Protein AF-A0A6B0GJW2-F1 (afdb_monomer)

Solvent-accessible surface area (backbone atoms only — not comparable to full-atom values): 43861 Å² total; per-residue (Å²): 134,81,89,68,52,78,68,54,44,47,47,41,61,50,37,47,77,37,80,82,61,51,34,59,54,51,6,68,74,67,71,57,49,36,70,54,36,37,54,50,48,67,74,41,37,61,81,23,72,43,72,60,65,44,73,84,53,42,57,37,62,27,63,73,43,30,85,42,37,24,38,29,71,70,57,28,66,76,50,77,51,58,78,67,38,50,30,29,41,34,36,40,51,100,88,54,80,48,76,48,62,40,53,30,38,54,48,86,74,61,53,41,57,59,58,27,50,47,56,57,38,42,46,68,78,38,74,81,64,73,35,75,81,50,47,77,72,45,45,62,62,75,38,92,82,75,46,44,68,72,39,67,68,43,30,49,57,50,50,50,55,48,33,54,50,40,42,53,50,59,71,62,32,41,33,36,38,7,36,57,63,56,52,78,64,54,91,55,93,72,75,91,83,66,60,44,69,34,82,65,42,78,43,39,61,69,61,57,30,38,44,71,61,58,77,65,71,49,42,49,33,63,39,75,56,82,72,63,73,32,72,51,72,46,37,28,31,36,26,72,54,96,71,55,75,65,56,40,47,54,52,41,54,56,55,40,73,62,30,64,46,40,58,88,48,87,42,74,44,59,92,50,62,38,40,40,68,44,56,74,73,86,77,40,60,31,34,44,36,73,88,31,46,69,43,69,40,41,31,46,74,45,75,54,66,44,97,88,41,73,44,52,44,67,58,57,50,49,53,52,76,75,45,92,49,70,45,81,52,96,48,100,86,54,78,66,45,74,56,61,75,44,82,37,74,75,66,28,27,39,32,39,62,54,74,87,44,52,38,35,42,25,42,36,86,37,22,36,40,36,38,32,54,77,47,95,91,45,60,64,58,53,49,51,55,50,50,54,55,34,63,75,69,68,56,77,91,76,86,79,77,76,70,77,80,62,80,91,63,92,46,56,28,39,34,40,36,51,46,31,41,35,32,60,66,68,77,85,43,87,52,38,55,60,37,32,45,68,74,32,76,75,45,53,66,14,35,40,31,38,46,45,64,30,58,44,47,65,60,52,36,78,45,95,88,46,74,54,71,67,50,45,48,43,26,49,48,33,52,52,40,48,47,48,40,30,75,59,56,50,23,39,71,44,71,46,79,76,80,61,99,74,79,61,91,85,84,54,74,73,56,55,51,50,50,53,50,47,57,36,65,75,36,96,52,31,25,39,34,28,58,49,70,65,56,41,52,53,31,51,76,70,75,34,52,61,45,52,43,74,84,48,45,72,81,84,90,69,91,60,73,63,56,56,52,48,70,63,49,52,80,42,38,54,87,78,31,33,43,64,69,49,45,33,50,51,48,49,49,52,54,52,49,60,58,64,75,46,81,95,75,79,87,70,71,80,70,77,51,43,68,54,53,52,50,48,32,44,75,73,37,50,31,38,60,26,49,53,81,91,44,59,35,39,31,24,28,39,83,39,70,32,20,43,32,58,64,25,30,40,59,55,49,74,43,53,40,81,38,92,89,46,35,21,57,28,51,69,60,44,60,63,43,29,73,70,73,58,63,89,59,93,54,40,60,31,38,37,39,37,32,42,48,64,63,58,52,59,38,60,68,90,87,64,105,58,76,30,73,38,37,50,21,50,55,49,49,63,58,31,77,46,38,46,62,44,77,39,82,75,87,62,60,83,79,68,73,65,95,62,59,62,41,60,52,45,12,45,76,74,70,28,39,29,36,30,24,72,92,43,60,69,54,62,60,52,28,65,76,63,77,30,53,74,35,77,53,81,133

Foldseek 3Di:
DDDDDPLLVQLLVVCLVVVPQQLPRSCVVSVHDSVVSVVSCVVCVCSRPDFPQCQVFQEFEQALCQAAKEFEPVVCVSQVHDQQFWKKWWFDAPPDIDIDTAGYHHLVPDDLLSSLQQVLLLCVVPVPQDAPPLCVQCVVCVDPPPQDCLFLVSVVSNSVSSSVLSVVSSVRGRMYHRNNVQVLRDLDPDDPPAWGQTLFGTHHSVSVRCNNNRVGTGTRHMHGDPWDEAEAQAWEKEFQDDDDPVRFVVVVVVVLVRFKDQQLDWDQGRVTGITDGDGPDDHTRMYGCNNHHYGYFYKDKDWQFDPPQADALVLLVVLPVVDFQWDDDPDPPDDTDTWDWDDDVSQSKIWTDDGRKIWMWHGDGGGIMIMITPDPPCPVSNVVSCCSSCVSSVGDDDPDPPPPPPPPALFLEEEEALCVLLLPDDAPDRGACCLQLSQDSSAFAGEYEYEVLSVVLLVVLVDPPHDDVVSSVSSVSNVVSVVVCVVSNRYHYHYDDDPDPPDDPDDDVVVSLVVSLVVQVVDPRYAYEDCDPVSQVVCVVVVHHYDHSVVRGDDDDDDDPLCVLCVPLLQCAPPNAWFLVSQQVVSVVVVVVVVVVDPDDDDDDPPDRSVVVVVVCLVVQQKFWADDDQGITIWGEDEAEEEEDLQLLLVQLVQFDQYPPFTARHPVQFVLCCVLSVPVDGTTYQYEYEYEVCRLVVQCDDDDRDRHSSNVSLVVQCRHSRHHYDYDYQDPCVPPPDPADPSLSVCLVVVHAYEEEPVPVVNVVVSVVSVHHYRYDDD

Radius of gyration: 38.73 Å; Cα contacts (8 Å, |Δi|>4): 1272; chains: 1; bounding box: 96×57×132 Å

Structure (mmCIF, N/CA/C/O backbone):
data_AF-A0A6B0GJW2-F1
#
_entry.id   AF-A0A6B0GJW2-F1
#
loop_
_atom_site.group_PDB
_atom_site.id
_atom_site.type_symbol
_atom_site.label_atom_id
_atom_site.label_alt_id
_atom_site.label_comp_id
_atom_site.label_asym_id
_atom_site.label_entity_id
_atom_site.label_seq_id
_atom_site.pdbx_PDB_ins_code
_atom_site.Cartn_x
_atom_site.Cartn_y
_atom_site.Cartn_z
_atom_site.occupancy
_atom_site.B_iso_or_equiv
_atom_site.auth_seq_id
_atom_site.auth_comp_id
_atom_site.auth_asym_id
_atom_site.auth_atom_id
_atom_site.pdbx_PDB_model_num
ATOM 1 N N . MET A 1 1 ? -35.866 -1.358 45.868 1.00 41.72 1 MET A N 1
ATOM 2 C CA . MET A 1 1 ? -35.167 -0.729 47.007 1.00 41.72 1 MET A CA 1
ATOM 3 C C . MET A 1 1 ? -35.604 -1.419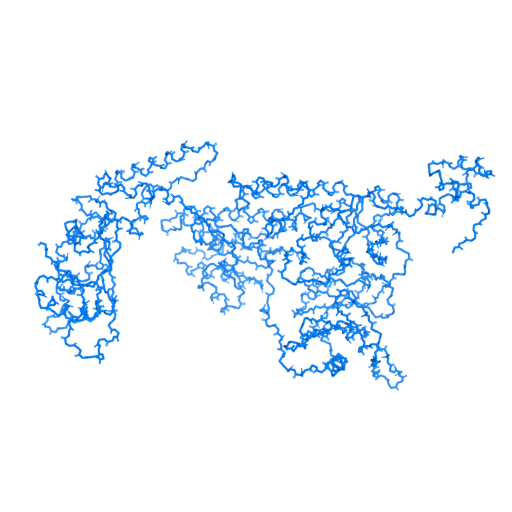 48.285 1.00 41.72 1 MET A C 1
ATOM 5 O O . MET A 1 1 ? -36.790 -1.391 48.602 1.00 41.72 1 MET A O 1
ATOM 9 N N . ASP A 1 2 ? -34.677 -2.089 48.964 1.00 44.69 2 ASP A N 1
ATOM 10 C CA . ASP A 1 2 ? -34.931 -2.700 50.271 1.00 44.69 2 ASP A CA 1
ATOM 11 C C . ASP A 1 2 ? -35.180 -1.615 51.332 1.00 44.69 2 ASP A C 1
ATOM 13 O O . ASP A 1 2 ? -34.504 -0.589 51.354 1.00 44.69 2 ASP A O 1
ATOM 17 N N . ASN A 1 3 ? -36.152 -1.829 52.223 1.00 67.31 3 ASN A N 1
ATOM 18 C CA . ASN A 1 3 ? -36.418 -0.916 53.338 1.00 67.31 3 ASN A CA 1
ATOM 19 C C . ASN A 1 3 ? -35.289 -1.017 54.377 1.00 67.31 3 ASN A C 1
ATOM 21 O O . ASN A 1 3 ? -35.245 -1.969 55.163 1.00 67.31 3 ASN A O 1
ATOM 25 N N . LEU A 1 4 ? -34.398 -0.025 54.395 1.00 82.62 4 LEU A N 1
ATOM 26 C CA . LEU A 1 4 ? -33.367 0.135 55.419 1.00 82.62 4 LEU A CA 1
ATOM 27 C C . LEU A 1 4 ? -34.011 0.465 56.773 1.00 82.62 4 LEU A C 1
ATOM 29 O O . LEU A 1 4 ? -34.938 1.266 56.866 1.00 82.62 4 LEU A O 1
ATOM 33 N N . THR A 1 5 ? -33.516 -0.146 57.849 1.00 87.50 5 THR A N 1
ATOM 34 C CA . THR A 1 5 ? -33.866 0.280 59.218 1.00 87.50 5 THR A CA 1
ATOM 35 C C . THR A 1 5 ? -33.214 1.629 59.536 1.00 87.50 5 THR A C 1
ATOM 37 O O . THR A 1 5 ? -32.143 1.918 59.011 1.00 87.50 5 THR A O 1
ATOM 40 N N . ASP A 1 6 ? -33.775 2.413 60.463 1.00 88.81 6 ASP A N 1
ATOM 41 C CA . ASP A 1 6 ? -33.239 3.734 60.853 1.00 88.81 6 ASP A CA 1
ATOM 42 C C . ASP A 1 6 ? -31.733 3.718 61.188 1.00 88.81 6 ASP A C 1
ATOM 44 O O . ASP A 1 6 ? -30.993 4.638 60.839 1.00 88.81 6 ASP A O 1
ATOM 48 N N . ILE A 1 7 ? -31.252 2.647 61.832 1.00 89.19 7 ILE A N 1
ATOM 49 C CA . ILE A 1 7 ? -29.828 2.475 62.163 1.00 89.19 7 ILE A CA 1
ATOM 50 C C . ILE A 1 7 ? -29.003 2.159 60.911 1.00 89.19 7 ILE A C 1
ATOM 52 O O . ILE A 1 7 ? -27.884 2.643 60.787 1.00 89.19 7 ILE A O 1
ATOM 56 N N . GLN A 1 8 ? -29.531 1.358 59.981 1.00 91.12 8 GLN A N 1
ATOM 57 C CA . GLN A 1 8 ? -28.847 1.073 58.717 1.00 91.12 8 GLN A CA 1
ATOM 58 C C . GLN A 1 8 ? -28.761 2.324 57.842 1.00 91.12 8 GLN A C 1
ATOM 60 O O . GLN A 1 8 ? -27.686 2.602 57.326 1.00 91.12 8 GLN A O 1
ATOM 65 N N . GLN A 1 9 ? -29.842 3.105 57.754 1.00 90.94 9 GLN A N 1
ATOM 66 C CA . GLN A 1 9 ? -29.846 4.392 57.060 1.00 90.94 9 GLN A CA 1
ATOM 67 C C . GLN A 1 9 ? -28.826 5.354 57.679 1.00 90.94 9 GLN A C 1
ATOM 69 O O . GLN A 1 9 ? -28.011 5.919 56.969 1.00 90.94 9 GLN A O 1
ATOM 74 N N . SER A 1 10 ? -28.780 5.452 59.012 1.00 90.25 10 SER A N 1
ATOM 75 C CA . SER A 1 10 ? -27.805 6.307 59.706 1.00 90.25 10 SER A CA 1
ATOM 76 C C . SER A 1 10 ? -26.349 5.874 59.476 1.00 90.25 10 SER A C 1
ATOM 78 O O . SER A 1 10 ? -25.460 6.720 59.428 1.00 90.25 10 SER A O 1
ATOM 80 N N . ILE A 1 11 ? -26.087 4.565 59.340 1.00 90.19 11 ILE A N 1
ATOM 81 C CA . ILE A 1 11 ? -24.763 4.043 58.958 1.00 90.19 11 ILE A CA 1
ATOM 82 C C . ILE A 1 11 ? -24.419 4.469 57.528 1.00 90.19 11 ILE A C 1
ATOM 84 O O . ILE A 1 11 ? -23.301 4.922 57.301 1.00 90.19 11 ILE A O 1
ATOM 88 N N . VAL A 1 12 ? -25.364 4.333 56.592 1.00 85.69 12 VAL A N 1
ATOM 89 C CA . VAL A 1 12 ? -25.186 4.704 55.180 1.00 85.69 12 VAL A CA 1
ATOM 90 C C . VAL A 1 12 ? -24.950 6.210 55.036 1.00 85.69 12 VAL A C 1
ATOM 92 O O . VAL A 1 12 ? -23.938 6.593 54.464 1.00 85.69 12 VAL A O 1
ATOM 95 N N . ASP A 1 13 ? -25.793 7.052 55.638 1.00 88.94 13 ASP A N 1
ATOM 96 C CA . ASP A 1 13 ? -25.703 8.520 55.560 1.00 88.94 13 ASP A CA 1
ATOM 97 C C . ASP A 1 13 ? -24.404 9.073 56.180 1.00 88.94 13 ASP A C 1
ATOM 99 O O . ASP A 1 13 ? -23.821 10.051 55.706 1.00 88.94 13 ASP A O 1
ATOM 103 N N . TYR A 1 14 ? -23.936 8.466 57.277 1.00 87.19 14 TYR A N 1
ATOM 104 C CA . TYR A 1 14 ? -22.675 8.876 57.897 1.00 87.19 14 TYR A CA 1
ATOM 105 C C . TYR A 1 14 ? -21.476 8.426 57.062 1.00 87.19 14 TYR A C 1
ATOM 107 O O . TYR A 1 14 ? -20.544 9.200 56.848 1.00 87.19 14 TYR A O 1
ATOM 115 N N . ALA A 1 15 ? -21.501 7.184 56.576 1.00 84.56 15 ALA A N 1
ATOM 116 C CA . ALA A 1 15 ? -20.422 6.642 55.768 1.00 84.56 15 ALA A CA 1
ATOM 117 C C . ALA A 1 15 ? -20.308 7.340 54.405 1.00 84.56 15 ALA A C 1
ATOM 119 O O . ALA A 1 15 ? -19.189 7.479 53.930 1.00 84.56 15 ALA A O 1
ATOM 120 N N . SER A 1 16 ? -21.415 7.810 53.815 1.00 78.81 16 SER A N 1
ATOM 121 C CA . SER A 1 16 ? -21.418 8.515 52.522 1.00 78.81 16 SER A CA 1
ATOM 122 C C . SER A 1 16 ? -20.887 9.946 52.591 1.00 78.81 16 SER A C 1
ATOM 124 O O . SER A 1 16 ? -20.528 10.542 51.582 1.00 78.81 16 SER A O 1
ATOM 126 N N . THR A 1 17 ? -20.823 10.518 53.793 1.00 79.75 17 THR A N 1
ATOM 127 C CA . THR A 1 17 ? -20.212 11.833 54.041 1.00 79.75 17 THR A CA 1
ATOM 128 C C . THR A 1 17 ? -18.782 11.728 54.579 1.00 79.75 17 THR A C 1
ATOM 130 O O . THR A 1 17 ? -18.067 12.729 54.609 1.00 79.75 17 THR A O 1
ATOM 133 N N . HIS A 1 18 ? -18.358 10.531 55.004 1.00 81.19 18 HIS A N 1
ATOM 134 C CA . HIS A 1 18 ? -17.067 10.255 55.641 1.00 81.19 18 HIS A CA 1
ATOM 135 C C . HIS A 1 18 ? -16.507 8.906 55.158 1.00 81.19 18 HIS A C 1
ATOM 137 O O . HIS A 1 18 ? -16.360 7.958 55.934 1.00 81.19 18 HIS A O 1
ATOM 143 N N . ASN A 1 19 ? -16.184 8.829 53.866 1.00 71.56 19 ASN A N 1
ATOM 144 C CA . ASN A 1 19 ? -15.882 7.580 53.153 1.00 71.56 19 ASN A CA 1
ATOM 145 C C . ASN A 1 19 ? -14.717 6.773 53.763 1.00 71.56 19 ASN A C 1
ATOM 147 O O . ASN A 1 19 ? -14.701 5.546 53.668 1.00 71.56 19 ASN A O 1
ATOM 151 N N . GLU A 1 20 ? -13.767 7.425 54.439 1.00 76.19 20 GLU A N 1
ATOM 152 C CA . GLU A 1 20 ? -12.612 6.773 55.076 1.00 76.19 20 GLU A CA 1
ATOM 153 C C . GLU A 1 20 ? -12.870 6.282 56.515 1.00 76.19 20 GLU A C 1
ATOM 155 O O . GLU A 1 20 ? -12.046 5.552 57.073 1.00 76.19 20 GLU A O 1
ATOM 160 N N . ALA A 1 21 ? -14.007 6.626 57.134 1.00 77.62 21 ALA A N 1
ATOM 161 C CA . ALA A 1 21 ? -14.255 6.343 58.548 1.00 77.62 21 ALA A CA 1
ATOM 162 C C . ALA A 1 21 ? -14.267 4.822 58.831 1.00 77.62 21 ALA A C 1
ATOM 164 O O . ALA A 1 21 ? -15.089 4.083 58.271 1.00 77.62 21 ALA A O 1
ATOM 165 N N . PRO A 1 22 ? -13.390 4.295 59.709 1.00 82.94 22 PRO A N 1
ATOM 166 C CA . PRO A 1 22 ? -13.357 2.870 60.013 1.00 82.94 22 PRO A CA 1
ATOM 167 C C . PRO A 1 22 ? -14.649 2.426 60.723 1.00 82.94 22 PRO A C 1
ATOM 169 O O . PRO A 1 22 ? -15.283 3.228 61.414 1.00 82.94 22 PRO A O 1
ATOM 172 N N . PRO A 1 23 ? -15.037 1.136 60.650 1.00 87.00 23 PRO A N 1
ATOM 173 C CA . PRO A 1 23 ? -16.268 0.639 61.275 1.00 87.00 23 PRO A CA 1
ATOM 174 C C . PRO A 1 23 ? -16.417 0.967 62.766 1.00 87.00 23 PRO A C 1
ATOM 176 O O . PRO A 1 23 ? -17.535 1.097 63.257 1.00 87.00 23 PRO A O 1
ATOM 179 N N . SER A 1 24 ? -15.306 1.112 63.494 1.00 87.19 24 SER A N 1
ATOM 180 C CA . SER A 1 24 ? -15.299 1.556 64.891 1.00 87.19 24 SER A CA 1
ATOM 181 C C . SER A 1 24 ? -15.777 2.994 65.066 1.00 87.19 24 SER A C 1
ATOM 183 O O . SER A 1 24 ? -16.542 3.266 65.979 1.00 87.19 24 SER A O 1
ATOM 185 N N . GLU A 1 25 ? -15.369 3.896 64.178 1.00 92.31 25 GLU A N 1
ATOM 186 C CA . GLU A 1 25 ? -15.752 5.305 64.233 1.00 92.31 25 GLU A CA 1
ATOM 187 C C . GLU A 1 25 ? -17.224 5.492 63.855 1.00 92.31 25 GLU A C 1
ATOM 189 O O . GLU A 1 25 ? -17.976 6.148 64.571 1.00 92.31 25 GLU A O 1
ATOM 194 N N . ILE A 1 26 ? -17.669 4.825 62.786 1.00 90.94 26 ILE A N 1
ATOM 195 C CA . ILE A 1 26 ? -19.077 4.835 62.366 1.00 90.94 26 ILE A CA 1
ATOM 196 C C . ILE A 1 26 ? -19.969 4.287 63.488 1.00 90.94 26 ILE A C 1
ATOM 198 O O . ILE A 1 26 ? -21.026 4.840 63.789 1.00 90.94 26 ILE A O 1
ATOM 202 N N . ALA A 1 27 ? -19.537 3.205 64.140 1.00 89.75 27 ALA A N 1
ATOM 203 C CA . ALA A 1 27 ? -20.262 2.618 65.258 1.00 89.75 27 ALA A CA 1
ATOM 204 C C . ALA A 1 27 ? -20.360 3.551 66.471 1.00 89.75 27 ALA A C 1
ATOM 206 O O . ALA A 1 27 ? -21.426 3.606 67.087 1.00 89.75 27 ALA A O 1
ATOM 207 N N . ASP A 1 28 ? -19.295 4.293 66.780 1.00 91.06 28 ASP A N 1
ATOM 208 C CA . ASP A 1 28 ? -19.273 5.259 67.879 1.00 91.06 28 ASP A CA 1
ATOM 209 C C . ASP A 1 28 ? -20.211 6.448 67.617 1.00 91.06 28 ASP A C 1
ATOM 211 O O . ASP A 1 28 ? -20.883 6.911 68.541 1.00 91.06 28 ASP A O 1
ATOM 215 N N . VAL A 1 29 ? -20.313 6.912 66.367 1.00 91.56 29 VAL A N 1
ATOM 216 C CA . VAL A 1 29 ? -21.187 8.039 65.999 1.00 91.56 29 VAL A CA 1
ATOM 217 C C . VAL A 1 29 ? -22.650 7.624 65.879 1.00 91.56 29 VAL A C 1
ATOM 219 O O . VAL A 1 29 ? -23.534 8.305 66.400 1.00 91.56 29 VAL A O 1
ATOM 222 N N . VAL A 1 30 ? -22.922 6.494 65.228 1.00 90.31 30 VAL A N 1
ATOM 223 C CA . VAL A 1 30 ? -24.293 6.019 64.988 1.00 90.31 30 VAL A CA 1
ATOM 224 C C . VAL A 1 30 ? -24.866 5.274 66.204 1.00 90.31 30 VAL A C 1
ATOM 226 O O . VAL A 1 30 ? -26.074 5.067 66.312 1.00 90.31 30 VAL A O 1
ATOM 229 N N . GLY A 1 31 ? -24.022 4.890 67.166 1.00 88.31 31 GLY A N 1
ATOM 230 C CA . GLY A 1 31 ? -24.442 4.203 68.386 1.00 88.31 31 GLY A CA 1
ATOM 231 C C . GLY A 1 31 ? -24.773 2.727 68.158 1.00 88.31 31 GLY A C 1
ATOM 232 O O . GLY A 1 31 ? -25.765 2.217 68.683 1.00 88.31 31 GLY A O 1
ATOM 233 N N . CYS A 1 32 ? -23.953 2.027 67.373 1.00 89.94 32 CYS A N 1
ATOM 234 C CA . CYS A 1 32 ? -24.094 0.591 67.123 1.00 89.94 32 CYS A CA 1
ATOM 235 C C . CYS A 1 32 ? -22.789 -0.168 67.424 1.00 89.94 32 CYS A C 1
ATOM 237 O O . CYS A 1 32 ? -21.890 0.363 68.068 1.00 89.94 32 CYS A O 1
ATOM 239 N N . SER A 1 33 ? -22.689 -1.447 67.046 1.00 93.00 33 SER A N 1
ATOM 240 C CA . SER A 1 33 ? -21.437 -2.197 67.234 1.00 93.00 33 SER A CA 1
ATOM 241 C C . SER A 1 33 ? -20.516 -2.040 66.015 1.00 93.00 33 SER A C 1
ATOM 243 O O . SER A 1 33 ? -21.027 -2.067 64.895 1.00 93.00 33 SER A O 1
ATOM 245 N N . PRO A 1 34 ? -19.179 -1.979 66.186 1.00 87.50 34 PRO A N 1
ATOM 246 C CA . PRO A 1 34 ? -18.228 -1.891 65.068 1.00 87.50 34 PRO A CA 1
ATOM 247 C C . PRO A 1 34 ? -18.391 -3.003 64.028 1.00 87.50 34 PRO A C 1
ATOM 249 O O . PRO A 1 34 ? -18.294 -2.767 62.829 1.00 87.50 34 PRO A O 1
ATOM 252 N N . SER A 1 35 ? -18.706 -4.220 64.480 1.00 83.31 35 SER A N 1
ATOM 253 C CA . SER A 1 35 ? -18.985 -5.355 63.593 1.00 83.31 35 SER A CA 1
ATOM 254 C C . SER A 1 35 ? -20.255 -5.142 62.763 1.00 83.31 35 SER A C 1
ATOM 256 O O . SER A 1 35 ? -20.271 -5.463 61.575 1.00 83.31 35 SER A O 1
ATOM 258 N N . TYR A 1 36 ? -21.306 -4.580 63.365 1.00 90.38 36 TYR A N 1
ATOM 259 C CA . TYR A 1 36 ? -22.556 -4.289 62.667 1.00 90.38 36 TYR A CA 1
ATOM 260 C C . TYR A 1 36 ? -22.395 -3.118 61.691 1.00 90.38 36 TYR A C 1
ATOM 262 O O . TYR A 1 36 ? -22.795 -3.250 60.539 1.00 90.38 36 TYR A O 1
ATOM 270 N N . ALA A 1 37 ? -21.731 -2.032 62.104 1.00 86.44 37 ALA A N 1
ATOM 271 C CA . ALA A 1 37 ? -21.378 -0.917 61.223 1.00 86.44 37 ALA A CA 1
ATOM 272 C C . ALA A 1 37 ? -20.565 -1.387 60.011 1.00 86.44 37 ALA A C 1
ATOM 274 O O . ALA A 1 37 ? -20.898 -1.033 58.886 1.00 86.44 37 ALA A O 1
ATOM 275 N N . GLY A 1 38 ? -19.564 -2.249 60.224 1.00 78.12 38 GLY A N 1
ATOM 276 C CA . GLY A 1 38 ? -18.768 -2.829 59.141 1.00 78.12 38 GLY A CA 1
ATOM 277 C C . GLY A 1 38 ? -19.604 -3.686 58.192 1.00 78.12 38 GLY A C 1
ATOM 278 O O . GLY A 1 38 ? -19.510 -3.529 56.983 1.00 78.12 38 GLY A O 1
ATOM 279 N N . THR A 1 39 ? -20.492 -4.527 58.732 1.00 84.38 39 THR A N 1
ATOM 280 C CA . THR A 1 39 ? -21.375 -5.384 57.920 1.00 84.38 39 THR A CA 1
ATOM 281 C C . THR A 1 39 ? -22.322 -4.561 57.046 1.00 84.38 39 THR A C 1
ATOM 283 O O . THR A 1 39 ? -22.516 -4.882 55.880 1.00 84.38 39 THR A O 1
ATOM 286 N N . ILE A 1 40 ? -22.923 -3.503 57.598 1.00 88.00 40 ILE A N 1
ATOM 287 C CA . ILE A 1 40 ? -23.850 -2.637 56.860 1.00 88.00 40 ILE A CA 1
ATOM 288 C C . ILE A 1 40 ? -23.095 -1.758 55.858 1.00 88.00 40 ILE A C 1
ATOM 290 O O . ILE A 1 40 ? -23.531 -1.674 54.716 1.00 88.00 40 ILE A O 1
ATOM 294 N N . ARG A 1 41 ? -21.942 -1.186 56.229 1.00 80.88 41 ARG A N 1
ATOM 295 C CA . ARG A 1 41 ? -21.096 -0.415 55.306 1.00 80.88 41 ARG A CA 1
ATOM 296 C C . ARG A 1 41 ? -20.657 -1.251 54.107 1.00 80.88 41 ARG A C 1
ATOM 298 O O . ARG A 1 41 ? -20.799 -0.791 52.988 1.00 80.88 41 ARG A O 1
ATOM 305 N N . SER A 1 42 ? -20.185 -2.479 54.317 1.00 73.06 42 SER A N 1
ATOM 306 C CA . SER A 1 42 ? -19.825 -3.370 53.205 1.00 73.06 42 SER A CA 1
ATOM 307 C C . SER A 1 42 ? -21.039 -3.777 52.368 1.00 73.06 42 SER A C 1
ATOM 309 O O . SER A 1 42 ? -20.935 -3.889 51.156 1.00 73.06 42 SER A O 1
ATOM 311 N N . ARG A 1 43 ? -22.205 -3.980 52.995 1.00 77.50 43 ARG A N 1
ATOM 312 C CA . ARG A 1 43 ? -23.436 -4.379 52.293 1.00 77.50 43 ARG A CA 1
ATOM 313 C C . ARG A 1 43 ? -24.033 -3.272 51.422 1.00 77.50 43 ARG A C 1
ATOM 315 O O . ARG A 1 43 ? -24.675 -3.584 50.429 1.00 77.50 43 ARG A O 1
ATOM 322 N N . TYR A 1 44 ? -23.854 -2.014 51.811 1.00 78.62 44 TYR A N 1
ATOM 323 C CA . TYR A 1 44 ? -24.378 -0.842 51.103 1.00 78.62 44 TYR A CA 1
ATOM 324 C C . TYR A 1 44 ? -23.259 0.048 50.565 1.00 78.62 44 TYR A C 1
ATOM 326 O O . TYR A 1 44 ? -23.476 1.235 50.347 1.00 78.62 44 TYR A O 1
ATOM 334 N N . LEU A 1 45 ? -22.071 -0.525 50.349 1.00 68.75 45 LEU A N 1
ATOM 335 C CA . LEU A 1 45 ? -20.903 0.184 49.838 1.00 68.75 45 LEU A CA 1
ATOM 336 C C . LEU A 1 45 ? -21.206 0.971 48.544 1.00 68.75 45 LEU A C 1
ATOM 338 O O . LEU A 1 45 ? -20.814 2.133 48.505 1.00 68.75 45 LEU A O 1
ATOM 342 N N . PRO A 1 46 ? -21.989 0.441 47.575 1.00 59.38 46 PRO A N 1
ATOM 343 C CA . PRO A 1 46 ? -22.362 1.192 46.369 1.00 59.38 46 PRO A CA 1
ATOM 344 C C . PRO A 1 46 ? -23.198 2.447 46.666 1.00 59.38 46 PRO A C 1
ATOM 346 O O . PRO A 1 46 ? -22.930 3.524 46.157 1.00 59.38 46 PRO A O 1
ATOM 349 N N . ALA A 1 47 ? -24.166 2.357 47.584 1.00 66.62 47 ALA A N 1
ATOM 350 C CA . ALA A 1 47 ? -24.976 3.511 47.991 1.00 66.62 47 ALA A CA 1
ATOM 351 C C . ALA A 1 47 ? -24.198 4.529 48.851 1.00 66.62 47 ALA A C 1
ATOM 353 O O . ALA A 1 47 ? -24.654 5.654 49.040 1.00 66.62 47 ALA A O 1
ATOM 354 N N . ILE A 1 48 ? -23.065 4.111 49.427 1.00 66.88 48 ILE A N 1
ATOM 355 C CA . ILE A 1 48 ? -22.213 4.914 50.310 1.00 66.88 48 ILE A CA 1
ATOM 356 C C . ILE A 1 48 ? -21.150 5.665 49.514 1.00 66.88 48 ILE A C 1
ATOM 358 O O . ILE A 1 48 ? -20.950 6.851 49.750 1.00 66.88 48 ILE A O 1
ATOM 362 N N . LEU A 1 49 ? -20.450 4.977 48.615 1.00 58.31 49 LEU A N 1
ATOM 363 C CA . LEU A 1 49 ? -19.384 5.570 47.811 1.00 58.31 49 LEU A CA 1
ATOM 364 C C . LEU A 1 49 ? -19.932 6.375 46.624 1.00 58.31 49 LEU A C 1
ATOM 366 O O . LEU A 1 49 ? -19.202 7.207 46.094 1.00 58.31 49 LEU A O 1
ATOM 370 N N . GLY A 1 50 ? -21.214 6.191 46.286 1.00 52.81 50 GLY A N 1
ATOM 371 C CA . GLY A 1 50 ? -21.769 6.640 45.014 1.00 52.81 50 GLY A CA 1
ATOM 372 C C . GLY A 1 50 ? -21.364 5.689 43.890 1.00 52.81 50 GLY A C 1
ATOM 373 O O . GLY A 1 50 ? -20.521 4.810 44.092 1.00 52.81 50 GLY A O 1
ATOM 374 N N . ASP A 1 51 ? -21.977 5.861 42.720 1.00 51.56 51 ASP A N 1
ATOM 375 C CA . ASP A 1 51 ? -21.441 5.282 41.487 1.00 51.56 51 ASP A CA 1
ATOM 376 C C . ASP A 1 51 ? -19.999 5.789 41.322 1.00 51.56 51 ASP A C 1
ATOM 378 O O . ASP A 1 51 ? -19.691 6.935 41.678 1.00 51.56 51 ASP A O 1
ATOM 382 N N . ILE A 1 52 ? -19.089 4.920 40.881 1.00 51.47 52 ILE A N 1
ATOM 383 C CA . ILE A 1 52 ? -17.697 5.318 40.669 1.00 51.47 52 ILE A CA 1
ATOM 384 C C . ILE A 1 52 ? -17.694 6.225 39.445 1.00 51.47 52 ILE A C 1
ATOM 386 O O . ILE A 1 52 ? -17.709 5.738 38.323 1.00 51.47 52 ILE A O 1
ATOM 390 N N . ASP A 1 53 ? -17.674 7.536 39.672 1.00 52.09 53 ASP A N 1
ATOM 391 C CA . ASP A 1 53 ? -17.512 8.511 38.600 1.00 52.09 53 ASP A CA 1
ATOM 392 C C . ASP A 1 53 ? -16.092 8.370 38.040 1.00 52.09 53 ASP A C 1
ATOM 394 O O . ASP A 1 53 ? -15.127 8.903 38.592 1.00 52.09 53 ASP A O 1
ATOM 398 N N . LEU A 1 54 ? -15.964 7.605 36.955 1.00 61.91 54 LEU A N 1
ATOM 399 C CA . LEU A 1 54 ? -14.710 7.405 36.227 1.00 61.91 54 LEU A CA 1
ATOM 400 C C . LEU A 1 54 ? -14.321 8.645 35.405 1.00 61.91 54 LEU A C 1
ATOM 402 O O . LEU A 1 54 ? -13.393 8.585 34.610 1.00 61.91 54 LEU A O 1
ATOM 406 N N . TYR A 1 55 ? -14.986 9.787 35.607 1.00 58.03 55 TYR A N 1
ATOM 407 C CA . TYR A 1 55 ? -14.672 11.051 34.941 1.00 58.03 55 TYR A CA 1
ATOM 408 C C . TYR A 1 55 ? -13.215 11.506 35.123 1.00 58.03 55 TYR A C 1
ATOM 410 O O . TYR A 1 55 ? -12.670 12.168 34.246 1.00 58.03 55 TYR A O 1
ATOM 418 N N . GLU A 1 56 ? -12.576 11.174 36.250 1.00 62.19 56 GLU A N 1
ATOM 419 C CA . GLU A 1 56 ? -11.155 11.486 36.480 1.00 62.19 56 GLU A CA 1
ATOM 420 C C . GLU A 1 56 ? -10.197 10.379 36.001 1.00 62.19 56 GLU A C 1
ATOM 422 O O . GLU A 1 56 ? -8.981 10.560 36.083 1.00 62.19 56 GLU A O 1
ATOM 427 N N . SER A 1 57 ? -10.715 9.242 35.526 1.00 73.38 57 SER A N 1
ATOM 428 C CA . SER A 1 57 ? -9.902 8.133 35.027 1.00 73.38 57 SER A CA 1
ATOM 429 C C . SER A 1 57 ? -9.383 8.413 33.620 1.00 73.38 57 SER A C 1
ATOM 431 O O . SER A 1 57 ? -10.077 8.986 32.784 1.00 73.38 57 SER A O 1
ATOM 433 N N . ASN A 1 58 ? -8.156 7.981 33.345 1.00 78.19 58 ASN A N 1
ATOM 434 C CA . ASN A 1 58 ? -7.568 8.062 32.019 1.00 78.19 58 ASN A CA 1
ATOM 435 C C . ASN A 1 58 ? -8.049 6.880 31.171 1.00 78.19 58 ASN A C 1
ATOM 437 O O . ASN A 1 58 ? -7.648 5.737 31.404 1.00 78.19 58 ASN A O 1
ATOM 441 N N . ILE A 1 59 ? -8.923 7.156 30.209 1.00 81.12 59 ILE A N 1
ATOM 442 C CA . ILE A 1 59 ? -9.563 6.141 29.375 1.00 81.12 59 ILE A CA 1
ATOM 443 C C . ILE A 1 59 ? -9.074 6.306 27.945 1.00 81.12 59 ILE A C 1
ATOM 445 O O . ILE A 1 59 ? -9.170 7.396 27.386 1.00 81.12 59 ILE A O 1
ATOM 449 N N . ILE A 1 60 ? -8.580 5.224 27.348 1.00 83.06 60 ILE A N 1
ATOM 450 C CA . ILE A 1 60 ? -8.097 5.231 25.963 1.00 83.06 60 ILE A CA 1
ATOM 451 C C . ILE A 1 60 ? -8.834 4.183 25.110 1.00 83.06 60 ILE A C 1
ATOM 453 O O . ILE A 1 60 ? -9.285 3.158 25.630 1.00 83.06 60 ILE A O 1
ATOM 457 N N . PRO A 1 61 ? -8.998 4.414 23.801 1.00 84.06 61 PRO A N 1
ATOM 458 C CA . PRO A 1 61 ? -9.523 3.420 22.874 1.00 84.06 61 PRO A CA 1
ATOM 459 C C . PRO A 1 61 ? -8.495 2.315 22.606 1.00 84.06 61 PRO A C 1
ATOM 461 O O . PRO A 1 61 ? -7.293 2.568 22.570 1.00 84.06 61 PRO A O 1
ATOM 464 N N . SER A 1 62 ? -8.977 1.105 22.342 1.00 87.50 62 SER A N 1
ATOM 465 C CA . SER A 1 62 ? -8.205 0.057 21.674 1.00 87.50 62 SER A CA 1
ATOM 466 C C . SER A 1 62 ? -8.760 -0.146 20.276 1.00 87.50 62 SER A C 1
ATOM 468 O O . SER A 1 62 ? -9.914 -0.547 20.097 1.00 87.50 62 SER A O 1
ATOM 470 N N . TYR A 1 63 ? -7.933 0.141 19.282 1.00 83.00 63 TYR A N 1
ATOM 471 C CA . TYR A 1 63 ? -8.286 -0.101 17.890 1.00 83.00 63 TYR A CA 1
ATOM 472 C C . TYR A 1 63 ? -8.046 -1.557 17.514 1.00 83.00 63 TYR A C 1
ATOM 474 O O . TYR A 1 63 ? -8.857 -2.095 16.774 1.00 83.00 63 TYR A O 1
ATOM 482 N N . SER A 1 64 ? -7.041 -2.209 18.113 1.00 82.62 64 SER A N 1
ATOM 483 C CA . SER A 1 64 ? -6.718 -3.612 17.821 1.00 82.62 64 SER A CA 1
ATOM 484 C C . SER A 1 64 ? -7.646 -4.630 18.500 1.00 82.62 64 SER A C 1
ATOM 486 O O . SER A 1 64 ? -7.719 -5.796 18.114 1.00 82.62 64 SER A O 1
ATOM 488 N N . ASN A 1 65 ? -8.395 -4.202 19.523 1.00 83.94 65 ASN A N 1
ATOM 489 C CA . ASN A 1 65 ? -9.380 -5.022 20.224 1.00 83.94 65 ASN A CA 1
ATOM 490 C C . ASN A 1 65 ? -10.738 -4.308 20.288 1.00 83.94 65 ASN A C 1
ATOM 492 O O . ASN A 1 65 ? -11.219 -3.967 21.375 1.00 83.94 65 ASN A O 1
ATOM 496 N N . PRO A 1 66 ? -11.422 -4.110 19.147 1.00 77.50 66 PRO A N 1
ATOM 497 C CA . PRO A 1 66 ? -12.586 -3.230 19.060 1.00 77.50 66 PRO A CA 1
ATOM 498 C C . PRO A 1 66 ? -13.800 -3.619 19.919 1.00 77.50 66 PRO A C 1
ATOM 500 O O . PRO A 1 66 ? -14.681 -2.783 20.111 1.00 77.50 66 PRO A O 1
ATOM 503 N N . TYR A 1 67 ? -13.860 -4.850 20.439 1.00 78.44 67 TYR A N 1
ATOM 504 C CA . TYR A 1 67 ? -14.975 -5.385 21.240 1.00 78.44 67 TYR A CA 1
ATOM 505 C C . TYR A 1 67 ? -14.535 -5.897 22.617 1.00 78.44 67 TYR A C 1
ATOM 507 O O . TYR A 1 67 ? -15.068 -6.893 23.109 1.00 78.44 67 TYR A O 1
ATOM 515 N N . SER A 1 68 ? -13.547 -5.248 23.227 1.00 85.25 68 SER A N 1
ATOM 516 C CA . SER A 1 68 ? -12.990 -5.658 24.519 1.00 85.25 68 SER A CA 1
ATOM 517 C C . SER A 1 68 ? -12.964 -4.499 25.514 1.00 85.25 68 SER A C 1
ATOM 519 O O . SER A 1 68 ? -12.959 -3.334 25.124 1.00 85.25 68 SER A O 1
ATOM 521 N N . ILE A 1 69 ? -12.935 -4.825 26.808 1.00 89.50 69 ILE A N 1
ATOM 522 C CA . ILE A 1 69 ? -12.685 -3.863 27.886 1.00 89.50 69 ILE A CA 1
ATOM 523 C C . ILE A 1 69 ? -11.509 -4.383 28.712 1.00 89.50 69 ILE A C 1
ATOM 525 O O . ILE A 1 69 ? -11.571 -5.492 29.247 1.00 89.50 69 ILE A O 1
ATOM 529 N N . PHE A 1 70 ? -10.465 -3.570 28.840 1.00 91.50 70 PHE A N 1
ATOM 530 C CA . PHE A 1 70 ? -9.302 -3.840 29.675 1.00 91.50 70 PHE A CA 1
ATOM 531 C C . PHE A 1 70 ? -9.235 -2.823 30.803 1.00 91.50 70 PHE A C 1
ATOM 533 O O . PHE A 1 70 ? -9.453 -1.637 30.570 1.00 91.50 70 PHE A O 1
ATOM 540 N N . ALA A 1 71 ? -8.935 -3.262 32.021 1.00 89.44 71 ALA A N 1
ATOM 541 C CA . ALA A 1 71 ? -8.930 -2.386 33.189 1.00 89.44 71 ALA A CA 1
ATOM 542 C C . ALA A 1 71 ? -7.670 -2.569 34.033 1.00 89.44 71 ALA A C 1
ATOM 544 O O . ALA A 1 71 ? -7.188 -3.691 34.208 1.00 89.44 71 ALA A O 1
ATOM 545 N N . ASP A 1 72 ? -7.178 -1.471 34.611 1.00 88.56 72 ASP A N 1
ATOM 546 C CA . ASP A 1 72 ? -6.113 -1.520 35.606 1.00 88.56 72 ASP A CA 1
ATOM 547 C C . ASP A 1 72 ? -6.616 -2.098 36.940 1.00 88.56 72 ASP A C 1
ATOM 549 O O . ASP A 1 72 ? -7.760 -1.908 37.377 1.00 88.56 72 ASP A O 1
ATOM 553 N N . LYS A 1 73 ? -5.705 -2.763 37.655 1.00 80.81 73 LYS A N 1
ATOM 554 C CA . LYS A 1 73 ? -5.956 -3.379 38.964 1.00 80.81 73 LYS A CA 1
ATOM 555 C C . LYS A 1 73 ? -6.486 -2.378 39.992 1.00 80.81 73 LYS A C 1
ATOM 557 O O . LYS A 1 73 ? -7.255 -2.779 40.871 1.00 80.81 73 LYS A O 1
ATOM 562 N N . CYS A 1 74 ? -6.121 -1.096 39.907 1.00 74.31 74 CYS A N 1
ATOM 563 C CA . CYS A 1 74 ? -6.642 -0.072 40.810 1.00 74.31 74 CYS A CA 1
ATOM 564 C C . CYS A 1 74 ? -8.144 0.167 40.593 1.00 74.31 74 CYS A C 1
ATOM 566 O O . CYS A 1 74 ? -8.895 0.139 41.574 1.00 74.31 74 CYS A O 1
ATOM 568 N N . ILE A 1 75 ? -8.604 0.313 39.343 1.00 77.88 75 ILE A N 1
ATOM 569 C CA . ILE A 1 75 ? -10.039 0.445 39.028 1.00 77.88 75 ILE A CA 1
ATOM 570 C C . ILE A 1 75 ? -10.808 -0.795 39.470 1.00 77.88 75 ILE A C 1
ATOM 572 O O . ILE A 1 75 ? -11.840 -0.670 40.132 1.00 77.88 75 ILE A O 1
ATOM 576 N N . LEU A 1 76 ? -10.292 -1.987 39.170 1.00 77.69 76 LEU A N 1
ATOM 577 C CA . LEU A 1 76 ? -10.921 -3.260 39.538 1.00 77.69 76 LEU A CA 1
ATOM 578 C C . LEU A 1 76 ? -11.105 -3.389 41.054 1.00 77.69 76 LEU A C 1
ATOM 580 O O . LEU A 1 76 ? -12.168 -3.776 41.544 1.00 77.69 76 LEU A O 1
ATOM 584 N N . SER A 1 77 ? -10.096 -2.963 41.819 1.00 70.75 77 SER A N 1
ATOM 585 C CA . SER A 1 77 ? -10.150 -2.984 43.281 1.00 70.75 77 SER A CA 1
ATOM 586 C C . SER A 1 77 ? -11.196 -2.025 43.861 1.00 70.75 77 SER A C 1
ATOM 588 O O . SER A 1 77 ? -11.837 -2.351 44.862 1.00 70.75 77 SER A O 1
ATOM 590 N N . ASN A 1 78 ? -11.405 -0.873 43.217 1.00 69.44 78 ASN A N 1
ATOM 591 C CA . ASN A 1 78 ? -12.399 0.116 43.628 1.00 69.44 78 ASN A CA 1
ATOM 592 C C . ASN A 1 78 ? -13.821 -0.311 43.233 1.00 69.44 78 ASN A C 1
ATOM 594 O O . ASN A 1 78 ? -14.753 -0.106 44.008 1.00 69.44 78 ASN A O 1
ATOM 598 N N . SER A 1 79 ? -13.975 -0.960 42.075 1.00 68.56 79 SER A N 1
ATOM 599 C CA . SER A 1 79 ? -15.254 -1.437 41.519 1.00 68.56 79 SER A CA 1
ATOM 600 C C . SER A 1 79 ? -15.690 -2.818 42.020 1.00 68.56 79 SER A C 1
ATOM 602 O O . SER A 1 79 ? -16.808 -3.246 41.744 1.00 68.56 79 SER A O 1
ATOM 604 N N . SER A 1 80 ? -14.869 -3.495 42.833 1.00 75.19 80 SER A N 1
ATOM 605 C CA . SER A 1 80 ? -15.117 -4.875 43.293 1.00 75.19 80 SER A CA 1
ATOM 606 C C . SER A 1 80 ? -15.277 -5.884 42.143 1.00 75.19 80 SER A C 1
ATOM 608 O O . SER A 1 80 ? -16.044 -6.838 42.271 1.00 75.19 80 SER A O 1
ATOM 610 N N . LEU A 1 81 ? -14.558 -5.661 41.041 1.00 79.88 81 LEU A N 1
ATOM 611 C CA . LEU A 1 81 ? -14.518 -6.518 39.855 1.00 79.88 81 LEU A CA 1
ATOM 612 C C . LEU A 1 81 ? -13.203 -7.299 39.796 1.00 79.88 81 LEU A C 1
ATOM 614 O O . LEU A 1 81 ? -12.172 -6.836 40.285 1.00 79.88 81 LEU A O 1
ATOM 618 N N . GLU A 1 82 ? -13.228 -8.475 39.176 1.00 81.81 82 GLU A N 1
ATOM 619 C CA . GLU A 1 82 ? -12.043 -9.283 38.888 1.00 81.81 82 GLU A CA 1
ATOM 620 C C . GLU A 1 82 ? -11.887 -9.520 37.376 1.00 81.81 82 GLU A C 1
ATOM 622 O O . GLU A 1 82 ? -12.842 -9.466 36.601 1.00 81.81 82 GLU A O 1
ATOM 627 N N . ILE A 1 83 ? -10.656 -9.798 36.937 1.00 85.56 83 ILE A N 1
ATOM 628 C CA . ILE A 1 83 ? -10.389 -10.188 35.546 1.00 85.56 83 ILE A CA 1
ATOM 629 C C . ILE A 1 83 ? -11.175 -11.455 35.199 1.00 85.56 83 ILE A C 1
ATOM 631 O O . ILE A 1 83 ? -11.171 -12.433 35.949 1.00 85.56 83 ILE A O 1
ATOM 635 N N . GLY A 1 84 ? -11.826 -11.440 34.036 1.00 79.25 84 GLY A N 1
ATOM 636 C CA . GLY A 1 84 ? -12.723 -12.491 33.568 1.00 79.25 84 GLY A CA 1
ATOM 637 C C . GLY A 1 84 ? -14.180 -12.324 34.006 1.00 79.25 84 GLY A C 1
ATOM 638 O O . GLY A 1 84 ? -15.032 -13.052 33.486 1.00 79.25 84 GLY A O 1
ATOM 639 N N . ASP A 1 85 ? -14.488 -11.379 34.904 1.00 84.19 85 ASP A N 1
ATOM 640 C CA . ASP A 1 85 ? -15.873 -11.010 35.189 1.00 84.19 85 ASP A CA 1
ATOM 641 C C . ASP A 1 85 ? -16.515 -10.379 33.952 1.00 84.19 85 ASP A C 1
ATOM 643 O O . ASP A 1 85 ? -15.886 -9.639 33.194 1.00 84.19 85 ASP A O 1
ATOM 647 N N . LEU A 1 86 ? -17.804 -10.653 33.757 1.00 86.56 86 LEU A N 1
ATOM 648 C CA . LEU A 1 86 ? -18.612 -9.921 32.792 1.00 86.56 86 LEU A CA 1
ATOM 649 C C . LEU A 1 86 ? -18.994 -8.585 33.435 1.00 86.56 86 LEU A C 1
ATOM 651 O O . LEU A 1 86 ? -19.774 -8.562 34.392 1.00 86.56 86 LEU A O 1
ATOM 655 N N . ALA A 1 87 ? -18.429 -7.487 32.942 1.00 86.12 87 ALA A N 1
ATOM 656 C CA . ALA A 1 87 ? -18.719 -6.151 33.439 1.00 86.12 87 ALA A CA 1
ATOM 657 C C . ALA A 1 87 ? -19.716 -5.432 32.542 1.00 86.12 87 ALA A C 1
ATOM 659 O O . ALA A 1 87 ? -19.742 -5.606 31.326 1.00 86.12 87 ALA A O 1
ATOM 660 N N . GLU A 1 88 ? -20.535 -4.612 33.177 1.00 86.44 88 GLU A N 1
ATOM 661 C CA . GLU A 1 88 ? -21.436 -3.667 32.564 1.00 86.44 88 GLU A CA 1
ATOM 662 C C . GLU A 1 88 ? -20.821 -2.269 32.652 1.00 86.44 88 GLU A C 1
ATOM 664 O O . GLU A 1 88 ? -20.550 -1.773 33.748 1.00 86.44 88 GLU A O 1
ATOM 669 N N . ILE A 1 89 ? -20.613 -1.648 31.494 1.00 83.81 89 ILE A N 1
ATOM 670 C CA . ILE A 1 89 ? -20.151 -0.270 31.372 1.00 83.81 89 ILE A CA 1
ATOM 671 C C . ILE A 1 89 ? -21.335 0.640 31.053 1.00 83.81 89 ILE A C 1
ATOM 673 O O . ILE A 1 89 ? -22.122 0.341 30.150 1.00 83.81 89 ILE A O 1
ATOM 677 N N . VAL A 1 90 ? -21.470 1.731 31.808 1.00 80.44 90 VAL A N 1
ATOM 678 C CA . VAL A 1 90 ? -22.504 2.754 31.609 1.00 80.44 90 VAL A CA 1
ATOM 679 C C . VAL A 1 90 ? -21.842 4.025 31.104 1.00 80.44 90 VAL A C 1
ATOM 681 O O . VAL A 1 90 ? -20.925 4.551 31.736 1.00 80.44 90 VAL A O 1
ATOM 684 N N . MET A 1 91 ? -22.314 4.520 29.967 1.00 77.25 91 MET A N 1
ATOM 685 C CA . MET A 1 91 ? -21.770 5.702 29.307 1.00 77.25 91 MET A CA 1
ATOM 686 C C . MET A 1 91 ? -22.882 6.709 29.036 1.00 77.25 91 MET A C 1
ATOM 688 O O . MET A 1 91 ? -23.985 6.333 28.644 1.00 77.25 91 MET A O 1
ATOM 692 N N . GLU A 1 92 ? -22.579 7.985 29.244 1.00 69.94 92 GLU A N 1
ATOM 693 C CA . GLU A 1 92 ? -23.459 9.110 28.927 1.00 69.94 92 GLU A CA 1
ATOM 694 C C . GLU A 1 92 ? -23.083 9.658 27.547 1.00 69.94 92 GLU A C 1
ATOM 696 O O . GLU A 1 92 ? -21.925 10.024 27.332 1.00 69.94 92 GLU A O 1
ATOM 701 N N . ASN A 1 93 ? -24.041 9.718 26.619 1.00 65.81 93 ASN A N 1
ATOM 702 C CA . ASN A 1 93 ? -23.918 10.544 25.414 1.00 65.81 93 ASN A CA 1
ATOM 703 C C . ASN A 1 93 ? -24.777 11.820 25.569 1.00 65.81 93 ASN A C 1
ATOM 705 O O . ASN A 1 93 ? -25.421 12.022 26.599 1.00 65.81 93 ASN A O 1
ATOM 709 N N . GLU A 1 94 ? -24.802 12.706 24.566 1.00 57.16 94 GLU A N 1
ATOM 710 C CA . GLU A 1 94 ? -25.522 13.990 24.663 1.00 57.16 94 GLU A CA 1
ATOM 711 C C . GLU A 1 94 ? -27.037 13.865 24.948 1.00 57.16 94 GLU A C 1
ATOM 713 O O . GLU A 1 94 ? -27.657 14.846 25.372 1.00 57.16 94 GLU A O 1
ATOM 718 N N . THR A 1 95 ? -27.653 12.698 24.711 1.00 53.59 95 THR A N 1
ATOM 719 C CA . THR A 1 95 ? -29.116 12.521 24.765 1.00 53.59 95 THR A CA 1
ATOM 720 C C . THR A 1 95 ? -29.620 11.332 25.593 1.00 53.59 95 THR A C 1
ATOM 722 O O . THR A 1 95 ? -30.747 11.410 26.080 1.00 53.59 95 THR A O 1
ATOM 725 N N . ASP A 1 96 ? -28.809 10.296 25.819 1.00 61.50 96 ASP A N 1
ATOM 726 C CA . ASP A 1 96 ? -29.173 9.001 26.401 1.00 61.50 96 ASP A CA 1
ATOM 727 C C . ASP A 1 96 ? -28.029 8.376 27.239 1.00 61.50 96 ASP A C 1
ATOM 729 O O . ASP A 1 96 ? -26.837 8.613 27.024 1.00 61.50 96 ASP A O 1
ATOM 733 N N . GLU A 1 97 ? -28.406 7.508 28.185 1.00 70.38 97 GLU A N 1
ATOM 734 C CA . GLU A 1 97 ? -27.482 6.591 28.864 1.00 70.38 97 GLU A CA 1
ATOM 735 C C . GLU A 1 97 ? -27.436 5.261 28.108 1.00 70.38 97 GLU A C 1
ATOM 737 O O . GLU A 1 97 ? -28.457 4.596 27.905 1.00 70.38 97 GLU A O 1
ATOM 742 N N . LEU A 1 98 ? -26.234 4.850 27.718 1.00 71.75 98 LEU A N 1
ATOM 743 C CA . LEU A 1 98 ? -25.987 3.608 27.003 1.00 71.75 98 LEU A CA 1
ATOM 744 C C . LEU A 1 98 ? -25.269 2.626 27.915 1.00 71.75 98 LEU A C 1
ATOM 746 O O . LEU A 1 98 ? -24.406 2.988 28.715 1.00 71.75 98 LEU A O 1
ATOM 750 N N . THR A 1 99 ? -25.651 1.359 27.818 1.00 76.81 99 THR A N 1
ATOM 751 C CA . THR A 1 99 ? -25.124 0.316 28.689 1.00 76.81 99 THR A CA 1
ATOM 752 C C . THR A 1 99 ? -24.703 -0.881 27.860 1.00 76.81 99 THR A C 1
ATOM 754 O O . THR A 1 99 ? -25.509 -1.418 27.098 1.00 76.81 99 THR A O 1
ATOM 757 N N . TYR A 1 100 ? -23.468 -1.342 28.050 1.00 80.75 100 TYR A N 1
ATOM 758 C CA . TYR A 1 100 ? -22.914 -2.488 27.323 1.00 80.75 100 TYR A CA 1
ATOM 759 C C . TYR A 1 100 ? -22.247 -3.483 28.264 1.00 80.75 100 TYR A C 1
ATOM 761 O O . TYR A 1 100 ? -21.827 -3.104 29.353 1.00 80.75 100 TYR A O 1
ATOM 769 N N . ALA A 1 101 ? -22.205 -4.758 27.876 1.00 84.75 101 ALA A N 1
ATOM 770 C CA . ALA A 1 101 ? -21.669 -5.822 28.717 1.00 84.75 101 ALA A CA 1
ATOM 771 C C . ALA A 1 101 ? -20.566 -6.606 28.000 1.00 84.75 101 ALA A C 1
ATOM 773 O O . ALA A 1 101 ? -20.812 -7.197 26.949 1.00 84.75 101 ALA A O 1
ATOM 774 N N . PHE A 1 102 ? -19.370 -6.632 28.589 1.00 86.00 102 PHE A N 1
ATOM 775 C CA . PHE A 1 102 ? -18.187 -7.281 28.020 1.00 86.00 102 PHE A CA 1
ATOM 776 C C . PHE A 1 102 ? -17.325 -7.941 29.103 1.00 86.00 102 PHE A C 1
ATOM 778 O O . PHE A 1 102 ? -17.327 -7.493 30.253 1.00 86.00 102 PHE A O 1
ATOM 785 N N . PRO A 1 103 ? -16.612 -9.034 28.776 1.00 85.81 103 PRO A N 1
ATOM 786 C CA . PRO A 1 103 ? -15.671 -9.641 29.706 1.00 85.81 103 PRO A CA 1
ATOM 787 C C . PRO A 1 103 ? -14.495 -8.694 29.965 1.00 85.81 103 PRO A C 1
ATOM 789 O O . PRO A 1 103 ? -13.913 -8.155 29.022 1.00 85.81 103 PRO A O 1
ATOM 792 N N . LEU A 1 104 ? -14.135 -8.529 31.237 1.00 88.31 104 LEU A N 1
ATOM 793 C CA . LEU A 1 104 ? -12.971 -7.755 31.651 1.00 88.31 104 LEU A CA 1
ATOM 794 C C . LEU A 1 104 ? -11.680 -8.523 31.405 1.00 88.31 104 LEU A C 1
ATOM 796 O O . LEU A 1 104 ? -11.542 -9.677 31.820 1.00 88.31 104 LEU A O 1
ATOM 800 N N . GLN A 1 105 ? -10.723 -7.843 30.791 1.00 90.38 105 GLN A N 1
ATOM 801 C CA . GLN A 1 105 ? -9.369 -8.328 30.549 1.00 90.38 105 GLN A CA 1
ATOM 802 C C . GLN A 1 105 ? -8.351 -7.456 31.291 1.00 90.38 105 GLN A C 1
ATOM 804 O O . GLN A 1 105 ? -8.655 -6.331 31.701 1.00 90.38 105 GLN A O 1
ATOM 809 N N . ASP A 1 106 ? -7.165 -8.006 31.552 1.00 89.19 106 ASP A N 1
ATOM 810 C CA . ASP A 1 106 ? -6.109 -7.260 32.243 1.00 89.19 106 ASP A CA 1
ATOM 811 C C . ASP A 1 106 ? -5.452 -6.321 31.233 1.00 89.19 106 ASP A C 1
ATOM 813 O O . ASP A 1 106 ? -5.086 -6.750 30.143 1.00 89.19 106 ASP A O 1
ATOM 817 N N . ILE A 1 107 ? -5.289 -5.044 31.581 1.00 91.00 107 ILE A N 1
ATOM 818 C CA . ILE A 1 107 ? -4.594 -4.082 30.717 1.00 91.00 107 ILE A CA 1
ATOM 819 C C . ILE A 1 107 ? -3.156 -4.524 30.401 1.00 91.00 107 ILE A C 1
ATOM 821 O O . ILE A 1 107 ? -2.633 -4.203 29.340 1.00 91.00 107 ILE A O 1
ATOM 825 N N . GLU A 1 108 ? -2.538 -5.328 31.274 1.00 88.06 108 GLU A N 1
ATOM 826 C CA . GLU A 1 108 ? -1.224 -5.938 31.036 1.00 88.06 108 GLU A CA 1
ATOM 827 C C . GLU A 1 108 ? -1.225 -6.990 29.902 1.00 88.06 108 GLU A C 1
ATOM 829 O O . GLU A 1 108 ? -0.148 -7.399 29.466 1.00 88.06 108 GLU A O 1
ATOM 834 N N . GLU A 1 109 ? -2.392 -7.451 29.430 1.00 88.94 109 GLU A N 1
ATOM 835 C CA . GLU A 1 109 ? -2.520 -8.368 28.283 1.00 88.94 109 GLU A CA 1
ATOM 836 C C . GLU A 1 109 ? -2.453 -7.643 26.931 1.00 88.94 109 GLU A C 1
ATOM 838 O O . GLU A 1 109 ? -2.271 -8.302 25.905 1.00 88.94 109 GLU A O 1
ATOM 843 N N . LEU A 1 110 ? -2.567 -6.310 26.918 1.00 90.44 110 LEU A N 1
ATOM 844 C CA . LEU A 1 110 ? -2.445 -5.519 25.699 1.00 90.44 110 LEU A CA 1
ATOM 845 C C . LEU A 1 110 ? -0.995 -5.461 25.223 1.00 90.44 110 LEU A C 1
ATOM 847 O O . LEU A 1 110 ? -0.074 -5.117 25.967 1.00 90.44 110 LEU A O 1
ATOM 851 N N . ASP A 1 111 ? -0.812 -5.758 23.941 1.00 89.62 111 ASP A N 1
ATOM 852 C CA . ASP A 1 111 ? 0.459 -5.603 23.256 1.00 89.62 111 ASP A CA 1
ATOM 853 C C . ASP A 1 111 ? 0.541 -4.213 22.620 1.00 89.62 111 ASP A C 1
ATOM 855 O O . ASP A 1 111 ? -0.163 -3.909 21.655 1.00 89.62 111 ASP A O 1
ATOM 859 N N . SER A 1 112 ? 1.428 -3.370 23.151 1.00 90.44 112 SER A N 1
ATOM 860 C CA . SER A 1 112 ? 1.637 -1.999 22.671 1.00 90.44 112 SER A CA 1
ATOM 861 C C . SER A 1 112 ? 1.994 -1.938 21.190 1.00 90.44 112 SER A C 1
ATOM 863 O O . SER A 1 112 ? 1.672 -0.965 20.514 1.00 90.44 112 SER A O 1
ATOM 865 N N . LEU A 1 113 ? 2.667 -2.973 20.685 1.00 89.31 113 LEU A N 1
ATOM 866 C CA . LEU A 1 113 ? 3.053 -3.063 19.289 1.00 89.31 113 LEU A CA 1
ATOM 867 C C . LEU A 1 113 ? 1.822 -3.236 18.396 1.00 89.31 113 LEU A C 1
ATOM 869 O O . LEU A 1 113 ? 1.649 -2.457 17.463 1.00 89.31 113 LEU A O 1
ATOM 873 N N . THR A 1 114 ? 0.932 -4.170 18.729 1.00 87.94 114 THR A N 1
ATOM 874 C CA . THR A 1 114 ? -0.348 -4.343 18.027 1.00 87.94 114 THR A CA 1
ATOM 875 C C . THR A 1 114 ? -1.223 -3.083 18.130 1.00 87.94 114 THR A C 1
ATOM 877 O O . THR A 1 114 ? -1.738 -2.610 17.123 1.00 87.94 114 THR A O 1
ATOM 880 N N . GLU A 1 115 ? -1.310 -2.450 19.306 1.00 89.00 115 GLU A N 1
ATOM 881 C CA . GLU A 1 115 ? -2.056 -1.187 19.478 1.00 89.00 115 GLU A CA 1
ATOM 882 C C . GLU A 1 115 ? -1.449 0.004 18.709 1.00 89.00 115 GLU A C 1
ATOM 884 O O . GLU A 1 115 ? -2.127 1.006 18.475 1.00 89.00 115 GLU A O 1
ATOM 889 N N . SER A 1 116 ? -0.179 -0.080 18.299 1.00 90.69 116 SER A N 1
ATOM 890 C CA . SER A 1 116 ? 0.478 0.963 17.505 1.00 90.69 116 SER A CA 1
ATOM 891 C C . SER A 1 116 ? 0.161 0.892 16.010 1.00 90.69 116 SER A C 1
ATOM 893 O O . SER A 1 116 ? 0.250 1.915 15.330 1.00 90.69 116 SER A O 1
ATOM 895 N N . HIS A 1 117 ? -0.240 -0.273 15.484 1.00 90.06 117 HIS A N 1
ATOM 896 C CA . HIS A 1 117 ? -0.510 -0.475 14.051 1.00 90.06 117 HIS A CA 1
ATOM 897 C C . HIS A 1 117 ? -1.498 0.537 13.463 1.00 90.06 117 HIS A C 1
ATOM 899 O O . HIS A 1 117 ? -1.169 1.148 12.441 1.00 90.06 117 HIS A O 1
ATOM 905 N N . PRO A 1 118 ? -2.657 0.792 14.096 1.00 87.12 118 PRO A N 1
ATOM 906 C CA . PRO A 1 118 ? -3.675 1.667 13.521 1.00 87.12 118 PRO A CA 1
ATOM 907 C C . PRO A 1 118 ? -3.189 3.114 13.478 1.00 87.12 118 PRO A C 1
ATOM 909 O O . PRO A 1 118 ? -3.454 3.841 12.526 1.00 87.12 118 PRO A O 1
ATOM 912 N N . LEU A 1 119 ? -2.404 3.506 14.484 1.00 88.25 119 LEU A N 1
ATOM 913 C CA . LEU A 1 119 ? -1.793 4.823 14.595 1.00 88.25 119 LEU A CA 1
ATOM 914 C C . LEU A 1 119 ? -0.689 5.038 13.556 1.00 88.25 119 LEU A C 1
ATOM 916 O O . LEU A 1 119 ? -0.655 6.094 12.929 1.00 88.25 119 LEU A O 1
ATOM 920 N N . LEU A 1 120 ? 0.164 4.037 13.315 1.00 88.88 120 LEU A N 1
ATOM 921 C CA . LEU A 1 120 ? 1.173 4.087 12.251 1.00 88.88 120 LEU A CA 1
ATOM 922 C C . LEU A 1 120 ? 0.530 4.316 10.878 1.00 88.88 120 LEU A C 1
ATOM 924 O O . LEU A 1 120 ? 1.009 5.142 10.106 1.00 88.88 120 LEU A O 1
ATOM 928 N N . ILE A 1 121 ? -0.568 3.612 10.600 1.00 84.69 121 ILE A N 1
ATOM 929 C CA . ILE A 1 121 ? -1.287 3.689 9.322 1.00 84.69 121 ILE A CA 1
ATOM 930 C C . ILE A 1 121 ? -2.029 5.017 9.185 1.00 84.69 121 ILE A C 1
ATOM 932 O O . ILE A 1 121 ? -1.962 5.655 8.136 1.00 84.69 121 ILE A O 1
ATOM 936 N N . ALA A 1 122 ? -2.703 5.458 10.248 1.00 83.50 122 ALA A N 1
ATOM 937 C CA . ALA A 1 122 ? -3.424 6.722 10.250 1.00 83.50 122 ALA A CA 1
ATOM 938 C C . ALA A 1 122 ? -2.485 7.912 9.998 1.00 83.50 122 ALA A C 1
ATOM 940 O O . ALA A 1 122 ? -2.778 8.746 9.145 1.00 83.50 122 ALA A O 1
ATOM 941 N N . LEU A 1 123 ? -1.335 7.954 10.677 1.00 83.19 123 LEU A N 1
ATOM 942 C CA . LEU A 1 123 ? -0.343 9.024 10.525 1.00 83.19 123 LEU A CA 1
ATOM 943 C C . LEU A 1 123 ? 0.347 9.028 9.160 1.00 83.19 123 LEU A C 1
ATOM 945 O O . LEU A 1 123 ? 0.750 10.092 8.690 1.00 83.19 123 LEU A O 1
ATOM 949 N N . GLU A 1 124 ? 0.521 7.860 8.538 1.00 80.12 124 GLU A N 1
ATOM 950 C CA . GLU A 1 124 ? 1.086 7.781 7.191 1.00 80.12 124 GLU A CA 1
ATOM 951 C C . GLU A 1 124 ? 0.103 8.311 6.143 1.00 80.12 124 GLU A C 1
ATOM 953 O O . GLU A 1 124 ? 0.482 9.136 5.310 1.00 80.12 124 GLU A O 1
ATOM 958 N N . ARG A 1 125 ? -1.169 7.906 6.234 1.00 74.94 125 ARG A N 1
ATOM 959 C CA . ARG A 1 125 ? -2.211 8.299 5.277 1.00 74.94 125 ARG A CA 1
ATOM 960 C C . ARG A 1 125 ? -2.664 9.741 5.434 1.00 74.94 125 ARG A C 1
ATOM 962 O O . ARG A 1 125 ? -3.035 10.378 4.449 1.00 74.94 125 ARG A O 1
ATOM 969 N N . ASP A 1 126 ? -2.662 10.246 6.661 1.00 75.25 126 ASP A N 1
ATOM 970 C CA . ASP A 1 126 ? -2.988 11.630 6.962 1.00 75.25 126 ASP A CA 1
ATOM 971 C C . ASP A 1 126 ? -2.023 12.189 8.009 1.00 75.25 126 ASP A C 1
ATOM 973 O O . ASP A 1 126 ? -2.239 12.145 9.222 1.00 75.25 126 ASP A O 1
ATOM 977 N N . SER A 1 127 ? -0.945 12.793 7.514 1.00 70.31 127 SER A N 1
ATOM 978 C CA . SER A 1 127 ? 0.049 13.451 8.359 1.00 70.31 127 SER A CA 1
ATOM 979 C C . SER A 1 127 ? -0.490 14.695 9.078 1.00 70.31 127 SER A C 1
ATOM 981 O O . SER A 1 127 ? 0.248 15.312 9.846 1.00 70.31 127 SER A O 1
ATOM 983 N N . SER A 1 128 ? -1.725 15.126 8.782 1.00 68.69 128 SER A N 1
ATOM 984 C CA . SER A 1 128 ? -2.381 16.256 9.439 1.00 68.69 128 SER A CA 1
ATOM 985 C C . SER A 1 128 ? -3.172 15.861 10.683 1.00 68.69 128 SER A C 1
ATOM 987 O O . SER A 1 128 ? -3.743 16.744 11.309 1.00 68.69 128 SER A O 1
ATOM 989 N N . ILE A 1 129 ? -3.187 14.585 11.077 1.00 76.31 129 ILE A N 1
ATOM 990 C CA . ILE A 1 129 ? -3.762 14.154 12.356 1.00 76.31 129 ILE A CA 1
ATOM 991 C C . ILE A 1 129 ? -2.956 14.768 13.505 1.00 76.31 129 ILE A C 1
ATOM 993 O O . ILE A 1 129 ? -1.768 14.477 13.660 1.00 76.31 129 ILE A O 1
ATOM 997 N N . TRP A 1 130 ? -3.603 15.592 14.336 1.00 75.25 130 TRP A N 1
ATOM 998 C CA . TRP A 1 130 ? -2.934 16.281 15.438 1.00 75.25 130 TRP A CA 1
ATOM 999 C C . TRP A 1 130 ? -3.188 15.591 16.783 1.00 75.25 130 TRP A C 1
ATOM 1001 O O . TRP A 1 130 ? -4.001 16.038 17.578 1.00 75.25 130 TRP A O 1
ATOM 1011 N N . ILE A 1 131 ? -2.395 14.570 17.118 1.00 80.69 131 ILE A N 1
ATOM 1012 C CA . ILE A 1 131 ? -2.472 13.943 18.450 1.00 80.69 131 ILE A CA 1
ATOM 1013 C C . ILE A 1 131 ? -1.555 14.659 19.450 1.00 80.69 131 ILE A C 1
ATOM 1015 O O . ILE A 1 131 ? -0.326 14.715 19.292 1.00 80.69 131 ILE A O 1
ATOM 1019 N N . ASP A 1 132 ? -2.155 15.194 20.514 1.00 74.19 132 ASP A N 1
ATOM 1020 C CA . ASP A 1 132 ? -1.442 15.881 21.589 1.00 74.19 132 ASP A CA 1
ATOM 1021 C C . ASP A 1 132 ? -0.383 14.976 22.244 1.00 74.19 132 ASP A C 1
ATOM 1023 O O . ASP A 1 132 ? -0.600 13.810 22.561 1.00 74.19 132 ASP A O 1
ATOM 1027 N N . GLY A 1 133 ? 0.825 15.517 22.422 1.00 76.19 133 GLY A N 1
ATOM 1028 C CA . GLY A 1 133 ? 1.986 14.774 22.926 1.00 76.19 133 GLY A CA 1
ATOM 1029 C C . GLY A 1 133 ? 2.728 13.941 21.872 1.00 76.19 133 GLY A C 1
ATOM 1030 O O . GLY A 1 133 ? 3.950 13.819 21.977 1.00 76.19 133 GLY A O 1
ATOM 1031 N N . LEU A 1 134 ? 2.048 13.450 20.831 1.00 82.69 134 LEU A N 1
ATOM 1032 C CA . LEU A 1 134 ? 2.680 12.726 19.722 1.00 82.69 134 LEU A CA 1
ATOM 1033 C C . LEU A 1 134 ? 3.222 13.675 18.645 1.00 82.69 134 LEU A C 1
ATOM 1035 O O . LEU A 1 134 ? 4.349 13.496 18.188 1.00 82.69 134 LEU A O 1
ATOM 1039 N N . ASN A 1 135 ? 2.502 14.753 18.322 1.00 75.94 135 ASN A N 1
ATOM 1040 C CA . ASN A 1 135 ? 2.947 15.738 17.323 1.00 75.94 135 ASN A CA 1
ATOM 1041 C C . ASN A 1 135 ? 4.342 16.306 17.615 1.00 75.94 135 ASN A C 1
ATOM 1043 O O . ASN A 1 135 ? 5.153 16.473 16.713 1.00 75.94 135 ASN A O 1
ATOM 1047 N N . GLN A 1 136 ? 4.658 16.565 18.889 1.00 78.62 136 GLN A N 1
ATOM 1048 C CA . GLN A 1 136 ? 5.979 17.073 19.284 1.00 78.62 136 GLN A CA 1
ATOM 1049 C C . GLN A 1 136 ? 7.097 16.042 19.074 1.00 78.62 136 GLN A C 1
ATOM 1051 O O . GLN A 1 136 ? 8.234 16.416 18.799 1.00 78.62 136 GLN A O 1
ATOM 1056 N N . ARG A 1 137 ? 6.789 14.747 19.213 1.00 82.75 137 ARG A N 1
ATOM 1057 C CA . ARG A 1 137 ? 7.735 13.646 18.971 1.00 82.75 137 ARG A CA 1
ATOM 1058 C C . ARG A 1 137 ? 7.978 13.446 17.477 1.00 82.75 137 ARG A C 1
ATOM 1060 O O . ARG A 1 137 ? 9.105 13.169 17.061 1.00 82.75 137 ARG A O 1
ATOM 1067 N N . LEU A 1 138 ? 6.926 13.632 16.679 1.00 84.00 138 LEU A N 1
ATOM 1068 C CA . LEU A 1 138 ? 6.942 13.405 15.238 1.00 84.00 138 LEU A CA 1
ATOM 1069 C C . LEU A 1 138 ? 7.272 14.647 14.400 1.00 84.00 138 LEU A C 1
ATOM 1071 O O . LEU A 1 138 ? 7.485 14.504 13.201 1.00 84.00 138 LEU A O 1
ATOM 1075 N N . GLU A 1 139 ? 7.403 15.834 15.005 1.00 78.31 139 GLU A N 1
ATOM 1076 C CA . GLU A 1 139 ? 7.722 17.098 14.314 1.00 78.31 139 GLU A CA 1
ATOM 1077 C C . GLU A 1 139 ? 8.947 16.965 13.389 1.00 78.31 139 GLU A C 1
ATOM 1079 O O . GLU A 1 139 ? 8.965 17.514 12.289 1.00 78.31 139 GLU A O 1
ATOM 1084 N N . LYS A 1 140 ? 9.943 16.160 13.791 1.00 76.31 140 LYS A N 1
ATOM 1085 C CA . LYS A 1 140 ? 11.144 15.868 12.989 1.00 76.31 140 LYS A CA 1
ATOM 1086 C C . LYS A 1 140 ? 10.848 15.156 11.662 1.00 76.31 140 LYS A C 1
ATOM 1088 O O . LYS A 1 140 ? 11.585 15.372 10.714 1.00 76.31 140 LYS A O 1
ATOM 1093 N N . PHE A 1 141 ? 9.797 14.339 11.592 1.00 73.00 141 PHE A N 1
ATOM 1094 C CA . PHE A 1 141 ? 9.359 13.642 10.374 1.00 73.00 141 PHE A CA 1
ATOM 1095 C C . PHE A 1 141 ? 8.401 14.486 9.524 1.00 73.00 141 PHE A C 1
ATOM 1097 O O . PHE A 1 141 ? 8.130 14.139 8.379 1.00 73.00 141 PHE A O 1
ATOM 1104 N N . GLN A 1 142 ? 7.886 15.584 10.084 1.00 64.62 142 GLN A N 1
ATOM 1105 C CA . GLN A 1 142 ? 7.008 16.536 9.402 1.00 64.62 142 GLN A CA 1
ATOM 1106 C C . GLN A 1 142 ? 7.779 17.741 8.825 1.00 64.62 142 GLN A C 1
ATOM 1108 O O . GLN A 1 142 ? 7.188 18.553 8.113 1.00 64.62 142 GLN A O 1
ATOM 1113 N N . SER A 1 143 ? 9.077 17.892 9.130 1.00 58.69 143 SER A N 1
ATOM 1114 C CA . SER A 1 143 ? 9.907 19.002 8.648 1.00 58.69 143 SER A CA 1
ATOM 1115 C C . SER A 1 143 ? 10.698 18.647 7.381 1.00 58.69 143 SER A C 1
ATOM 1117 O O . SER A 1 143 ? 11.101 17.506 7.171 1.00 58.69 143 SER A O 1
ATOM 1119 N N . ASP A 1 144 ? 11.005 19.654 6.554 1.00 56.91 144 ASP A N 1
ATOM 1120 C CA . ASP A 1 144 ? 11.857 19.522 5.354 1.00 56.91 144 ASP A CA 1
ATOM 1121 C C . ASP A 1 144 ? 13.338 19.176 5.681 1.00 56.91 144 ASP A C 1
ATOM 1123 O O . ASP A 1 144 ? 14.202 19.207 4.801 1.00 56.91 144 ASP A O 1
ATOM 1127 N N . ASP A 1 145 ? 13.673 18.864 6.942 1.00 51.44 145 ASP A N 1
ATOM 1128 C CA . ASP A 1 145 ? 15.046 18.689 7.444 1.00 51.44 145 ASP A CA 1
ATOM 1129 C C . ASP A 1 145 ? 15.664 17.307 7.137 1.00 51.44 145 ASP A C 1
ATOM 1131 O O . ASP A 1 145 ? 16.728 16.965 7.662 1.00 51.44 145 ASP A O 1
ATOM 1135 N N . GLY A 1 146 ? 15.045 16.531 6.242 1.00 56.66 146 GLY A N 1
ATOM 1136 C CA . GLY A 1 146 ? 15.635 15.327 5.650 1.00 56.66 146 GLY A CA 1
ATOM 1137 C C . GLY A 1 146 ? 15.372 14.012 6.384 1.00 56.66 146 GLY A C 1
ATOM 1138 O O . GLY A 1 146 ? 16.019 13.029 6.039 1.00 56.66 146 GLY A O 1
ATOM 1139 N N . TYR A 1 147 ? 14.451 13.984 7.352 1.00 63.88 147 TYR A N 1
ATOM 1140 C CA . TYR A 1 147 ? 13.884 12.736 7.867 1.00 63.88 147 TYR A CA 1
ATOM 1141 C C . TYR A 1 147 ? 12.758 12.271 6.948 1.00 63.88 147 TYR A C 1
ATOM 1143 O O . TYR A 1 147 ? 11.884 13.055 6.583 1.00 63.88 147 TYR A O 1
ATOM 1151 N N . ASN A 1 148 ? 12.776 10.998 6.577 1.00 69.88 148 ASN A N 1
ATOM 1152 C CA . ASN A 1 148 ? 11.845 10.444 5.612 1.00 69.88 148 ASN A CA 1
ATOM 1153 C C . ASN A 1 148 ? 11.427 9.037 6.037 1.00 69.88 148 ASN A C 1
ATOM 1155 O O . ASN A 1 148 ? 12.203 8.096 5.920 1.00 69.88 148 ASN A O 1
ATOM 1159 N N . ILE A 1 149 ? 10.173 8.865 6.466 1.00 72.69 149 ILE A N 1
ATOM 1160 C CA . ILE A 1 149 ? 9.645 7.563 6.914 1.00 72.69 149 ILE A CA 1
ATOM 1161 C C . ILE A 1 149 ? 9.705 6.469 5.834 1.00 72.69 149 ILE A C 1
ATOM 1163 O O . ILE A 1 149 ? 9.532 5.296 6.138 1.00 72.69 149 ILE A O 1
ATOM 1167 N N . TYR A 1 150 ? 9.962 6.830 4.573 1.00 73.50 150 TYR A N 1
ATOM 1168 C CA . TYR A 1 150 ? 10.172 5.888 3.473 1.00 73.50 150 TYR A CA 1
ATOM 1169 C C . TYR A 1 150 ? 11.611 5.345 3.390 1.00 73.50 150 TYR A C 1
ATOM 1171 O O . TYR A 1 150 ? 11.884 4.464 2.566 1.00 73.50 150 TYR A O 1
ATOM 1179 N N . ASP A 1 151 ? 12.519 5.828 4.239 1.00 72.12 151 ASP A N 1
ATOM 1180 C CA . ASP A 1 151 ? 13.856 5.281 4.447 1.00 72.12 151 ASP A CA 1
ATOM 1181 C C . ASP A 1 151 ? 13.857 4.316 5.636 1.00 72.12 151 ASP A C 1
ATOM 1183 O O . ASP A 1 151 ? 13.272 4.577 6.685 1.00 72.12 151 ASP A O 1
ATOM 1187 N N . SER A 1 152 ? 14.526 3.167 5.492 1.00 70.31 152 SER A N 1
ATOM 1188 C CA . SER A 1 152 ? 14.393 2.070 6.458 1.00 70.31 152 SER A CA 1
ATOM 1189 C C . SER A 1 152 ? 14.829 2.461 7.874 1.00 70.31 152 SER A C 1
ATOM 1191 O O . SER A 1 152 ? 14.243 1.972 8.837 1.00 70.31 152 SER A O 1
ATOM 1193 N N . GLY A 1 153 ? 15.852 3.309 8.024 1.00 75.94 153 GLY A N 1
ATOM 1194 C CA . GLY A 1 153 ? 16.326 3.801 9.322 1.00 75.94 153 GLY A CA 1
ATOM 1195 C C . GLY A 1 153 ? 15.314 4.720 10.003 1.00 75.94 153 GLY A C 1
ATOM 1196 O O . GLY A 1 153 ? 14.912 4.451 11.131 1.00 75.94 153 GLY A O 1
ATOM 1197 N N . ASP A 1 154 ? 14.854 5.737 9.283 1.00 82.25 154 ASP A N 1
ATOM 1198 C CA . ASP A 1 154 ? 13.889 6.718 9.782 1.00 82.25 154 ASP A CA 1
ATOM 1199 C C . ASP A 1 154 ? 12.520 6.086 10.051 1.00 82.25 154 ASP A C 1
ATOM 1201 O O . ASP A 1 154 ? 11.850 6.477 11.001 1.00 82.25 154 ASP A O 1
ATOM 1205 N N . PHE A 1 155 ? 12.129 5.061 9.284 1.00 84.31 155 PHE A N 1
ATOM 1206 C CA . PHE A 1 155 ? 10.938 4.264 9.574 1.00 84.31 155 PHE A CA 1
ATOM 1207 C C . PHE A 1 155 ? 11.015 3.580 10.943 1.00 84.31 155 PHE A C 1
ATOM 1209 O O . PHE A 1 155 ? 10.031 3.566 11.673 1.00 84.31 155 PHE A O 1
ATOM 1216 N N . SER A 1 156 ? 12.177 3.033 11.320 1.00 85.81 156 SER A N 1
ATOM 1217 C CA . SER A 1 156 ? 12.347 2.448 12.657 1.00 85.81 156 SER A CA 1
ATOM 1218 C C . SER A 1 156 ? 12.226 3.501 13.748 1.00 85.81 156 SER A C 1
ATOM 1220 O O . SER A 1 156 ? 11.505 3.274 14.710 1.00 85.81 156 SER A O 1
ATOM 1222 N N . ASP A 1 157 ? 12.864 4.660 13.575 1.00 87.50 157 ASP A N 1
ATOM 1223 C CA . ASP A 1 157 ? 12.746 5.754 14.541 1.00 87.50 157 ASP A CA 1
ATOM 1224 C C . ASP A 1 157 ? 11.291 6.254 14.639 1.00 87.50 157 ASP A C 1
ATOM 1226 O O . ASP A 1 157 ? 10.832 6.615 15.718 1.00 87.50 157 ASP A O 1
ATOM 1230 N N . PHE A 1 158 ? 10.555 6.279 13.524 1.00 88.25 158 PHE A N 1
ATOM 1231 C CA . PHE A 1 158 ? 9.139 6.645 13.487 1.00 88.25 158 PHE A CA 1
ATOM 1232 C C . PHE A 1 158 ? 8.279 5.642 14.259 1.00 88.25 158 PHE A C 1
ATOM 1234 O O . PHE A 1 158 ? 7.493 6.041 15.119 1.00 88.25 158 PHE A O 1
ATOM 1241 N N . VAL A 1 159 ? 8.477 4.345 14.004 1.00 89.81 159 VAL A N 1
ATOM 1242 C CA . VAL A 1 159 ? 7.817 3.262 14.740 1.00 89.81 159 VAL A CA 1
ATOM 1243 C C . VAL A 1 159 ? 8.122 3.350 16.231 1.00 89.81 159 VAL A C 1
ATOM 1245 O O . VAL A 1 159 ? 7.196 3.275 17.030 1.00 89.81 159 VAL A O 1
ATOM 1248 N N . ASP A 1 160 ? 9.383 3.555 16.611 1.00 90.94 160 ASP A N 1
ATOM 1249 C CA . ASP A 1 160 ? 9.796 3.629 18.013 1.00 90.94 160 ASP A CA 1
ATOM 1250 C C . ASP A 1 160 ? 9.133 4.811 18.743 1.00 90.94 160 ASP A C 1
ATOM 1252 O O . ASP A 1 160 ? 8.691 4.657 19.879 1.00 90.94 160 ASP A O 1
ATOM 1256 N N . GLU A 1 161 ? 9.010 5.980 18.103 1.00 91.19 161 GLU A N 1
ATOM 1257 C CA . GLU A 1 161 ? 8.336 7.148 18.698 1.00 91.19 161 GLU A CA 1
ATOM 1258 C C . GLU A 1 161 ? 6.832 6.914 18.892 1.00 91.19 161 GLU A C 1
ATOM 1260 O O . GLU A 1 161 ? 6.271 7.300 19.923 1.00 91.19 161 GLU A O 1
ATOM 1265 N N . VAL A 1 162 ? 6.179 6.273 17.918 1.00 91.69 162 VAL A N 1
ATOM 1266 C CA . VAL A 1 162 ? 4.760 5.906 18.011 1.00 91.69 162 VAL A CA 1
ATOM 1267 C C . VAL A 1 162 ? 4.555 4.831 19.078 1.00 91.69 162 VAL A C 1
ATOM 1269 O O . VAL A 1 162 ? 3.658 4.958 19.911 1.00 91.69 162 VAL A O 1
ATOM 1272 N N . LEU A 1 163 ? 5.416 3.814 19.116 1.00 92.56 163 LEU A N 1
ATOM 1273 C CA . LEU A 1 163 ? 5.378 2.751 20.114 1.00 92.56 163 LEU A CA 1
ATOM 1274 C C . LEU A 1 163 ? 5.593 3.301 21.525 1.00 92.56 163 LEU A C 1
ATOM 1276 O O . LEU A 1 163 ? 4.829 2.969 22.424 1.00 92.56 163 LEU A O 1
ATOM 1280 N N . GLU A 1 164 ? 6.576 4.180 21.733 1.00 92.25 164 GLU A N 1
ATOM 1281 C CA . GLU A 1 164 ? 6.828 4.786 23.045 1.00 92.25 164 GLU A CA 1
ATOM 1282 C C . GLU A 1 164 ? 5.634 5.638 23.508 1.00 92.25 164 GLU A C 1
ATOM 1284 O O . GLU A 1 164 ? 5.287 5.651 24.694 1.00 92.25 164 GLU A O 1
ATOM 1289 N N . PHE A 1 165 ? 4.980 6.343 22.580 1.00 91.12 165 PHE A N 1
ATOM 1290 C CA . PHE A 1 165 ? 3.746 7.064 22.873 1.00 91.12 165 PHE A CA 1
ATOM 1291 C C . PHE A 1 165 ? 2.627 6.107 23.302 1.00 91.12 165 PHE A C 1
ATOM 1293 O O . PHE A 1 165 ? 2.034 6.322 24.359 1.00 91.12 165 PHE A O 1
ATOM 1300 N N . VAL A 1 166 ? 2.378 5.035 22.544 1.00 91.12 166 VAL A N 1
ATOM 1301 C CA . VAL A 1 166 ? 1.349 4.031 22.863 1.00 91.12 166 VAL A CA 1
ATOM 1302 C C . VAL A 1 166 ? 1.647 3.328 24.189 1.00 91.12 166 VAL A C 1
ATOM 1304 O O . VAL A 1 166 ? 0.766 3.248 25.040 1.00 91.12 166 VAL A O 1
ATOM 1307 N N . GLU A 1 167 ? 2.891 2.909 24.431 1.00 92.62 167 GLU A N 1
ATOM 1308 C CA . GLU A 1 167 ? 3.328 2.316 25.702 1.00 92.62 167 GLU A CA 1
ATOM 1309 C C . GLU A 1 167 ? 3.094 3.261 26.885 1.00 92.62 167 GLU A C 1
ATOM 1311 O O . GLU A 1 167 ? 2.617 2.844 27.943 1.00 92.62 167 GLU A O 1
ATOM 1316 N N . SER A 1 168 ? 3.426 4.545 26.725 1.00 89.88 168 SER A N 1
ATOM 1317 C CA . SER A 1 168 ? 3.179 5.556 27.752 1.00 89.88 168 SER A CA 1
ATOM 1318 C C . SER A 1 168 ? 1.683 5.753 27.993 1.00 89.88 168 SER A C 1
ATOM 1320 O O . SER A 1 168 ? 1.268 5.875 29.146 1.00 89.88 168 SER A O 1
ATOM 1322 N N . SER A 1 169 ? 0.874 5.778 26.936 1.00 87.12 169 SER A N 1
ATOM 1323 C CA . SER A 1 169 ? -0.580 5.921 27.029 1.00 87.12 169 SER A CA 1
ATOM 1324 C C . SER A 1 169 ? -1.211 4.724 27.737 1.00 87.12 169 SER A C 1
ATOM 1326 O O . SER A 1 169 ? -1.908 4.926 28.726 1.00 87.12 169 SER A O 1
ATOM 1328 N N . LEU A 1 170 ? -0.876 3.494 27.332 1.00 89.69 170 LEU A N 1
ATOM 1329 C CA . LEU A 1 170 ? -1.336 2.254 27.971 1.00 89.69 170 LEU A CA 1
ATOM 1330 C C . LEU A 1 170 ? -0.925 2.178 29.441 1.00 89.69 170 LEU A C 1
ATOM 1332 O O . LEU A 1 170 ? -1.735 1.857 30.302 1.00 89.69 170 LEU A O 1
ATOM 1336 N N . LYS A 1 171 ? 0.323 2.533 29.761 1.00 88.19 171 LYS A N 1
ATOM 1337 C CA . LYS A 1 171 ? 0.824 2.511 31.141 1.00 88.19 171 LYS A CA 1
ATOM 1338 C C . LYS A 1 171 ? 0.106 3.499 32.062 1.00 88.19 171 LYS A C 1
ATOM 1340 O O . LYS A 1 171 ? 0.053 3.273 33.270 1.00 88.19 171 LYS A O 1
ATOM 1345 N N . ASN A 1 172 ? -0.347 4.622 31.515 1.00 85.25 172 ASN A N 1
ATOM 1346 C CA . ASN A 1 172 ? -1.060 5.643 32.273 1.00 85.25 172 ASN A CA 1
ATOM 1347 C C . ASN A 1 172 ? -2.580 5.476 32.181 1.00 85.25 172 ASN A C 1
ATOM 1349 O O . ASN A 1 172 ? -3.286 6.271 32.796 1.00 85.25 172 ASN A O 1
ATOM 1353 N N . ALA A 1 173 ? -3.085 4.532 31.387 1.00 87.00 173 ALA A N 1
ATOM 1354 C CA . ALA A 1 173 ? -4.508 4.296 31.236 1.00 87.00 173 ALA A CA 1
ATOM 1355 C C . ALA A 1 173 ? -5.035 3.492 32.422 1.00 87.00 173 ALA A C 1
ATOM 1357 O O . ALA A 1 173 ? -4.457 2.487 32.831 1.00 87.00 173 ALA A O 1
ATOM 1358 N N . ASP A 1 174 ? -6.160 3.940 32.959 1.00 85.31 174 ASP A N 1
ATOM 1359 C CA . ASP A 1 174 ? -6.891 3.199 33.972 1.00 85.31 174 ASP A CA 1
ATOM 1360 C C . ASP A 1 174 ? -7.864 2.197 33.320 1.00 85.31 174 ASP A C 1
ATOM 1362 O O . ASP A 1 174 ? -8.150 1.137 33.882 1.00 85.31 174 ASP A O 1
ATOM 1366 N N . LEU A 1 175 ? -8.367 2.525 32.124 1.00 86.25 175 LEU A N 1
ATOM 1367 C CA . LEU A 1 175 ? -9.302 1.708 31.353 1.00 86.25 175 LEU A CA 1
ATOM 1368 C C . LEU A 1 175 ? -8.998 1.829 29.851 1.00 86.25 175 LEU A C 1
ATOM 1370 O O . LEU A 1 175 ? -8.776 2.925 29.339 1.00 86.25 175 LEU A O 1
ATOM 1374 N N . VAL A 1 176 ? -9.031 0.709 29.135 1.00 89.44 176 VAL A N 1
ATOM 1375 C CA . VAL A 1 176 ? -8.941 0.656 27.673 1.00 89.44 176 VAL A CA 1
ATOM 1376 C C . VAL A 1 176 ? -10.204 0.009 27.131 1.00 89.44 176 VAL A C 1
ATOM 1378 O O . VAL A 1 176 ? -10.562 -1.094 27.542 1.00 89.44 176 VAL A O 1
ATOM 1381 N N . ILE A 1 177 ? -10.897 0.675 26.213 1.00 86.44 177 ILE A N 1
ATOM 1382 C CA . ILE A 1 177 ? -12.155 0.170 25.646 1.00 86.44 177 ILE A CA 1
ATOM 1383 C C . ILE A 1 177 ? -12.026 0.064 24.136 1.00 86.44 177 ILE A C 1
ATOM 1385 O O . ILE A 1 177 ? -11.535 0.971 23.474 1.00 86.44 177 ILE A O 1
ATOM 1389 N N . GLY A 1 178 ? -12.509 -1.037 23.579 1.00 86.12 178 GLY A N 1
ATOM 1390 C CA . GLY A 1 178 ? -12.506 -1.270 22.147 1.00 86.12 178 GLY A CA 1
ATOM 1391 C C . GLY A 1 178 ? -13.197 -0.158 21.353 1.00 86.12 178 GLY A C 1
ATOM 1392 O O . GLY A 1 178 ? -14.294 0.291 21.691 1.00 86.12 178 GLY A O 1
ATOM 1393 N N . TRP A 1 179 ? -12.573 0.262 20.255 1.00 79.44 179 TRP A N 1
ATOM 1394 C CA . TRP A 1 179 ? -13.036 1.354 19.405 1.00 79.44 179 TRP A CA 1
ATOM 1395 C C . TRP A 1 179 ? -14.473 1.165 18.903 1.00 79.44 179 TRP A C 1
ATOM 1397 O O . TRP A 1 179 ? -15.221 2.133 18.839 1.00 79.44 179 TRP A O 1
ATOM 1407 N N . GLN A 1 180 ? -14.921 -0.057 18.594 1.00 74.44 180 GLN A N 1
ATOM 1408 C CA . GLN A 1 180 ? -16.301 -0.263 18.127 1.00 74.44 180 GLN A CA 1
ATOM 1409 C C . GLN A 1 180 ? -17.327 -0.100 19.256 1.00 74.44 180 GLN A C 1
ATOM 1411 O O . GLN A 1 180 ? -18.461 0.301 18.998 1.00 74.44 180 GLN A O 1
ATOM 1416 N N . ILE A 1 181 ? -16.940 -0.333 20.513 1.00 77.12 181 ILE A N 1
ATOM 1417 C CA . ILE A 1 181 ? -17.769 0.017 21.676 1.00 77.12 181 ILE A CA 1
ATOM 1418 C C . ILE A 1 181 ? -17.897 1.545 21.766 1.00 77.12 181 ILE A C 1
ATOM 1420 O O . ILE A 1 181 ? -19.004 2.047 21.949 1.00 77.12 181 ILE A O 1
ATOM 1424 N N . PHE A 1 182 ? -16.796 2.279 21.554 1.00 71.31 182 PHE A N 1
ATOM 1425 C CA . PHE A 1 182 ? -16.784 3.747 21.526 1.00 71.31 182 PHE A CA 1
ATOM 1426 C C . PHE A 1 182 ? -17.554 4.349 20.345 1.00 71.31 182 PHE A C 1
ATOM 1428 O O . PHE A 1 182 ? -18.354 5.263 20.527 1.00 71.31 182 PHE A O 1
ATOM 1435 N N . ARG A 1 183 ? -17.356 3.837 19.128 1.00 66.50 183 ARG A N 1
ATOM 1436 C CA . ARG A 1 183 ? -17.965 4.356 17.896 1.00 66.50 183 ARG A CA 1
ATOM 1437 C C . ARG A 1 183 ? -19.484 4.252 17.910 1.00 66.50 183 ARG A C 1
ATOM 1439 O O . ARG A 1 183 ? -20.154 5.152 17.411 1.00 66.50 183 ARG A O 1
ATOM 1446 N N . ASN A 1 184 ? -20.036 3.191 18.496 1.00 58.66 184 ASN A N 1
ATOM 1447 C CA . ASN A 1 184 ? -21.485 3.030 18.644 1.00 58.66 184 ASN A CA 1
ATOM 1448 C C . ASN A 1 184 ? -22.134 4.121 19.523 1.00 58.66 184 ASN A C 1
ATOM 1450 O O . ASN A 1 184 ? -23.360 4.203 19.578 1.00 58.66 184 ASN A O 1
ATOM 1454 N N . LEU A 1 185 ? -21.331 4.963 20.183 1.00 49.38 185 LEU A N 1
ATOM 1455 C CA . LEU A 1 185 ? -21.764 6.122 20.961 1.00 49.38 185 LEU A CA 1
ATOM 1456 C C . LEU A 1 185 ? -21.765 7.441 20.174 1.00 49.38 185 LEU A C 1
ATOM 1458 O O . LEU A 1 185 ? -22.303 8.428 20.670 1.00 49.38 185 LEU A O 1
ATOM 1462 N N . ALA A 1 186 ? -21.109 7.494 19.013 1.00 47.09 186 ALA A N 1
ATOM 1463 C CA . ALA A 1 186 ? -20.991 8.709 18.218 1.00 47.09 186 ALA A CA 1
ATOM 1464 C C . ALA A 1 186 ? -22.145 8.777 17.205 1.00 47.09 186 ALA A C 1
ATOM 1466 O O . ALA A 1 186 ? -22.207 7.956 16.285 1.00 47.09 186 ALA A O 1
ATOM 1467 N N . ASP A 1 187 ? -23.045 9.752 17.380 1.00 40.44 187 ASP A N 1
ATOM 1468 C CA . ASP A 1 187 ? -24.110 10.092 16.427 1.00 40.44 187 ASP A CA 1
ATOM 1469 C C . ASP A 1 187 ? -23.489 10.370 15.055 1.00 40.44 187 ASP A C 1
ATOM 1471 O O . ASP A 1 187 ? -22.856 11.402 14.846 1.00 40.44 187 ASP A O 1
ATOM 1475 N N . ASN A 1 188 ? -23.619 9.430 14.119 1.00 43.72 188 ASN A N 1
ATOM 1476 C CA . ASN A 1 188 ? -22.901 9.503 12.852 1.00 43.72 188 ASN A CA 1
ATOM 1477 C C . ASN A 1 188 ? -23.827 9.393 11.638 1.00 43.72 188 ASN A C 1
ATOM 1479 O O . ASN A 1 188 ? -23.816 8.407 10.902 1.00 43.72 188 ASN A O 1
ATOM 1483 N N . GLU A 1 189 ? -24.569 10.472 11.383 1.00 38.88 189 GLU A N 1
ATOM 1484 C CA . GLU A 1 189 ? -24.978 10.863 10.030 1.00 38.88 189 GLU A CA 1
ATOM 1485 C C . GLU A 1 189 ? -23.773 11.481 9.294 1.00 38.88 189 GLU A C 1
ATOM 1487 O O . GLU A 1 189 ? -23.694 12.701 9.207 1.00 38.88 189 GLU A O 1
ATOM 1492 N N . TYR A 1 190 ? -22.804 10.705 8.778 1.00 47.62 190 TYR A N 1
ATOM 1493 C CA . TYR A 1 190 ? -21.683 11.331 8.049 1.00 47.62 190 TYR A CA 1
ATOM 1494 C C . TYR A 1 190 ? -21.136 10.607 6.818 1.00 47.62 190 TYR A C 1
ATOM 1496 O O . TYR A 1 190 ? -21.102 9.378 6.689 1.00 47.62 190 TYR A O 1
ATOM 1504 N N . ASP A 1 191 ? -20.671 11.501 5.945 1.00 40.53 191 ASP A N 1
ATOM 1505 C CA . ASP A 1 191 ? -20.215 11.392 4.570 1.00 40.53 191 ASP A CA 1
ATOM 1506 C C . ASP A 1 191 ? -19.172 10.285 4.346 1.00 40.53 191 ASP A C 1
ATOM 1508 O O . ASP A 1 191 ? -18.263 10.058 5.149 1.00 40.53 191 ASP A O 1
ATOM 1512 N N . HIS A 1 192 ? -19.294 9.570 3.230 1.00 46.25 192 HIS A N 1
ATOM 1513 C CA . HIS A 1 192 ? -18.428 8.432 2.905 1.00 46.25 192 HIS A CA 1
ATOM 1514 C C . HIS A 1 192 ? -17.045 8.843 2.365 1.00 46.25 192 HIS A C 1
ATOM 1516 O O . HIS A 1 192 ? -16.221 7.968 2.112 1.00 46.25 192 HIS A O 1
ATOM 1522 N N . PHE A 1 193 ? -16.778 10.143 2.183 1.00 47.50 193 PHE A N 1
ATOM 1523 C CA . PHE A 1 193 ? -15.651 10.614 1.369 1.00 47.50 193 PHE A CA 1
ATOM 1524 C C . PHE A 1 193 ? -14.343 10.917 2.124 1.00 47.50 193 PHE A C 1
ATOM 1526 O O . PHE A 1 193 ? -13.303 10.923 1.475 1.00 47.50 193 PHE A O 1
ATOM 1533 N N . ASN A 1 194 ? -14.348 11.091 3.454 1.00 62.03 194 ASN A N 1
ATOM 1534 C CA . ASN A 1 194 ? -13.135 11.371 4.248 1.00 62.03 194 ASN A CA 1
ATOM 1535 C C . ASN A 1 194 ? -12.962 10.348 5.381 1.00 62.03 194 ASN A C 1
ATOM 1537 O O . ASN A 1 194 ? -13.363 10.585 6.520 1.00 62.03 194 ASN A O 1
ATOM 1541 N N . ARG A 1 195 ? -12.405 9.176 5.067 1.00 67.00 195 ARG A N 1
ATOM 1542 C CA . ARG A 1 195 ? -12.118 8.122 6.051 1.00 67.00 195 ARG A CA 1
ATOM 1543 C C . ARG A 1 195 ? -10.729 7.558 5.810 1.00 67.00 195 ARG A C 1
ATOM 1545 O O . ARG A 1 195 ? -10.347 7.332 4.664 1.00 67.00 195 ARG A O 1
ATOM 1552 N N . ILE A 1 196 ? -10.013 7.295 6.891 1.00 70.69 196 ILE A N 1
ATOM 1553 C CA . ILE A 1 196 ? -8.756 6.557 6.865 1.00 70.69 196 ILE A CA 1
ATOM 1554 C C . ILE A 1 196 ? -9.119 5.084 7.027 1.00 70.69 196 ILE A C 1
ATOM 1556 O O . ILE A 1 196 ? -9.966 4.740 7.855 1.00 70.69 196 ILE A O 1
ATOM 1560 N N . ASN A 1 197 ? -8.516 4.222 6.211 1.00 68.81 197 ASN A N 1
ATOM 1561 C CA . ASN A 1 197 ? -8.590 2.789 6.451 1.00 68.81 197 ASN A CA 1
ATOM 1562 C C . ASN A 1 197 ? -7.424 2.376 7.339 1.00 68.81 197 ASN A C 1
ATOM 1564 O O . ASN A 1 197 ? -6.271 2.644 7.006 1.00 68.81 197 ASN A O 1
ATOM 1568 N N . ILE A 1 198 ? -7.759 1.755 8.457 1.00 74.75 198 ILE A N 1
ATOM 1569 C CA . ILE A 1 198 ? -6.841 1.077 9.366 1.00 74.75 198 ILE A CA 1
ATOM 1570 C C . ILE A 1 198 ? -7.126 -0.434 9.279 1.00 74.75 198 ILE A C 1
ATOM 1572 O O . ILE A 1 198 ? -8.180 -0.814 8.759 1.00 74.75 198 ILE A O 1
ATOM 1576 N N . PRO A 1 199 ? -6.235 -1.316 9.762 1.00 67.75 199 PRO A N 1
ATOM 1577 C CA . PRO A 1 199 ? -6.410 -2.765 9.638 1.00 67.75 199 PRO A CA 1
ATOM 1578 C C . PRO A 1 199 ? -7.746 -3.260 10.209 1.00 67.75 199 PRO A C 1
ATOM 1580 O O . PRO A 1 199 ? -8.325 -4.221 9.711 1.00 67.75 199 PRO A O 1
ATOM 1583 N N . GLU A 1 200 ? -8.267 -2.549 11.20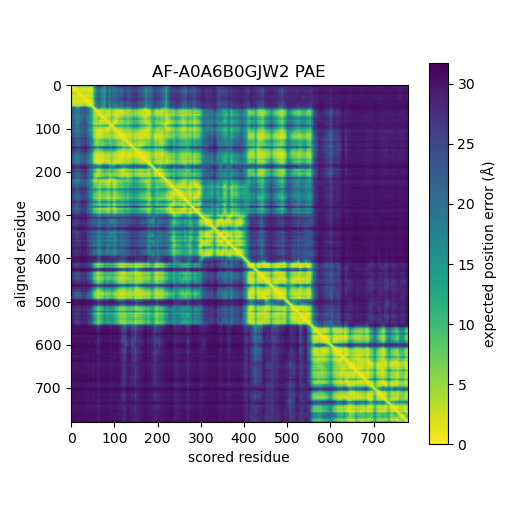7 1.00 69.44 200 GLU A N 1
ATOM 1584 C CA . GLU A 1 200 ? -9.476 -2.874 11.953 1.00 69.44 200 GLU A CA 1
ATOM 1585 C C . GLU A 1 200 ? -10.744 -2.175 11.417 1.00 69.44 200 GLU A C 1
ATOM 1587 O O . GLU A 1 200 ? -11.856 -2.372 11.923 1.00 69.44 200 GLU A O 1
ATOM 1592 N N . GLY A 1 201 ? -10.613 -1.358 10.365 1.00 66.69 201 GLY A N 1
ATOM 1593 C CA . GLY A 1 201 ? -11.734 -0.792 9.618 1.00 66.69 201 GLY A CA 1
ATOM 1594 C C . GLY A 1 201 ? -11.579 0.675 9.218 1.00 66.69 201 GLY A C 1
ATOM 1595 O O . GLY A 1 201 ? -10.505 1.261 9.219 1.00 66.69 201 GLY A O 1
ATOM 1596 N N . LEU A 1 202 ? -12.701 1.301 8.860 1.00 70.06 202 LEU A N 1
ATOM 1597 C CA . LEU A 1 202 ? -12.726 2.689 8.393 1.00 70.06 202 LEU A CA 1
ATOM 1598 C C . LEU A 1 202 ? -13.054 3.651 9.536 1.00 70.06 202 LEU A C 1
ATOM 1600 O O . LEU A 1 202 ? -14.118 3.535 10.155 1.00 70.06 202 LEU A O 1
ATOM 1604 N N . VAL A 1 203 ? -12.188 4.641 9.754 1.00 73.25 203 VAL A N 1
ATOM 1605 C CA . VAL A 1 203 ? -12.335 5.642 10.820 1.00 73.25 203 VAL A CA 1
ATOM 1606 C C . VAL A 1 203 ? -12.150 7.056 10.255 1.00 73.25 203 VAL A C 1
ATOM 1608 O O . VAL A 1 203 ? -11.201 7.292 9.505 1.00 73.25 203 VAL A O 1
ATOM 1611 N N . PRO A 1 204 ? -13.046 8.015 10.559 1.00 74.56 204 PRO A N 1
ATOM 1612 C CA . PRO A 1 204 ? -12.817 9.415 10.208 1.00 74.56 204 PRO A CA 1
ATOM 1613 C C . PRO A 1 204 ? -11.635 10.007 11.001 1.00 74.56 204 PRO A C 1
ATOM 1615 O O . PRO A 1 204 ? -11.539 9.730 12.203 1.00 74.56 204 PRO A O 1
ATOM 1618 N N . PRO A 1 205 ? -10.763 10.824 10.377 1.00 78.31 205 PRO A N 1
ATOM 1619 C CA . PRO A 1 205 ? -9.593 11.407 11.039 1.00 78.31 205 PRO A CA 1
ATOM 1620 C C . PRO A 1 205 ? -9.920 12.130 12.351 1.00 78.31 205 PRO A C 1
ATOM 1622 O O . PRO A 1 205 ? -9.208 11.964 13.337 1.00 78.31 205 PRO A O 1
ATOM 1625 N N . GLU A 1 206 ? -11.028 12.874 12.401 1.00 75.75 206 GLU A N 1
ATOM 1626 C CA . GLU A 1 206 ? -11.400 13.687 13.564 1.00 75.75 206 GLU A CA 1
ATOM 1627 C C . GLU A 1 206 ? -11.739 12.821 14.782 1.00 75.75 206 GLU A C 1
ATOM 1629 O O . GLU A 1 206 ? -11.399 13.150 15.917 1.00 75.75 206 GLU A O 1
ATOM 1634 N N . TYR A 1 207 ? -12.393 11.683 14.548 1.00 74.12 207 TYR A N 1
ATOM 1635 C CA . TYR A 1 207 ? -12.703 10.725 15.602 1.00 74.12 207 TYR A CA 1
ATOM 1636 C C . TYR A 1 207 ? -11.468 9.966 16.065 1.00 74.12 207 TYR A C 1
ATOM 1638 O O . TYR A 1 207 ? -11.342 9.696 17.260 1.00 74.12 207 TYR A O 1
ATOM 1646 N N . PHE A 1 208 ? -10.574 9.646 15.127 1.00 79.06 208 PHE A N 1
ATOM 1647 C CA . PHE A 1 208 ? -9.291 9.038 15.434 1.00 79.06 208 PHE A CA 1
ATOM 1648 C C . PHE A 1 208 ? -8.471 9.967 16.340 1.00 79.06 208 PHE A C 1
ATOM 1650 O O . PHE A 1 208 ? -8.052 9.555 17.420 1.00 79.06 208 PHE A O 1
ATOM 1657 N N . GLU A 1 209 ? -8.356 11.248 15.983 1.00 76.50 209 GLU A N 1
ATOM 1658 C CA . GLU A 1 209 ? -7.696 12.283 16.789 1.00 76.50 209 GLU A CA 1
ATOM 1659 C C . GLU A 1 209 ? -8.332 12.428 18.179 1.00 76.50 209 GLU A C 1
ATOM 1661 O O . GLU A 1 209 ? -7.649 12.256 19.192 1.00 76.50 209 GLU A O 1
ATOM 1666 N N . ALA A 1 210 ? -9.650 12.654 18.241 1.00 72.25 210 ALA A N 1
ATOM 1667 C CA . ALA A 1 210 ? -10.378 12.842 19.498 1.00 72.25 210 ALA A CA 1
ATOM 1668 C C . ALA A 1 210 ? -10.213 11.656 20.464 1.00 72.25 210 ALA A C 1
ATOM 1670 O O . ALA A 1 210 ? -10.194 11.828 21.684 1.00 72.25 210 ALA A O 1
ATOM 1671 N N . SER A 1 211 ? -10.068 10.445 19.921 1.00 72.31 211 SER A N 1
ATOM 1672 C CA . SER A 1 211 ? -9.945 9.222 20.712 1.00 72.31 211 SER A CA 1
ATOM 1673 C C . SER A 1 211 ? -8.613 9.128 21.466 1.00 72.31 211 SER A C 1
ATOM 1675 O O . SER A 1 211 ? -8.581 8.620 22.583 1.00 72.31 211 SER A O 1
ATOM 1677 N N . TYR A 1 212 ? -7.535 9.692 20.914 1.00 72.56 212 TYR A N 1
ATOM 1678 C CA . TYR A 1 212 ? -6.239 9.793 21.590 1.00 72.56 212 TYR A CA 1
ATOM 1679 C C . TYR A 1 212 ? -6.071 11.113 22.360 1.00 72.56 212 TYR A C 1
ATOM 1681 O O . TYR A 1 212 ? -5.200 11.198 23.224 1.00 72.56 212 TYR A O 1
ATOM 1689 N N . ALA A 1 213 ? -6.905 12.123 22.086 1.00 67.12 213 ALA A N 1
ATOM 1690 C CA . ALA A 1 213 ? -6.943 13.382 22.832 1.00 67.12 213 ALA A CA 1
ATOM 1691 C C . ALA A 1 213 ? -7.651 13.267 24.200 1.00 67.12 213 ALA A C 1
ATOM 1693 O O . ALA A 1 213 ? -7.461 14.124 25.061 1.00 67.12 213 ALA A O 1
ATOM 1694 N N . GLY A 1 214 ? -8.433 12.201 24.423 1.00 60.06 214 GLY A N 1
ATOM 1695 C CA . GLY A 1 214 ? -9.165 11.973 25.676 1.00 60.06 214 GLY A CA 1
ATOM 1696 C C . GLY A 1 214 ? -10.498 12.728 25.779 1.00 60.06 214 GLY A C 1
ATOM 1697 O O . GLY A 1 214 ? -11.055 12.833 26.868 1.00 60.06 214 GLY A O 1
ATOM 1698 N N . ASP A 1 215 ? -11.031 13.228 24.661 1.00 57.09 215 ASP A N 1
ATOM 1699 C CA . ASP A 1 215 ? -12.225 14.091 24.608 1.00 57.09 215 ASP A CA 1
ATOM 1700 C C . ASP A 1 215 ? -13.561 13.315 24.450 1.00 57.09 215 ASP A C 1
ATOM 1702 O O . ASP A 1 215 ? -14.537 13.839 23.912 1.00 57.09 215 ASP A O 1
ATOM 1706 N N . TYR A 1 216 ? -13.640 12.053 24.894 1.00 60.53 216 TYR A N 1
ATOM 1707 C CA . TYR A 1 216 ? -14.809 11.184 24.664 1.00 60.53 216 TYR A CA 1
ATOM 1708 C C . TYR A 1 216 ? -15.861 11.160 25.784 1.00 60.53 216 TYR A C 1
ATOM 1710 O O . TYR A 1 216 ? -15.654 11.648 26.894 1.00 60.53 216 TYR A O 1
ATOM 1718 N N . ASN A 1 217 ? -17.015 10.563 25.444 1.00 57.59 217 ASN A N 1
ATOM 1719 C CA . ASN A 1 217 ? -18.189 10.364 26.297 1.00 57.59 217 ASN A CA 1
ATOM 1720 C C . ASN A 1 217 ? -17.840 9.948 27.726 1.00 57.59 217 ASN A C 1
ATOM 1722 O O . ASN A 1 217 ? -17.012 9.067 27.968 1.00 57.59 217 ASN A O 1
ATOM 1726 N N . ARG A 1 218 ? -18.546 10.558 28.677 1.00 64.94 218 ARG A N 1
ATOM 1727 C CA . ARG A 1 218 ? -18.335 10.324 30.099 1.00 64.94 218 ARG A CA 1
ATOM 1728 C C . ARG A 1 218 ? -18.740 8.900 30.458 1.00 64.94 218 ARG A C 1
ATOM 1730 O O . ARG A 1 218 ? -19.901 8.515 30.319 1.00 64.94 218 ARG A O 1
ATOM 1737 N N . ILE A 1 219 ? -17.783 8.137 30.972 1.00 72.06 219 ILE A N 1
ATOM 1738 C CA . ILE A 1 219 ? -18.054 6.820 31.543 1.00 72.06 219 ILE A CA 1
ATOM 1739 C C . ILE A 1 219 ? -18.512 7.033 32.975 1.00 72.06 219 ILE A C 1
ATOM 1741 O O . ILE A 1 219 ? -17.755 7.498 33.825 1.00 72.06 219 ILE A O 1
ATOM 1745 N N . LEU A 1 220 ? -19.788 6.750 33.207 1.00 70.88 220 LEU A N 1
ATOM 1746 C CA . LEU A 1 220 ? -20.449 7.013 34.476 1.00 70.88 220 LEU A CA 1
ATOM 1747 C C . LEU A 1 220 ? -20.191 5.911 35.496 1.00 70.88 220 LEU A C 1
ATOM 1749 O O . LEU A 1 220 ? -20.148 6.201 36.686 1.00 70.88 220 LEU A O 1
ATOM 1753 N N . ASP A 1 221 ? -20.086 4.658 35.043 1.00 74.50 221 ASP A N 1
ATOM 1754 C CA . ASP A 1 221 ? -19.984 3.508 35.939 1.00 74.50 221 ASP A CA 1
ATOM 1755 C C . ASP A 1 221 ? -19.396 2.271 35.241 1.00 74.50 221 ASP A C 1
ATOM 1757 O O . ASP A 1 221 ? -19.585 2.054 34.038 1.00 74.50 221 ASP A O 1
ATOM 1761 N N . LEU A 1 222 ? -18.734 1.429 36.037 1.00 81.50 222 LEU A N 1
ATOM 1762 C CA . LEU A 1 222 ? -18.246 0.102 35.667 1.00 81.50 222 LEU A CA 1
ATOM 1763 C C . LEU A 1 222 ? -18.589 -0.872 36.801 1.00 81.50 222 LEU A C 1
ATOM 1765 O O . LEU A 1 222 ? -18.008 -0.814 37.887 1.00 81.50 222 LEU A O 1
ATOM 1769 N N . LYS A 1 223 ? -19.526 -1.788 36.545 1.00 82.56 223 LYS A N 1
ATOM 1770 C CA . LYS A 1 223 ? -20.080 -2.696 37.5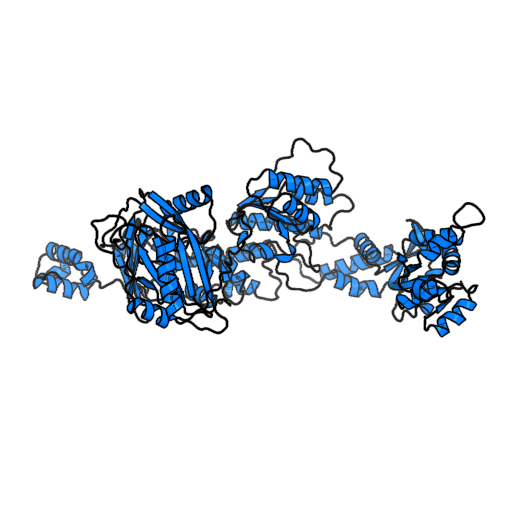63 1.00 82.56 223 LYS A CA 1
ATOM 1771 C C . LYS A 1 223 ? -20.219 -4.121 37.055 1.00 82.56 223 LYS A C 1
ATOM 1773 O O . LYS A 1 223 ? -20.120 -4.385 35.866 1.00 82.56 223 LYS A O 1
ATOM 1778 N N . THR A 1 224 ? -20.482 -5.072 37.947 1.00 82.56 224 THR A N 1
ATOM 1779 C CA . THR A 1 224 ? -20.714 -6.465 37.542 1.00 82.56 224 THR A CA 1
ATOM 1780 C C . THR A 1 224 ? -22.016 -6.577 36.756 1.00 82.56 224 THR A C 1
ATOM 1782 O O . THR A 1 224 ? -23.060 -6.095 37.203 1.00 82.56 224 THR A O 1
ATOM 1785 N N . TYR A 1 225 ? -21.984 -7.271 35.621 1.00 85.06 225 TYR A N 1
ATOM 1786 C CA . TYR A 1 225 ? -23.197 -7.619 34.898 1.00 85.06 225 TYR A CA 1
ATOM 1787 C C . TYR A 1 225 ? -24.041 -8.593 35.729 1.00 85.06 225 TYR A C 1
ATOM 1789 O O . TYR A 1 225 ? -23.594 -9.675 36.106 1.00 85.06 225 TYR A O 1
ATOM 1797 N N . THR A 1 226 ? -25.282 -8.202 36.022 1.00 80.31 226 THR A N 1
ATOM 1798 C CA . THR A 1 226 ? -26.233 -9.003 36.820 1.00 80.31 226 THR A CA 1
ATOM 1799 C C . THR A 1 226 ? -27.445 -9.476 36.018 1.00 80.31 226 THR A C 1
ATOM 1801 O O . THR A 1 226 ? -28.361 -10.073 36.587 1.00 80.31 226 THR A O 1
ATOM 1804 N N . GLY A 1 227 ? -27.465 -9.198 34.711 1.00 79.31 227 GLY A N 1
ATOM 1805 C CA . GLY A 1 227 ? -28.515 -9.657 33.810 1.00 79.31 227 GLY A CA 1
ATOM 1806 C C . GLY A 1 227 ? -28.438 -11.157 33.528 1.00 79.31 227 GLY A C 1
ATOM 1807 O O . GLY A 1 227 ? -27.473 -11.837 33.882 1.00 79.31 227 GLY A O 1
ATOM 1808 N N . ASP A 1 228 ? -29.474 -11.677 32.874 1.00 81.31 228 ASP A N 1
ATOM 1809 C CA . ASP A 1 228 ? -29.492 -13.070 32.441 1.00 81.31 228 ASP A CA 1
ATOM 1810 C C . ASP A 1 228 ? -28.471 -13.292 31.312 1.00 81.31 228 ASP A C 1
ATOM 1812 O O . ASP A 1 228 ? -28.320 -12.454 30.424 1.00 81.31 228 ASP A O 1
ATOM 1816 N N . ILE A 1 229 ? -27.803 -14.446 31.324 1.00 85.62 229 ILE A N 1
ATOM 1817 C CA . ILE A 1 229 ? -26.923 -14.903 30.242 1.00 85.62 229 ILE A CA 1
ATOM 1818 C C . ILE A 1 229 ? -27.589 -16.114 29.590 1.00 85.62 229 ILE A C 1
ATOM 1820 O O . ILE A 1 229 ? -27.956 -17.068 30.277 1.00 85.62 229 ILE A O 1
ATOM 1824 N N . SER A 1 230 ? -27.770 -16.066 28.274 1.00 85.25 230 SER A N 1
ATOM 1825 C CA . SER A 1 230 ? -28.359 -17.158 27.494 1.00 85.25 230 SER A CA 1
ATOM 1826 C C . SER A 1 230 ? -27.277 -18.045 26.869 1.00 85.25 230 SER A C 1
ATOM 1828 O O . SER A 1 230 ? -26.335 -17.536 26.277 1.00 85.25 230 SER A O 1
ATOM 1830 N N . GLU A 1 231 ? -27.442 -19.367 26.929 1.00 87.00 231 GLU A N 1
ATOM 1831 C CA . GLU A 1 231 ? -26.583 -20.360 26.254 1.00 87.00 231 GLU A CA 1
ATOM 1832 C C . GLU A 1 231 ? -27.388 -21.037 25.126 1.00 87.00 231 GLU A C 1
ATOM 1834 O O . GLU A 1 231 ? -28.018 -22.074 25.352 1.00 87.00 231 GLU A O 1
ATOM 1839 N N . PRO A 1 232 ? -27.485 -20.430 23.931 1.00 83.62 232 PRO A N 1
ATOM 1840 C CA . PRO A 1 232 ? -28.284 -20.984 22.841 1.00 83.62 232 PRO A CA 1
ATOM 1841 C C . PRO A 1 232 ? -27.657 -22.265 22.267 1.00 83.62 232 PRO A C 1
ATOM 1843 O O . PRO A 1 232 ? -26.438 -22.372 22.151 1.00 83.62 232 PRO A O 1
ATOM 1846 N N . ASP A 1 233 ? -28.491 -23.210 21.819 1.00 81.25 233 ASP A N 1
ATOM 1847 C CA . ASP A 1 233 ? -28.019 -24.413 21.109 1.00 81.25 233 ASP A CA 1
ATOM 1848 C C . ASP A 1 233 ? -27.366 -24.057 19.762 1.00 81.25 233 ASP A C 1
ATOM 1850 O O . ASP A 1 233 ? -26.377 -24.670 19.355 1.00 81.25 233 ASP A O 1
ATOM 1854 N N . GLU A 1 234 ? -27.912 -23.050 19.072 1.00 83.81 234 GLU A N 1
ATOM 1855 C CA . GLU A 1 234 ? -27.445 -22.571 17.770 1.00 83.81 234 GLU A CA 1
ATOM 1856 C C . GLU A 1 234 ? -27.418 -21.035 17.728 1.00 83.81 234 GLU A C 1
ATOM 1858 O O . GLU A 1 234 ? -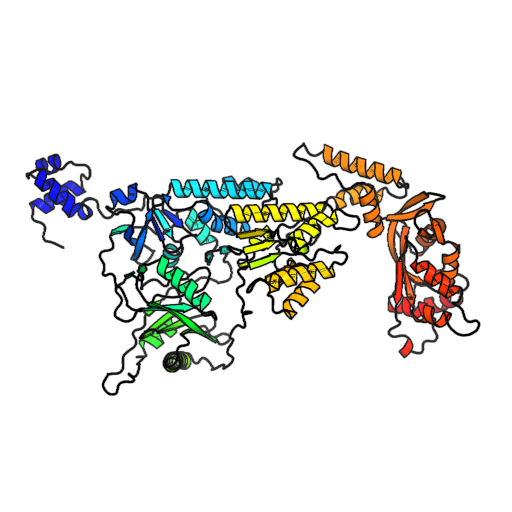28.365 -20.376 18.168 1.00 83.81 234 GLU A O 1
ATOM 1863 N N . ALA A 1 235 ? -26.361 -20.474 17.142 1.00 83.00 235 ALA A N 1
ATOM 1864 C CA . ALA A 1 235 ? -26.218 -19.052 16.856 1.00 83.00 235 ALA A CA 1
ATOM 1865 C C . ALA A 1 235 ? -25.878 -18.844 15.381 1.00 83.00 235 ALA A C 1
ATOM 1867 O O . ALA A 1 235 ? -25.098 -19.590 14.781 1.00 83.00 235 ALA A O 1
ATOM 1868 N N . TYR A 1 236 ? -26.472 -17.809 14.804 1.00 78.62 236 TYR A N 1
ATOM 1869 C CA . TYR A 1 236 ? -26.388 -17.512 13.388 1.00 78.62 236 TYR A CA 1
ATOM 1870 C C . TYR A 1 236 ? -25.686 -16.180 13.178 1.00 78.62 236 TYR A C 1
ATOM 1872 O O . TYR A 1 236 ? -26.013 -15.179 13.812 1.00 78.62 236 TYR A O 1
ATOM 1880 N N . PHE A 1 237 ? -24.733 -16.187 12.261 1.00 79.81 237 PHE A N 1
ATOM 1881 C CA . PHE A 1 237 ? -24.005 -15.017 11.810 1.00 79.81 237 PHE A CA 1
ATOM 1882 C C . PHE A 1 237 ? -24.149 -14.893 10.305 1.00 79.81 237 PHE A C 1
ATOM 1884 O O . PHE A 1 237 ? -24.452 -15.872 9.621 1.00 79.81 237 PHE A O 1
ATOM 1891 N N . THR A 1 238 ? -23.943 -13.697 9.779 1.00 70.00 238 THR A N 1
ATOM 1892 C CA . THR A 1 238 ? -24.245 -13.394 8.387 1.00 70.00 238 THR A CA 1
ATOM 1893 C C . THR A 1 238 ? -23.143 -12.593 7.721 1.00 70.00 238 THR A C 1
ATOM 1895 O O . THR A 1 238 ? -22.801 -11.540 8.238 1.00 70.00 238 THR A O 1
ATOM 1898 N N . THR A 1 239 ? -22.645 -13.042 6.568 1.00 69.31 239 THR A N 1
ATOM 1899 C CA . THR A 1 239 ? -21.646 -12.324 5.750 1.00 69.31 239 THR A CA 1
ATOM 1900 C C . THR A 1 239 ? -22.248 -11.774 4.464 1.00 69.31 239 THR A C 1
ATOM 1902 O O . THR A 1 239 ? -23.113 -12.417 3.875 1.00 69.31 239 THR A O 1
ATOM 1905 N N . HIS A 1 240 ? -21.774 -10.629 3.980 1.00 58.41 240 HIS A N 1
ATOM 1906 C CA . HIS A 1 240 ? -22.192 -10.065 2.686 1.00 58.41 240 HIS A CA 1
ATOM 1907 C C . HIS A 1 240 ? -21.433 -10.620 1.478 1.00 58.41 240 HIS A C 1
ATOM 1909 O O . HIS A 1 240 ? -21.810 -10.352 0.335 1.00 58.41 240 HIS A O 1
ATOM 1915 N N . ARG A 1 241 ? -20.381 -11.413 1.704 1.00 55.78 241 ARG A N 1
ATOM 1916 C CA . ARG A 1 241 ? -19.542 -11.977 0.642 1.00 55.78 241 ARG A CA 1
ATOM 1917 C C . ARG A 1 241 ? -19.896 -13.438 0.342 1.00 55.78 241 ARG A C 1
ATOM 1919 O O . ARG A 1 241 ? -20.455 -14.150 1.182 1.00 55.78 241 ARG A O 1
ATOM 1926 N N . PRO A 1 242 ? -19.635 -13.932 -0.884 1.00 57.91 242 PRO A N 1
ATOM 1927 C CA . PRO A 1 242 ? -19.577 -15.367 -1.127 1.00 57.91 242 PRO A CA 1
ATOM 1928 C C . PRO A 1 242 ? -18.476 -15.975 -0.252 1.00 57.91 242 PRO A C 1
ATOM 1930 O O . PRO A 1 242 ? -17.317 -15.636 -0.425 1.00 57.91 242 PRO A O 1
ATOM 1933 N N . ILE A 1 243 ? -18.838 -16.879 0.656 1.00 64.00 243 ILE A N 1
ATOM 1934 C CA . ILE A 1 243 ? -17.867 -17.619 1.470 1.00 64.00 243 ILE A CA 1
ATOM 1935 C C . ILE A 1 243 ? -17.923 -19.106 1.146 1.00 64.00 243 ILE A C 1
ATOM 1937 O O . ILE A 1 243 ? -18.996 -19.665 0.884 1.00 64.00 243 ILE A O 1
ATOM 1941 N N . ASN A 1 244 ? -16.763 -19.757 1.155 1.00 60.81 244 ASN A N 1
ATOM 1942 C CA . ASN A 1 244 ? -16.674 -21.204 1.028 1.00 60.81 244 ASN A CA 1
ATOM 1943 C C . ASN A 1 244 ? -16.780 -21.882 2.420 1.00 60.81 244 ASN A C 1
ATOM 1945 O O . ASN A 1 244 ? -16.887 -21.232 3.461 1.00 60.81 244 ASN A O 1
ATOM 1949 N N . ASN A 1 245 ? -16.778 -23.220 2.461 1.00 69.19 245 ASN A N 1
ATOM 1950 C CA . ASN A 1 245 ? -16.915 -23.968 3.722 1.00 69.19 245 ASN A CA 1
ATOM 1951 C C . ASN A 1 245 ? -15.705 -23.837 4.666 1.00 69.19 245 ASN A C 1
ATOM 1953 O O . ASN A 1 245 ? -15.863 -24.022 5.872 1.00 69.19 245 ASN A O 1
ATOM 1957 N N . MET A 1 246 ? -14.503 -23.603 4.134 1.00 64.88 246 MET A N 1
ATOM 1958 C CA . MET A 1 246 ? -13.301 -23.381 4.942 1.00 64.88 246 MET A CA 1
ATOM 1959 C C . MET A 1 246 ? -13.362 -22.007 5.603 1.00 64.88 246 MET A C 1
ATOM 1961 O O . MET A 1 246 ? -13.211 -21.940 6.821 1.00 64.88 246 MET A O 1
ATOM 1965 N N . ASP A 1 247 ? -13.708 -20.964 4.846 1.00 67.75 247 ASP A N 1
ATOM 1966 C CA . ASP A 1 247 ? -13.865 -19.598 5.364 1.00 67.75 247 ASP A CA 1
ATOM 1967 C C . ASP A 1 247 ? -14.962 -19.563 6.435 1.00 67.75 247 ASP A C 1
ATOM 1969 O O . ASP A 1 247 ? -14.749 -19.086 7.546 1.00 67.75 247 ASP A O 1
ATOM 1973 N N . SER A 1 248 ? -16.112 -20.198 6.169 1.00 74.50 248 SER A N 1
ATOM 1974 C CA . SER A 1 248 ? -17.192 -20.335 7.154 1.00 74.50 248 SER A CA 1
ATOM 1975 C C . SER A 1 248 ? -16.726 -20.983 8.461 1.00 74.50 248 SER A C 1
ATOM 1977 O O . SER A 1 248 ? -17.236 -20.635 9.527 1.00 74.50 248 SER A O 1
ATOM 1979 N N . LYS A 1 249 ? -15.807 -21.952 8.396 1.00 78.06 249 LYS A N 1
ATOM 1980 C CA . LYS A 1 249 ? -15.283 -22.626 9.584 1.00 78.06 249 LYS A CA 1
ATOM 1981 C C . LYS A 1 249 ? -14.293 -21.736 10.333 1.00 78.06 249 LYS A C 1
ATOM 1983 O O . LYS A 1 249 ? -14.384 -21.663 11.553 1.00 78.06 249 LYS A O 1
ATOM 1988 N N . ALA A 1 250 ? -13.404 -21.053 9.615 1.00 73.06 250 ALA A N 1
ATOM 1989 C CA . ALA A 1 250 ? -12.468 -20.099 10.203 1.00 73.06 250 ALA A CA 1
ATOM 1990 C C . ALA A 1 250 ? -13.217 -18.991 10.959 1.00 73.06 250 ALA A C 1
ATOM 1992 O O . ALA A 1 250 ? -12.939 -18.742 12.131 1.00 73.06 250 ALA A O 1
ATOM 1993 N N . ILE A 1 251 ? -14.257 -18.429 10.339 1.00 76.44 251 ILE A N 1
ATOM 1994 C CA . ILE A 1 251 ? -15.132 -17.428 10.956 1.00 76.44 251 ILE A CA 1
ATOM 1995 C C . ILE A 1 251 ? -15.817 -17.987 12.213 1.00 76.44 251 ILE A C 1
ATOM 1997 O O . ILE A 1 251 ? -15.847 -17.338 13.259 1.00 76.44 251 ILE A O 1
ATOM 2001 N N . ALA A 1 252 ? -16.360 -19.204 12.142 1.00 83.31 252 ALA A N 1
ATOM 2002 C CA . ALA A 1 252 ? -17.007 -19.827 13.294 1.00 83.31 252 ALA A CA 1
ATOM 2003 C C . ALA A 1 252 ? -16.034 -20.058 14.466 1.00 83.31 252 ALA A C 1
ATOM 2005 O O . ALA A 1 252 ? -16.426 -19.902 15.624 1.00 83.31 252 ALA A O 1
ATOM 2006 N N . ASP A 1 253 ? -14.776 -20.402 14.180 1.00 81.19 253 ASP A N 1
ATOM 2007 C CA . ASP A 1 253 ? -13.729 -20.553 15.192 1.00 81.19 253 ASP A CA 1
ATOM 2008 C C . ASP A 1 253 ? -13.365 -19.187 15.822 1.00 81.19 253 ASP A C 1
ATOM 2010 O O . ASP A 1 253 ? -13.240 -19.097 17.045 1.00 81.19 253 ASP A O 1
ATOM 2014 N N . MET A 1 254 ? -13.309 -18.101 15.034 1.00 77.69 254 MET A N 1
ATOM 2015 C CA . MET A 1 254 ? -13.109 -16.731 15.544 1.00 77.69 254 MET A CA 1
ATOM 2016 C C . MET A 1 254 ? -14.225 -16.295 16.501 1.00 77.69 254 MET A C 1
ATOM 2018 O O . MET A 1 254 ? -13.953 -15.780 17.586 1.00 77.69 254 MET A O 1
ATOM 2022 N N . VAL A 1 255 ? -15.486 -16.539 16.133 1.00 82.12 255 VAL A N 1
ATOM 2023 C CA . VAL A 1 255 ? -16.645 -16.225 16.982 1.00 82.12 255 VAL A CA 1
ATOM 2024 C C . VAL A 1 255 ? -16.589 -17.006 18.298 1.00 82.12 255 VAL A C 1
ATOM 2026 O O . VAL A 1 255 ? -16.812 -16.438 19.368 1.00 82.12 255 VAL A O 1
ATOM 2029 N N . LYS A 1 256 ? -16.251 -18.301 18.244 1.00 82.38 256 LYS A N 1
ATOM 2030 C CA . LYS A 1 256 ? -16.110 -19.154 19.436 1.00 82.38 256 LYS A CA 1
ATOM 2031 C C . LYS A 1 256 ? -15.080 -18.630 20.424 1.00 82.38 256 LYS A C 1
ATOM 2033 O O . LYS A 1 256 ? -15.313 -18.703 21.629 1.00 82.38 256 LYS A O 1
ATOM 2038 N N . ASN A 1 257 ? -13.972 -18.090 19.925 1.00 77.31 257 ASN A N 1
ATOM 2039 C CA . ASN A 1 257 ? -12.910 -17.559 20.773 1.00 77.31 257 ASN A CA 1
ATOM 2040 C C . ASN A 1 257 ? -13.368 -16.347 21.600 1.00 77.31 257 ASN A C 1
ATOM 2042 O O . ASN A 1 257 ? -12.907 -16.187 22.726 1.00 77.31 257 ASN A O 1
ATOM 2046 N N . ARG A 1 258 ? -14.309 -15.537 21.093 1.00 77.38 258 ARG A N 1
ATOM 2047 C CA . ARG A 1 258 ? -14.854 -14.374 21.821 1.00 77.38 258 ARG A CA 1
ATOM 2048 C C . ARG A 1 258 ? -15.848 -14.748 22.918 1.00 77.38 258 ARG A C 1
ATOM 2050 O O . ARG A 1 258 ? -15.974 -14.018 23.896 1.00 77.38 258 ARG A O 1
ATOM 2057 N N . ARG A 1 259 ? -16.505 -15.905 22.787 1.00 83.56 259 ARG A N 1
ATOM 2058 C CA . ARG A 1 259 ? -17.444 -16.504 23.748 1.00 83.56 259 ARG A CA 1
ATOM 2059 C C . ARG A 1 259 ? -18.702 -15.680 24.054 1.00 83.56 259 ARG A C 1
ATOM 2061 O O . ARG A 1 259 ? -19.788 -16.197 23.826 1.00 83.56 259 ARG A O 1
ATOM 2068 N N . TYR A 1 260 ? -18.590 -14.461 24.576 1.00 85.50 260 TYR A N 1
ATOM 2069 C CA . TYR A 1 260 ? -19.725 -13.643 25.007 1.00 85.50 260 TYR A CA 1
ATOM 2070 C C . TYR A 1 260 ? -20.060 -12.546 24.001 1.00 85.50 260 TYR A C 1
ATOM 2072 O O . TYR A 1 260 ? -19.167 -11.873 23.492 1.00 85.50 260 TYR A O 1
ATOM 2080 N N . PHE A 1 261 ? -21.351 -12.344 23.750 1.00 83.75 261 PHE A N 1
ATOM 2081 C CA . PHE A 1 261 ? -21.844 -11.309 22.844 1.00 83.75 261 PHE A CA 1
ATOM 2082 C C . PHE A 1 261 ? -23.071 -10.614 23.438 1.00 83.75 261 PHE A C 1
ATOM 2084 O O . PHE A 1 261 ? -23.999 -11.287 23.886 1.00 83.75 261 PHE A O 1
ATOM 2091 N N . ASP A 1 262 ? -23.095 -9.280 23.408 1.00 78.81 262 ASP A N 1
ATOM 2092 C CA . ASP A 1 262 ? -24.308 -8.495 23.670 1.00 78.81 262 ASP A CA 1
ATOM 2093 C C . ASP A 1 262 ? -25.158 -8.456 22.388 1.00 78.81 262 ASP A C 1
ATOM 2095 O O . ASP A 1 262 ? -24.678 -8.028 21.335 1.00 78.81 262 ASP A O 1
ATOM 2099 N N . THR A 1 263 ? -26.400 -8.939 22.458 1.00 72.81 263 THR A N 1
ATOM 2100 C CA . THR A 1 263 ? -27.306 -9.061 21.304 1.00 72.81 263 THR A CA 1
ATOM 2101 C C . THR A 1 263 ? -27.932 -7.732 20.884 1.00 72.81 263 THR A C 1
ATOM 2103 O O . THR A 1 263 ? -28.552 -7.665 19.825 1.00 72.81 263 THR A O 1
ATOM 2106 N N . ASN A 1 264 ? -27.811 -6.683 21.705 1.00 66.06 264 ASN A N 1
ATOM 2107 C CA . ASN A 1 264 ? -28.274 -5.337 21.357 1.00 66.06 264 ASN A CA 1
ATOM 2108 C C . ASN A 1 264 ? -27.246 -4.566 20.522 1.00 66.06 264 ASN A C 1
ATOM 2110 O O . ASN A 1 264 ? -27.563 -3.505 19.987 1.00 66.06 264 ASN A O 1
ATOM 2114 N N . ILE A 1 265 ? -26.024 -5.088 20.414 1.00 63.59 265 ILE A N 1
ATOM 2115 C CA . ILE A 1 265 ? -24.945 -4.491 19.638 1.00 63.59 265 ILE A CA 1
ATOM 2116 C C . ILE A 1 265 ? -24.824 -5.248 18.324 1.00 63.59 265 ILE A C 1
ATOM 2118 O O . ILE A 1 265 ? -24.831 -6.479 18.282 1.00 63.59 265 ILE A O 1
ATOM 2122 N N . LEU A 1 266 ? -24.685 -4.503 17.234 1.00 60.06 266 LEU A N 1
ATOM 2123 C CA . LEU A 1 266 ? -24.329 -5.084 15.954 1.00 60.06 266 LEU A CA 1
ATOM 2124 C C . LEU A 1 266 ? -22.806 -5.247 15.906 1.00 60.06 266 LEU A C 1
ATOM 2126 O O . LEU A 1 266 ? -22.069 -4.264 15.906 1.00 60.06 266 LEU A O 1
ATOM 2130 N N . HIS A 1 267 ? -22.337 -6.492 15.891 1.00 67.50 267 HIS A N 1
ATOM 2131 C CA . HIS A 1 267 ? -20.911 -6.800 15.793 1.00 67.50 267 HIS A CA 1
ATOM 2132 C C . HIS A 1 267 ? -20.501 -6.827 14.320 1.00 67.50 267 HIS A C 1
ATOM 2134 O O . HIS A 1 267 ? -21.202 -7.412 13.498 1.00 67.50 267 HIS A O 1
ATOM 2140 N N . HIS A 1 268 ? -19.378 -6.190 14.005 1.00 59.97 268 HIS A N 1
ATOM 2141 C CA . HIS A 1 268 ? -18.692 -6.216 12.712 1.00 59.97 268 HIS A CA 1
ATOM 2142 C C . HIS A 1 268 ? -17.275 -6.760 12.903 1.00 59.97 268 HIS A C 1
ATOM 2144 O O . HIS A 1 268 ? -16.593 -6.372 13.849 1.00 59.97 268 HIS A O 1
ATOM 2150 N N . PHE A 1 269 ? -16.805 -7.631 12.021 1.00 58.62 269 PHE A N 1
ATOM 2151 C CA . PHE A 1 269 ? -15.450 -8.176 12.093 1.00 58.62 269 PHE A CA 1
ATOM 2152 C C . PHE A 1 269 ? -14.593 -7.589 10.967 1.00 58.62 269 PHE A C 1
ATOM 2154 O O . PHE A 1 269 ? -15.093 -7.284 9.892 1.00 58.62 269 PHE A O 1
ATOM 2161 N N . GLU A 1 270 ? -13.311 -7.391 11.255 1.00 49.62 270 GLU A N 1
ATOM 2162 C CA . GLU A 1 270 ? -12.383 -6.560 10.474 1.00 49.62 270 GLU A CA 1
ATOM 2163 C C . GLU A 1 270 ? -12.001 -7.191 9.130 1.00 49.62 270 GLU A C 1
ATOM 2165 O O . GLU A 1 270 ? -11.902 -6.507 8.117 1.00 49.62 270 GLU A O 1
ATOM 2170 N N . THR A 1 271 ? -11.844 -8.516 9.100 1.00 44.72 271 THR A N 1
ATOM 2171 C CA . THR A 1 271 ? -11.405 -9.256 7.907 1.00 44.72 271 THR A CA 1
ATOM 2172 C C . THR A 1 271 ? -12.560 -9.654 6.986 1.00 44.72 271 THR A C 1
ATOM 2174 O O . THR A 1 271 ? -12.378 -9.830 5.783 1.00 44.72 271 THR A O 1
ATOM 2177 N N . GLU A 1 272 ? -13.768 -9.760 7.538 1.00 54.22 272 GLU A N 1
ATOM 2178 C CA . GLU A 1 272 ? -14.991 -10.160 6.851 1.00 54.22 272 GLU A CA 1
ATOM 2179 C C . GLU A 1 272 ? -16.188 -9.489 7.537 1.00 54.22 272 GLU A C 1
ATOM 2181 O O . GLU A 1 272 ? -16.376 -9.639 8.747 1.00 54.22 272 GLU A O 1
ATOM 2186 N N . ASP A 1 273 ? -17.034 -8.795 6.769 1.00 55.19 273 ASP A N 1
ATOM 2187 C CA . ASP A 1 273 ? -18.254 -8.167 7.288 1.00 55.19 273 ASP A CA 1
ATOM 2188 C C . ASP A 1 273 ? -19.248 -9.238 7.747 1.00 55.19 273 ASP A C 1
ATOM 2190 O O . ASP A 1 273 ? -20.103 -9.689 6.983 1.00 55.19 273 ASP A O 1
ATOM 2194 N N . ILE A 1 274 ? -19.120 -9.667 9.000 1.00 62.75 274 ILE A N 1
ATOM 2195 C CA . ILE A 1 274 ? -19.967 -10.679 9.621 1.00 62.75 274 ILE A CA 1
ATOM 2196 C C . ILE A 1 274 ? -20.825 -10.016 10.690 1.00 62.75 274 ILE A C 1
ATOM 2198 O O . ILE A 1 274 ? -20.300 -9.443 11.637 1.00 62.75 274 ILE A O 1
ATOM 2202 N N . HIS A 1 275 ? -22.141 -10.152 10.564 1.00 67.12 275 HIS A N 1
ATOM 2203 C CA . HIS A 1 275 ? -23.127 -9.617 11.498 1.00 67.12 275 HIS A CA 1
ATOM 2204 C C . HIS A 1 275 ? -23.754 -10.723 12.342 1.00 67.12 275 HIS A C 1
ATOM 2206 O O . HIS A 1 275 ? -23.999 -11.824 11.852 1.00 67.12 275 HIS A O 1
ATOM 2212 N N . GLY A 1 276 ? -24.049 -10.432 13.604 1.00 72.19 276 GLY A N 1
ATOM 2213 C CA . GLY A 1 276 ? -24.662 -11.367 14.550 1.00 72.19 276 GLY A CA 1
ATOM 2214 C C . GLY A 1 276 ? -24.185 -11.102 15.982 1.00 72.19 276 GLY A C 1
ATOM 2215 O O . GLY A 1 276 ? -23.504 -10.100 16.196 1.00 72.19 276 GLY A O 1
ATOM 2216 N N . PRO A 1 277 ? -24.502 -11.981 16.952 1.00 74.88 277 PRO A N 1
ATOM 2217 C CA . PRO A 1 277 ? -25.243 -13.236 16.796 1.00 74.88 277 PRO A CA 1
ATOM 2218 C C . PRO A 1 277 ? -26.764 -13.050 16.727 1.00 74.88 277 PRO A C 1
ATOM 2220 O O . PRO A 1 277 ? -27.358 -12.317 17.512 1.00 74.88 277 PRO A O 1
ATOM 2223 N N . ILE A 1 278 ? -27.409 -13.816 15.849 1.00 73.94 278 ILE A N 1
ATOM 2224 C CA . ILE A 1 278 ? -28.858 -14.041 15.849 1.00 73.94 278 ILE A CA 1
ATOM 2225 C C . ILE A 1 278 ? -29.116 -15.388 16.529 1.00 73.94 278 ILE A C 1
ATOM 2227 O O . ILE A 1 278 ? -28.568 -16.413 16.120 1.00 73.94 278 ILE A O 1
ATOM 2231 N N . VAL A 1 279 ? -29.953 -15.404 17.565 1.00 71.31 279 VAL A N 1
ATOM 2232 C CA . VAL A 1 279 ? -30.255 -16.605 18.362 1.00 71.31 279 VAL A CA 1
ATOM 2233 C C . VAL A 1 279 ? -31.756 -16.887 18.357 1.00 71.31 279 VAL A C 1
ATOM 2235 O O . VAL A 1 279 ? -32.570 -15.969 18.281 1.00 71.31 279 VAL A O 1
ATOM 2238 N N . ARG A 1 280 ? -32.149 -18.166 18.421 1.00 62.75 280 ARG A N 1
ATOM 2239 C CA . ARG A 1 280 ? -33.570 -18.552 18.464 1.00 62.75 280 ARG A CA 1
ATOM 2240 C C . ARG A 1 280 ? -34.148 -18.332 19.870 1.00 62.75 280 ARG A C 1
ATOM 2242 O O . ARG A 1 280 ? -33.651 -18.921 20.823 1.00 62.75 280 ARG A O 1
ATOM 2249 N N . GLY A 1 281 ? -35.245 -17.576 19.984 1.00 59.78 281 GLY A N 1
ATOM 2250 C CA . GLY A 1 281 ? -35.972 -17.338 21.245 1.00 59.78 281 GLY A CA 1
ATOM 2251 C C . GLY A 1 281 ? -35.996 -15.862 21.661 1.00 59.78 281 GLY A C 1
ATOM 2252 O O . GLY A 1 281 ? -35.625 -15.003 20.873 1.00 59.78 281 GLY A O 1
ATOM 2253 N N . ILE A 1 282 ? -36.461 -15.562 22.883 1.00 53.69 282 ILE A N 1
ATOM 2254 C CA . ILE A 1 282 ? -36.330 -14.222 23.487 1.00 53.69 282 ILE A CA 1
ATOM 2255 C C . ILE A 1 282 ? -34.900 -14.140 24.038 1.00 53.69 282 ILE A C 1
ATOM 2257 O O . ILE A 1 282 ? -34.623 -14.845 25.011 1.00 53.69 282 ILE A O 1
ATOM 2261 N N . PRO A 1 283 ? -33.985 -13.366 23.429 1.00 57.97 283 PRO A N 1
ATOM 2262 C CA . PRO A 1 283 ? -32.605 -13.348 23.881 1.00 57.97 283 PRO A CA 1
ATOM 2263 C C . PRO A 1 283 ? -32.514 -12.669 25.247 1.00 57.97 283 PRO A C 1
ATOM 2265 O O . PRO A 1 283 ? -33.083 -11.596 25.467 1.00 57.97 283 PRO A O 1
ATOM 2268 N N . SER A 1 284 ? -31.764 -13.278 26.165 1.00 65.75 284 SER A N 1
ATOM 2269 C CA . SER A 1 284 ? -31.109 -12.483 27.200 1.00 65.75 284 SER A CA 1
ATOM 2270 C C . SER A 1 284 ? -30.166 -11.489 26.521 1.00 65.75 284 SER A C 1
ATOM 2272 O O . SER A 1 284 ? -29.623 -11.794 25.462 1.00 65.75 284 SER A O 1
ATOM 2274 N N . ARG A 1 285 ? -29.947 -10.316 27.126 1.00 78.38 285 ARG A N 1
ATOM 2275 C CA . ARG A 1 285 ? -29.086 -9.273 26.544 1.00 78.38 285 ARG A CA 1
ATOM 2276 C C . ARG A 1 285 ? -27.679 -9.783 26.210 1.00 78.38 285 ARG A C 1
ATOM 2278 O O . ARG A 1 285 ? -27.112 -9.345 25.220 1.00 78.38 285 ARG A O 1
ATOM 2285 N N . VAL A 1 286 ? -27.137 -10.712 27.000 1.00 84.19 286 VAL A N 1
ATOM 2286 C CA . VAL A 1 286 ? -25.848 -11.361 26.724 1.00 84.19 286 VAL A CA 1
ATOM 2287 C C . VAL A 1 286 ? -26.047 -12.845 26.424 1.00 84.19 286 VAL A C 1
ATOM 2289 O O . VAL A 1 286 ? -26.806 -13.535 27.111 1.00 84.19 286 VAL A O 1
ATOM 2292 N N . VAL A 1 287 ? -25.328 -13.349 25.421 1.00 86.69 287 VAL A N 1
ATOM 2293 C CA . VAL A 1 287 ? -25.266 -14.775 25.074 1.00 86.69 287 VAL A CA 1
ATOM 2294 C C . VAL A 1 287 ? -23.852 -15.335 25.257 1.00 86.69 287 VAL A C 1
ATOM 2296 O O . VAL A 1 287 ? -22.879 -14.654 24.942 1.00 86.69 287 VAL A O 1
ATOM 2299 N N . ASP A 1 288 ? -23.739 -16.569 25.755 1.00 88.12 288 ASP A N 1
ATOM 2300 C CA . ASP A 1 288 ? -22.501 -17.362 25.811 1.00 88.12 288 ASP A CA 1
ATOM 2301 C C . ASP A 1 288 ? -22.525 -18.415 24.694 1.00 88.12 288 ASP A C 1
ATOM 2303 O O . ASP A 1 288 ? -23.408 -19.271 24.647 1.00 88.12 288 ASP A O 1
ATOM 2307 N N . LEU A 1 289 ? -21.555 -18.335 23.783 1.00 87.25 289 LEU A N 1
ATOM 2308 C CA . LEU A 1 289 ? -21.447 -19.157 22.579 1.00 87.25 289 LEU A CA 1
ATOM 2309 C C . LEU A 1 289 ? -20.415 -20.288 22.687 1.00 87.25 289 LEU A C 1
ATOM 2311 O O . LEU A 1 289 ? -20.099 -20.925 21.679 1.00 87.25 289 LEU A O 1
ATOM 2315 N N . LYS A 1 290 ? -19.860 -20.551 23.878 1.00 82.00 290 LYS A N 1
ATOM 2316 C CA . LYS A 1 290 ? -18.762 -21.516 24.068 1.00 82.00 290 LYS A CA 1
ATOM 2317 C C . LYS A 1 290 ? -19.055 -22.907 23.494 1.00 82.00 290 LYS A C 1
ATOM 2319 O O . LYS A 1 290 ? -18.217 -23.470 22.791 1.00 82.00 290 LYS A O 1
ATOM 2324 N N . ASP A 1 291 ? -20.234 -23.443 23.797 1.00 81.62 291 ASP A N 1
ATOM 2325 C CA . ASP A 1 291 ? -20.673 -24.783 23.384 1.00 81.62 291 ASP A CA 1
ATOM 2326 C C . ASP A 1 291 ? -21.800 -24.734 22.328 1.00 81.62 291 ASP A C 1
ATOM 2328 O O . ASP A 1 291 ? -22.410 -25.753 22.004 1.00 81.62 291 ASP A O 1
ATOM 2332 N N . THR A 1 292 ? -22.043 -23.555 21.748 1.00 83.56 292 THR A N 1
ATOM 2333 C CA . THR A 1 292 ? -23.098 -23.302 20.760 1.00 83.56 292 THR A CA 1
ATOM 2334 C C . THR A 1 292 ? -22.699 -23.753 19.349 1.00 83.56 292 THR A C 1
ATOM 2336 O O . THR A 1 292 ? -21.555 -23.597 18.900 1.00 83.56 292 THR A O 1
ATOM 2339 N N . GLY A 1 293 ? -23.661 -24.299 18.599 1.00 84.12 293 GLY A N 1
ATOM 2340 C CA . GLY A 1 293 ? -23.538 -24.536 17.162 1.00 84.12 293 GLY A CA 1
ATOM 2341 C C . GLY A 1 293 ? -23.533 -23.218 16.385 1.00 84.12 293 GLY A C 1
ATOM 2342 O O . GLY A 1 293 ? -24.541 -22.524 16.339 1.00 84.12 293 GLY A O 1
ATOM 2343 N N . ILE A 1 294 ? -22.403 -22.858 15.775 1.00 86.75 294 ILE A N 1
ATOM 2344 C CA . ILE A 1 294 ? -22.272 -21.606 15.016 1.00 86.75 294 ILE A CA 1
ATOM 2345 C C . ILE A 1 294 ? -22.516 -21.866 13.534 1.00 86.75 294 ILE A C 1
ATOM 2347 O O . ILE A 1 294 ? -21.889 -22.745 12.937 1.00 86.75 294 ILE A O 1
ATOM 2351 N N . HIS A 1 295 ? -23.391 -21.061 12.942 1.00 83.88 295 HIS A N 1
ATOM 2352 C CA . HIS A 1 295 ? -23.742 -21.113 11.530 1.00 83.88 295 HIS A CA 1
ATOM 2353 C C . HIS A 1 295 ? -23.438 -19.771 10.864 1.00 83.88 295 HIS A C 1
ATOM 2355 O O . HIS A 1 295 ? -23.953 -18.744 11.301 1.00 83.88 295 HIS A O 1
ATOM 2361 N N . ILE A 1 296 ? -22.635 -19.782 9.796 1.00 80.31 296 ILE A N 1
ATOM 2362 C CA . ILE A 1 296 ? -22.346 -18.583 9.000 1.00 80.31 296 ILE A CA 1
ATOM 2363 C C . ILE A 1 296 ? -23.173 -18.640 7.717 1.00 80.31 296 ILE A C 1
ATOM 2365 O O . ILE A 1 296 ? -22.990 -19.516 6.873 1.00 80.31 296 ILE A O 1
ATOM 2369 N N . ASN A 1 297 ? -24.112 -17.712 7.590 1.00 74.50 297 ASN A N 1
ATOM 2370 C CA . ASN A 1 297 ? -25.032 -17.603 6.471 1.00 74.50 297 ASN A CA 1
ATOM 2371 C C . ASN A 1 297 ? -24.574 -16.497 5.516 1.00 74.50 297 ASN A C 1
ATOM 2373 O O . ASN A 1 297 ? -24.137 -15.431 5.934 1.00 74.50 297 ASN A O 1
ATOM 2377 N N . LYS A 1 298 ? -24.736 -16.706 4.213 1.00 70.19 298 LYS A N 1
ATOM 2378 C CA . LYS A 1 298 ? -24.487 -15.660 3.215 1.00 70.19 298 LYS A CA 1
ATOM 2379 C C . LYS A 1 298 ? -25.700 -14.738 3.091 1.00 70.19 298 LYS A C 1
ATOM 2381 O O . LYS A 1 298 ? -26.793 -15.241 2.849 1.00 70.19 298 LYS A O 1
ATOM 2386 N N . HIS A 1 299 ? -25.518 -13.425 3.179 1.00 69.25 299 HIS A N 1
ATOM 2387 C CA . HIS A 1 299 ? -26.496 -12.406 2.807 1.00 69.25 299 HIS A CA 1
ATOM 2388 C C . HIS A 1 299 ? -26.512 -12.168 1.296 1.00 69.25 299 HIS A C 1
ATOM 2390 O O . HIS A 1 299 ? -25.492 -12.159 0.609 1.00 69.25 299 HIS A O 1
ATOM 2396 N N . LEU A 1 300 ? -27.718 -11.983 0.780 1.00 63.44 300 LEU A N 1
ATOM 2397 C CA . LEU A 1 300 ? -27.996 -11.302 -0.467 1.00 63.44 300 LEU A CA 1
ATOM 2398 C C . LEU A 1 300 ? -28.233 -9.837 -0.113 1.00 63.44 300 LEU A C 1
ATOM 2400 O O . LEU A 1 300 ? -29.082 -9.528 0.726 1.00 63.44 300 LEU A O 1
ATOM 2404 N N . ILE A 1 301 ? -27.475 -8.951 -0.751 1.00 63.12 301 ILE A N 1
ATOM 2405 C CA . ILE A 1 301 ? -27.751 -7.519 -0.731 1.00 63.12 301 ILE A CA 1
ATOM 2406 C C . ILE A 1 301 ? -28.554 -7.191 -1.982 1.00 63.12 301 ILE A C 1
ATOM 2408 O O . ILE A 1 301 ? -28.203 -7.595 -3.092 1.00 63.12 301 ILE A O 1
ATOM 2412 N N . ARG A 1 302 ? -29.636 -6.452 -1.782 1.00 67.56 302 ARG A N 1
ATOM 2413 C CA . ARG A 1 302 ? -30.451 -5.858 -2.826 1.00 67.56 302 ARG A CA 1
ATOM 2414 C C . ARG A 1 302 ? -30.459 -4.354 -2.611 1.00 67.56 302 ARG A C 1
ATOM 2416 O O . ARG A 1 302 ? -30.914 -3.894 -1.570 1.00 67.56 302 ARG A O 1
ATOM 2423 N N . THR A 1 303 ? -29.993 -3.613 -3.602 1.00 65.75 303 THR A N 1
ATOM 2424 C CA . THR A 1 303 ? -30.114 -2.156 -3.628 1.00 65.75 303 THR A CA 1
ATOM 2425 C C . THR A 1 303 ? -31.244 -1.800 -4.580 1.00 65.75 303 THR A C 1
ATOM 2427 O O . THR A 1 303 ? -31.210 -2.211 -5.737 1.00 65.75 303 THR A O 1
ATOM 2430 N N . ASP A 1 304 ? -32.245 -1.080 -4.086 1.00 69.94 304 ASP A N 1
ATOM 2431 C CA . ASP A 1 304 ? -33.291 -0.480 -4.909 1.00 69.94 304 ASP A CA 1
ATOM 2432 C C . ASP A 1 304 ? -33.073 1.044 -4.854 1.00 69.94 304 ASP A C 1
ATOM 2434 O O . ASP A 1 304 ? -33.402 1.683 -3.851 1.00 69.94 304 ASP A O 1
ATOM 2438 N N . SER A 1 305 ? -32.459 1.606 -5.901 1.00 65.12 305 SER A N 1
ATOM 2439 C CA . SER A 1 305 ? -32.167 3.041 -6.030 1.00 65.12 305 SER A CA 1
ATOM 2440 C C . SER A 1 305 ? -32.806 3.652 -7.278 1.00 65.12 305 SER A C 1
ATOM 2442 O O . SER A 1 305 ? -33.018 2.972 -8.283 1.00 65.12 305 SER A O 1
ATOM 2444 N N . GLU A 1 306 ? -33.136 4.943 -7.208 1.00 62.38 306 GLU A N 1
ATOM 2445 C CA . GLU A 1 306 ? -33.670 5.723 -8.328 1.00 62.38 306 GLU A CA 1
ATOM 2446 C C . GLU A 1 306 ? -33.029 7.119 -8.335 1.00 62.38 306 GLU A C 1
ATOM 2448 O O . GLU A 1 306 ? -33.031 7.821 -7.323 1.00 62.38 306 GLU A O 1
ATOM 2453 N N . ASP A 1 307 ? -32.474 7.531 -9.482 1.00 55.97 307 ASP A N 1
ATOM 2454 C CA . ASP A 1 307 ? -31.760 8.806 -9.627 1.00 55.97 307 ASP A CA 1
ATOM 2455 C C . ASP A 1 307 ? -32.608 9.994 -9.133 1.00 55.97 307 ASP A C 1
ATOM 2457 O O . ASP A 1 307 ? -33.602 10.387 -9.751 1.00 55.97 307 ASP A O 1
ATOM 2461 N N . GLY A 1 308 ? -32.170 10.619 -8.035 1.00 56.62 308 GLY A N 1
ATOM 2462 C CA . GLY A 1 308 ? -32.803 11.809 -7.462 1.00 56.62 308 GLY A CA 1
ATOM 2463 C C . GLY A 1 308 ? -33.946 11.543 -6.476 1.00 56.62 308 GLY A C 1
ATOM 2464 O O . GLY A 1 308 ? -34.582 12.509 -6.044 1.00 56.62 308 GLY A O 1
ATOM 2465 N N . LEU A 1 309 ? -34.199 10.284 -6.099 1.00 63.56 309 LEU A N 1
ATOM 2466 C CA . LEU A 1 309 ? -35.126 9.922 -5.028 1.00 63.56 309 LEU A CA 1
ATOM 2467 C C . LEU A 1 309 ? -34.373 9.861 -3.685 1.00 63.56 309 LEU A C 1
ATOM 2469 O O . LEU A 1 309 ? -33.588 8.952 -3.443 1.00 63.56 309 LEU A O 1
ATOM 2473 N N . SER A 1 310 ? -34.606 10.836 -2.804 1.00 67.81 310 SER A N 1
ATOM 2474 C CA . SER A 1 310 ? -34.085 10.800 -1.430 1.00 67.81 310 SER A CA 1
ATOM 2475 C C . SER A 1 310 ? -35.081 10.053 -0.552 1.00 67.81 310 SER A C 1
ATOM 2477 O O . SER A 1 310 ? -36.186 10.551 -0.343 1.00 67.81 310 SER A O 1
ATOM 2479 N N . VAL A 1 311 ? -34.701 8.879 -0.049 1.00 74.25 311 VAL A N 1
ATOM 2480 C CA . VAL A 1 311 ? -35.489 8.137 0.944 1.00 74.25 311 VAL A CA 1
ATOM 2481 C C . VAL A 1 311 ? -34.902 8.421 2.320 1.00 74.25 311 VAL A C 1
ATOM 2483 O O . VAL A 1 311 ? -33.709 8.193 2.537 1.00 74.25 311 VAL A O 1
ATOM 2486 N N . GLU A 1 312 ? -35.715 8.915 3.254 1.00 80.31 312 GLU A N 1
ATOM 2487 C CA . GLU A 1 312 ? -35.284 9.151 4.633 1.00 80.31 312 GLU A CA 1
ATOM 2488 C C . GLU A 1 312 ? -35.650 7.964 5.539 1.00 80.31 312 GLU A C 1
ATOM 2490 O O . GLU A 1 312 ? -36.673 7.297 5.362 1.00 80.31 312 GLU A O 1
ATOM 2495 N N . TYR A 1 313 ? -34.848 7.724 6.585 1.00 78.06 313 TYR A N 1
ATOM 2496 C CA . TYR A 1 313 ? -35.121 6.679 7.583 1.00 78.06 313 TYR A CA 1
ATOM 2497 C C . TYR A 1 313 ? -36.526 6.804 8.196 1.00 78.06 313 TYR A C 1
ATOM 2499 O O . TYR A 1 313 ? -37.185 5.796 8.463 1.00 78.06 313 TYR A O 1
ATOM 2507 N N . ALA A 1 314 ? -36.997 8.039 8.394 1.00 79.31 314 ALA A N 1
ATOM 2508 C CA . ALA A 1 314 ? -38.325 8.324 8.925 1.00 79.31 314 ALA A CA 1
ATOM 2509 C C . ALA A 1 314 ? -39.451 7.771 8.034 1.00 79.31 314 ALA A C 1
ATOM 2511 O O . ALA A 1 314 ? -40.443 7.272 8.568 1.00 79.31 314 ALA A O 1
ATOM 2512 N N . ASP A 1 315 ? -39.277 7.791 6.710 1.00 83.69 315 ASP A N 1
ATOM 2513 C CA . ASP A 1 315 ? -40.262 7.268 5.759 1.00 83.69 315 ASP A CA 1
ATOM 2514 C C . ASP A 1 315 ? -40.365 5.744 5.878 1.00 83.69 315 ASP A C 1
ATOM 2516 O O . ASP A 1 315 ? -41.459 5.190 6.012 1.00 83.69 315 ASP A O 1
ATOM 2520 N N . ILE A 1 316 ? -39.215 5.061 5.913 1.00 83.06 316 ILE A N 1
ATOM 2521 C CA . ILE A 1 316 ? -39.144 3.602 6.084 1.00 83.06 316 ILE A CA 1
ATOM 2522 C C . ILE A 1 316 ? -39.745 3.210 7.436 1.00 83.06 316 ILE A C 1
ATOM 2524 O O . ILE A 1 316 ? -40.568 2.297 7.511 1.00 83.06 316 ILE A O 1
ATOM 2528 N N . LYS A 1 317 ? -39.386 3.930 8.506 1.00 83.94 317 LYS A N 1
ATOM 2529 C CA . LYS A 1 317 ? -39.923 3.708 9.851 1.00 83.94 317 LYS A CA 1
ATOM 2530 C C . LYS A 1 317 ? -41.438 3.830 9.882 1.00 83.94 317 LYS A C 1
ATOM 2532 O O . LYS A 1 317 ? -42.096 2.935 10.405 1.00 83.94 317 LYS A O 1
ATOM 2537 N N . GLN A 1 318 ? -41.986 4.884 9.288 1.00 85.25 318 GLN A N 1
ATOM 2538 C CA . GLN A 1 318 ? -43.427 5.080 9.242 1.00 85.25 318 GLN A CA 1
ATOM 2539 C C . GLN A 1 318 ? -44.131 3.959 8.465 1.00 85.25 318 GLN A C 1
ATOM 2541 O O . GLN A 1 318 ? -45.153 3.455 8.919 1.00 85.25 318 GLN A O 1
ATOM 2546 N N . ILE A 1 319 ? -43.576 3.518 7.330 1.00 85.62 319 ILE A N 1
ATOM 2547 C CA . ILE A 1 319 ? -44.138 2.399 6.555 1.00 85.62 319 ILE A CA 1
ATOM 2548 C C . ILE A 1 319 ? -44.183 1.117 7.389 1.00 85.62 319 ILE A C 1
ATOM 2550 O O . ILE A 1 319 ? -45.177 0.389 7.336 1.00 85.62 319 ILE A O 1
ATOM 2554 N N . VAL A 1 320 ? -43.121 0.848 8.150 1.00 84.56 320 VAL A N 1
ATOM 2555 C CA . VAL A 1 320 ? -43.027 -0.325 9.022 1.00 84.56 320 VAL A CA 1
ATOM 2556 C C . VAL A 1 320 ? -43.997 -0.238 10.199 1.00 84.56 320 VAL A C 1
ATOM 2558 O O . VAL A 1 320 ? -44.650 -1.226 10.509 1.00 84.56 320 VAL A O 1
ATOM 2561 N N . GLU A 1 321 ? -44.147 0.928 10.826 1.00 84.12 321 GLU A N 1
ATOM 2562 C CA . GLU A 1 321 ? -45.119 1.134 11.909 1.00 84.12 321 GLU A CA 1
ATOM 2563 C C . GLU A 1 321 ? -46.576 1.043 11.419 1.00 84.12 321 GLU A C 1
ATOM 2565 O O . GLU A 1 321 ? -47.450 0.580 12.153 1.00 84.12 321 GLU A O 1
ATOM 2570 N N . ASP A 1 322 ? -46.837 1.445 10.172 1.00 84.88 322 ASP A N 1
ATOM 2571 C CA . ASP A 1 322 ? -48.157 1.384 9.534 1.00 84.88 322 ASP A CA 1
ATOM 2572 C C . ASP A 1 322 ? -48.496 -0.008 8.959 1.00 84.88 322 ASP A C 1
ATOM 2574 O O . ASP A 1 322 ? -49.626 -0.221 8.496 1.00 84.88 322 ASP A O 1
ATOM 2578 N N . THR A 1 323 ? -47.540 -0.946 8.949 1.00 81.69 323 THR A N 1
ATOM 2579 C CA . THR A 1 323 ? -47.689 -2.265 8.319 1.00 81.69 323 THR A CA 1
ATOM 2580 C C . THR A 1 323 ? -47.337 -3.396 9.280 1.00 81.69 323 THR A C 1
ATOM 2582 O O . THR A 1 323 ? -46.181 -3.615 9.624 1.00 81.69 323 THR A O 1
ATOM 2585 N N . ASP A 1 324 ? -48.333 -4.213 9.613 1.00 79.44 324 ASP A N 1
ATOM 2586 C CA . ASP A 1 324 ? -48.109 -5.470 10.322 1.00 79.44 324 ASP A CA 1
ATOM 2587 C C . ASP A 1 324 ? -47.574 -6.547 9.357 1.00 79.44 324 ASP A C 1
ATOM 2589 O O . ASP A 1 324 ? -48.273 -6.986 8.438 1.00 79.44 324 ASP A O 1
ATOM 2593 N N . PHE A 1 325 ? -46.332 -6.992 9.568 1.00 76.31 325 PHE A N 1
ATOM 2594 C CA . PHE A 1 325 ? -45.717 -8.070 8.788 1.00 76.31 325 PHE A CA 1
ATOM 2595 C C . PHE A 1 325 ? -45.933 -9.428 9.463 1.00 76.31 325 PHE A C 1
ATOM 2597 O O . PHE A 1 325 ? -45.551 -9.617 10.616 1.00 76.31 325 PHE A O 1
ATOM 2604 N N . TYR A 1 326 ? -46.496 -10.397 8.737 1.00 72.81 326 TYR A N 1
ATOM 2605 C CA . TYR A 1 326 ? -46.821 -11.727 9.264 1.00 72.81 326 TYR A CA 1
ATOM 2606 C C . TYR A 1 326 ? -46.067 -12.842 8.537 1.00 72.81 326 TYR A C 1
ATOM 2608 O O . TYR A 1 326 ? -45.887 -12.787 7.320 1.00 72.81 326 TYR A O 1
ATOM 2616 N N . ILE A 1 327 ? -45.695 -13.891 9.275 1.00 67.69 327 ILE A N 1
ATOM 2617 C CA . ILE A 1 327 ? -45.208 -15.158 8.716 1.00 67.69 327 ILE A CA 1
ATOM 2618 C C . ILE A 1 327 ? -46.271 -16.238 8.899 1.00 67.69 327 ILE A C 1
ATOM 2620 O O . ILE A 1 327 ? -46.696 -16.505 10.025 1.00 67.69 327 ILE A O 1
ATOM 2624 N N . GLN A 1 328 ? -46.638 -16.893 7.794 1.00 59.72 328 GLN A N 1
ATOM 2625 C CA . GLN A 1 328 ? -47.481 -18.087 7.820 1.00 59.72 328 GLN A CA 1
ATOM 2626 C C . GLN A 1 328 ? -46.681 -19.281 8.350 1.00 59.72 328 GLN A C 1
ATOM 2628 O O . GLN A 1 328 ? -45.652 -19.646 7.777 1.00 59.72 328 GLN A O 1
ATOM 2633 N N . SER A 1 329 ? -47.153 -19.894 9.438 1.00 54.03 329 SER A N 1
ATOM 2634 C CA . SER A 1 329 ? -46.604 -21.162 9.932 1.00 54.03 329 SER A CA 1
ATOM 2635 C C . SER A 1 329 ? -46.904 -22.276 8.923 1.00 54.03 329 SER A C 1
ATOM 2637 O O . SER A 1 329 ? -48.032 -22.414 8.456 1.00 54.03 329 SER A O 1
ATOM 2639 N N . GLU A 1 330 ? -45.910 -23.106 8.585 1.00 48.09 330 GLU A N 1
ATOM 2640 C CA . GLU A 1 330 ? -46.115 -24.290 7.728 1.00 48.09 330 GLU A CA 1
ATOM 2641 C C . GLU A 1 330 ? -46.921 -25.405 8.428 1.00 48.09 330 GLU A C 1
ATOM 2643 O O . GLU A 1 330 ? -47.233 -26.431 7.819 1.00 48.09 330 GLU A O 1
ATOM 2648 N N . SER A 1 331 ? -47.252 -25.235 9.712 1.00 47.72 331 SER A N 1
ATOM 2649 C CA . SER A 1 331 ? -48.088 -26.167 10.462 1.00 47.72 331 SER A CA 1
ATOM 2650 C C . SER A 1 331 ? -49.548 -25.703 10.470 1.00 47.72 331 SER A C 1
ATOM 2652 O O . SER A 1 331 ? -49.843 -24.579 10.857 1.00 47.72 331 SER A O 1
ATOM 2654 N N . ASP A 1 332 ? -50.470 -26.591 10.078 1.00 46.69 332 ASP A N 1
ATOM 2655 C CA . ASP A 1 332 ? -51.921 -26.329 9.955 1.00 46.69 332 ASP A CA 1
ATOM 2656 C C . ASP A 1 332 ? -52.621 -25.873 11.269 1.00 46.69 332 ASP A C 1
ATOM 2658 O O . ASP A 1 332 ? -53.828 -25.630 11.255 1.00 46.69 332 ASP A O 1
ATOM 2662 N N . ASP A 1 333 ? -51.902 -25.765 12.396 1.00 45.22 333 ASP A N 1
ATOM 2663 C CA . ASP A 1 333 ? -52.444 -25.536 13.747 1.00 45.22 333 ASP A CA 1
ATOM 2664 C C . ASP A 1 333 ? -51.800 -24.348 14.518 1.00 45.22 333 ASP A C 1
ATOM 2666 O O . ASP A 1 333 ? -52.124 -24.162 15.694 1.00 45.22 333 ASP A O 1
ATOM 2670 N N . GLU A 1 334 ? -50.930 -23.524 13.913 1.00 47.16 334 GLU A N 1
ATOM 2671 C CA . GLU A 1 334 ? -50.347 -22.333 14.574 1.00 47.16 334 GLU A CA 1
ATOM 2672 C C . GLU A 1 334 ? -50.769 -21.009 13.911 1.00 47.16 334 GLU A C 1
ATOM 2674 O O . GLU A 1 334 ? -50.774 -20.886 12.687 1.00 47.16 334 GLU A O 1
ATOM 2679 N N . ASP A 1 335 ? -51.129 -20.020 14.740 1.00 48.84 335 ASP A N 1
ATOM 2680 C CA . ASP A 1 335 ? -51.493 -18.659 14.321 1.00 48.84 335 ASP A CA 1
ATOM 2681 C C . ASP A 1 335 ? -50.312 -17.952 13.617 1.00 48.84 335 ASP A C 1
ATOM 2683 O O . ASP A 1 335 ? -49.151 -18.154 13.982 1.00 48.84 335 ASP A O 1
ATOM 2687 N N . ASP A 1 336 ? -50.612 -17.088 12.638 1.00 58.91 336 ASP A N 1
ATOM 2688 C CA . ASP A 1 336 ? -49.625 -16.240 11.955 1.00 58.91 336 ASP A CA 1
ATOM 2689 C C . ASP A 1 336 ? -48.765 -15.462 12.971 1.00 58.91 336 ASP A C 1
ATOM 2691 O O . ASP A 1 336 ? -49.283 -14.788 13.870 1.00 58.91 336 ASP A O 1
ATOM 2695 N N . VAL A 1 337 ? -47.438 -15.520 12.823 1.00 62.41 337 VAL A N 1
ATOM 2696 C CA . VAL A 1 337 ? -46.509 -14.837 13.736 1.00 62.41 337 VAL A CA 1
ATOM 2697 C C . VAL A 1 337 ? -46.262 -13.415 13.238 1.00 62.41 337 VAL A C 1
ATOM 2699 O O . VAL A 1 337 ? -45.739 -13.225 12.140 1.00 62.41 337 VAL A O 1
ATOM 2702 N N . LEU A 1 338 ? -46.618 -12.418 14.054 1.00 69.06 338 LEU A N 1
ATOM 2703 C CA . LEU A 1 338 ? -46.315 -11.006 13.799 1.00 69.06 338 LEU A CA 1
ATOM 2704 C C . LEU A 1 338 ? -44.816 -10.737 14.008 1.00 69.06 338 LEU A C 1
ATOM 2706 O O . LEU A 1 338 ? -44.283 -10.982 15.092 1.00 69.06 338 LEU A O 1
ATOM 2710 N N . LEU A 1 339 ? -44.154 -10.187 12.993 1.00 70.56 339 LEU A N 1
ATOM 2711 C CA . LEU A 1 339 ? -42.757 -9.774 13.056 1.00 70.56 339 LEU A CA 1
ATOM 2712 C C . LEU A 1 339 ? -42.614 -8.471 13.834 1.00 70.56 339 LEU A C 1
ATOM 2714 O O . LEU A 1 339 ? -43.249 -7.471 13.511 1.00 70.56 339 LEU A O 1
ATOM 2718 N N . GLN A 1 340 ? -41.749 -8.481 14.847 1.00 72.88 340 GLN A N 1
ATOM 2719 C CA . GLN A 1 340 ? -41.395 -7.274 15.587 1.00 72.88 340 GLN A CA 1
ATOM 2720 C C . GLN A 1 340 ? -40.161 -6.618 14.948 1.00 72.88 340 GLN A C 1
ATOM 2722 O O . GLN A 1 340 ? -39.131 -7.287 14.816 1.00 72.88 340 GLN A O 1
ATOM 2727 N N . PRO A 1 341 ? -40.248 -5.341 14.539 1.00 75.12 341 PRO A N 1
ATOM 2728 C CA . PRO A 1 341 ? -39.106 -4.607 14.015 1.00 75.12 341 PRO A CA 1
ATOM 2729 C C . PRO A 1 341 ? -38.159 -4.157 15.133 1.00 75.12 341 PRO A C 1
ATOM 2731 O O . PRO A 1 341 ? -38.584 -3.733 16.208 1.00 75.12 341 PRO A O 1
ATOM 2734 N N . TYR A 1 342 ? -36.867 -4.185 14.831 1.00 64.94 342 TYR A N 1
ATOM 2735 C CA . TYR A 1 342 ? -35.802 -3.548 15.597 1.00 64.94 342 TYR A CA 1
ATOM 2736 C C . TYR A 1 342 ? -35.369 -2.283 14.862 1.00 64.94 342 TYR A C 1
ATOM 2738 O O . TYR A 1 342 ? -35.045 -2.330 13.674 1.00 64.94 342 TYR A O 1
ATOM 2746 N N . TYR A 1 343 ? -35.375 -1.155 15.565 1.00 65.88 343 TYR A N 1
ATOM 2747 C CA . TYR A 1 343 ? -35.082 0.155 14.994 1.00 65.88 343 TYR A CA 1
ATOM 2748 C C . TYR A 1 343 ? -33.640 0.555 15.297 1.00 65.88 343 TYR A C 1
ATOM 2750 O O . TYR A 1 343 ? -33.257 0.636 16.461 1.00 65.88 343 TYR A O 1
ATOM 2758 N N . PHE A 1 344 ? -32.868 0.845 14.251 1.00 55.62 344 PHE A N 1
ATOM 2759 C CA . PHE A 1 344 ? -31.472 1.271 14.338 1.00 55.62 344 PHE A CA 1
ATOM 2760 C C . PHE A 1 344 ? -31.312 2.656 13.693 1.00 55.62 344 PHE A C 1
ATOM 2762 O O . PHE A 1 344 ? -30.769 2.752 12.584 1.00 55.62 344 PHE A O 1
ATOM 2769 N N . PRO A 1 345 ? -31.779 3.730 14.361 1.00 48.66 345 PRO A N 1
ATOM 2770 C CA . PRO A 1 345 ? -31.734 5.090 13.819 1.00 48.66 345 PRO A CA 1
ATOM 2771 C C . PRO A 1 345 ? -30.317 5.504 13.399 1.00 48.66 345 PRO A C 1
ATOM 2773 O O . PRO A 1 345 ? -30.146 6.046 12.317 1.00 48.66 345 PRO A O 1
ATOM 2776 N N . ASN A 1 346 ? -29.291 5.109 14.156 1.00 46.19 346 ASN A N 1
ATOM 2777 C CA . ASN A 1 346 ? -27.887 5.468 13.900 1.00 46.19 346 ASN A CA 1
ATOM 2778 C C . ASN A 1 346 ? -27.326 4.898 12.590 1.00 46.19 346 ASN A C 1
ATOM 2780 O O . ASN A 1 346 ? -26.321 5.369 12.075 1.00 46.19 346 ASN A O 1
ATOM 2784 N N . THR A 1 347 ? -27.947 3.845 12.061 1.00 47.22 347 THR A N 1
ATOM 2785 C CA . THR A 1 347 ? -27.549 3.240 10.782 1.00 47.22 347 THR A CA 1
ATOM 2786 C C . THR A 1 347 ? -28.624 3.417 9.718 1.00 47.22 347 THR A C 1
ATOM 2788 O O . THR A 1 347 ? -28.614 2.701 8.717 1.00 47.22 347 THR A O 1
ATOM 2791 N N . ASN A 1 348 ? -29.584 4.315 9.973 1.00 62.69 348 ASN A N 1
ATOM 2792 C CA . ASN A 1 348 ? -30.759 4.551 9.148 1.00 62.69 348 ASN A CA 1
ATOM 2793 C C . ASN A 1 348 ? -31.460 3.253 8.740 1.00 62.69 348 ASN A C 1
ATOM 2795 O O . ASN A 1 348 ? -31.893 3.116 7.598 1.00 62.69 348 ASN A O 1
ATOM 2799 N N . SER A 1 349 ? -31.547 2.274 9.651 1.00 70.81 349 SER A N 1
ATOM 2800 C CA . SER A 1 349 ? -32.009 0.934 9.293 1.00 70.81 349 SER A CA 1
ATOM 2801 C C . SER A 1 349 ? -33.003 0.318 10.264 1.00 70.81 349 SER A C 1
ATOM 2803 O O . SER A 1 349 ? -33.084 0.671 11.439 1.00 70.81 349 SER A O 1
ATOM 2805 N N . ILE A 1 350 ? -33.783 -0.621 9.743 1.00 73.56 350 ILE A N 1
ATOM 2806 C CA . ILE A 1 350 ? -34.790 -1.390 10.466 1.00 73.56 350 ILE A CA 1
ATOM 2807 C C . ILE A 1 350 ? -34.543 -2.857 10.160 1.00 73.56 350 ILE A C 1
ATOM 2809 O O . ILE A 1 350 ? -34.342 -3.216 8.998 1.00 73.56 350 ILE A O 1
ATOM 2813 N N . ALA A 1 351 ? -34.550 -3.707 11.184 1.00 69.81 351 ALA A N 1
ATOM 2814 C CA . ALA A 1 351 ? -34.400 -5.143 10.999 1.00 69.81 351 ALA A CA 1
ATOM 2815 C C . ALA A 1 351 ? -35.613 -5.925 11.497 1.00 69.81 351 ALA A C 1
ATOM 2817 O O . ALA A 1 351 ? -36.199 -5.606 12.526 1.00 69.81 351 ALA A O 1
ATOM 2818 N N . PHE A 1 352 ? -35.944 -6.994 10.785 1.00 72.31 352 PHE A N 1
ATOM 2819 C CA . PHE A 1 352 ? -36.951 -7.975 11.156 1.00 72.31 352 PHE A CA 1
ATOM 2820 C C . PHE A 1 352 ? -36.258 -9.307 11.379 1.00 72.31 352 PHE A C 1
ATOM 2822 O O . PHE A 1 352 ? -35.655 -9.849 10.451 1.00 72.31 352 PHE A O 1
ATOM 2829 N N . SER A 1 353 ? -36.354 -9.842 12.591 1.00 65.12 353 SER A N 1
ATOM 2830 C CA . SER A 1 353 ? -35.771 -11.141 12.924 1.00 65.12 353 SER A CA 1
ATOM 2831 C C . SER A 1 353 ? -36.861 -12.199 13.030 1.00 65.12 353 SER A C 1
ATOM 2833 O O . SER A 1 353 ? -37.874 -11.996 13.699 1.00 65.12 353 SER A O 1
ATOM 2835 N N . PHE A 1 354 ? -36.646 -13.346 12.390 1.00 65.62 354 PHE A N 1
ATOM 2836 C CA . PHE A 1 354 ? -37.513 -14.514 12.500 1.00 65.62 354 PHE A CA 1
ATOM 2837 C C . PHE A 1 354 ? -36.713 -15.810 12.390 1.00 65.62 354 PHE A C 1
ATOM 2839 O O . PHE A 1 354 ? -35.927 -16.008 11.466 1.00 65.62 354 PHE A O 1
ATOM 2846 N N . GLY A 1 355 ? -36.917 -16.729 13.335 1.00 64.06 355 GLY A N 1
ATOM 2847 C CA . GLY A 1 355 ? -36.178 -17.992 13.368 1.00 64.06 355 GLY A CA 1
ATOM 2848 C C . GLY A 1 355 ? -34.661 -17.774 13.384 1.00 64.06 355 GLY A C 1
ATOM 2849 O O . GLY A 1 355 ? -34.112 -17.319 14.381 1.00 64.06 355 GLY A O 1
ATOM 2850 N N . ASN A 1 356 ? -33.990 -18.141 12.293 1.00 59.19 356 ASN A N 1
ATOM 2851 C CA . ASN A 1 356 ? -32.546 -18.000 12.082 1.00 59.19 356 ASN A CA 1
ATOM 2852 C C . ASN A 1 356 ? -32.178 -16.968 10.997 1.00 59.19 356 ASN A C 1
ATOM 2854 O O . ASN A 1 356 ? -31.104 -17.054 10.396 1.00 59.19 356 ASN A O 1
ATOM 2858 N N . VAL A 1 357 ? -33.084 -16.033 10.711 1.00 62.72 357 VAL A N 1
ATOM 2859 C CA . VAL A 1 357 ? -32.973 -15.062 9.622 1.00 62.72 357 VAL A CA 1
ATOM 2860 C C . VAL A 1 357 ? -33.252 -13.654 10.137 1.00 62.72 357 VAL A C 1
ATOM 2862 O O . VAL A 1 357 ? -34.213 -13.440 10.875 1.00 62.72 357 VAL A O 1
ATOM 2865 N N . THR A 1 358 ? -32.454 -12.689 9.681 1.00 68.62 358 THR A N 1
ATOM 2866 C CA . THR A 1 358 ? -32.738 -11.263 9.845 1.00 68.62 358 THR A CA 1
ATOM 2867 C C . THR A 1 358 ? -32.777 -10.585 8.481 1.00 68.62 358 THR A C 1
ATOM 2869 O O . THR A 1 358 ? -31.843 -10.700 7.690 1.00 68.62 358 THR A O 1
ATOM 2872 N N . VAL A 1 359 ? -33.869 -9.877 8.204 1.00 72.81 359 VAL A N 1
ATOM 2873 C CA . VAL A 1 359 ? -34.011 -8.997 7.039 1.00 72.81 359 VAL A CA 1
ATOM 2874 C C . VAL A 1 359 ? -33.783 -7.575 7.519 1.00 72.81 359 VAL A C 1
ATOM 2876 O O . VAL A 1 359 ? -34.506 -7.114 8.395 1.00 72.81 359 VAL A O 1
ATOM 2879 N N . ARG A 1 360 ? -32.793 -6.876 6.967 1.00 76.50 360 ARG A N 1
ATOM 2880 C CA . ARG A 1 360 ? -32.481 -5.485 7.321 1.00 76.50 360 ARG A CA 1
ATOM 2881 C C . ARG A 1 360 ? -32.690 -4.575 6.126 1.00 76.50 360 ARG A C 1
ATOM 2883 O O . ARG A 1 360 ? -32.177 -4.878 5.056 1.00 76.50 360 ARG A O 1
ATOM 2890 N N . ILE A 1 361 ? -33.370 -3.456 6.337 1.00 79.88 361 ILE A N 1
ATOM 2891 C CA . ILE A 1 361 ? -33.628 -2.411 5.343 1.00 79.88 361 ILE A CA 1
ATOM 2892 C C . ILE A 1 361 ? -32.980 -1.128 5.846 1.00 79.88 361 ILE A C 1
ATOM 2894 O O . ILE A 1 361 ? -33.249 -0.727 6.974 1.00 79.88 361 ILE A O 1
ATOM 2898 N N . ALA A 1 362 ? -32.127 -0.505 5.041 1.00 77.25 362 ALA A N 1
ATOM 2899 C CA . ALA A 1 362 ? -31.430 0.734 5.356 1.00 77.25 362 ALA A CA 1
ATOM 2900 C C . ALA A 1 362 ? -31.730 1.815 4.312 1.00 77.25 362 ALA A C 1
ATOM 2902 O O . ALA A 1 362 ? -31.784 1.522 3.118 1.00 77.25 362 ALA A O 1
ATOM 2903 N N . SER A 1 363 ? -31.897 3.053 4.770 1.00 74.12 363 SER A N 1
ATOM 2904 C CA . SER A 1 363 ? -31.992 4.245 3.926 1.00 74.12 363 SER A CA 1
ATOM 2905 C C . SER A 1 363 ? -30.609 4.647 3.425 1.00 74.12 363 SER A C 1
ATOM 2907 O O . SER A 1 363 ? -29.674 4.724 4.224 1.00 74.12 363 SER A O 1
ATOM 2909 N N . VAL A 1 364 ? -30.484 4.947 2.132 1.00 72.38 364 VAL A N 1
ATOM 2910 C CA . VAL A 1 364 ? -29.278 5.536 1.527 1.00 72.38 364 VAL A CA 1
ATOM 2911 C C . VAL A 1 364 ? -29.634 6.759 0.681 1.00 72.38 364 VAL A C 1
ATOM 2913 O O . VAL A 1 364 ? -30.805 7.018 0.416 1.00 72.38 364 VAL A O 1
ATOM 2916 N N . SER A 1 365 ? -28.622 7.531 0.275 1.00 62.47 365 SER A N 1
ATOM 2917 C CA . SER A 1 365 ? -28.767 8.836 -0.395 1.00 62.47 365 SER A CA 1
ATOM 2918 C C . SER A 1 365 ? -29.699 8.853 -1.613 1.00 62.47 365 SER A C 1
ATOM 2920 O O . SER A 1 365 ? -30.278 9.889 -1.924 1.00 62.47 365 SER A O 1
ATOM 2922 N N . ASP A 1 366 ? -29.820 7.726 -2.305 1.00 67.88 366 ASP A N 1
ATOM 2923 C CA . ASP A 1 366 ? -30.516 7.553 -3.578 1.00 67.88 366 ASP A CA 1
ATOM 2924 C C . ASP A 1 366 ? -31.505 6.367 -3.572 1.00 67.88 366 ASP A C 1
ATOM 2926 O O . ASP A 1 366 ? -31.929 5.907 -4.633 1.00 67.88 366 ASP A O 1
ATOM 2930 N N . GLY A 1 367 ? -31.879 5.842 -2.395 1.00 77.56 367 GLY A N 1
ATOM 2931 C CA . GLY A 1 367 ? -32.822 4.723 -2.303 1.00 77.56 367 GLY A CA 1
ATOM 2932 C C . GLY A 1 367 ? -32.757 3.922 -1.005 1.00 77.56 367 GLY A C 1
ATOM 2933 O O . GLY A 1 367 ? -32.539 4.464 0.079 1.00 77.56 367 GLY A O 1
ATOM 2934 N N . ILE A 1 368 ? -32.959 2.605 -1.118 1.00 78.44 368 ILE A N 1
ATOM 2935 C CA . ILE A 1 368 ? -32.887 1.663 0.004 1.00 78.44 368 ILE A CA 1
ATOM 2936 C C . ILE A 1 368 ? -31.936 0.501 -0.286 1.00 78.44 368 ILE A C 1
ATOM 2938 O O . ILE A 1 368 ? -31.880 -0.041 -1.391 1.00 78.44 368 ILE A O 1
ATOM 2942 N N . ILE A 1 369 ? -31.223 0.063 0.747 1.00 72.38 369 ILE A N 1
ATOM 2943 C CA . ILE A 1 369 ? -30.446 -1.176 0.741 1.00 72.38 369 ILE A CA 1
ATOM 2944 C C . ILE A 1 369 ? -31.161 -2.187 1.626 1.00 72.38 369 ILE A C 1
ATOM 2946 O O . ILE A 1 369 ? -31.331 -1.968 2.822 1.00 72.38 369 ILE A O 1
ATOM 2950 N N . THR A 1 370 ? -31.538 -3.327 1.057 1.00 71.69 370 THR A N 1
ATOM 2951 C CA . THR A 1 370 ? -32.044 -4.471 1.813 1.00 71.69 370 THR A CA 1
ATOM 2952 C C . THR A 1 370 ? -31.015 -5.588 1.850 1.00 71.69 370 THR A C 1
ATOM 2954 O O . THR A 1 370 ? -30.411 -5.932 0.839 1.00 71.69 370 THR A O 1
ATOM 2957 N N . SER A 1 371 ? -30.837 -6.205 3.010 1.00 69.19 371 SER A N 1
ATOM 2958 C CA . SER A 1 371 ? -29.942 -7.341 3.197 1.00 69.19 371 SER A CA 1
ATOM 2959 C C . SER A 1 371 ? -30.677 -8.479 3.905 1.00 69.19 371 SER A C 1
ATOM 2961 O O . SER A 1 371 ? -31.367 -8.256 4.900 1.00 69.19 371 SER A O 1
ATOM 2963 N N . TYR A 1 372 ? -30.571 -9.696 3.372 1.00 72.00 372 TYR A N 1
ATOM 2964 C CA . TYR A 1 372 ? -31.223 -10.888 3.925 1.00 72.00 372 TYR A CA 1
ATOM 2965 C C . TYR A 1 372 ? -30.440 -12.165 3.583 1.00 72.00 372 TYR A C 1
ATOM 2967 O O . TYR A 1 372 ? -29.810 -12.231 2.531 1.00 72.00 372 TYR A O 1
ATOM 2975 N N . PRO A 1 373 ? -30.468 -13.214 4.417 1.00 64.81 373 PRO A N 1
ATOM 2976 C CA . PRO A 1 373 ? -29.699 -14.432 4.194 1.00 64.81 373 PRO A CA 1
ATOM 2977 C C . PRO A 1 373 ? -30.285 -15.315 3.078 1.00 64.81 373 PRO A C 1
ATOM 2979 O O . PRO A 1 373 ? -31.496 -15.495 2.953 1.00 64.81 373 PRO A O 1
ATOM 2982 N N . ASN A 1 374 ? -29.404 -15.923 2.282 1.00 63.91 374 ASN A N 1
ATOM 2983 C CA . ASN A 1 374 ? -29.722 -16.832 1.181 1.00 63.91 374 ASN A CA 1
ATOM 2984 C C . ASN A 1 374 ? -29.998 -18.260 1.680 1.00 63.91 374 ASN A C 1
ATOM 2986 O O . ASN A 1 374 ? -29.186 -19.169 1.487 1.00 63.91 374 ASN A O 1
ATOM 2990 N N . ILE A 1 375 ? -31.125 -18.462 2.359 1.00 61.88 375 ILE A N 1
ATOM 2991 C CA . ILE A 1 375 ? -31.514 -19.765 2.918 1.00 61.88 375 ILE A CA 1
ATOM 2992 C C . ILE A 1 375 ? -32.795 -20.255 2.235 1.00 61.88 375 ILE A C 1
ATOM 2994 O O . ILE A 1 375 ? -33.760 -19.506 2.095 1.00 61.88 375 ILE A O 1
ATOM 2998 N N . ASN A 1 376 ? -32.820 -21.529 1.823 1.00 54.12 376 ASN A N 1
ATOM 2999 C CA . ASN A 1 376 ? -33.987 -22.158 1.192 1.00 54.12 376 ASN A CA 1
ATOM 3000 C C . ASN A 1 376 ? -35.256 -21.986 2.052 1.00 54.12 376 ASN A C 1
ATOM 3002 O O . ASN A 1 376 ? -35.254 -22.372 3.217 1.00 54.12 376 ASN A O 1
ATOM 3006 N N . GLY A 1 377 ? -36.334 -21.462 1.454 1.00 55.59 377 GLY A N 1
ATOM 3007 C CA . GLY A 1 377 ? -37.649 -21.282 2.097 1.00 55.59 377 GLY A CA 1
ATOM 3008 C C . GLY A 1 377 ? -37.959 -19.858 2.577 1.00 55.59 377 GLY A C 1
ATOM 3009 O O . GLY A 1 377 ? -39.122 -19.527 2.773 1.00 55.59 377 GLY A O 1
ATOM 3010 N N . TYR A 1 378 ? -36.951 -18.991 2.685 1.00 63.19 378 TYR A N 1
ATOM 3011 C CA . TYR A 1 378 ? -37.074 -17.629 3.222 1.00 63.19 378 TYR A CA 1
ATOM 3012 C C . TYR A 1 378 ? -37.016 -16.438 2.238 1.00 63.19 378 TYR A C 1
ATOM 3014 O O . TYR A 1 378 ? -37.389 -15.343 2.670 1.00 63.19 378 TYR A O 1
ATOM 3022 N N . PRO A 1 379 ? -36.644 -16.580 0.941 1.00 59.56 379 PRO A N 1
ATOM 3023 C CA . PRO A 1 379 ? -36.660 -15.460 -0.005 1.00 59.56 379 PRO A CA 1
ATOM 3024 C C . PRO A 1 379 ? -38.023 -14.775 -0.085 1.00 59.56 379 PRO A C 1
ATOM 3026 O O . PRO A 1 379 ? -38.083 -13.559 -0.151 1.00 59.56 379 PRO A O 1
ATOM 3029 N N . HIS A 1 380 ? -39.114 -15.535 0.034 1.00 66.06 380 HIS A N 1
ATOM 3030 C CA . HIS A 1 380 ? -40.471 -15.005 -0.077 1.00 66.06 380 HIS A CA 1
ATOM 3031 C C . HIS A 1 380 ? -40.849 -14.014 1.031 1.00 66.06 380 HIS A C 1
ATOM 3033 O O . HIS A 1 380 ? -41.607 -13.084 0.771 1.00 66.06 380 HIS A O 1
ATOM 3039 N N . ILE A 1 381 ? -40.326 -14.174 2.252 1.00 69.88 381 ILE A N 1
ATOM 3040 C CA . ILE A 1 381 ? -40.603 -13.239 3.356 1.00 69.88 381 ILE A CA 1
ATOM 3041 C C . ILE A 1 381 ? -39.814 -11.949 3.148 1.00 69.88 381 ILE A C 1
ATOM 3043 O O . ILE A 1 381 ? -40.389 -10.867 3.225 1.00 69.88 381 ILE A O 1
ATOM 3047 N N . ALA A 1 382 ? -38.523 -12.058 2.822 1.00 70.69 382 ALA A N 1
ATOM 3048 C CA . ALA A 1 382 ? -37.699 -10.898 2.501 1.00 70.69 382 ALA A CA 1
ATOM 3049 C C . ALA A 1 382 ? -38.267 -10.135 1.294 1.00 70.69 382 ALA A C 1
ATOM 3051 O O . ALA A 1 382 ? -38.464 -8.928 1.380 1.00 70.69 382 ALA A O 1
ATOM 3052 N N . GLU A 1 383 ? -38.615 -10.841 0.213 1.00 72.56 383 GLU A N 1
ATOM 3053 C CA . GLU A 1 383 ? -39.283 -10.284 -0.968 1.00 72.56 383 GLU A CA 1
ATOM 3054 C C . GLU A 1 383 ? -40.595 -9.590 -0.601 1.00 72.56 383 GLU A C 1
ATOM 3056 O O . GLU A 1 383 ? -40.823 -8.484 -1.071 1.00 72.56 383 GLU A O 1
ATOM 3061 N N . SER A 1 384 ? -41.417 -10.170 0.280 1.00 75.62 384 SER A N 1
ATOM 3062 C CA . SER A 1 384 ? -42.678 -9.548 0.708 1.00 75.62 384 SER A CA 1
ATOM 3063 C C . SER A 1 384 ? -42.454 -8.247 1.484 1.00 75.62 384 SER A C 1
ATOM 3065 O O . SER A 1 384 ? -43.142 -7.260 1.231 1.00 75.62 384 SER A O 1
ATOM 3067 N N . ILE A 1 385 ? -41.487 -8.215 2.411 1.00 77.81 385 ILE A N 1
ATOM 3068 C CA . ILE A 1 385 ? -41.157 -6.991 3.161 1.00 77.81 385 ILE A CA 1
ATOM 3069 C C . ILE A 1 385 ? -40.624 -5.921 2.194 1.00 77.81 385 ILE A C 1
ATOM 3071 O O . ILE A 1 385 ? -41.078 -4.777 2.227 1.00 77.81 385 ILE A O 1
ATOM 3075 N N . ILE A 1 386 ? -39.715 -6.308 1.292 1.00 78.19 386 ILE A N 1
ATOM 3076 C CA . ILE A 1 386 ? -39.138 -5.423 0.271 1.00 78.19 386 ILE A CA 1
ATOM 3077 C C . ILE A 1 386 ? -40.229 -4.869 -0.641 1.00 78.19 386 ILE A C 1
ATOM 3079 O O . ILE A 1 386 ? -40.259 -3.669 -0.886 1.00 78.19 386 ILE A O 1
ATOM 3083 N N . GLU A 1 387 ? -41.135 -5.711 -1.138 1.00 79.81 387 GLU A N 1
ATOM 3084 C CA . GLU A 1 387 ? -42.208 -5.291 -2.038 1.00 79.81 387 GLU A CA 1
ATOM 3085 C C . GLU A 1 387 ? -43.136 -4.271 -1.386 1.00 79.81 387 GLU A C 1
ATOM 3087 O O . GLU A 1 387 ? -43.465 -3.279 -2.032 1.00 79.81 387 GLU A O 1
ATOM 3092 N N . VAL A 1 388 ? -43.503 -4.461 -0.115 1.00 84.19 388 VAL A N 1
ATOM 3093 C CA . VAL A 1 388 ? -44.349 -3.505 0.611 1.00 84.19 388 VAL A CA 1
ATOM 3094 C C . VAL A 1 388 ? -43.648 -2.160 0.782 1.00 84.19 388 VAL A C 1
ATOM 3096 O O . VAL A 1 388 ? -44.248 -1.120 0.502 1.00 84.19 388 VAL A O 1
ATOM 3099 N N . VAL A 1 389 ? -42.385 -2.165 1.222 1.00 83.25 389 VAL A N 1
ATOM 3100 C CA . VAL A 1 389 ? -41.615 -0.925 1.402 1.00 83.25 389 VAL A CA 1
ATOM 3101 C C . VAL A 1 389 ? -41.420 -0.221 0.058 1.00 83.25 389 VAL A C 1
ATOM 3103 O O . VAL A 1 389 ? -41.686 0.973 -0.059 1.00 83.25 389 VAL A O 1
ATOM 3106 N N . ARG A 1 390 ? -41.063 -0.970 -0.988 1.00 79.69 390 ARG A N 1
ATOM 3107 C CA . ARG A 1 390 ? -40.861 -0.456 -2.346 1.00 79.69 390 ARG A CA 1
ATOM 3108 C C . ARG A 1 390 ? -42.142 0.117 -2.957 1.00 79.69 390 ARG A C 1
ATOM 3110 O O . ARG A 1 390 ? -42.098 1.191 -3.545 1.00 79.69 390 ARG A O 1
ATOM 3117 N N . GLU A 1 391 ? -43.280 -0.570 -2.823 1.00 80.75 391 GLU A N 1
ATOM 3118 C CA . GLU A 1 391 ? -44.579 -0.099 -3.331 1.00 80.75 391 GLU A CA 1
ATOM 3119 C C . GLU A 1 391 ? -45.003 1.202 -2.643 1.00 80.75 391 GLU A C 1
ATOM 3121 O O . GLU A 1 391 ? -45.494 2.118 -3.301 1.00 80.75 391 GLU A O 1
ATOM 3126 N N . ARG A 1 392 ? -44.779 1.309 -1.329 1.00 82.75 392 ARG A N 1
ATOM 3127 C CA . ARG A 1 392 ? -45.095 2.518 -0.557 1.00 82.75 392 ARG A CA 1
ATOM 3128 C C . ARG A 1 392 ? -44.188 3.701 -0.887 1.00 82.75 392 ARG A C 1
ATOM 3130 O O . ARG A 1 392 ? -44.663 4.830 -0.812 1.00 82.75 392 ARG A O 1
ATOM 3137 N N . LEU A 1 393 ? -42.932 3.444 -1.248 1.00 82.31 393 LEU A N 1
ATOM 3138 C CA . LEU A 1 393 ? -41.961 4.461 -1.665 1.00 82.31 393 LEU A CA 1
ATOM 3139 C C . LEU A 1 393 ? -42.013 4.778 -3.171 1.00 82.31 393 LEU A C 1
ATOM 3141 O O . LEU A 1 393 ? -41.254 5.621 -3.633 1.00 82.31 393 LEU A O 1
ATOM 3145 N N . GLU A 1 394 ? -42.893 4.120 -3.935 1.00 76.81 394 GLU A N 1
ATOM 3146 C CA . GLU A 1 394 ? -43.035 4.273 -5.393 1.00 76.81 394 GLU A CA 1
ATOM 3147 C C . GLU A 1 394 ? -41.749 3.987 -6.207 1.00 76.81 394 GLU A C 1
ATOM 3149 O O . GLU A 1 394 ? -41.659 4.384 -7.366 1.00 76.81 394 GLU A O 1
ATOM 3154 N N . ILE A 1 395 ? -40.786 3.239 -5.649 1.00 74.44 395 ILE A N 1
ATOM 3155 C CA . ILE A 1 395 ? -39.506 2.921 -6.308 1.00 74.44 395 ILE A CA 1
ATOM 3156 C C . ILE A 1 395 ? -39.738 1.933 -7.467 1.00 74.44 395 ILE A C 1
ATOM 3158 O O . ILE A 1 395 ? -40.320 0.851 -7.290 1.00 74.44 395 ILE A O 1
ATOM 3162 N N . ALA A 1 396 ? -39.277 2.284 -8.670 1.00 63.41 396 ALA A N 1
ATOM 3163 C CA . ALA A 1 396 ? -39.412 1.435 -9.853 1.00 63.41 396 ALA A CA 1
ATOM 3164 C C . ALA A 1 396 ? -38.656 0.095 -9.704 1.00 63.41 396 ALA A C 1
ATOM 3166 O O . ALA A 1 396 ? -37.565 0.022 -9.150 1.00 63.41 396 ALA A O 1
ATOM 3167 N N . SER A 1 397 ? -39.229 -1.002 -10.218 1.00 53.12 397 SER A N 1
ATOM 3168 C CA . SER A 1 397 ? -38.530 -2.298 -10.247 1.00 53.12 397 SER A CA 1
ATOM 3169 C C . SER A 1 397 ? -37.470 -2.312 -11.342 1.00 53.12 397 SER A C 1
ATOM 3171 O O . SER A 1 397 ? -37.824 -2.506 -12.506 1.00 53.12 397 SER A O 1
ATOM 3173 N N . ASP A 1 398 ? -36.198 -2.197 -10.974 1.00 51.47 398 ASP A N 1
ATOM 3174 C CA . ASP A 1 398 ? -35.098 -2.554 -11.869 1.00 51.47 398 ASP A CA 1
ATOM 3175 C C . ASP A 1 398 ? -34.654 -4.008 -11.591 1.00 51.47 398 ASP A C 1
ATOM 3177 O O . ASP A 1 398 ? -34.353 -4.353 -10.445 1.00 51.47 398 ASP A O 1
ATOM 3181 N N . PRO A 1 399 ? -34.684 -4.927 -12.577 1.00 41.19 399 PRO A N 1
ATOM 3182 C CA . PRO A 1 399 ? -34.290 -6.317 -12.372 1.00 41.19 399 PRO A CA 1
ATOM 3183 C C . PRO A 1 399 ? -32.777 -6.552 -12.508 1.00 41.19 399 PRO A C 1
ATOM 3185 O O . PRO A 1 399 ? -32.342 -7.707 -12.448 1.00 41.19 399 PRO A O 1
ATOM 3188 N N . GLU A 1 400 ? -31.963 -5.511 -12.705 1.00 39.19 400 GLU A N 1
ATOM 3189 C CA . GLU A 1 400 ? -30.513 -5.672 -12.806 1.00 39.19 400 GLU A CA 1
ATOM 3190 C C . GLU A 1 400 ? -29.878 -5.873 -11.425 1.00 39.19 400 GLU A C 1
ATOM 3192 O O . GLU A 1 400 ? -29.450 -4.954 -10.734 1.00 39.19 400 GLU A O 1
ATOM 3197 N N . PHE A 1 401 ? -29.793 -7.149 -11.041 1.00 38.38 401 PHE A N 1
ATOM 3198 C CA . PHE A 1 401 ? -28.857 -7.647 -10.040 1.00 38.38 401 PHE A CA 1
ATOM 3199 C C . PHE A 1 401 ? -27.444 -7.131 -10.351 1.00 38.38 401 PHE A C 1
ATOM 3201 O O . PHE A 1 401 ? -26.713 -7.738 -11.136 1.00 38.38 401 PHE A O 1
ATOM 3208 N N . ASN A 1 402 ? -27.005 -6.081 -9.664 1.00 31.80 402 ASN A N 1
ATOM 3209 C CA . ASN A 1 402 ? -25.583 -5.855 -9.456 1.00 31.80 402 ASN A CA 1
ATOM 3210 C C . ASN A 1 402 ? -25.125 -6.785 -8.328 1.00 31.80 402 ASN A C 1
ATOM 3212 O O . ASN A 1 402 ? -24.867 -6.371 -7.202 1.00 31.80 402 ASN A O 1
ATOM 3216 N N . THR A 1 403 ? -25.001 -8.083 -8.629 1.00 31.88 403 THR A N 1
ATOM 3217 C CA . THR A 1 403 ? -23.985 -8.861 -7.920 1.00 31.88 403 THR A CA 1
ATOM 3218 C C . THR A 1 403 ? -22.665 -8.244 -8.341 1.00 31.88 403 THR A C 1
ATOM 3220 O O . THR A 1 403 ? -22.237 -8.461 -9.479 1.00 31.88 403 THR A O 1
ATOM 3223 N N . SER A 1 404 ? -22.053 -7.437 -7.475 1.00 29.62 404 SER A N 1
ATOM 3224 C CA . SER A 1 404 ? -20.659 -7.064 -7.648 1.00 29.62 404 SER A CA 1
ATOM 3225 C C . SER A 1 404 ? -19.893 -8.364 -7.889 1.00 29.62 404 SER A C 1
ATOM 3227 O O . SER A 1 404 ? -19.775 -9.228 -7.021 1.00 29.62 404 SER A O 1
ATOM 3229 N N . LYS A 1 405 ? -19.434 -8.564 -9.127 1.00 27.84 405 LYS A N 1
ATOM 3230 C CA . LYS A 1 405 ? -18.390 -9.540 -9.414 1.00 27.84 405 LYS A CA 1
ATOM 3231 C C . LYS A 1 405 ? -17.106 -8.942 -8.854 1.00 27.84 405 LYS A C 1
ATOM 3233 O O . LYS A 1 405 ? -16.273 -8.456 -9.609 1.00 27.84 405 LYS A O 1
ATOM 3238 N N . ALA A 1 406 ? -16.989 -8.925 -7.530 1.00 28.64 406 ALA A N 1
ATOM 3239 C CA . ALA A 1 406 ? -15.686 -8.888 -6.903 1.00 28.64 406 ALA A CA 1
ATOM 3240 C C . ALA A 1 406 ? -14.971 -10.163 -7.365 1.00 28.64 406 ALA A C 1
ATOM 3242 O O . ALA A 1 406 ? -15.536 -11.256 -7.305 1.00 28.64 406 ALA A O 1
ATOM 3243 N N . SER A 1 407 ? -13.790 -10.015 -7.953 1.00 29.28 407 SER A N 1
ATOM 3244 C CA . SER A 1 407 ? -12.955 -11.144 -8.345 1.00 29.28 407 SER A CA 1
ATOM 3245 C C . SER A 1 407 ? -12.713 -12.040 -7.127 1.00 29.28 407 SER A C 1
ATOM 3247 O O . SER A 1 407 ? -12.205 -11.598 -6.102 1.00 29.28 407 SER A O 1
ATOM 3249 N N . ASP A 1 408 ? -13.130 -13.293 -7.266 1.00 36.97 408 ASP A N 1
ATOM 3250 C CA . ASP A 1 408 ? -13.579 -14.200 -6.205 1.00 36.97 408 ASP A CA 1
ATOM 3251 C C . ASP A 1 408 ? -12.432 -15.012 -5.564 1.00 36.97 408 ASP A C 1
ATOM 3253 O O . ASP A 1 408 ? -12.511 -16.236 -5.453 1.00 36.97 408 ASP A O 1
ATOM 3257 N N . LYS A 1 409 ? -11.330 -14.358 -5.179 1.00 44.16 409 LYS A N 1
ATOM 3258 C CA . LYS A 1 409 ? -10.289 -14.979 -4.340 1.00 44.16 409 LYS A CA 1
ATOM 3259 C C . LYS A 1 409 ? -9.671 -13.944 -3.399 1.00 44.16 409 LYS A C 1
ATOM 3261 O O . LYS A 1 409 ? -8.736 -13.246 -3.793 1.00 44.16 409 LYS A O 1
ATOM 3266 N N . SER A 1 410 ? -10.168 -13.862 -2.162 1.00 50.72 410 SER A N 1
ATOM 3267 C CA . SER A 1 410 ? -9.373 -13.286 -1.075 1.00 50.72 410 SER A CA 1
ATOM 3268 C C . SER A 1 410 ? -8.100 -14.119 -0.977 1.00 50.72 410 SER A C 1
ATOM 3270 O O . SER A 1 410 ? -8.132 -15.344 -0.858 1.00 50.72 410 SER A O 1
ATOM 3272 N N . THR A 1 411 ? -6.984 -13.453 -1.206 1.00 61.84 411 THR A N 1
ATOM 3273 C CA . THR A 1 411 ? -5.675 -14.073 -1.269 1.00 61.84 411 THR A CA 1
ATOM 3274 C C . THR A 1 411 ? -4.910 -13.485 -0.104 1.00 61.84 411 THR A C 1
ATOM 3276 O O . THR A 1 411 ? -4.576 -12.303 -0.132 1.00 61.84 411 THR A O 1
ATOM 3279 N N . ASP A 1 412 ? -4.672 -14.296 0.921 1.00 71.00 412 ASP A N 1
ATOM 3280 C CA . ASP A 1 412 ? -3.916 -13.863 2.099 1.00 71.00 412 ASP A CA 1
ATOM 3281 C C . ASP A 1 412 ? -2.406 -14.041 1.881 1.00 71.00 412 ASP A C 1
ATOM 3283 O O . ASP A 1 412 ? -1.619 -13.689 2.749 1.00 71.00 412 ASP A O 1
ATOM 3287 N N . GLU A 1 413 ? -1.987 -14.581 0.727 1.00 87.06 413 GLU A N 1
ATOM 3288 C CA . GLU A 1 413 ? -0.582 -14.781 0.365 1.00 87.06 413 GLU A CA 1
ATOM 3289 C C . GLU A 1 413 ? -0.202 -14.039 -0.925 1.00 87.06 413 GLU A C 1
ATOM 3291 O O . GLU A 1 413 ? -0.767 -14.293 -1.989 1.00 87.06 413 GLU A O 1
ATOM 3296 N N . TRP A 1 414 ? 0.811 -13.175 -0.868 1.00 89.31 414 TRP A N 1
ATOM 3297 C CA . TRP A 1 414 ? 1.259 -12.373 -2.010 1.00 89.31 414 TRP A CA 1
ATOM 3298 C C . TRP A 1 414 ? 2.712 -12.657 -2.351 1.00 89.31 414 TRP A C 1
ATOM 3300 O O . TRP A 1 414 ? 3.609 -12.381 -1.562 1.00 89.31 414 TRP A O 1
ATOM 3310 N N . ILE A 1 415 ? 2.953 -13.165 -3.555 1.00 90.06 415 ILE A N 1
ATOM 3311 C CA . ILE A 1 415 ? 4.285 -13.430 -4.089 1.00 90.06 415 ILE A CA 1
ATOM 3312 C C . ILE A 1 415 ? 4.795 -12.178 -4.794 1.00 90.06 415 ILE A C 1
ATOM 3314 O O . ILE A 1 415 ? 4.198 -11.719 -5.769 1.00 90.06 415 ILE A O 1
ATOM 3318 N N . TRP A 1 416 ? 5.911 -11.639 -4.315 1.00 90.50 416 TRP A N 1
ATOM 3319 C CA . TRP A 1 416 ? 6.535 -10.446 -4.884 1.00 90.50 416 TRP A CA 1
ATOM 3320 C C . TRP A 1 416 ? 7.688 -10.828 -5.813 1.00 90.50 416 TRP A C 1
ATOM 3322 O O . TRP A 1 416 ? 8.646 -11.503 -5.414 1.00 90.50 416 TRP A O 1
ATOM 3332 N N . ASP A 1 417 ? 7.601 -10.396 -7.070 1.00 86.94 417 ASP A N 1
ATOM 3333 C CA . ASP A 1 417 ? 8.675 -10.587 -8.043 1.00 86.94 417 ASP A CA 1
ATOM 3334 C C . ASP A 1 417 ? 9.822 -9.577 -7.854 1.00 86.94 417 ASP A C 1
ATOM 3336 O O . ASP A 1 417 ? 9.764 -8.652 -7.040 1.00 86.94 417 ASP A O 1
ATOM 3340 N N . THR A 1 418 ? 10.898 -9.750 -8.619 1.00 82.38 418 THR A N 1
ATOM 3341 C CA . THR A 1 418 ? 12.068 -8.866 -8.569 1.00 82.38 418 THR A CA 1
ATOM 3342 C C . THR A 1 418 ? 11.721 -7.402 -8.869 1.00 82.38 418 THR A C 1
ATOM 3344 O O . THR A 1 418 ? 12.223 -6.506 -8.190 1.00 82.38 418 THR A O 1
ATOM 3347 N N . ASN A 1 419 ? 10.837 -7.141 -9.837 1.00 80.00 419 ASN A N 1
ATOM 3348 C CA . ASN A 1 419 ? 10.468 -5.783 -10.248 1.00 80.00 419 ASN A CA 1
ATOM 3349 C C . ASN A 1 419 ? 9.612 -5.063 -9.194 1.00 80.00 419 ASN A C 1
ATOM 3351 O O . ASN A 1 419 ? 9.807 -3.873 -8.939 1.00 80.00 419 ASN A O 1
ATOM 3355 N N . ALA A 1 420 ? 8.707 -5.782 -8.534 1.00 86.06 420 ALA A N 1
ATOM 3356 C CA . ALA A 1 420 ? 7.921 -5.280 -7.417 1.00 86.06 420 ALA A CA 1
ATOM 3357 C C . ALA A 1 420 ? 8.797 -5.009 -6.188 1.00 86.06 420 ALA A C 1
ATOM 3359 O O . ALA A 1 420 ? 8.603 -3.997 -5.518 1.00 86.06 420 ALA A O 1
ATOM 3360 N N . LEU A 1 421 ? 9.805 -5.848 -5.918 1.00 84.75 421 LEU A N 1
ATOM 3361 C CA . LEU A 1 421 ? 10.772 -5.618 -4.834 1.00 84.75 421 LEU A CA 1
ATOM 3362 C C . LEU A 1 421 ? 11.680 -4.419 -5.096 1.00 84.75 421 LEU A C 1
ATOM 3364 O O . LEU A 1 421 ? 12.032 -3.701 -4.160 1.00 84.75 421 LEU A O 1
ATOM 3368 N N . TYR A 1 422 ? 12.025 -4.155 -6.356 1.00 78.69 422 TYR A N 1
ATOM 3369 C CA . TYR A 1 422 ? 12.653 -2.890 -6.734 1.00 78.69 422 TYR A CA 1
ATOM 3370 C C . TYR A 1 422 ? 11.734 -1.687 -6.564 1.00 78.69 422 TYR A C 1
ATOM 3372 O O . TYR A 1 422 ? 12.237 -0.566 -6.588 1.00 78.69 422 TYR A O 1
ATOM 3380 N N . HIS A 1 423 ? 10.435 -1.925 -6.349 1.00 72.94 423 HIS A N 1
ATOM 3381 C CA . HIS A 1 423 ? 9.402 -0.899 -6.303 1.00 72.94 423 HIS A CA 1
ATOM 3382 C C . HIS A 1 423 ? 9.544 0.016 -7.516 1.00 72.94 423 HIS A C 1
ATOM 3384 O O . HIS A 1 423 ? 9.723 1.221 -7.369 1.00 72.94 423 HIS A O 1
ATOM 3390 N N . GLU A 1 424 ? 9.625 -0.652 -8.680 1.00 59.38 424 GLU A N 1
ATOM 3391 C CA . GLU A 1 424 ? 9.960 -0.146 -10.012 1.00 59.38 424 GLU A CA 1
ATOM 3392 C C . GLU A 1 424 ? 9.985 1.384 -10.080 1.00 59.38 424 GLU A C 1
ATOM 3394 O O . GLU A 1 424 ? 8.937 2.014 -9.996 1.00 59.38 424 GLU A O 1
ATOM 3399 N N . ILE A 1 425 ? 11.185 1.966 -10.188 1.00 52.75 425 ILE A N 1
ATOM 3400 C CA . ILE A 1 425 ? 11.407 3.416 -10.184 1.00 52.75 425 ILE A CA 1
ATOM 3401 C C . ILE A 1 425 ? 10.465 4.089 -11.195 1.00 52.75 425 ILE A C 1
ATOM 3403 O O . ILE A 1 425 ? 10.722 4.085 -12.399 1.00 52.75 425 ILE A O 1
ATOM 3407 N N . ILE A 1 426 ? 9.380 4.678 -10.695 1.00 44.66 426 ILE A N 1
ATOM 3408 C CA . ILE A 1 426 ? 8.598 5.678 -11.411 1.00 44.66 426 ILE A CA 1
ATOM 3409 C C . ILE A 1 426 ? 9.280 7.013 -11.100 1.00 44.66 426 ILE A C 1
ATOM 3411 O O . ILE A 1 426 ? 9.342 7.420 -9.942 1.00 44.66 426 ILE A O 1
ATOM 3415 N N . ASP A 1 427 ? 9.823 7.658 -12.131 1.00 40.12 427 ASP A N 1
ATOM 3416 C CA . ASP A 1 427 ? 10.384 9.016 -12.084 1.00 40.12 427 ASP A CA 1
ATOM 3417 C C . ASP A 1 427 ? 11.596 9.212 -11.143 1.00 40.12 427 ASP A C 1
ATOM 3419 O O . ASP A 1 427 ? 11.649 10.145 -10.345 1.00 40.12 427 ASP A O 1
ATOM 3423 N N . GLU A 1 428 ? 12.595 8.328 -11.262 1.00 38.31 428 GLU A N 1
ATOM 3424 C CA . GLU A 1 428 ? 13.965 8.443 -10.711 1.00 38.31 428 GLU A CA 1
ATOM 3425 C C . GLU A 1 428 ? 14.131 8.545 -9.183 1.00 38.31 428 GLU A C 1
ATOM 3427 O O . GLU A 1 428 ? 15.230 8.359 -8.664 1.00 38.31 428 GLU A O 1
ATOM 3432 N N . ARG A 1 429 ? 13.046 8.632 -8.412 1.00 40.31 429 ARG A N 1
ATOM 3433 C CA . ARG A 1 429 ? 13.104 8.522 -6.951 1.00 40.31 429 ARG A CA 1
ATOM 3434 C C . ARG A 1 429 ? 12.825 7.117 -6.466 1.00 40.31 429 ARG A C 1
ATOM 3436 O O . ARG A 1 429 ? 11.820 6.508 -6.814 1.00 40.31 429 ARG A O 1
ATOM 3443 N N . GLY A 1 430 ? 13.702 6.621 -5.592 1.00 45.00 430 GLY A N 1
ATOM 3444 C CA . GLY A 1 430 ? 13.526 5.342 -4.914 1.00 45.00 430 GLY A CA 1
ATOM 3445 C C . GLY A 1 430 ? 12.265 5.347 -4.056 1.00 45.00 430 GLY A C 1
ATOM 3446 O O . GLY A 1 430 ? 12.308 5.734 -2.889 1.00 45.00 430 GLY A O 1
ATOM 3447 N N . SER A 1 431 ? 11.159 4.884 -4.624 1.00 60.78 431 SER A N 1
ATOM 3448 C CA . SER A 1 431 ? 9.928 4.647 -3.893 1.00 60.78 431 SER A CA 1
ATOM 3449 C C . SER A 1 431 ? 10.077 3.405 -2.997 1.00 60.78 431 SER A C 1
ATOM 3451 O O . SER A 1 431 ? 10.910 2.529 -3.235 1.00 60.78 431 SER A O 1
ATOM 3453 N N . CYS A 1 432 ? 9.378 3.396 -1.866 1.00 74.62 432 CYS A N 1
ATOM 3454 C CA . CYS A 1 432 ? 9.508 2.387 -0.817 1.00 74.62 432 CYS A CA 1
ATOM 3455 C C . CYS A 1 432 ? 8.278 1.488 -0.811 1.00 74.62 432 CYS A C 1
ATOM 3457 O O . CYS A 1 432 ? 7.169 1.983 -1.001 1.00 74.62 432 CYS A O 1
ATOM 3459 N N . VAL A 1 433 ? 8.449 0.202 -0.497 1.00 84.38 433 VAL A N 1
ATOM 3460 C CA . VAL A 1 433 ? 7.318 -0.735 -0.366 1.00 84.38 433 VAL A CA 1
ATOM 3461 C C . VAL A 1 433 ? 6.274 -0.280 0.657 1.00 84.38 433 VAL A C 1
ATOM 3463 O O . VAL A 1 433 ? 5.109 -0.631 0.504 1.00 84.38 433 VAL A O 1
ATOM 3466 N N . LEU A 1 434 ? 6.637 0.571 1.628 1.00 81.31 434 LEU A N 1
ATOM 3467 C CA . LEU A 1 434 ? 5.685 1.218 2.545 1.00 81.31 434 LEU A CA 1
ATOM 3468 C C . LEU A 1 434 ? 4.572 1.968 1.801 1.00 81.31 434 LEU A C 1
ATOM 3470 O O . LEU A 1 434 ? 3.418 1.857 2.189 1.00 81.31 434 LEU A O 1
ATOM 3474 N N . LYS A 1 435 ? 4.888 2.617 0.673 1.00 76.31 435 LYS A N 1
ATOM 3475 C CA . LYS A 1 435 ? 3.929 3.358 -0.171 1.00 76.31 435 LYS A CA 1
ATOM 3476 C C . LYS A 1 435 ? 2.948 2.468 -0.928 1.00 76.31 435 LYS A C 1
ATOM 3478 O O . LYS A 1 435 ? 2.047 2.978 -1.588 1.00 76.31 435 LYS A O 1
ATOM 3483 N N . SER A 1 436 ? 3.159 1.154 -0.886 1.00 80.31 436 SER A N 1
ATOM 3484 C CA . SER A 1 436 ? 2.210 0.153 -1.372 1.00 80.31 436 SER A CA 1
ATOM 3485 C C . SER A 1 436 ? 1.550 -0.599 -0.225 1.00 80.31 436 SER A C 1
ATOM 3487 O O . SER A 1 436 ? 0.361 -0.879 -0.296 1.00 80.31 436 SER A O 1
ATOM 3489 N N . VAL A 1 437 ? 2.292 -0.919 0.837 1.00 82.19 437 VAL A N 1
ATOM 3490 C CA . VAL A 1 437 ? 1.749 -1.643 1.992 1.00 82.19 437 VAL A CA 1
ATOM 3491 C C . VAL A 1 437 ? 0.760 -0.776 2.769 1.00 82.19 437 VAL A C 1
ATOM 3493 O O . VAL A 1 437 ? -0.345 -1.230 3.032 1.00 82.19 437 VAL A O 1
ATOM 3496 N N . PHE A 1 438 ? 1.101 0.474 3.097 1.00 78.31 438 PHE A N 1
ATOM 3497 C CA . PHE A 1 438 ? 0.220 1.330 3.894 1.00 78.31 438 PHE A CA 1
ATOM 3498 C C . PHE A 1 438 ? -0.999 1.841 3.135 1.00 78.31 438 PHE A C 1
ATOM 3500 O O . PHE A 1 438 ? -2.041 2.068 3.744 1.00 78.31 438 PHE A O 1
ATOM 3507 N N . THR A 1 439 ? -0.913 1.955 1.814 1.00 69.81 439 THR A N 1
ATOM 3508 C CA . THR A 1 439 ? -1.994 2.441 0.946 1.00 69.81 439 THR A CA 1
ATOM 3509 C C . THR A 1 439 ? -2.990 1.352 0.543 1.00 69.81 439 THR A C 1
ATOM 3511 O O . THR A 1 439 ? -4.073 1.680 0.061 1.00 69.81 439 THR A O 1
ATOM 3514 N N . ASN A 1 440 ? -2.663 0.069 0.749 1.00 71.44 440 ASN A N 1
ATOM 3515 C CA . ASN A 1 440 ? -3.496 -1.054 0.317 1.00 71.44 440 ASN A CA 1
ATOM 3516 C C . ASN A 1 440 ? -3.727 -2.049 1.457 1.00 71.44 440 ASN A C 1
ATOM 3518 O O . ASN A 1 440 ? -2.835 -2.808 1.833 1.00 71.44 440 ASN A O 1
ATOM 3522 N N . ASP A 1 441 ? -4.971 -2.130 1.930 1.00 69.44 441 ASP A N 1
ATOM 3523 C CA . ASP A 1 441 ? -5.315 -2.921 3.122 1.00 69.44 441 ASP A CA 1
ATOM 3524 C C . ASP A 1 441 ? -5.131 -4.425 2.938 1.00 69.44 441 ASP A C 1
ATOM 3526 O O . ASP A 1 441 ? -4.987 -5.176 3.895 1.00 69.44 441 ASP A O 1
ATOM 3530 N N . THR A 1 442 ? -5.092 -4.866 1.682 1.00 74.00 442 THR A N 1
ATOM 3531 C CA . THR A 1 442 ? -4.889 -6.265 1.302 1.00 74.00 442 THR A CA 1
ATOM 3532 C C . THR A 1 442 ? -3.544 -6.828 1.776 1.00 74.00 442 THR A C 1
ATOM 3534 O O . THR A 1 442 ? -3.402 -8.046 1.853 1.00 74.00 442 THR A O 1
ATOM 3537 N N . PHE A 1 443 ? -2.563 -5.976 2.101 1.00 82.00 443 PHE A N 1
ATOM 3538 C CA . PHE A 1 443 ? -1.273 -6.437 2.610 1.00 82.00 443 PHE A CA 1
ATOM 3539 C C . PHE A 1 443 ? -1.222 -6.586 4.134 1.00 82.00 443 PHE A C 1
ATOM 3541 O O . PHE A 1 443 ? -0.367 -7.331 4.618 1.00 82.00 443 PHE A O 1
ATOM 3548 N N . PHE A 1 444 ? -2.113 -5.943 4.894 1.00 80.19 444 PHE A N 1
ATOM 3549 C CA . PHE A 1 444 ? -2.097 -6.036 6.355 1.00 80.19 444 PHE A CA 1
ATOM 3550 C C . PHE A 1 444 ? -2.412 -7.459 6.816 1.00 80.19 444 PHE A C 1
ATOM 3552 O O . PHE A 1 444 ? -3.340 -8.099 6.328 1.00 80.19 444 PHE A O 1
ATOM 3559 N N . TYR A 1 445 ? -1.584 -7.976 7.722 1.00 78.88 445 TYR A N 1
ATOM 3560 C CA . TYR A 1 445 ? -1.603 -9.349 8.238 1.00 78.88 445 TYR A CA 1
ATOM 3561 C C . TYR A 1 445 ? -1.474 -10.462 7.181 1.00 78.88 445 TYR A C 1
ATOM 3563 O O . TYR A 1 445 ? -1.503 -11.643 7.532 1.00 78.88 445 TYR A O 1
ATOM 3571 N N . SER A 1 446 ? -1.267 -10.106 5.909 1.00 84.19 446 SER A N 1
ATOM 3572 C CA . SER A 1 446 ? -1.044 -11.053 4.818 1.00 84.19 446 SER A CA 1
ATOM 3573 C C . SER A 1 446 ? 0.349 -11.683 4.894 1.00 84.19 446 SER A C 1
ATOM 3575 O O . SER A 1 446 ? 1.286 -11.119 5.466 1.00 84.19 446 SER A O 1
ATOM 3577 N N . ASN A 1 447 ? 0.497 -12.862 4.297 1.00 88.44 447 ASN A N 1
ATOM 3578 C CA . ASN A 1 447 ? 1.774 -13.526 4.095 1.00 88.44 447 ASN A CA 1
ATOM 3579 C C . ASN A 1 447 ? 2.431 -13.026 2.806 1.00 88.44 447 ASN A C 1
ATOM 3581 O O . ASN A 1 447 ? 2.054 -13.402 1.696 1.00 88.44 447 ASN A O 1
ATOM 3585 N N . ILE A 1 448 ? 3.448 -12.186 2.948 1.00 90.94 448 ILE A N 1
ATOM 3586 C CA . ILE A 1 448 ? 4.292 -11.757 1.840 1.00 90.94 448 ILE A CA 1
ATOM 3587 C C . ILE A 1 448 ? 5.340 -12.836 1.584 1.00 90.94 448 ILE A C 1
ATOM 3589 O O . ILE A 1 448 ? 6.170 -13.145 2.440 1.00 90.94 448 ILE A O 1
ATOM 3593 N N . VAL A 1 449 ? 5.322 -13.392 0.379 1.00 89.56 449 VAL A N 1
ATOM 3594 C CA . VAL A 1 449 ? 6.242 -14.432 -0.065 1.00 89.56 449 VAL A CA 1
ATOM 3595 C C . VAL A 1 449 ? 7.262 -13.814 -1.012 1.00 89.56 449 VAL A C 1
ATOM 3597 O O . VAL A 1 449 ? 6.927 -13.293 -2.076 1.00 89.56 449 VAL A O 1
ATOM 3600 N N . ILE A 1 450 ? 8.537 -13.907 -0.650 1.00 88.75 450 ILE A N 1
ATOM 3601 C CA . ILE A 1 450 ? 9.649 -13.531 -1.521 1.00 88.75 450 ILE A CA 1
ATOM 3602 C C . ILE A 1 450 ? 10.309 -14.822 -2.004 1.00 88.75 450 ILE A C 1
ATOM 3604 O O . ILE A 1 450 ? 11.015 -15.476 -1.224 1.00 88.75 450 ILE A O 1
ATOM 3608 N N . PRO A 1 451 ? 10.092 -15.227 -3.266 1.00 81.31 451 PRO A N 1
ATOM 3609 C CA . PRO A 1 451 ? 10.612 -16.487 -3.751 1.00 81.31 451 PRO A CA 1
ATOM 3610 C C . PRO A 1 451 ? 12.128 -16.387 -3.934 1.00 81.31 451 PRO A C 1
ATOM 3612 O O . PRO A 1 451 ? 12.688 -15.327 -4.241 1.00 81.31 451 PRO A O 1
ATOM 3615 N N . TRP A 1 452 ? 12.818 -17.520 -3.778 1.00 74.88 452 TRP A N 1
ATOM 3616 C CA . TRP A 1 452 ? 14.279 -17.568 -3.883 1.00 74.88 452 TRP A CA 1
ATOM 3617 C C . TRP A 1 452 ? 14.780 -17.031 -5.230 1.00 74.88 452 TRP A C 1
ATOM 3619 O O . TRP A 1 452 ? 15.889 -16.504 -5.294 1.00 74.88 452 TRP A O 1
ATOM 3629 N N . ILE A 1 453 ? 13.985 -17.179 -6.300 1.00 72.25 453 ILE A N 1
ATOM 3630 C CA . ILE A 1 453 ? 14.340 -16.727 -7.645 1.00 72.25 453 ILE A CA 1
ATOM 3631 C C . ILE A 1 453 ? 14.430 -15.202 -7.705 1.00 72.25 453 ILE A C 1
ATOM 3633 O O . ILE A 1 453 ? 15.403 -14.703 -8.259 1.00 72.25 453 ILE A O 1
ATOM 3637 N N . SER A 1 454 ? 13.539 -14.472 -7.024 1.00 79.88 454 SER A N 1
ATOM 3638 C CA . SER A 1 454 ? 13.626 -13.012 -6.924 1.00 79.88 454 SER A CA 1
ATOM 3639 C C . SER A 1 454 ? 14.890 -12.588 -6.172 1.00 79.88 454 SER A C 1
ATOM 3641 O O . SER A 1 454 ? 15.648 -11.725 -6.612 1.00 79.88 454 SER A O 1
ATOM 3643 N N . LEU A 1 455 ? 15.210 -13.275 -5.067 1.00 72.06 455 LEU A N 1
ATOM 3644 C CA . LEU A 1 455 ? 16.475 -13.055 -4.355 1.00 72.06 455 LEU A CA 1
ATOM 3645 C C . LEU A 1 455 ? 17.700 -13.409 -5.202 1.00 72.06 455 LEU A C 1
ATOM 3647 O O . LEU A 1 455 ? 18.757 -12.783 -5.070 1.00 72.06 455 LEU A O 1
ATOM 3651 N N . TYR A 1 456 ? 17.593 -14.450 -6.023 1.00 69.88 456 TYR A N 1
ATOM 3652 C CA . TYR A 1 456 ? 18.647 -14.874 -6.926 1.00 69.88 456 TYR A CA 1
ATOM 3653 C C . TYR A 1 456 ? 18.857 -13.850 -8.030 1.00 69.88 456 TYR A C 1
ATOM 3655 O O . TYR A 1 456 ? 20.008 -13.529 -8.284 1.00 69.88 456 TYR A O 1
ATOM 3663 N N . GLU A 1 457 ? 17.807 -13.295 -8.629 1.00 68.69 457 GLU A N 1
ATOM 3664 C CA . GLU A 1 457 ? 17.905 -12.232 -9.630 1.00 68.69 457 GLU A CA 1
ATOM 3665 C C . GLU A 1 457 ? 18.553 -10.981 -9.040 1.00 68.69 457 GLU A C 1
ATOM 3667 O O . GLU A 1 457 ? 19.595 -10.554 -9.542 1.00 68.69 457 GLU A O 1
ATOM 3672 N N . ILE A 1 458 ? 18.071 -10.498 -7.885 1.00 69.44 458 ILE A N 1
ATOM 3673 C CA . ILE A 1 458 ? 18.697 -9.381 -7.153 1.00 69.44 458 ILE A CA 1
ATOM 3674 C C . ILE A 1 458 ? 20.195 -9.639 -6.915 1.00 69.44 458 ILE A C 1
ATOM 3676 O O . ILE A 1 458 ? 21.016 -8.727 -7.015 1.00 69.44 458 ILE A O 1
ATOM 3680 N N . ASN A 1 459 ? 20.588 -10.889 -6.640 1.00 60.72 459 ASN A N 1
ATOM 3681 C CA . ASN A 1 459 ? 21.990 -11.264 -6.455 1.00 60.72 459 ASN A CA 1
ATOM 3682 C C . ASN A 1 459 ? 22.775 -11.522 -7.758 1.00 60.72 459 ASN A C 1
ATOM 3684 O O . ASN A 1 459 ? 23.978 -11.260 -7.771 1.00 60.72 459 ASN A O 1
ATOM 3688 N N . LYS A 1 460 ? 22.150 -12.041 -8.825 1.00 58.03 460 LYS A N 1
ATOM 3689 C CA . LYS A 1 460 ? 22.753 -12.366 -10.135 1.00 58.03 460 LYS A CA 1
ATOM 3690 C C . LYS A 1 460 ? 23.026 -11.099 -10.930 1.00 58.03 460 LYS A C 1
ATOM 3692 O O . LYS A 1 460 ? 24.034 -11.027 -11.621 1.00 58.03 460 LYS A O 1
ATOM 3697 N N . HIS A 1 461 ? 22.201 -10.067 -10.781 1.00 55.19 461 HIS A N 1
ATOM 3698 C CA . HIS A 1 461 ? 22.391 -8.760 -11.417 1.00 55.19 461 HIS A CA 1
ATOM 3699 C C . HIS A 1 461 ? 23.673 -8.016 -10.980 1.00 55.19 461 HIS A C 1
ATOM 3701 O O . HIS A 1 461 ? 23.954 -6.918 -11.455 1.00 55.19 461 HIS A O 1
ATOM 3707 N N . LYS A 1 462 ? 24.504 -8.639 -10.132 1.00 42.78 462 LYS A N 1
ATOM 3708 C CA . LYS A 1 462 ? 25.919 -8.296 -9.912 1.00 42.78 462 LYS A CA 1
ATOM 3709 C C . LYS A 1 462 ? 26.819 -8.618 -11.120 1.00 42.78 462 LYS A C 1
ATOM 3711 O O . LYS A 1 462 ? 27.947 -8.127 -11.181 1.00 42.78 462 LYS A O 1
ATOM 3716 N N . ASP A 1 463 ? 26.337 -9.417 -12.070 1.00 38.06 463 ASP A N 1
ATOM 3717 C CA . ASP A 1 463 ? 26.990 -9.719 -13.344 1.00 38.06 463 ASP A CA 1
ATOM 3718 C C . ASP A 1 463 ? 26.632 -8.665 -14.419 1.00 38.06 463 ASP A C 1
ATOM 3720 O O . ASP A 1 463 ? 25.589 -8.016 -14.366 1.00 38.06 463 ASP A O 1
ATOM 3724 N N . ARG A 1 464 ? 27.523 -8.446 -15.400 1.00 33.16 464 ARG A N 1
ATOM 3725 C CA . ARG A 1 464 ? 27.415 -7.363 -16.407 1.00 33.16 464 ARG A CA 1
ATOM 3726 C C . ARG A 1 464 ? 26.044 -7.336 -17.114 1.00 33.16 464 ARG A C 1
ATOM 3728 O O . ARG A 1 464 ? 25.710 -8.299 -17.797 1.00 33.16 464 ARG A O 1
ATOM 3735 N N . GLY A 1 465 ? 25.342 -6.197 -17.043 1.00 44.59 465 GLY A N 1
ATOM 3736 C CA . GLY A 1 465 ? 24.094 -5.924 -17.778 1.00 44.59 465 GLY A CA 1
ATOM 3737 C C . GLY A 1 465 ? 22.800 -5.927 -16.948 1.00 44.59 465 GLY A C 1
ATOM 3738 O O . GLY A 1 465 ? 21.731 -5.850 -17.542 1.00 44.59 465 GLY A O 1
ATOM 3739 N N . GLY A 1 466 ? 22.873 -6.040 -15.615 1.00 45.12 466 GLY A N 1
ATOM 3740 C CA . GLY A 1 466 ? 21.717 -5.914 -14.711 1.00 45.12 466 GLY A CA 1
ATOM 3741 C C . GLY A 1 466 ? 21.383 -4.470 -14.278 1.00 45.12 466 GLY A C 1
ATOM 3742 O O . GLY A 1 466 ? 22.142 -3.554 -14.603 1.00 45.12 466 GLY A O 1
ATOM 3743 N N . PRO A 1 467 ? 20.276 -4.260 -13.532 1.00 53.53 467 PRO A N 1
ATOM 3744 C CA . PRO A 1 467 ? 19.886 -2.972 -12.943 1.00 53.53 467 PRO A CA 1
ATOM 3745 C C . PRO A 1 467 ? 21.004 -2.347 -12.100 1.00 53.53 467 PRO A C 1
ATOM 3747 O O . PRO A 1 467 ? 21.856 -3.059 -11.559 1.00 53.53 467 PRO A O 1
ATOM 3750 N N . SER A 1 468 ? 20.994 -1.017 -11.964 1.00 58.09 468 SER A N 1
ATOM 3751 C CA . SER A 1 468 ? 22.026 -0.276 -11.227 1.00 58.09 468 SER A CA 1
ATOM 3752 C C . SER A 1 468 ? 22.139 -0.737 -9.765 1.00 58.09 468 SER A C 1
ATOM 3754 O O . SER A 1 468 ? 21.193 -1.252 -9.166 1.00 58.09 468 SER A O 1
ATOM 3756 N N . THR A 1 469 ? 23.301 -0.534 -9.142 1.00 62.81 469 THR A N 1
ATOM 3757 C CA . THR A 1 469 ? 23.514 -0.885 -7.726 1.00 62.81 469 THR A CA 1
ATOM 3758 C C . THR A 1 469 ? 22.557 -0.155 -6.785 1.00 62.81 469 THR A C 1
ATOM 3760 O O . THR A 1 469 ? 22.219 -0.699 -5.739 1.00 62.81 469 THR A O 1
ATOM 3763 N N . THR A 1 470 ? 22.099 1.043 -7.163 1.00 63.09 470 THR A N 1
ATOM 3764 C CA . THR A 1 470 ? 21.097 1.827 -6.425 1.00 63.09 470 THR A CA 1
ATOM 3765 C C . THR A 1 470 ? 19.745 1.118 -6.411 1.00 63.09 470 THR A C 1
ATOM 3767 O O . THR A 1 470 ? 19.165 0.939 -5.345 1.00 63.09 470 THR A O 1
ATOM 3770 N N . VAL A 1 471 ? 19.287 0.623 -7.567 1.00 66.69 471 VAL A N 1
ATOM 3771 C CA . VAL A 1 471 ? 18.055 -0.180 -7.688 1.00 66.69 471 VAL A CA 1
ATOM 3772 C C . VAL A 1 471 ? 18.171 -1.467 -6.869 1.00 66.69 471 VAL A C 1
ATOM 3774 O O . VAL A 1 471 ? 17.259 -1.836 -6.135 1.00 66.69 471 VAL A O 1
ATOM 3777 N N . GLN A 1 472 ? 19.329 -2.131 -6.925 1.00 66.94 472 GLN A N 1
ATOM 3778 C CA . GLN A 1 472 ? 19.573 -3.353 -6.154 1.00 66.94 472 GLN A CA 1
ATOM 3779 C C . GLN A 1 472 ? 19.572 -3.106 -4.645 1.00 66.94 472 GLN A C 1
ATOM 3781 O O . GLN A 1 472 ? 18.983 -3.887 -3.900 1.00 66.94 472 GLN A O 1
ATOM 3786 N N . LYS A 1 473 ? 20.221 -2.028 -4.190 1.00 70.81 473 LYS A N 1
ATOM 3787 C CA . LYS A 1 473 ? 20.203 -1.632 -2.784 1.00 70.81 473 LYS A CA 1
ATOM 3788 C C . LYS A 1 473 ? 18.792 -1.286 -2.345 1.00 70.81 473 LYS A C 1
ATOM 3790 O O . LYS A 1 473 ? 18.392 -1.769 -1.301 1.00 70.81 473 LYS A O 1
ATOM 3795 N N . LYS A 1 474 ? 18.011 -0.586 -3.173 1.00 73.50 474 LYS A N 1
ATOM 3796 C CA . LYS A 1 474 ? 16.601 -0.322 -2.879 1.00 73.50 474 LYS A CA 1
ATOM 3797 C C . LYS A 1 474 ? 15.788 -1.613 -2.764 1.00 73.50 474 LYS A C 1
ATOM 3799 O O . LYS A 1 474 ? 15.008 -1.741 -1.833 1.00 73.50 474 LYS A O 1
ATOM 3804 N N . GLY A 1 475 ? 16.038 -2.604 -3.623 1.00 77.38 475 GLY A N 1
ATOM 3805 C CA . GLY A 1 475 ? 15.452 -3.941 -3.486 1.00 77.38 475 GLY A CA 1
ATOM 3806 C C . GLY A 1 475 ? 15.806 -4.629 -2.162 1.00 77.38 475 GLY A C 1
ATOM 3807 O O . GLY A 1 475 ? 14.945 -5.238 -1.537 1.00 77.38 475 GLY A O 1
ATOM 3808 N N . ILE A 1 476 ? 17.054 -4.503 -1.698 1.00 78.62 476 ILE A N 1
ATOM 3809 C CA . ILE A 1 476 ? 17.492 -5.033 -0.394 1.00 78.62 476 ILE A CA 1
ATOM 3810 C C . ILE A 1 476 ? 16.873 -4.239 0.762 1.00 78.62 476 ILE A C 1
ATOM 3812 O O . ILE A 1 476 ? 16.363 -4.846 1.699 1.00 78.62 476 ILE A O 1
ATOM 3816 N N . ASP A 1 477 ? 16.870 -2.910 0.679 1.00 78.56 477 ASP A N 1
ATOM 3817 C CA . ASP A 1 477 ? 16.277 -2.022 1.678 1.00 78.56 477 ASP A CA 1
ATOM 3818 C C . ASP A 1 477 ? 14.774 -2.297 1.805 1.00 78.56 477 ASP A C 1
ATOM 3820 O O . ASP A 1 477 ? 14.265 -2.367 2.916 1.00 78.56 477 ASP A O 1
ATOM 3824 N N . ASN A 1 478 ? 14.073 -2.550 0.696 1.00 84.00 478 ASN A N 1
ATOM 3825 C CA . ASN A 1 478 ? 12.665 -2.945 0.683 1.00 84.00 478 ASN A CA 1
ATOM 3826 C C . ASN A 1 478 ? 12.441 -4.331 1.317 1.00 84.00 478 ASN A C 1
ATOM 3828 O O . ASN A 1 478 ? 11.465 -4.517 2.038 1.00 84.00 478 ASN A O 1
ATOM 3832 N N . ILE A 1 479 ? 13.353 -5.294 1.124 1.00 86.06 479 ILE A N 1
ATOM 3833 C CA . ILE A 1 479 ? 13.315 -6.579 1.849 1.00 86.06 479 ILE A CA 1
ATOM 3834 C C . ILE A 1 479 ? 13.516 -6.361 3.355 1.00 86.06 479 ILE A C 1
ATOM 3836 O O . ILE A 1 479 ? 12.846 -7.002 4.164 1.00 86.06 479 ILE A O 1
ATOM 3840 N N . ASP A 1 480 ? 14.421 -5.468 3.752 1.00 83.94 480 ASP A N 1
ATOM 3841 C CA . ASP A 1 480 ? 14.637 -5.140 5.162 1.00 83.94 480 ASP A CA 1
ATOM 3842 C C . ASP A 1 480 ? 13.450 -4.363 5.754 1.00 83.94 480 ASP A C 1
ATOM 3844 O O . ASP A 1 480 ? 13.079 -4.604 6.899 1.00 83.94 480 ASP A O 1
ATOM 3848 N N . VAL A 1 481 ? 12.785 -3.507 4.977 1.00 85.69 481 VAL A N 1
ATOM 3849 C CA . VAL A 1 481 ? 11.508 -2.884 5.352 1.00 85.69 481 VAL A CA 1
ATOM 3850 C C . VAL A 1 481 ? 10.422 -3.946 5.529 1.00 85.69 481 VAL A C 1
ATOM 3852 O O . VAL A 1 481 ? 9.740 -3.922 6.547 1.00 85.69 481 VAL A O 1
ATOM 3855 N N . PHE A 1 482 ? 10.300 -4.928 4.629 1.00 89.12 482 PHE A N 1
ATOM 3856 C CA . PHE A 1 482 ? 9.386 -6.059 4.826 1.00 89.12 482 PHE A CA 1
ATOM 3857 C C . PHE A 1 482 ? 9.705 -6.848 6.096 1.00 89.12 482 PHE A C 1
ATOM 3859 O O . PHE A 1 482 ? 8.797 -7.237 6.825 1.00 89.12 482 PHE A O 1
ATOM 3866 N N . ARG A 1 483 ? 10.987 -7.059 6.414 1.00 86.94 483 ARG A N 1
ATOM 3867 C CA . ARG A 1 483 ? 11.371 -7.683 7.688 1.00 86.94 483 ARG A CA 1
ATOM 3868 C C . ARG A 1 483 ? 10.935 -6.850 8.878 1.00 86.94 483 ARG A C 1
ATOM 3870 O O . ARG A 1 483 ? 10.403 -7.425 9.812 1.00 86.94 483 ARG A O 1
ATOM 3877 N N . LYS A 1 484 ? 11.117 -5.529 8.837 1.00 86.25 484 LYS A N 1
ATOM 3878 C CA . LYS A 1 484 ? 10.672 -4.628 9.908 1.00 86.25 484 LYS A CA 1
ATOM 3879 C C . LYS A 1 484 ? 9.157 -4.642 10.059 1.00 86.25 484 LYS A C 1
ATOM 3881 O O . LYS A 1 484 ? 8.679 -4.793 11.171 1.00 86.25 484 LYS A O 1
ATOM 3886 N N . LEU A 1 485 ? 8.414 -4.566 8.952 1.00 88.56 485 LEU A N 1
ATOM 3887 C CA . LEU A 1 485 ? 6.957 -4.723 8.934 1.00 88.56 485 LEU A CA 1
ATOM 3888 C C . LEU A 1 485 ? 6.527 -6.065 9.553 1.00 88.56 485 LEU A C 1
ATOM 3890 O O . LEU A 1 485 ? 5.543 -6.118 10.286 1.00 88.56 485 LEU A O 1
ATOM 3894 N N . ALA A 1 486 ? 7.281 -7.139 9.301 1.00 89.94 486 ALA A N 1
ATOM 3895 C CA . ALA A 1 486 ? 7.032 -8.447 9.899 1.00 89.94 486 ALA A CA 1
ATOM 3896 C C . ALA A 1 486 ? 7.431 -8.525 11.383 1.00 89.94 486 ALA A C 1
ATOM 3898 O O . ALA A 1 486 ? 6.730 -9.153 12.171 1.00 89.94 486 ALA A O 1
ATOM 3899 N N . GLU A 1 487 ? 8.529 -7.881 11.785 1.00 88.00 487 GLU A N 1
ATOM 3900 C CA . GLU A 1 487 ? 8.967 -7.773 13.184 1.00 88.00 487 GLU A CA 1
ATOM 3901 C C . GLU A 1 487 ? 7.944 -7.018 14.028 1.00 88.00 487 GLU A C 1
ATOM 3903 O O . GLU A 1 487 ? 7.678 -7.429 15.157 1.00 88.00 487 GLU A O 1
ATOM 3908 N N . ILE A 1 488 ? 7.342 -5.964 13.468 1.00 86.69 488 ILE A N 1
ATOM 3909 C CA . ILE A 1 488 ? 6.264 -5.238 14.138 1.00 86.69 488 ILE A CA 1
ATOM 3910 C C . ILE A 1 488 ? 4.917 -5.958 14.050 1.00 86.69 488 ILE A C 1
ATOM 3912 O O . ILE A 1 488 ? 3.991 -5.562 14.737 1.00 86.69 488 ILE A O 1
ATOM 3916 N N . GLY A 1 489 ? 4.789 -7.022 13.252 1.00 85.69 489 GLY A N 1
ATOM 3917 C CA . GLY A 1 489 ? 3.564 -7.818 13.137 1.00 85.69 489 GLY A CA 1
ATOM 3918 C C . GLY A 1 489 ? 2.503 -7.261 12.182 1.00 85.69 489 GLY A C 1
ATOM 3919 O O . GLY A 1 489 ? 1.393 -7.785 12.165 1.00 85.69 489 GLY A O 1
ATOM 3920 N N . LEU A 1 490 ? 2.826 -6.246 11.369 1.00 86.69 490 LEU A N 1
ATOM 3921 C CA . LEU A 1 490 ? 1.916 -5.707 10.346 1.00 86.69 490 LEU A CA 1
ATOM 3922 C C . LEU A 1 490 ? 1.735 -6.651 9.153 1.00 86.69 490 LEU A C 1
ATOM 3924 O O . LEU A 1 490 ? 0.722 -6.575 8.465 1.00 86.69 490 LEU A O 1
ATOM 3928 N N . ILE A 1 491 ? 2.710 -7.524 8.891 1.00 89.19 491 ILE A N 1
ATOM 3929 C CA . ILE A 1 491 ? 2.653 -8.563 7.854 1.00 89.19 491 ILE A CA 1
ATOM 3930 C C . ILE A 1 491 ? 3.287 -9.857 8.369 1.00 89.19 491 ILE A C 1
ATOM 3932 O O . ILE A 1 491 ? 4.035 -9.858 9.346 1.00 89.19 491 ILE A O 1
ATOM 3936 N N . GLN A 1 492 ? 3.068 -10.959 7.662 1.00 89.25 492 GLN A N 1
ATOM 3937 C CA . GLN A 1 492 ? 3.916 -12.144 7.755 1.00 89.25 492 GLN A CA 1
ATOM 3938 C C . GLN A 1 492 ? 4.885 -12.149 6.572 1.00 89.25 492 GLN A C 1
ATOM 3940 O O . GLN A 1 492 ? 4.549 -11.691 5.483 1.00 89.25 492 GLN A O 1
ATOM 3945 N N . LEU A 1 493 ? 6.106 -12.639 6.784 1.00 90.19 493 LEU A N 1
ATOM 3946 C CA . LEU A 1 493 ? 7.123 -12.685 5.738 1.00 90.19 493 LEU A CA 1
ATOM 3947 C C . LEU A 1 493 ? 7.694 -14.093 5.612 1.00 90.19 493 LEU A C 1
ATOM 3949 O O . LEU A 1 493 ? 8.389 -14.584 6.506 1.00 90.19 493 LEU A O 1
ATOM 3953 N N . GLU A 1 494 ? 7.466 -14.709 4.458 1.00 88.06 494 GLU A N 1
ATOM 3954 C CA . GLU A 1 494 ? 8.105 -15.948 4.049 1.00 88.06 494 GLU A CA 1
ATOM 3955 C C . GLU A 1 494 ? 9.143 -15.658 2.964 1.00 88.06 494 GLU A C 1
ATOM 3957 O O . GLU A 1 494 ? 8.834 -15.231 1.856 1.00 88.06 494 GLU A O 1
ATOM 3962 N N . ILE A 1 495 ? 10.408 -15.929 3.268 1.00 79.31 495 ILE A N 1
ATOM 3963 C CA . ILE A 1 495 ? 11.477 -15.880 2.273 1.00 79.31 495 ILE A CA 1
ATOM 3964 C C . ILE A 1 495 ? 11.814 -17.321 1.905 1.00 79.31 495 ILE A C 1
ATOM 3966 O O . ILE A 1 495 ? 12.445 -18.027 2.702 1.00 79.31 495 ILE A O 1
ATOM 3970 N N . ASP A 1 496 ? 11.387 -17.774 0.723 1.00 66.94 496 ASP A N 1
ATOM 3971 C CA . ASP A 1 496 ? 11.620 -19.160 0.323 1.00 66.94 496 ASP A CA 1
ATOM 3972 C C . ASP A 1 496 ? 13.123 -19.419 0.112 1.00 66.94 496 ASP A C 1
ATOM 3974 O O . ASP A 1 496 ? 13.852 -18.658 -0.527 1.00 66.94 496 ASP A O 1
ATOM 3978 N N . GLY A 1 497 ? 13.597 -20.521 0.694 1.00 49.56 497 GLY A N 1
ATOM 3979 C CA . GLY A 1 497 ? 14.985 -20.978 0.638 1.00 49.56 497 GLY A CA 1
ATOM 3980 C C . GLY A 1 497 ? 15.182 -22.240 -0.204 1.00 49.56 497 GLY A C 1
ATOM 3981 O O . GLY A 1 497 ? 16.295 -22.783 -0.237 1.00 49.56 497 GLY A O 1
ATOM 3982 N N . LYS A 1 498 ? 14.133 -22.777 -0.842 1.00 47.56 498 LYS A N 1
ATOM 3983 C CA . LYS A 1 498 ? 14.225 -24.039 -1.581 1.00 47.56 498 LYS A CA 1
ATOM 3984 C C . LYS A 1 498 ? 14.766 -23.827 -2.991 1.00 47.56 498 LYS A C 1
ATOM 3986 O O . LYS A 1 498 ? 14.047 -23.553 -3.939 1.00 47.56 498 LYS A O 1
ATOM 3991 N N . ILE A 1 499 ? 16.047 -24.147 -3.167 1.00 45.31 499 ILE A N 1
ATOM 3992 C CA . ILE A 1 499 ? 16.588 -24.453 -4.496 1.00 45.31 499 ILE A CA 1
ATOM 3993 C C . ILE A 1 499 ? 15.904 -25.736 -4.991 1.00 45.31 499 ILE A C 1
ATOM 3995 O O . ILE A 1 499 ? 16.276 -26.851 -4.598 1.00 45.31 499 ILE A O 1
ATOM 3999 N N . GLY A 1 500 ? 14.893 -25.588 -5.847 1.00 43.75 500 GLY A N 1
ATOM 4000 C CA . GLY A 1 500 ? 14.304 -26.700 -6.585 1.00 43.75 500 GLY A CA 1
ATOM 4001 C C . GLY A 1 500 ? 15.404 -27.501 -7.292 1.00 43.75 500 GLY A C 1
ATOM 4002 O O . GLY A 1 500 ? 16.350 -26.947 -7.852 1.00 43.75 500 GLY A O 1
ATOM 4003 N N . LYS A 1 501 ? 15.309 -28.835 -7.271 1.00 39.47 501 LYS A N 1
ATOM 4004 C CA . LYS A 1 501 ? 16.331 -29.779 -7.783 1.00 39.47 501 LYS A CA 1
ATOM 4005 C C . LYS A 1 501 ? 16.643 -29.676 -9.294 1.00 39.47 501 LYS A C 1
ATOM 4007 O O . LYS A 1 501 ? 17.398 -30.505 -9.797 1.00 39.47 501 LYS A O 1
ATOM 4012 N N . ASN A 1 502 ? 16.119 -28.672 -9.997 1.00 43.50 502 ASN A N 1
ATOM 4013 C CA . ASN A 1 502 ? 16.238 -28.470 -11.442 1.00 43.50 502 ASN A CA 1
ATOM 4014 C C . ASN A 1 502 ? 16.993 -27.180 -11.825 1.00 43.50 502 ASN A C 1
ATOM 4016 O O . ASN A 1 502 ? 16.755 -26.632 -12.897 1.00 43.50 502 ASN A O 1
ATOM 4020 N N . ALA A 1 503 ? 17.923 -26.696 -10.997 1.00 41.81 503 ALA A N 1
ATOM 4021 C CA . ALA A 1 503 ? 18.769 -25.553 -11.347 1.00 41.81 503 ALA A CA 1
ATOM 4022 C C . ALA A 1 503 ? 19.840 -25.944 -12.392 1.00 41.81 503 ALA A C 1
ATOM 4024 O O . ALA A 1 503 ? 20.988 -26.256 -12.066 1.00 41.81 503 ALA A O 1
ATOM 4025 N N . GLY A 1 504 ? 19.448 -25.964 -13.668 1.00 45.22 504 GLY A N 1
ATOM 4026 C CA . GLY A 1 504 ? 20.384 -25.710 -14.764 1.00 45.22 504 GLY A CA 1
ATOM 4027 C C . GLY A 1 504 ? 20.887 -24.257 -14.713 1.00 45.22 504 GLY A C 1
ATOM 4028 O O . GLY A 1 504 ? 20.349 -23.461 -13.945 1.00 45.22 504 GLY A O 1
ATOM 4029 N N . PRO A 1 505 ? 21.924 -23.884 -15.485 1.00 45.56 505 PRO A N 1
ATOM 4030 C CA . PRO A 1 505 ? 22.299 -22.479 -15.628 1.00 45.56 505 PRO A CA 1
ATOM 4031 C C . PRO A 1 505 ? 21.104 -21.707 -16.207 1.00 45.56 505 PRO A C 1
ATOM 4033 O O . PRO A 1 505 ? 20.699 -21.956 -17.340 1.00 45.56 505 PRO A O 1
ATOM 4036 N N . VAL A 1 506 ? 20.502 -20.843 -15.389 1.00 45.75 506 VAL A N 1
ATOM 4037 C CA . VAL A 1 506 ? 19.330 -20.035 -15.741 1.00 45.75 506 VAL A CA 1
ATOM 4038 C C . VAL A 1 506 ? 19.817 -18.827 -16.530 1.00 45.75 506 VAL A C 1
ATOM 4040 O O . VAL A 1 506 ? 20.217 -17.825 -15.943 1.00 45.75 506 VAL A O 1
ATOM 4043 N N . ASP A 1 507 ? 19.826 -18.937 -17.853 1.00 46.91 507 ASP A N 1
ATOM 4044 C CA . ASP A 1 507 ? 19.947 -17.806 -18.771 1.00 46.91 507 ASP A CA 1
ATOM 4045 C C . ASP A 1 507 ? 18.659 -17.750 -19.589 1.00 46.91 507 ASP A C 1
ATOM 4047 O O . ASP A 1 507 ? 18.548 -18.483 -20.560 1.00 46.91 507 ASP A O 1
ATOM 4051 N N . GLU A 1 508 ? 17.681 -16.963 -19.127 1.00 54.66 508 GLU A N 1
ATOM 4052 C CA . GLU A 1 508 ? 16.542 -16.381 -19.866 1.00 54.66 508 GLU A CA 1
ATOM 4053 C C . GLU A 1 508 ? 15.552 -15.825 -18.819 1.00 54.66 508 GLU A C 1
ATOM 4055 O O . GLU A 1 508 ? 15.118 -16.571 -17.943 1.00 54.66 508 GLU A O 1
ATOM 4060 N N . ALA A 1 509 ? 15.219 -14.527 -18.876 1.00 52.59 509 ALA A N 1
ATOM 4061 C CA . ALA A 1 509 ? 14.254 -13.878 -17.966 1.00 52.59 509 ALA A CA 1
ATOM 4062 C C . ALA A 1 509 ? 12.895 -14.613 -17.949 1.00 52.59 509 ALA A C 1
ATOM 4064 O O . ALA A 1 509 ? 12.278 -14.792 -16.906 1.00 52.59 509 ALA A O 1
ATOM 4065 N N . ASP A 1 510 ? 12.525 -15.195 -19.092 1.00 59.72 510 ASP A N 1
ATOM 4066 C CA . ASP A 1 510 ? 11.354 -16.054 -19.274 1.00 59.72 510 ASP A CA 1
ATOM 4067 C C . ASP A 1 510 ? 11.299 -17.261 -18.311 1.00 59.72 510 ASP A C 1
ATOM 4069 O O . ASP A 1 510 ? 10.215 -17.764 -18.020 1.00 59.72 510 ASP A O 1
ATOM 4073 N N . ILE A 1 511 ? 12.441 -17.757 -17.817 1.00 63.47 511 ILE A N 1
ATOM 4074 C CA . ILE A 1 511 ? 12.493 -18.884 -16.870 1.00 63.47 511 ILE A CA 1
ATOM 4075 C C . ILE A 1 511 ? 12.194 -18.414 -15.441 1.00 63.47 511 ILE A C 1
ATOM 4077 O O . ILE A 1 511 ? 11.589 -19.167 -14.681 1.00 63.47 511 ILE A O 1
ATOM 4081 N N . ALA A 1 512 ? 12.597 -17.195 -15.069 1.00 66.00 512 ALA A N 1
ATOM 4082 C CA . ALA A 1 512 ? 12.322 -16.647 -13.743 1.00 66.00 512 ALA A CA 1
ATOM 4083 C C . ALA A 1 512 ? 10.824 -16.388 -13.557 1.00 66.00 512 ALA A C 1
ATOM 4085 O O . ALA A 1 512 ? 10.241 -16.894 -12.598 1.00 66.00 512 ALA A O 1
ATOM 4086 N N . ASP A 1 513 ? 10.187 -15.758 -14.546 1.00 67.81 513 ASP A N 1
ATOM 4087 C CA . ASP A 1 513 ? 8.733 -15.579 -14.614 1.00 67.81 513 ASP A CA 1
ATOM 4088 C C . ASP A 1 513 ? 7.988 -16.910 -14.464 1.00 67.81 513 ASP A C 1
ATOM 4090 O O . ASP A 1 513 ? 7.030 -17.030 -13.701 1.00 67.81 513 ASP A O 1
ATOM 4094 N N . MET A 1 514 ? 8.456 -17.952 -15.160 1.00 67.50 514 MET A N 1
ATOM 4095 C CA . MET A 1 514 ? 7.866 -19.285 -15.064 1.00 67.50 514 MET A CA 1
ATOM 4096 C C . MET A 1 514 ? 8.028 -19.925 -13.683 1.00 67.50 514 MET A C 1
ATOM 4098 O O . MET A 1 514 ? 7.128 -20.646 -13.267 1.00 67.50 514 MET A O 1
ATOM 4102 N N . LEU A 1 515 ? 9.134 -19.686 -12.974 1.00 71.62 515 LEU A N 1
ATOM 4103 C CA . LEU A 1 515 ? 9.346 -20.214 -11.622 1.00 71.62 515 LEU A CA 1
ATOM 4104 C C . LEU A 1 515 ? 8.500 -19.479 -10.578 1.00 71.62 515 LEU A C 1
ATOM 4106 O O . LEU A 1 515 ? 8.009 -20.114 -9.652 1.00 71.62 515 LEU A O 1
ATOM 4110 N N . ILE A 1 516 ? 8.293 -18.171 -10.745 1.00 79.38 516 ILE A N 1
ATOM 4111 C CA . ILE A 1 516 ? 7.371 -17.389 -9.908 1.00 79.38 516 ILE A CA 1
ATOM 4112 C C . ILE A 1 516 ? 5.931 -17.872 -10.121 1.00 79.38 516 ILE A C 1
ATOM 4114 O O . ILE A 1 516 ? 5.194 -18.066 -9.156 1.00 79.38 516 ILE A O 1
ATOM 4118 N N . LEU A 1 517 ? 5.542 -18.135 -11.373 1.00 73.88 517 LEU A N 1
ATOM 4119 C CA . LEU A 1 517 ? 4.236 -18.719 -11.694 1.00 73.88 517 LEU A CA 1
ATOM 4120 C C . LEU A 1 517 ? 4.070 -20.142 -11.149 1.00 73.88 517 LEU A C 1
ATOM 4122 O 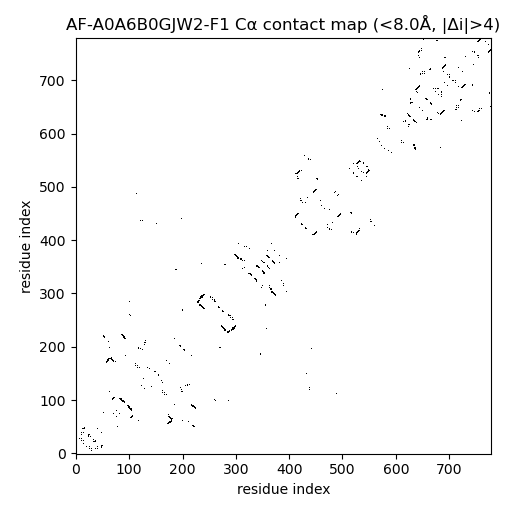O . LEU A 1 517 ? 2.972 -20.490 -10.726 1.00 73.88 517 LEU A O 1
ATOM 4126 N N . ASP A 1 518 ? 5.124 -20.962 -11.172 1.00 73.69 518 ASP A N 1
ATOM 4127 C CA . ASP A 1 518 ? 5.105 -22.326 -10.626 1.00 73.69 518 ASP A CA 1
ATOM 4128 C C . ASP A 1 518 ? 4.923 -22.287 -9.102 1.00 73.69 518 ASP A C 1
ATOM 4130 O O . ASP A 1 518 ? 4.034 -22.952 -8.580 1.00 73.69 518 ASP A O 1
ATOM 4134 N N . GLU A 1 519 ? 5.660 -21.415 -8.404 1.00 77.00 519 GLU A N 1
ATOM 4135 C CA . GLU A 1 519 ? 5.504 -21.184 -6.959 1.00 77.00 519 GLU A CA 1
ATOM 4136 C C . GLU A 1 519 ? 4.081 -20.712 -6.613 1.00 77.00 519 GLU A C 1
ATOM 4138 O O . GLU A 1 519 ? 3.461 -21.220 -5.678 1.00 77.00 519 GLU A O 1
ATOM 4143 N N . ALA A 1 520 ? 3.521 -19.794 -7.407 1.00 78.44 520 ALA A N 1
ATOM 4144 C CA . ALA A 1 520 ? 2.141 -19.341 -7.250 1.00 78.44 520 ALA A CA 1
ATOM 4145 C C . ALA A 1 520 ? 1.112 -20.450 -7.524 1.00 78.44 520 ALA A C 1
ATOM 4147 O O . ALA A 1 520 ? 0.060 -20.472 -6.895 1.00 78.44 520 ALA A O 1
ATOM 4148 N N . CYS A 1 521 ? 1.402 -21.384 -8.436 1.00 74.38 521 CYS A N 1
ATOM 4149 C CA . CYS A 1 521 ? 0.541 -22.535 -8.720 1.00 74.38 521 CYS A CA 1
ATOM 4150 C C . CYS A 1 521 ? 0.635 -23.634 -7.649 1.00 74.38 521 CYS A C 1
ATOM 4152 O O . CYS A 1 521 ? -0.339 -24.361 -7.444 1.00 74.38 521 CYS A O 1
ATOM 4154 N N . GLU A 1 522 ? 1.792 -23.803 -6.998 1.00 74.69 522 GLU A N 1
ATOM 4155 C CA . GLU A 1 522 ? 1.970 -24.771 -5.907 1.00 74.69 522 GLU A CA 1
ATOM 4156 C C . GLU A 1 522 ? 1.210 -24.357 -4.636 1.00 74.69 522 GLU A C 1
ATOM 4158 O O . GLU A 1 522 ? 0.846 -25.216 -3.825 1.00 74.69 522 GLU A O 1
ATOM 4163 N N . ARG A 1 523 ? 0.924 -23.060 -4.482 1.00 76.31 523 ARG A N 1
ATOM 4164 C CA . ARG A 1 523 ? 0.152 -22.490 -3.374 1.00 76.31 523 ARG A CA 1
ATOM 4165 C C . ARG A 1 523 ? -1.313 -22.338 -3.783 1.00 76.31 523 ARG A C 1
ATOM 4167 O O . ARG A 1 523 ? -1.643 -21.640 -4.733 1.00 76.31 523 ARG A O 1
ATOM 4174 N N . GLU A 1 524 ? -2.225 -22.991 -3.060 1.00 59.16 524 GLU A N 1
ATOM 4175 C CA . GLU A 1 524 ? -3.647 -23.088 -3.450 1.00 59.16 524 GLU A CA 1
ATOM 4176 C C . GLU A 1 524 ? -4.381 -21.723 -3.511 1.00 59.16 524 GLU A C 1
ATOM 4178 O O . GLU A 1 524 ? -5.456 -21.632 -4.115 1.00 59.16 524 GLU A O 1
ATOM 4183 N N . SER A 1 525 ? -3.795 -20.658 -2.948 1.00 68.94 525 SER A N 1
ATOM 4184 C CA . SER A 1 525 ? -4.392 -19.322 -2.827 1.00 68.94 525 SER A CA 1
ATOM 4185 C C . SER A 1 525 ? -3.366 -18.179 -2.820 1.00 68.94 525 SER A C 1
ATOM 4187 O O . SER A 1 525 ? -3.560 -17.228 -2.072 1.00 68.94 525 SER A O 1
ATOM 4189 N N . ALA A 1 526 ? -2.277 -18.265 -3.595 1.00 80.69 526 ALA A N 1
ATOM 4190 C CA . ALA A 1 526 ? -1.309 -17.167 -3.707 1.00 80.69 526 ALA A CA 1
ATOM 4191 C C . ALA A 1 526 ? -1.602 -16.242 -4.901 1.00 80.69 526 ALA A C 1
ATOM 4193 O O . ALA A 1 526 ? -2.054 -16.689 -5.958 1.00 80.69 526 ALA A O 1
ATOM 4194 N N . GLY A 1 527 ? -1.335 -14.950 -4.724 1.00 85.38 527 GLY A N 1
ATOM 4195 C CA . GLY A 1 527 ? -1.397 -13.907 -5.746 1.00 85.38 527 GLY A CA 1
ATOM 4196 C C . GLY A 1 527 ? 0.000 -13.410 -6.105 1.00 85.38 527 GLY A C 1
ATOM 4197 O O . GLY A 1 527 ? 0.960 -13.695 -5.396 1.00 85.38 527 GLY A O 1
ATOM 4198 N N . ILE A 1 528 ? 0.138 -12.673 -7.206 1.00 88.50 528 ILE A N 1
ATOM 4199 C CA . ILE A 1 528 ? 1.422 -12.141 -7.686 1.00 88.50 528 ILE A CA 1
ATOM 4200 C C . ILE A 1 528 ? 1.380 -10.612 -7.696 1.00 88.50 528 ILE A C 1
ATOM 4202 O O . ILE A 1 528 ? 0.486 -10.021 -8.299 1.00 88.50 528 ILE A O 1
ATOM 4206 N N . VAL A 1 529 ? 2.378 -9.968 -7.095 1.00 87.38 529 VAL A N 1
ATOM 4207 C CA . VAL A 1 529 ? 2.643 -8.530 -7.242 1.00 87.38 529 VAL A CA 1
ATOM 4208 C C . VAL A 1 529 ? 3.839 -8.364 -8.172 1.00 87.38 529 VAL A C 1
ATOM 4210 O O . VAL A 1 529 ? 4.914 -8.899 -7.897 1.00 87.38 529 VAL A O 1
ATOM 4213 N N . SER A 1 530 ? 3.646 -7.664 -9.292 1.00 87.56 530 SER A N 1
ATOM 4214 C CA . SER A 1 530 ? 4.684 -7.522 -10.319 1.00 87.56 530 SER A CA 1
ATOM 4215 C C . SER A 1 530 ? 4.571 -6.219 -11.105 1.00 87.56 530 SER A C 1
ATOM 4217 O O . SER A 1 530 ? 3.471 -5.787 -11.447 1.00 87.56 530 SER A O 1
ATOM 4219 N N . GLY A 1 531 ? 5.711 -5.616 -11.453 1.00 75.94 531 GLY A N 1
ATOM 4220 C CA . GLY A 1 531 ? 5.794 -4.532 -12.446 1.00 75.94 531 GLY A CA 1
ATOM 4221 C C . GLY A 1 531 ? 5.739 -5.018 -13.902 1.00 75.94 531 GLY A C 1
ATOM 4222 O O . GLY A 1 531 ? 5.365 -4.259 -14.794 1.00 75.94 531 GLY A O 1
ATOM 4223 N N . ASP A 1 532 ? 5.976 -6.308 -14.159 1.00 79.25 532 ASP A N 1
ATOM 4224 C CA . ASP A 1 532 ? 5.997 -6.877 -15.510 1.00 79.25 532 ASP A CA 1
ATOM 4225 C C . ASP A 1 532 ? 4.594 -7.261 -16.026 1.00 79.25 532 ASP A C 1
ATOM 4227 O O . ASP A 1 532 ? 3.963 -8.231 -15.594 1.00 79.25 532 ASP A O 1
ATOM 4231 N N . ASP A 1 533 ? 4.124 -6.521 -17.035 1.00 76.12 533 ASP A N 1
ATOM 4232 C CA . ASP A 1 533 ? 2.889 -6.785 -17.782 1.00 76.12 533 ASP A CA 1
ATOM 4233 C C . ASP A 1 533 ? 2.768 -8.228 -18.296 1.00 76.12 533 ASP A C 1
ATOM 4235 O O . ASP A 1 533 ? 1.660 -8.764 -18.405 1.00 76.12 533 ASP A O 1
ATOM 4239 N N . ARG A 1 534 ? 3.883 -8.845 -18.694 1.00 75.56 534 ARG A N 1
ATOM 4240 C CA . ARG A 1 534 ? 3.915 -10.195 -19.258 1.00 75.56 534 ARG A CA 1
ATOM 4241 C C . ARG A 1 534 ? 3.667 -11.235 -18.176 1.00 75.56 534 ARG A C 1
ATOM 4243 O O . ARG A 1 534 ? 2.802 -12.090 -18.381 1.00 75.56 534 ARG A O 1
ATOM 4250 N N . LEU A 1 535 ? 4.378 -11.155 -17.052 1.00 78.62 535 LEU A N 1
ATOM 4251 C CA . LEU A 1 535 ? 4.207 -12.064 -15.918 1.00 78.62 535 LEU A CA 1
ATOM 4252 C C . LEU A 1 535 ? 2.774 -11.994 -15.377 1.00 78.62 535 LEU A C 1
ATOM 4254 O O . LEU A 1 535 ? 2.136 -13.032 -15.192 1.00 78.62 535 LEU A O 1
ATOM 4258 N N . ARG A 1 536 ? 2.217 -10.784 -15.238 1.00 82.06 536 ARG A N 1
ATOM 4259 C CA . ARG A 1 536 ? 0.820 -10.603 -14.807 1.00 82.06 536 ARG A CA 1
ATOM 4260 C C . ARG A 1 536 ? -0.177 -11.254 -15.766 1.00 82.06 536 ARG A C 1
ATOM 4262 O O . ARG A 1 536 ? -1.006 -12.047 -15.331 1.00 82.06 536 ARG A O 1
ATOM 4269 N N . LYS A 1 537 ? -0.041 -11.038 -17.082 1.00 73.25 537 LYS A N 1
ATOM 4270 C CA . LYS A 1 537 ? -0.896 -11.701 -18.091 1.00 73.25 537 LYS A CA 1
ATOM 4271 C C . LYS A 1 537 ? -0.794 -13.225 -18.034 1.00 73.25 537 LYS A C 1
ATOM 4273 O O . LYS A 1 537 ? -1.791 -13.916 -18.226 1.00 73.25 537 LYS A O 1
ATOM 4278 N N . LEU A 1 538 ? 0.400 -13.767 -17.793 1.00 69.69 538 LEU A N 1
ATOM 4279 C CA . LEU A 1 538 ? 0.588 -15.209 -17.628 1.00 69.69 538 LEU A CA 1
ATOM 4280 C C . LEU A 1 538 ? -0.096 -15.734 -16.355 1.00 69.69 538 LEU A C 1
ATOM 4282 O O . LEU A 1 538 ? -0.732 -16.787 -16.417 1.00 69.69 538 LEU A O 1
ATOM 4286 N N . GLY A 1 539 ? -0.031 -14.990 -15.247 1.00 71.00 539 GLY A N 1
ATOM 4287 C CA . GLY A 1 539 ? -0.759 -15.287 -14.010 1.00 71.00 539 GLY A CA 1
ATOM 4288 C C . GLY A 1 539 ? -2.275 -15.298 -14.215 1.00 71.00 539 GLY A C 1
ATOM 4289 O O . GLY A 1 539 ? -2.940 -16.270 -13.854 1.00 71.00 539 GLY A O 1
ATOM 4290 N N . GLU A 1 540 ? -2.812 -14.291 -14.909 1.00 71.62 540 GLU A N 1
ATOM 4291 C CA . GLU A 1 540 ? -4.231 -14.231 -15.280 1.00 71.62 540 GLU A CA 1
ATOM 4292 C C . GLU A 1 540 ? -4.657 -15.453 -16.112 1.00 71.62 540 GLU A C 1
ATOM 4294 O O . GLU A 1 540 ? -5.687 -16.072 -15.832 1.00 71.62 540 GLU A O 1
ATOM 4299 N N . PHE A 1 541 ? -3.850 -15.862 -17.104 1.00 68.56 541 PHE A N 1
ATOM 4300 C CA . PHE A 1 541 ? -4.118 -17.074 -17.891 1.00 68.56 541 PHE A CA 1
ATOM 4301 C C . PHE A 1 541 ? -4.078 -18.361 -17.056 1.00 68.56 541 PHE A C 1
ATOM 4303 O O . PHE A 1 541 ? -4.771 -19.324 -17.393 1.00 68.56 541 PHE A O 1
ATOM 4310 N N . ALA A 1 542 ? -3.288 -18.383 -15.983 1.00 65.12 542 ALA A N 1
ATOM 4311 C CA . ALA A 1 542 ? -3.199 -19.491 -15.038 1.00 65.12 542 ALA A CA 1
ATOM 4312 C C . ALA A 1 542 ? -4.289 -19.455 -13.945 1.00 65.12 542 ALA A C 1
ATOM 4314 O O . ALA A 1 542 ? -4.417 -20.411 -13.181 1.00 65.12 542 ALA A O 1
ATOM 4315 N N . GLY A 1 543 ? -5.116 -18.404 -13.885 1.00 63.19 543 GLY A N 1
ATOM 4316 C CA . GLY A 1 543 ? -6.149 -18.241 -12.855 1.00 63.19 543 GLY A CA 1
ATOM 4317 C C . GLY A 1 543 ? -5.602 -17.825 -11.482 1.00 63.19 543 GLY A C 1
ATOM 4318 O O . GLY A 1 543 ? -6.235 -18.119 -10.457 1.00 63.19 543 GLY A O 1
ATOM 4319 N N . ILE A 1 544 ? -4.436 -17.173 -11.478 1.00 76.62 544 ILE A N 1
ATOM 4320 C CA . ILE A 1 544 ? -3.768 -16.571 -10.318 1.00 76.62 544 ILE A CA 1
ATOM 4321 C C . ILE A 1 544 ? -4.162 -15.088 -10.235 1.00 76.62 544 ILE A C 1
ATOM 4323 O O . ILE A 1 544 ? -4.248 -14.413 -11.261 1.00 76.62 544 ILE A O 1
ATOM 4327 N N . ALA A 1 545 ? -4.413 -14.577 -9.026 1.00 79.19 545 ALA A N 1
ATOM 4328 C CA . ALA A 1 545 ? -4.655 -13.149 -8.815 1.00 79.19 545 ALA A CA 1
ATOM 4329 C C . ALA A 1 545 ? -3.359 -12.356 -9.052 1.00 79.19 545 ALA A C 1
ATOM 4331 O O . ALA A 1 545 ? -2.307 -12.758 -8.565 1.00 79.19 545 ALA A O 1
ATOM 4332 N N . SER A 1 546 ? -3.410 -11.236 -9.776 1.00 81.38 546 SER A N 1
ATOM 4333 C CA . SER A 1 546 ? -2.218 -10.423 -10.052 1.00 81.38 546 SER A CA 1
ATOM 4334 C C . SER A 1 546 ? -2.461 -8.931 -9.846 1.00 81.38 546 SER A C 1
ATOM 4336 O O . SER A 1 546 ? -3.465 -8.407 -10.324 1.00 81.38 546 SER A O 1
ATOM 4338 N N . MET A 1 547 ? -1.515 -8.248 -9.200 1.00 82.12 547 MET A N 1
ATOM 4339 C CA . MET A 1 547 ? -1.498 -6.799 -8.989 1.00 82.12 547 MET A CA 1
ATOM 4340 C C . MET A 1 547 ? -0.287 -6.163 -9.672 1.00 82.12 547 MET A C 1
ATOM 4342 O O . MET A 1 547 ? 0.813 -6.720 -9.681 1.00 82.12 547 MET A O 1
ATOM 4346 N N . ASN A 1 548 ? -0.497 -4.979 -10.239 1.00 81.06 548 ASN A N 1
ATOM 4347 C CA . ASN A 1 548 ? 0.564 -4.157 -10.802 1.00 81.06 548 ASN A CA 1
ATOM 4348 C C . ASN A 1 548 ? 1.118 -3.220 -9.728 1.00 81.06 548 ASN A C 1
ATOM 4350 O O . ASN A 1 548 ? 0.362 -2.412 -9.193 1.00 81.06 548 ASN A O 1
ATOM 4354 N N . ILE A 1 549 ? 2.425 -3.283 -9.451 1.00 79.25 549 ILE A N 1
ATOM 4355 C CA . ILE A 1 549 ? 3.058 -2.456 -8.408 1.00 79.25 549 ILE A CA 1
ATOM 4356 C C . ILE A 1 549 ? 2.877 -0.948 -8.656 1.00 79.25 549 ILE A C 1
ATOM 4358 O O . ILE A 1 549 ? 2.753 -0.176 -7.710 1.00 79.25 549 ILE A O 1
ATOM 4362 N N . ARG A 1 550 ? 2.787 -0.532 -9.927 1.00 72.69 550 ARG A N 1
ATOM 4363 C CA . ARG A 1 550 ? 2.602 0.875 -10.308 1.00 72.69 550 ARG A CA 1
ATOM 4364 C C . ARG A 1 550 ? 1.208 1.410 -10.002 1.00 72.69 550 ARG A C 1
ATOM 4366 O O . ARG A 1 550 ? 1.061 2.599 -9.754 1.00 72.69 550 ARG A O 1
ATOM 4373 N N . ASP A 1 551 ? 0.202 0.540 -10.025 1.00 69.62 551 ASP A N 1
ATOM 4374 C CA . ASP A 1 551 ? -1.189 0.935 -9.791 1.00 69.62 551 ASP A CA 1
ATOM 4375 C C . ASP A 1 551 ? -1.484 1.084 -8.287 1.00 69.62 551 ASP A C 1
ATOM 4377 O O . ASP A 1 551 ? -2.507 1.650 -7.914 1.00 69.62 551 ASP A O 1
ATOM 4381 N N . ILE A 1 552 ? -0.582 0.585 -7.430 1.00 71.06 552 ILE A N 1
ATOM 4382 C CA . ILE A 1 552 ? -0.759 0.506 -5.974 1.00 71.06 552 ILE A CA 1
ATOM 4383 C C . ILE A 1 552 ? 0.268 1.333 -5.177 1.00 71.06 552 ILE A C 1
ATOM 4385 O O . ILE A 1 552 ? 0.183 1.371 -3.955 1.00 71.06 552 ILE A O 1
ATOM 4389 N N . ALA A 1 553 ? 1.260 1.961 -5.816 1.00 70.38 553 ALA A N 1
ATOM 4390 C CA . ALA A 1 553 ? 2.290 2.774 -5.158 1.00 70.38 553 ALA A CA 1
ATOM 4391 C C . ALA A 1 553 ? 1.962 4.279 -5.208 1.00 70.38 553 ALA A C 1
ATOM 4393 O O . ALA A 1 553 ? 1.813 4.827 -6.297 1.00 70.38 553 ALA A O 1
ATOM 4394 N N . ASP A 1 554 ? 1.921 4.964 -4.057 1.00 56.91 554 ASP A N 1
ATOM 4395 C CA . ASP A 1 554 ? 1.708 6.422 -4.005 1.00 56.91 554 ASP A CA 1
ATOM 4396 C C . ASP A 1 554 ? 3.036 7.214 -4.044 1.00 56.91 554 ASP A C 1
ATOM 4398 O O . ASP A 1 554 ? 3.849 7.167 -3.111 1.00 56.91 554 ASP A O 1
ATOM 4402 N N . VAL A 1 555 ? 3.309 7.949 -5.132 1.00 53.28 555 VAL A N 1
ATOM 4403 C CA . VAL A 1 555 ? 4.582 8.670 -5.351 1.00 53.28 555 VAL A CA 1
ATOM 4404 C C . VAL A 1 555 ? 4.360 10.169 -5.576 1.00 53.28 555 VAL A C 1
ATOM 4406 O O . VAL A 1 555 ? 3.761 10.596 -6.559 1.00 53.28 555 VAL A O 1
ATOM 4409 N N . THR A 1 556 ? 4.928 10.989 -4.684 1.00 40.94 556 THR A N 1
ATOM 4410 C CA . THR A 1 556 ? 5.067 12.446 -4.823 1.00 40.94 556 THR A CA 1
ATOM 4411 C C . THR A 1 556 ? 6.420 12.808 -5.461 1.00 40.94 556 THR A C 1
ATOM 4413 O O . THR A 1 556 ? 7.480 12.446 -4.954 1.00 40.94 556 THR A O 1
ATOM 4416 N N . ASN A 1 557 ? 6.399 13.541 -6.580 1.00 36.75 557 ASN A N 1
ATOM 4417 C CA . ASN A 1 557 ? 7.584 13.889 -7.389 1.00 36.75 557 ASN A CA 1
ATOM 4418 C C . ASN A 1 557 ? 8.597 14.818 -6.689 1.00 36.75 557 ASN A C 1
ATOM 4420 O O . ASN A 1 557 ? 8.200 15.834 -6.118 1.00 36.75 557 ASN A O 1
ATOM 4424 N N . THR A 1 558 ? 9.915 14.576 -6.830 1.00 33.50 558 THR A N 1
ATOM 4425 C CA . THR A 1 558 ? 10.974 15.625 -6.736 1.00 33.50 558 THR A CA 1
ATOM 4426 C C . THR A 1 558 ? 12.313 15.140 -7.401 1.00 33.50 558 THR A C 1
ATOM 4428 O O . THR A 1 558 ? 12.337 14.005 -7.859 1.00 33.50 558 THR A O 1
ATOM 4431 N N . PRO A 1 559 ? 13.405 15.941 -7.540 1.00 43.03 559 PRO A N 1
ATOM 4432 C CA . PRO A 1 559 ? 14.462 15.739 -8.567 1.00 43.03 559 PRO A CA 1
ATOM 4433 C C . PRO A 1 559 ? 15.779 15.071 -8.091 1.00 43.03 559 PRO A C 1
ATOM 4435 O O . PRO A 1 559 ? 15.979 14.927 -6.878 1.00 43.03 559 PRO A O 1
ATOM 4438 N N . ASP A 1 560 ? 16.683 14.745 -9.030 1.00 42.62 560 ASP A N 1
ATOM 4439 C CA . ASP A 1 560 ? 17.772 13.752 -8.906 1.00 42.62 560 ASP A CA 1
ATOM 4440 C C . ASP A 1 560 ? 19.221 14.312 -8.978 1.00 42.62 560 ASP A C 1
ATOM 4442 O O . ASP A 1 560 ? 19.472 15.395 -9.497 1.00 42.62 560 ASP A O 1
ATOM 4446 N N . LEU A 1 561 ? 20.216 13.580 -8.434 1.00 50.97 561 LEU A N 1
ATOM 4447 C CA . LEU A 1 561 ? 21.661 13.945 -8.419 1.00 50.97 561 LEU A CA 1
ATOM 4448 C C . LEU A 1 561 ? 22.263 14.056 -9.829 1.00 50.97 561 LEU A C 1
ATOM 4450 O O . LEU A 1 561 ? 23.191 14.844 -10.047 1.00 50.97 561 LEU A O 1
ATOM 4454 N N . ASP A 1 562 ? 21.713 13.274 -10.761 1.00 65.19 562 ASP A N 1
ATOM 4455 C CA . ASP A 1 562 ? 21.974 13.394 -12.191 1.00 65.19 562 ASP A CA 1
ATOM 4456 C C . ASP A 1 562 ? 21.798 14.841 -12.636 1.00 65.19 562 ASP A C 1
ATOM 4458 O O . ASP A 1 562 ? 22.717 15.396 -13.231 1.00 65.19 562 ASP A O 1
ATOM 4462 N N . ASP A 1 563 ? 20.723 15.508 -12.201 1.00 64.75 563 ASP A N 1
ATOM 4463 C CA . ASP A 1 563 ? 20.459 16.892 -12.571 1.00 64.75 563 ASP A CA 1
ATOM 4464 C C . ASP A 1 563 ? 21.594 17.819 -12.131 1.00 64.75 563 ASP A C 1
ATOM 4466 O O . ASP A 1 563 ? 21.944 18.737 -12.864 1.00 64.75 563 ASP A O 1
ATOM 4470 N N . ALA A 1 564 ? 22.226 17.616 -10.972 1.00 66.12 564 ALA A N 1
ATOM 4471 C CA . ALA A 1 564 ? 23.311 18.493 -10.525 1.00 66.12 564 ALA A CA 1
ATOM 4472 C C . ALA A 1 564 ? 24.592 18.316 -11.365 1.00 66.12 564 ALA A C 1
ATOM 4474 O O . ALA A 1 564 ? 25.175 19.304 -11.819 1.00 66.12 564 ALA A O 1
ATOM 4475 N N . ILE A 1 565 ? 25.007 17.069 -11.617 1.00 72.69 565 ILE A N 1
ATOM 4476 C CA . ILE A 1 565 ? 26.202 16.749 -12.421 1.00 72.69 565 ILE A CA 1
ATOM 4477 C C . ILE A 1 565 ? 25.971 17.139 -13.882 1.00 72.69 565 ILE A C 1
ATOM 4479 O O . ILE A 1 565 ? 26.825 17.773 -14.507 1.00 72.69 565 ILE A O 1
ATOM 4483 N N . LYS A 1 566 ? 24.791 16.816 -14.408 1.00 73.75 566 LYS A N 1
ATOM 4484 C CA . LYS A 1 566 ? 24.320 17.204 -15.732 1.00 73.75 566 LYS A CA 1
ATOM 4485 C C . LYS A 1 566 ? 24.284 18.718 -15.880 1.00 73.75 566 LYS A C 1
ATOM 4487 O O . LYS A 1 566 ? 24.825 19.238 -16.845 1.00 73.75 566 LYS A O 1
ATOM 4492 N N . ASN A 1 567 ? 23.762 19.459 -14.905 1.00 75.50 567 ASN A N 1
ATOM 4493 C CA . ASN A 1 567 ? 23.695 20.921 -14.987 1.00 75.50 567 ASN A CA 1
ATOM 4494 C C . ASN A 1 567 ? 25.067 21.611 -14.871 1.00 75.50 567 ASN A C 1
ATOM 4496 O O . ASN A 1 567 ? 25.222 22.725 -15.377 1.00 75.50 567 ASN A O 1
ATOM 4500 N N . GLU A 1 568 ? 26.069 20.985 -14.244 1.00 78.81 568 GLU A N 1
ATOM 4501 C CA . GLU A 1 568 ? 27.400 21.582 -14.078 1.00 78.81 568 GLU A CA 1
ATOM 4502 C C . GLU A 1 568 ? 28.436 21.128 -15.128 1.00 78.81 568 GLU A C 1
ATOM 4504 O O . GLU A 1 568 ? 29.211 21.953 -15.633 1.00 78.81 568 GLU A O 1
ATOM 4509 N N . ILE A 1 569 ? 28.486 19.837 -15.463 1.00 81.75 569 ILE A N 1
ATOM 4510 C CA . ILE A 1 569 ? 29.548 19.254 -16.297 1.00 81.75 569 ILE A CA 1
ATOM 4511 C C . ILE A 1 569 ? 29.150 19.205 -17.762 1.00 81.75 569 ILE A C 1
ATOM 4513 O O . ILE A 1 569 ? 29.959 19.610 -18.599 1.00 81.75 569 ILE A O 1
ATOM 4517 N N . LEU A 1 570 ? 27.922 18.778 -18.077 1.00 81.50 570 LEU A N 1
ATOM 4518 C CA . LEU A 1 570 ? 27.443 18.652 -19.457 1.00 81.50 570 LEU A CA 1
ATOM 4519 C C . LEU A 1 570 ? 27.637 19.955 -20.271 1.00 81.50 570 LEU A C 1
ATOM 4521 O O . LEU A 1 570 ? 28.148 19.879 -21.389 1.00 81.50 570 LEU A O 1
ATOM 4525 N N . PRO A 1 571 ? 27.401 21.175 -19.726 1.00 79.44 571 PRO A N 1
ATOM 4526 C CA . PRO A 1 571 ? 27.634 22.425 -20.458 1.00 79.44 571 PRO A CA 1
ATOM 4527 C C . PRO A 1 571 ? 29.112 22.773 -20.710 1.00 79.44 571 PRO A C 1
ATOM 4529 O O . PRO A 1 571 ? 29.395 23.702 -21.474 1.00 79.44 571 PRO A O 1
ATOM 4532 N N . LYS A 1 572 ? 30.059 22.100 -20.036 1.00 77.94 572 LYS A N 1
ATOM 4533 C CA . LYS A 1 572 ? 31.517 22.299 -20.182 1.00 77.94 572 LYS A CA 1
ATOM 4534 C C . LYS A 1 572 ? 32.129 21.365 -21.245 1.00 77.94 572 LYS A C 1
ATOM 4536 O O . LYS A 1 572 ? 33.298 21.548 -21.608 1.00 77.94 572 LYS A O 1
ATOM 4541 N N . ILE A 1 573 ? 31.362 20.388 -21.734 1.00 75.19 573 ILE A N 1
ATOM 4542 C CA . ILE A 1 573 ? 31.802 19.407 -22.732 1.00 75.19 573 ILE A CA 1
ATOM 4543 C C . ILE A 1 573 ? 31.954 20.087 -24.106 1.00 75.19 573 ILE A C 1
ATOM 4545 O O . ILE A 1 573 ? 31.194 20.992 -24.446 1.00 75.19 573 ILE A O 1
ATOM 4549 N N . GLY A 1 574 ? 32.998 19.716 -24.856 1.00 63.12 574 GLY A N 1
ATOM 4550 C CA . GLY A 1 574 ? 33.288 20.217 -26.210 1.00 63.12 574 GLY A CA 1
ATOM 4551 C C . GLY A 1 574 ? 34.366 21.313 -26.285 1.00 63.12 574 GLY A C 1
ATOM 4552 O O . GLY A 1 574 ? 35.282 21.201 -27.103 1.00 63.12 574 GLY A O 1
ATOM 4553 N N . ASP A 1 575 ? 34.324 22.320 -25.398 1.00 61.31 575 ASP A N 1
ATOM 4554 C CA . ASP A 1 575 ? 35.256 23.475 -25.397 1.00 61.31 575 ASP A CA 1
ATOM 4555 C C . ASP A 1 575 ? 36.376 23.387 -24.335 1.00 61.31 575 ASP A C 1
ATOM 4557 O O . ASP A 1 575 ? 37.447 23.979 -24.500 1.00 61.31 575 ASP A O 1
ATOM 4561 N N . ILE A 1 576 ? 36.122 22.700 -23.215 1.00 70.44 576 ILE A N 1
ATOM 4562 C CA . ILE A 1 576 ? 37.028 22.637 -22.048 1.00 70.44 576 ILE A CA 1
ATOM 4563 C C . ILE A 1 576 ? 37.400 21.189 -21.734 1.00 70.44 576 ILE A C 1
ATOM 4565 O O . ILE A 1 576 ? 38.560 20.906 -21.440 1.00 70.44 576 ILE A O 1
ATOM 4569 N N . LEU A 1 577 ? 36.422 20.286 -21.811 1.00 71.44 577 LEU A N 1
ATOM 4570 C CA . LEU A 1 577 ? 36.582 18.860 -21.553 1.00 71.44 577 LEU A CA 1
ATOM 4571 C C . LEU A 1 577 ? 36.116 18.106 -22.796 1.00 71.44 577 LEU A C 1
ATOM 4573 O O . LEU A 1 577 ? 34.944 18.173 -23.161 1.00 71.44 577 LEU A O 1
ATOM 4577 N N . SER A 1 578 ? 37.043 17.450 -23.484 1.00 74.31 578 SER A N 1
ATOM 4578 C CA . SER A 1 578 ? 36.761 16.794 -24.767 1.00 74.31 578 SER A CA 1
ATOM 4579 C C . SER A 1 578 ? 37.247 15.347 -24.822 1.00 74.31 578 SER A C 1
ATOM 4581 O O . SER A 1 578 ? 36.716 14.559 -25.599 1.00 74.31 578 SER A O 1
ATOM 4583 N N . SER A 1 579 ? 38.211 14.962 -23.980 1.00 84.75 579 SER A N 1
ATOM 4584 C CA . SER A 1 579 ? 38.647 13.572 -23.860 1.00 84.75 579 SER A CA 1
ATOM 4585 C C . SER A 1 579 ? 37.906 12.849 -22.737 1.00 84.75 579 SER A C 1
ATOM 4587 O O . SER A 1 579 ? 37.536 13.445 -21.722 1.00 84.75 579 SER A O 1
ATOM 4589 N N . GLU A 1 580 ? 37.763 11.532 -22.874 1.00 83.25 580 GLU A N 1
ATOM 4590 C CA . GLU A 1 580 ? 37.160 10.692 -21.835 1.00 83.25 580 GLU A CA 1
ATOM 4591 C C . GLU A 1 580 ? 37.866 10.846 -20.481 1.00 83.25 580 GLU A C 1
ATOM 4593 O O . GLU A 1 580 ? 37.236 10.834 -19.427 1.00 83.25 580 GLU A O 1
ATOM 4598 N N . THR A 1 581 ? 39.193 11.003 -20.504 1.00 87.38 581 THR A N 1
ATOM 4599 C CA . THR A 1 581 ? 40.001 11.121 -19.284 1.00 87.38 581 THR A CA 1
ATOM 4600 C C . THR A 1 581 ? 39.698 12.423 -18.545 1.00 87.38 581 THR A C 1
ATOM 4602 O O . THR A 1 581 ? 39.591 12.411 -17.319 1.00 87.38 581 THR A O 1
ATOM 4605 N N . ASP A 1 582 ? 39.505 13.523 -19.274 1.00 85.19 582 ASP A N 1
ATOM 4606 C CA . ASP A 1 582 ? 39.203 14.830 -18.685 1.00 85.19 582 ASP A CA 1
ATOM 4607 C C . ASP A 1 582 ? 37.780 14.872 -18.118 1.00 85.19 582 ASP A C 1
ATOM 4609 O O . ASP A 1 582 ? 37.574 15.345 -17.000 1.00 85.19 582 ASP A O 1
ATOM 4613 N N . LEU A 1 583 ? 36.810 14.306 -18.848 1.00 82.62 583 LEU A N 1
ATOM 4614 C CA . LEU A 1 583 ? 35.428 14.171 -18.379 1.00 82.62 583 LEU A CA 1
ATOM 4615 C C . LEU A 1 583 ? 35.355 13.353 -17.096 1.00 82.62 583 LEU A C 1
ATOM 4617 O O . LEU A 1 583 ? 34.718 13.762 -16.126 1.00 82.62 583 LEU A O 1
ATOM 4621 N N . ARG A 1 584 ? 36.087 12.236 -17.053 1.00 87.38 584 ARG A N 1
ATOM 4622 C CA . ARG A 1 584 ? 36.176 11.410 -15.849 1.00 87.38 584 ARG A CA 1
ATOM 4623 C C . ARG A 1 584 ? 36.759 12.172 -14.671 1.00 87.38 584 ARG A C 1
ATOM 4625 O O . ARG A 1 584 ? 36.262 12.033 -13.559 1.00 87.38 584 ARG A O 1
ATOM 4632 N N . GLY A 1 585 ? 37.804 12.961 -14.911 1.00 86.88 585 GLY A N 1
ATOM 4633 C CA . GLY A 1 585 ? 38.406 13.815 -13.892 1.00 86.88 585 GLY A CA 1
ATOM 4634 C C . GLY A 1 585 ? 37.407 14.814 -13.307 1.00 86.88 585 GLY A C 1
ATOM 4635 O O . GLY A 1 585 ? 37.278 14.886 -12.090 1.00 86.88 585 GLY A O 1
ATOM 4636 N N . ALA A 1 586 ? 36.667 15.524 -14.162 1.00 84.06 586 ALA A N 1
ATOM 4637 C CA . ALA A 1 586 ? 35.708 16.542 -13.736 1.00 84.06 586 ALA A CA 1
ATOM 4638 C C . ALA A 1 586 ? 34.492 15.961 -13.002 1.00 84.06 586 ALA A C 1
ATOM 4640 O O . ALA A 1 586 ? 34.087 16.513 -11.984 1.00 84.06 586 ALA A O 1
ATOM 4641 N N . ILE A 1 587 ? 33.944 14.834 -13.476 1.00 85.75 587 ILE A N 1
ATOM 4642 C CA . ILE A 1 587 ? 32.842 14.135 -12.791 1.00 85.75 587 ILE A CA 1
ATOM 4643 C C . ILE A 1 587 ? 33.282 13.721 -11.392 1.00 85.75 587 ILE A C 1
ATOM 4645 O O . ILE A 1 587 ? 32.577 13.988 -10.425 1.00 85.75 587 ILE A O 1
ATOM 4649 N N . ASN A 1 588 ? 34.475 13.136 -11.268 1.00 85.12 588 ASN A N 1
ATOM 4650 C CA . ASN A 1 588 ? 34.999 12.750 -9.963 1.00 85.12 588 ASN A CA 1
ATOM 4651 C C . ASN A 1 588 ? 35.204 13.963 -9.044 1.00 85.12 588 ASN A C 1
ATOM 4653 O O . ASN A 1 588 ? 34.892 13.874 -7.862 1.00 85.12 588 ASN A O 1
ATOM 4657 N N . GLU A 1 589 ? 35.701 15.086 -9.565 1.00 83.56 589 GLU A N 1
ATOM 4658 C CA . GLU A 1 589 ? 35.904 16.300 -8.769 1.00 83.56 589 GLU A CA 1
ATOM 4659 C C . GLU A 1 589 ? 34.578 16.900 -8.272 1.00 83.56 589 GLU A C 1
ATOM 4661 O O . GLU A 1 589 ? 34.482 17.249 -7.098 1.00 83.56 589 GLU A O 1
ATOM 4666 N N . GLU A 1 590 ? 33.550 16.979 -9.120 1.00 78.12 590 GLU A N 1
ATOM 4667 C CA . GLU A 1 590 ? 32.227 17.507 -8.746 1.00 78.12 590 GLU A CA 1
ATOM 4668 C C . GLU A 1 590 ? 31.552 16.626 -7.694 1.00 78.12 590 GLU A C 1
ATOM 4670 O O . GLU A 1 590 ? 31.072 17.099 -6.661 1.00 78.12 590 GLU A O 1
ATOM 4675 N N . VAL A 1 591 ? 31.616 15.314 -7.911 1.00 75.38 591 VAL A N 1
ATOM 4676 C CA . VAL A 1 591 ? 31.170 14.315 -6.944 1.00 75.38 591 VAL A CA 1
ATOM 4677 C C . VAL A 1 591 ? 31.903 14.499 -5.612 1.00 75.38 591 VAL A C 1
ATOM 4679 O O . VAL A 1 591 ? 31.265 14.567 -4.561 1.00 75.38 591 VAL A O 1
ATOM 4682 N N . GLU A 1 592 ? 33.233 14.634 -5.625 1.00 77.50 592 GLU A N 1
ATOM 4683 C CA . GLU A 1 592 ? 34.025 14.870 -4.412 1.00 77.50 592 GLU A CA 1
ATOM 4684 C C . GLU A 1 592 ? 33.661 16.194 -3.717 1.00 77.50 592 GLU A C 1
ATOM 4686 O O . GLU A 1 592 ? 33.586 16.231 -2.486 1.00 77.50 592 GLU A O 1
ATOM 4691 N N . GLN A 1 593 ? 33.413 17.275 -4.461 1.00 71.94 593 GLN A N 1
ATOM 4692 C CA . GLN A 1 593 ? 33.055 18.580 -3.898 1.00 71.94 593 GLN A CA 1
ATOM 4693 C C . GLN A 1 593 ? 31.661 18.584 -3.259 1.00 71.94 593 GLN A C 1
ATOM 4695 O O . GLN A 1 593 ? 31.512 19.098 -2.146 1.00 71.94 593 GLN A O 1
ATOM 4700 N N . GLN A 1 594 ? 30.655 17.975 -3.894 1.00 66.00 594 GLN A N 1
ATOM 4701 C CA . GLN A 1 594 ? 29.310 17.864 -3.316 1.00 66.00 594 GLN A CA 1
ATOM 4702 C C . GLN A 1 594 ? 29.286 16.967 -2.077 1.00 66.00 594 GLN A C 1
ATOM 4704 O O . GLN A 1 594 ? 28.586 17.270 -1.106 1.00 66.00 594 GLN A O 1
ATOM 4709 N N . ILE A 1 595 ? 30.118 15.921 -2.064 1.00 63.88 595 ILE A N 1
ATOM 4710 C CA . ILE A 1 595 ? 30.354 15.100 -0.873 1.00 63.88 595 ILE A CA 1
ATOM 4711 C C . ILE A 1 595 ? 31.003 15.936 0.245 1.00 63.88 595 ILE A C 1
ATOM 4713 O O . ILE A 1 595 ? 30.641 15.780 1.407 1.00 63.88 595 ILE A O 1
ATOM 4717 N N . GLN A 1 596 ? 31.940 16.837 -0.072 1.00 61.16 596 GLN A N 1
ATOM 4718 C CA . GLN A 1 596 ? 32.635 17.661 0.929 1.00 61.16 596 GLN A CA 1
ATOM 4719 C C . GLN A 1 596 ? 31.800 18.822 1.495 1.00 61.16 596 GLN A C 1
ATOM 4721 O O . GLN A 1 596 ? 32.042 19.234 2.632 1.00 61.16 596 GLN A O 1
ATOM 4726 N N . GLN A 1 597 ? 30.846 19.380 0.740 1.00 56.44 597 GLN A N 1
ATOM 4727 C CA . GLN A 1 597 ? 30.019 20.506 1.204 1.00 56.44 597 GLN A CA 1
ATOM 4728 C C . GLN A 1 597 ? 28.905 20.098 2.184 1.00 56.44 597 GLN A C 1
ATOM 4730 O O . GLN A 1 597 ? 28.439 20.938 2.956 1.00 56.44 597 GLN A O 1
ATOM 4735 N N . LYS A 1 598 ? 28.511 18.821 2.220 1.00 54.66 598 LYS A N 1
ATOM 4736 C CA . LYS A 1 598 ? 27.574 18.282 3.217 1.00 54.66 598 LYS A CA 1
ATOM 4737 C C . LYS A 1 598 ? 28.375 17.721 4.411 1.00 54.66 598 LYS A C 1
ATOM 4739 O O . LYS A 1 598 ? 29.286 16.921 4.223 1.00 54.66 598 LYS A O 1
ATOM 4744 N N . MET A 1 599 ? 28.106 18.164 5.651 1.00 36.62 599 MET A N 1
ATOM 4745 C CA . MET A 1 599 ? 28.787 17.615 6.848 1.00 36.62 599 MET A CA 1
ATOM 4746 C C . MET A 1 599 ? 28.577 16.089 6.964 1.00 36.62 599 MET A C 1
ATOM 4748 O O . MET A 1 599 ? 27.544 15.588 6.528 1.00 36.62 599 MET A O 1
ATOM 4752 N N . PRO A 1 600 ? 29.515 15.328 7.567 1.00 55.91 600 PRO A N 1
ATOM 4753 C CA . PRO A 1 600 ? 29.537 13.880 7.409 1.00 55.91 600 PRO A CA 1
ATOM 4754 C C . PRO A 1 600 ? 28.505 13.180 8.307 1.00 55.91 600 PRO A C 1
ATOM 4756 O O . PRO A 1 600 ? 28.731 13.019 9.509 1.00 55.91 600 PRO A O 1
ATOM 4759 N N . ARG A 1 601 ? 27.429 12.667 7.701 1.00 34.25 601 ARG A N 1
ATOM 4760 C CA . ARG A 1 601 ? 26.757 11.433 8.130 1.00 34.25 601 ARG A CA 1
ATOM 4761 C C . ARG A 1 601 ? 26.637 10.469 6.946 1.00 34.25 601 ARG A C 1
ATOM 4763 O O . A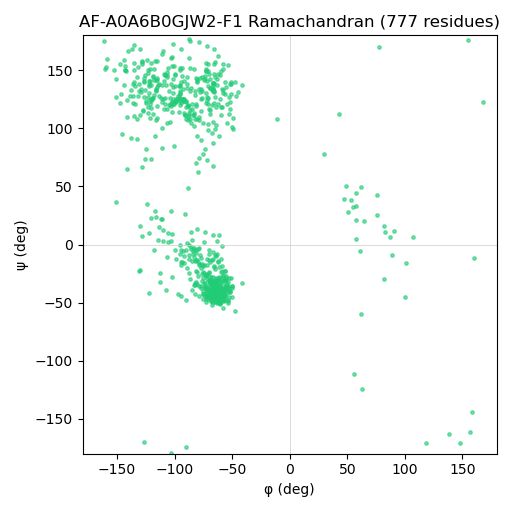RG A 1 601 ? 26.222 10.840 5.861 1.00 34.25 601 ARG A O 1
ATOM 4770 N N . GLU A 1 602 ? 27.141 9.277 7.246 1.00 36.84 602 GLU A N 1
ATOM 4771 C CA . GLU A 1 602 ? 27.073 7.961 6.607 1.00 36.84 602 GLU A CA 1
ATOM 4772 C C . GLU A 1 602 ? 27.218 7.783 5.086 1.00 36.84 602 GLU A C 1
ATOM 4774 O O . GLU A 1 602 ? 26.353 8.089 4.281 1.00 36.84 602 GLU A O 1
ATOM 4779 N N . LYS A 1 603 ? 28.349 7.133 4.758 1.00 38.53 603 LYS A N 1
ATOM 4780 C CA . LYS A 1 603 ? 28.510 6.018 3.809 1.00 38.53 603 LYS A CA 1
ATOM 4781 C C . LYS A 1 603 ? 27.521 5.988 2.642 1.00 38.53 603 LYS A C 1
ATOM 4783 O O . LYS A 1 603 ? 26.641 5.138 2.551 1.00 38.53 603 LYS A O 1
ATOM 4788 N N . THR A 1 604 ? 27.830 6.861 1.700 1.00 40.62 604 THR A N 1
ATOM 4789 C CA . THR A 1 604 ? 27.539 6.750 0.280 1.00 40.62 604 THR A CA 1
ATOM 4790 C C . THR A 1 604 ? 27.853 5.352 -0.259 1.00 40.62 604 THR A C 1
ATOM 4792 O O . THR A 1 604 ? 28.958 4.825 -0.073 1.00 40.62 604 THR A O 1
ATOM 4795 N N . ASP A 1 605 ? 26.893 4.782 -0.991 1.00 47.59 605 ASP A N 1
ATOM 4796 C CA . ASP A 1 605 ? 27.219 3.904 -2.113 1.00 47.59 605 ASP A CA 1
ATOM 4797 C C . ASP A 1 605 ? 28.275 4.605 -2.950 1.00 47.59 605 ASP A C 1
ATOM 4799 O O . ASP A 1 605 ? 28.228 5.829 -3.094 1.00 47.59 605 ASP A O 1
ATOM 4803 N N . ALA A 1 606 ? 29.265 3.857 -3.437 1.00 50.06 606 ALA A N 1
ATOM 4804 C CA . ALA A 1 606 ? 30.302 4.460 -4.253 1.00 50.06 606 ALA A CA 1
ATOM 4805 C C . ALA A 1 606 ? 29.596 5.241 -5.371 1.00 50.06 606 ALA A C 1
ATOM 4807 O O . ALA A 1 606 ? 28.847 4.613 -6.126 1.00 50.06 606 ALA A O 1
ATOM 4808 N N . PRO A 1 607 ? 29.755 6.579 -5.427 1.00 57.31 607 PRO A N 1
ATOM 4809 C CA . PRO A 1 607 ? 29.108 7.376 -6.449 1.00 57.31 607 PRO A CA 1
ATOM 4810 C C . PRO A 1 607 ? 29.440 6.738 -7.783 1.00 57.31 607 PRO A C 1
ATOM 4812 O O . PRO A 1 607 ? 30.560 6.242 -7.975 1.00 57.31 607 PRO A O 1
ATOM 4815 N N . GLU A 1 608 ? 28.428 6.665 -8.644 1.00 67.12 608 GLU A N 1
ATOM 4816 C CA . GLU A 1 608 ? 28.555 5.988 -9.919 1.00 67.12 608 GLU A CA 1
ATOM 4817 C C . GLU A 1 608 ? 29.859 6.434 -10.587 1.00 67.12 608 GLU A C 1
ATOM 4819 O O . GLU A 1 608 ? 30.209 7.616 -10.631 1.00 67.12 608 GLU A O 1
ATOM 4824 N N . SER A 1 609 ? 30.673 5.455 -10.985 1.00 73.50 609 SER A N 1
ATOM 4825 C CA . SER A 1 609 ? 31.995 5.782 -11.503 1.00 73.50 609 SER A CA 1
ATOM 4826 C C . SER A 1 609 ? 31.829 6.661 -12.734 1.00 73.50 609 SER A C 1
ATOM 4828 O O . SER A 1 609 ? 30.921 6.429 -13.530 1.00 73.50 609 SER A O 1
ATOM 4830 N N . ALA A 1 610 ? 32.738 7.601 -12.960 1.00 80.06 610 ALA A N 1
ATOM 4831 C CA . ALA A 1 610 ? 32.616 8.471 -14.121 1.00 80.06 610 ALA A CA 1
ATOM 4832 C C . ALA A 1 610 ? 32.531 7.718 -15.472 1.00 80.06 610 ALA A C 1
ATOM 4834 O O . ALA A 1 610 ? 31.976 8.245 -16.425 1.00 80.06 610 ALA A O 1
ATOM 4835 N N . SER A 1 611 ? 33.018 6.467 -15.554 1.00 81.62 611 SER A N 1
ATOM 4836 C CA . SER A 1 611 ? 32.736 5.558 -16.685 1.00 81.62 611 SER A CA 1
ATOM 4837 C C . SER A 1 611 ? 31.255 5.389 -16.975 1.00 81.62 611 SER A C 1
ATOM 4839 O O . SER A 1 611 ? 30.844 5.401 -18.126 1.00 81.62 611 SER A O 1
ATOM 4841 N N . ALA A 1 612 ? 30.500 5.095 -15.926 1.00 78.88 612 ALA A N 1
ATOM 4842 C CA . ALA A 1 612 ? 29.119 4.684 -16.019 1.00 78.88 612 ALA A CA 1
ATOM 4843 C C . ALA A 1 612 ? 28.231 5.907 -16.280 1.00 78.88 612 ALA A C 1
ATOM 4845 O O . ALA A 1 612 ? 27.413 5.833 -17.185 1.00 78.88 612 ALA A O 1
ATOM 4846 N N . TYR A 1 613 ? 28.546 7.065 -15.681 1.00 82.12 613 TYR A N 1
ATOM 4847 C CA . TYR A 1 613 ? 27.964 8.354 -16.085 1.00 82.12 613 TYR A CA 1
ATOM 4848 C C . TYR A 1 613 ? 28.185 8.663 -17.570 1.00 82.12 613 TYR A C 1
ATOM 4850 O O . TYR A 1 613 ? 27.245 9.014 -18.270 1.00 82.12 613 TYR A O 1
ATOM 4858 N N . ILE A 1 614 ? 29.413 8.500 -18.078 1.00 85.19 614 ILE A N 1
ATOM 4859 C CA . ILE A 1 614 ? 29.703 8.741 -19.501 1.00 85.19 614 ILE A CA 1
ATOM 4860 C C . ILE A 1 614 ? 28.922 7.772 -20.391 1.00 85.19 614 ILE A C 1
ATOM 4862 O O . ILE A 1 614 ? 28.360 8.198 -21.393 1.00 85.19 614 ILE A O 1
ATOM 4866 N N . ASN A 1 615 ? 28.866 6.486 -20.034 1.00 84.25 615 ASN A N 1
ATOM 4867 C CA . ASN A 1 615 ? 28.103 5.499 -20.797 1.00 84.25 615 ASN A CA 1
ATOM 4868 C C . ASN A 1 615 ? 26.601 5.798 -20.770 1.00 84.25 615 ASN A C 1
ATOM 4870 O O . ASN A 1 615 ? 25.973 5.730 -21.817 1.00 84.25 615 ASN A O 1
ATOM 4874 N N . ARG A 1 616 ? 26.049 6.196 -19.619 1.00 84.06 616 ARG A N 1
ATOM 4875 C CA . ARG A 1 616 ? 24.653 6.623 -19.521 1.00 84.06 616 ARG A CA 1
ATOM 4876 C C . ARG A 1 616 ? 24.390 7.832 -20.411 1.00 84.06 616 ARG A C 1
ATOM 4878 O O . ARG A 1 616 ? 23.504 7.774 -21.245 1.00 84.06 616 ARG A O 1
ATOM 4885 N N . TRP A 1 617 ? 25.208 8.880 -20.332 1.00 87.06 617 TRP A N 1
ATOM 4886 C CA . TRP A 1 617 ? 25.049 10.048 -21.204 1.00 87.06 617 TRP A CA 1
ATOM 4887 C C . TRP A 1 617 ? 25.217 9.727 -22.694 1.00 87.06 617 TRP A C 1
ATOM 4889 O O . TRP A 1 617 ? 24.632 10.414 -23.528 1.00 87.06 617 TRP A O 1
ATOM 4899 N N . LEU A 1 618 ? 26.010 8.712 -23.054 1.00 85.06 618 LEU A N 1
ATOM 4900 C CA . LEU A 1 618 ? 26.083 8.211 -24.429 1.00 85.06 618 LEU A CA 1
ATOM 4901 C C . LEU A 1 618 ? 24.794 7.486 -24.839 1.00 85.06 618 LEU A C 1
ATOM 4903 O O . LEU A 1 618 ? 24.295 7.725 -25.936 1.00 85.06 618 LEU A O 1
ATOM 4907 N N . ASP A 1 619 ? 24.270 6.616 -23.974 1.00 83.12 619 ASP A N 1
ATOM 4908 C CA . ASP A 1 619 ? 23.049 5.841 -24.220 1.00 83.12 619 ASP A CA 1
ATOM 4909 C C . ASP A 1 619 ? 21.810 6.757 -24.287 1.00 83.12 619 ASP A C 1
ATOM 4911 O O . ASP A 1 619 ? 20.973 6.612 -25.183 1.00 83.12 619 ASP A O 1
ATOM 4915 N N . ASP A 1 620 ? 21.762 7.770 -23.418 1.00 83.69 620 ASP A N 1
ATOM 4916 C CA . ASP A 1 620 ? 20.741 8.825 -23.364 1.00 83.69 620 ASP A CA 1
ATOM 4917 C C . ASP A 1 620 ? 20.967 9.925 -24.413 1.00 83.69 620 ASP A C 1
ATOM 4919 O O . ASP A 1 620 ? 20.133 10.816 -24.592 1.00 83.69 620 ASP A O 1
ATOM 4923 N N . LYS A 1 621 ? 22.075 9.838 -25.165 1.00 84.25 621 LYS A N 1
ATOM 4924 C CA . LYS A 1 621 ? 22.433 10.721 -26.293 1.00 84.25 621 LYS A CA 1
ATOM 4925 C C . LYS A 1 621 ? 22.675 12.175 -25.888 1.00 84.25 621 LYS A C 1
ATOM 4927 O O . LYS A 1 621 ? 22.646 13.075 -26.730 1.00 84.25 621 LYS A O 1
ATOM 4932 N N . GLU A 1 622 ? 22.947 12.405 -24.611 1.00 85.81 622 GLU A N 1
ATOM 4933 C CA . GLU A 1 622 ? 23.324 13.703 -24.054 1.00 85.81 622 GLU A CA 1
ATOM 4934 C C . GLU A 1 622 ? 24.745 14.097 -24.452 1.00 85.81 622 GLU A C 1
ATOM 4936 O O . GLU A 1 622 ? 25.060 15.280 -24.575 1.00 85.81 622 GLU A O 1
ATOM 4941 N N . ILE A 1 623 ? 25.607 13.113 -24.710 1.00 88.00 623 ILE A N 1
ATOM 4942 C CA . ILE A 1 623 ? 26.905 13.315 -25.349 1.00 88.00 623 ILE A CA 1
ATOM 4943 C C . ILE A 1 623 ? 27.070 12.376 -26.536 1.00 88.00 623 ILE A C 1
ATOM 4945 O O . ILE A 1 623 ? 26.487 11.298 -26.600 1.00 88.00 623 ILE A O 1
ATOM 4949 N N . ILE A 1 624 ? 27.916 12.776 -27.477 1.00 89.19 624 ILE A N 1
ATOM 4950 C CA . ILE A 1 624 ? 28.230 12.010 -28.679 1.00 89.19 624 ILE A CA 1
ATOM 4951 C C . ILE A 1 624 ? 29.722 11.754 -28.720 1.00 89.19 624 ILE A C 1
ATOM 4953 O O . ILE A 1 624 ? 30.513 12.689 -28.607 1.00 89.19 624 ILE A O 1
ATOM 4957 N N . ALA A 1 625 ? 30.097 10.495 -28.940 1.00 89.00 625 ALA A N 1
ATOM 4958 C CA . ALA A 1 625 ? 31.473 10.117 -29.216 1.00 89.00 625 ALA A CA 1
ATOM 4959 C C . ALA A 1 625 ? 31.761 10.109 -30.723 1.00 89.00 625 ALA A C 1
ATOM 4961 O O . ALA A 1 625 ? 30.962 9.623 -31.530 1.00 89.00 625 ALA A O 1
ATOM 4962 N N . PHE A 1 626 ? 32.939 10.579 -31.110 1.00 86.50 626 PHE A N 1
ATOM 4963 C CA . PHE A 1 626 ? 33.458 10.438 -32.468 1.00 86.50 626 PHE A CA 1
ATOM 4964 C C . PHE A 1 626 ? 34.976 10.198 -32.454 1.00 86.50 626 PHE A C 1
ATOM 4966 O O . PHE A 1 626 ? 35.654 10.553 -31.484 1.00 86.50 626 PHE A O 1
ATOM 4973 N N . PRO A 1 627 ? 35.515 9.534 -33.492 1.00 83.75 627 PRO A N 1
ATOM 4974 C CA . PRO A 1 627 ? 36.912 9.128 -33.526 1.00 83.75 627 PRO A CA 1
ATOM 4975 C C . PRO A 1 627 ? 37.845 10.327 -33.706 1.00 83.75 627 PRO A C 1
ATOM 4977 O O . PRO A 1 627 ? 37.612 11.194 -34.544 1.00 83.75 627 PRO A O 1
ATOM 4980 N N . ASP A 1 628 ? 38.926 10.328 -32.928 1.00 80.69 628 ASP A N 1
ATOM 4981 C CA . ASP A 1 628 ? 40.082 11.217 -33.049 1.00 80.69 628 ASP A CA 1
ATOM 4982 C C . ASP A 1 628 ? 41.357 10.359 -32.970 1.00 80.69 628 ASP A C 1
ATOM 4984 O O . ASP A 1 628 ? 41.867 10.014 -31.894 1.00 80.69 628 ASP A O 1
ATOM 4988 N N . GLY A 1 629 ? 41.824 9.917 -34.142 1.00 78.56 629 GLY A N 1
ATOM 4989 C CA . GLY A 1 629 ? 42.932 8.971 -34.270 1.00 78.56 629 GLY A CA 1
ATOM 4990 C C . GLY A 1 629 ? 42.618 7.612 -33.634 1.00 78.56 629 GLY A C 1
ATOM 4991 O O . GLY A 1 629 ? 41.623 6.980 -33.968 1.00 78.56 629 GLY A O 1
ATOM 4992 N N . ASP A 1 630 ? 43.474 7.162 -32.711 1.00 76.38 630 ASP A N 1
ATOM 4993 C CA . ASP A 1 630 ? 43.289 5.900 -31.973 1.00 76.38 630 ASP A CA 1
ATOM 4994 C C . ASP A 1 630 ? 42.397 6.067 -30.715 1.00 76.38 630 ASP A C 1
ATOM 4996 O O . ASP A 1 630 ? 42.351 5.178 -29.863 1.00 76.38 630 ASP A O 1
ATOM 5000 N N . SER A 1 631 ? 41.728 7.215 -30.546 1.00 80.50 631 SER A N 1
ATOM 5001 C CA . SER A 1 631 ? 40.939 7.565 -29.353 1.00 80.50 631 SER A CA 1
ATOM 5002 C C . SER A 1 631 ? 39.575 8.171 -29.698 1.00 80.50 631 SER A C 1
ATOM 5004 O O . SER A 1 631 ? 39.287 8.427 -30.864 1.00 80.50 631 SER A O 1
ATOM 5006 N N . LEU A 1 632 ? 38.717 8.373 -28.691 1.00 84.88 632 LEU A N 1
ATOM 5007 C CA . LEU A 1 632 ? 37.400 8.995 -28.852 1.00 84.88 632 LEU A CA 1
ATOM 5008 C C . LEU A 1 632 ? 37.362 10.374 -28.193 1.00 84.88 632 LEU A C 1
ATOM 5010 O O . LEU A 1 632 ? 37.831 10.556 -27.063 1.00 84.88 632 LEU A O 1
ATOM 5014 N N . ARG A 1 633 ? 36.751 11.321 -28.901 1.00 86.75 633 ARG A N 1
ATOM 5015 C CA . ARG A 1 633 ? 36.398 12.647 -28.404 1.00 86.75 633 ARG A CA 1
ATOM 5016 C C . ARG A 1 633 ? 34.889 12.734 -28.191 1.00 86.75 633 ARG A C 1
ATOM 5018 O O . ARG A 1 633 ? 34.127 12.095 -28.912 1.00 86.75 633 ARG A O 1
ATOM 5025 N N . TYR A 1 634 ? 34.489 13.529 -27.202 1.00 89.25 634 TYR A N 1
ATOM 5026 C CA . TYR A 1 634 ? 33.107 13.681 -26.763 1.00 89.25 634 TYR A CA 1
ATOM 5027 C C . TYR A 1 634 ? 32.651 15.133 -26.873 1.00 89.25 634 TYR A C 1
ATOM 5029 O O . TYR A 1 634 ? 33.408 16.057 -26.555 1.00 89.25 634 TYR A O 1
ATOM 5037 N N . ASP A 1 635 ? 31.408 15.322 -27.299 1.00 87.69 635 ASP A N 1
ATOM 5038 C CA . ASP A 1 635 ? 30.760 16.630 -27.387 1.00 87.69 635 ASP A CA 1
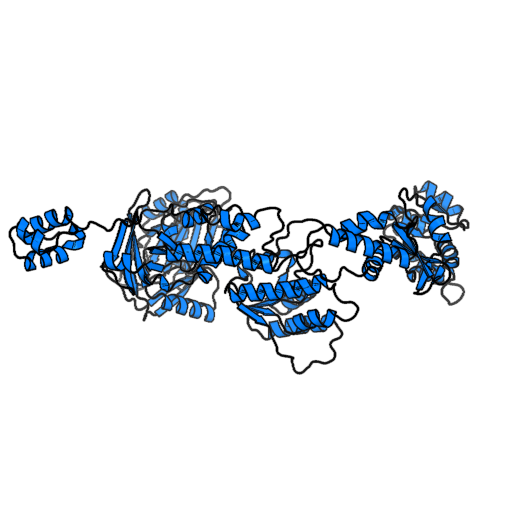ATOM 5039 C C . ASP A 1 635 ? 29.268 16.511 -27.036 1.00 87.69 635 ASP A C 1
ATOM 5041 O O . ASP A 1 635 ? 28.710 15.416 -27.075 1.00 87.69 635 ASP A O 1
ATOM 5045 N N . HIS A 1 636 ? 28.627 17.613 -26.653 1.00 88.19 636 HIS A N 1
ATOM 5046 C CA . HIS A 1 636 ? 27.230 17.622 -26.222 1.00 88.19 636 HIS A CA 1
ATOM 5047 C C . HIS A 1 636 ? 26.298 17.241 -27.379 1.00 88.19 636 HIS A C 1
ATOM 5049 O O . HIS A 1 636 ? 26.358 17.841 -28.452 1.00 88.19 636 HIS A O 1
ATOM 5055 N N . GLY A 1 637 ? 25.439 16.250 -27.165 1.00 87.25 637 GLY A N 1
ATOM 5056 C CA . GLY A 1 637 ? 24.523 15.724 -28.163 1.00 87.25 637 GLY A CA 1
ATOM 5057 C C . GLY A 1 637 ? 23.211 16.488 -28.218 1.00 87.25 637 GLY A C 1
ATOM 5058 O O . GLY A 1 637 ? 22.571 16.755 -27.209 1.00 87.25 637 GLY A O 1
ATOM 5059 N N . VAL A 1 638 ? 22.791 16.844 -29.429 1.00 87.25 638 VAL A N 1
ATOM 5060 C CA . VAL A 1 638 ? 21.477 17.434 -29.683 1.00 87.25 638 VAL A CA 1
ATOM 5061 C C . VAL A 1 638 ? 20.708 16.506 -30.620 1.00 87.25 638 VAL A C 1
ATOM 5063 O O . VAL A 1 638 ? 21.087 16.400 -31.793 1.00 87.25 638 VAL A O 1
ATOM 5066 N N . PRO A 1 639 ? 19.629 15.853 -30.156 1.00 86.88 639 PRO A N 1
ATOM 5067 C CA . PRO A 1 639 ? 18.817 14.980 -30.996 1.00 86.88 639 PRO A CA 1
ATOM 5068 C C . PRO A 1 639 ? 18.252 15.719 -32.211 1.00 86.88 639 PRO A C 1
ATOM 5070 O O . PRO A 1 639 ? 17.690 16.810 -32.093 1.00 86.88 639 PRO A O 1
ATOM 5073 N N . ASN A 1 640 ? 18.421 15.134 -33.393 1.00 89.44 640 ASN A N 1
ATOM 5074 C CA . ASN A 1 640 ? 17.900 15.651 -34.650 1.00 89.44 640 ASN A CA 1
ATOM 5075 C C . ASN A 1 640 ? 17.412 14.501 -35.532 1.00 89.44 640 ASN A C 1
ATOM 5077 O O . ASN A 1 640 ? 18.177 13.616 -35.912 1.00 89.44 640 ASN A O 1
ATOM 5081 N N . ASP A 1 641 ? 16.153 14.575 -35.940 1.00 90.50 641 ASP A N 1
ATOM 5082 C CA . ASP A 1 641 ? 15.584 13.661 -36.920 1.00 90.50 641 ASP A CA 1
ATOM 5083 C C . ASP A 1 641 ? 15.714 14.232 -38.329 1.00 90.50 641 ASP A C 1
ATOM 5085 O O . ASP A 1 641 ? 15.379 15.394 -38.592 1.00 90.50 641 ASP A O 1
ATOM 5089 N N . LEU A 1 642 ? 16.165 13.401 -39.265 1.00 90.25 642 LEU A N 1
ATOM 5090 C CA . LEU A 1 642 ? 16.170 13.758 -40.677 1.00 90.25 642 LEU A CA 1
ATOM 5091 C C . LEU A 1 642 ? 15.840 12.560 -41.554 1.00 90.25 642 LEU A C 1
ATOM 5093 O O . LEU A 1 642 ? 16.140 11.414 -41.228 1.00 90.25 642 LEU A O 1
ATOM 5097 N N . VAL A 1 643 ? 15.232 12.837 -42.701 1.00 90.06 643 VAL A N 1
ATOM 5098 C CA . VAL A 1 643 ? 15.070 11.837 -43.755 1.00 90.06 643 VAL A CA 1
ATOM 5099 C C . VAL A 1 643 ? 16.285 11.908 -44.662 1.00 90.06 643 VAL A C 1
ATOM 5101 O O . VAL A 1 643 ? 16.730 12.999 -45.004 1.00 90.06 643 VAL A O 1
ATOM 5104 N N . ILE A 1 644 ? 16.825 10.768 -45.081 1.00 87.62 644 ILE A N 1
ATOM 5105 C CA . ILE A 1 644 ? 18.037 10.720 -45.910 1.00 87.62 644 ILE A CA 1
ATOM 5106 C C . ILE A 1 644 ? 17.758 10.140 -47.302 1.00 87.62 644 ILE A C 1
ATOM 5108 O O . ILE A 1 644 ? 16.965 9.206 -47.471 1.00 87.62 644 ILE A O 1
ATOM 5112 N N . THR A 1 645 ? 18.400 10.701 -48.332 1.00 84.81 645 THR A N 1
ATOM 5113 C CA . THR A 1 645 ? 18.391 10.116 -49.681 1.00 84.81 645 THR A CA 1
ATOM 5114 C C . THR A 1 645 ? 19.453 9.016 -49.824 1.00 84.81 645 THR A C 1
ATOM 5116 O O . THR A 1 645 ? 20.503 9.072 -49.182 1.00 84.81 645 THR A O 1
ATOM 5119 N N . PRO A 1 646 ? 19.244 8.008 -50.691 1.00 79.56 646 PRO A N 1
ATOM 5120 C CA . PRO A 1 646 ? 20.234 6.945 -50.898 1.00 79.56 646 PRO A CA 1
ATOM 5121 C C . PRO A 1 646 ? 21.616 7.457 -51.326 1.00 79.56 646 PRO A C 1
ATOM 5123 O O . PRO A 1 646 ? 22.635 6.916 -50.915 1.00 79.56 646 PRO A O 1
ATOM 5126 N N . THR A 1 647 ? 21.654 8.516 -52.125 1.00 81.62 647 THR A N 1
ATOM 5127 C CA . THR A 1 647 ? 22.856 9.224 -52.587 1.00 81.62 647 THR A CA 1
ATOM 5128 C C . THR A 1 647 ? 23.579 9.945 -51.448 1.00 81.62 647 THR A C 1
ATOM 5130 O O . THR A 1 647 ? 24.791 9.783 -51.318 1.00 81.62 647 THR A O 1
ATOM 5133 N N . ALA A 1 648 ? 22.862 10.646 -50.563 1.00 84.44 648 ALA A N 1
ATOM 5134 C CA . ALA A 1 648 ? 23.452 11.219 -49.348 1.00 84.44 648 ALA A CA 1
ATOM 5135 C C . ALA A 1 648 ? 24.016 10.145 -48.414 1.00 84.44 648 ALA A C 1
ATOM 5137 O O . ALA A 1 648 ? 25.074 10.342 -47.824 1.00 84.44 648 ALA A O 1
ATOM 5138 N N . ALA A 1 649 ? 23.361 8.985 -48.321 1.00 84.56 649 ALA A N 1
ATOM 5139 C CA . ALA A 1 649 ? 23.866 7.865 -47.532 1.00 84.56 649 ALA A CA 1
ATOM 5140 C C . ALA A 1 649 ? 25.184 7.305 -48.085 1.00 84.56 649 ALA A C 1
ATOM 5142 O O . ALA A 1 649 ? 26.049 6.919 -47.302 1.00 84.56 649 ALA A O 1
ATOM 5143 N N . VAL A 1 650 ? 25.372 7.288 -49.412 1.00 83.50 650 VAL A N 1
ATOM 5144 C CA . VAL A 1 650 ? 26.661 6.917 -50.026 1.00 83.50 650 VAL A CA 1
ATOM 5145 C C . VAL A 1 650 ? 27.752 7.914 -49.661 1.00 83.50 650 VAL A C 1
ATOM 5147 O O . VAL A 1 650 ? 28.850 7.491 -49.307 1.00 83.50 650 VAL A O 1
ATOM 5150 N N . GLU A 1 651 ? 27.467 9.215 -49.746 1.00 85.31 651 GLU A N 1
ATOM 5151 C CA . GLU A 1 651 ? 28.439 10.251 -49.388 1.00 85.31 651 GLU A CA 1
ATOM 5152 C C . GLU A 1 651 ? 28.794 10.187 -47.899 1.00 85.31 651 GLU A C 1
ATOM 5154 O O . GLU A 1 651 ? 29.970 10.059 -47.570 1.00 85.31 651 GLU A O 1
ATOM 5159 N N . LEU A 1 652 ? 27.803 10.118 -47.003 1.00 85.00 652 LEU A N 1
ATOM 5160 C CA . LEU A 1 652 ? 28.022 9.913 -45.565 1.00 85.00 652 LEU A CA 1
ATOM 5161 C C . LEU A 1 652 ? 28.807 8.631 -45.270 1.00 85.00 652 LEU A C 1
ATOM 5163 O O . LEU A 1 652 ? 29.716 8.627 -44.443 1.00 85.00 652 LEU A O 1
ATOM 5167 N N . GLY A 1 653 ? 28.515 7.557 -46.003 1.00 83.56 653 GLY A N 1
ATOM 5168 C CA . GLY A 1 653 ? 29.195 6.273 -45.885 1.00 83.56 653 GLY A CA 1
ATOM 5169 C C . GLY A 1 653 ? 30.707 6.322 -46.129 1.00 83.56 653 GLY A C 1
ATOM 5170 O O . GLY A 1 653 ? 31.419 5.443 -45.646 1.00 83.56 653 GLY A O 1
ATOM 5171 N N . LYS A 1 654 ? 31.221 7.332 -46.847 1.00 84.88 654 LYS A N 1
ATOM 5172 C CA . LYS A 1 654 ? 32.668 7.532 -47.063 1.00 84.88 654 LYS A CA 1
ATOM 5173 C C . LYS A 1 654 ? 33.387 8.094 -45.839 1.00 84.88 654 LYS A C 1
ATOM 5175 O O . LYS A 1 654 ? 34.605 7.967 -45.757 1.00 84.88 654 LYS A O 1
ATOM 5180 N N . HIS A 1 655 ? 32.638 8.683 -44.915 1.00 87.75 655 HIS A N 1
ATOM 5181 C CA . HIS A 1 655 ? 33.136 9.324 -43.700 1.00 87.75 655 HIS A CA 1
ATOM 5182 C C . HIS A 1 655 ? 32.745 8.541 -42.446 1.00 87.75 655 HIS A C 1
ATOM 5184 O O . HIS A 1 655 ? 32.707 9.077 -41.341 1.00 87.75 655 HIS A O 1
ATOM 5190 N N . ILE A 1 656 ? 32.450 7.254 -42.635 1.00 88.69 656 ILE A N 1
ATOM 5191 C CA . ILE A 1 656 ? 32.357 6.293 -41.549 1.00 88.69 656 ILE A CA 1
ATOM 5192 C C . ILE A 1 656 ? 33.764 5.785 -41.273 1.00 88.69 656 ILE A C 1
ATOM 5194 O O . ILE A 1 656 ? 34.383 5.134 -42.119 1.00 88.69 656 ILE A O 1
ATOM 5198 N N . GLU A 1 657 ? 34.243 6.058 -40.073 1.00 89.12 657 GLU A N 1
ATOM 5199 C CA . GLU A 1 657 ? 35.550 5.633 -39.600 1.00 89.12 657 GLU A CA 1
ATOM 5200 C C . GLU A 1 657 ? 35.397 4.499 -38.585 1.00 89.12 657 GLU A C 1
ATOM 5202 O O . GLU A 1 657 ? 34.413 4.410 -37.844 1.00 89.12 657 GLU A O 1
ATOM 5207 N N . GLU A 1 658 ? 36.361 3.580 -38.594 1.00 83.62 658 GLU A N 1
ATOM 5208 C CA . GLU A 1 658 ? 36.439 2.504 -37.610 1.00 83.62 658 GLU A CA 1
ATOM 5209 C C . GLU A 1 658 ? 37.237 3.020 -36.414 1.00 83.62 658 GLU A C 1
ATOM 5211 O O . GLU A 1 658 ? 38.443 3.243 -36.509 1.00 83.62 658 GLU A O 1
ATOM 5216 N N . GLY A 1 659 ? 36.528 3.270 -35.318 1.00 81.38 659 GLY A N 1
ATOM 5217 C CA . GLY A 1 659 ? 37.101 3.676 -34.045 1.00 81.38 659 GLY A CA 1
ATOM 5218 C C . GLY A 1 659 ? 37.433 2.473 -33.155 1.00 81.38 659 GLY A C 1
ATOM 5219 O O . GLY A 1 659 ? 37.264 1.321 -33.567 1.00 81.38 659 GLY A O 1
ATOM 5220 N N . PRO A 1 660 ? 37.861 2.730 -31.907 1.00 76.69 660 PRO A N 1
ATOM 5221 C CA . PRO A 1 660 ? 38.250 1.686 -30.957 1.00 76.69 660 PRO A CA 1
ATOM 5222 C C . PRO A 1 660 ? 37.167 0.622 -30.719 1.00 76.69 660 PRO A C 1
ATOM 5224 O O . PRO A 1 660 ? 37.486 -0.564 -30.644 1.00 76.69 660 PRO A O 1
ATOM 5227 N N . ASP A 1 661 ? 35.897 1.042 -30.673 1.00 79.19 661 ASP A N 1
ATOM 5228 C CA . ASP A 1 661 ? 34.777 0.200 -30.227 1.00 79.19 661 ASP A CA 1
ATOM 5229 C C . ASP A 1 661 ? 33.660 0.026 -31.274 1.00 79.19 661 ASP A C 1
ATOM 5231 O O . ASP A 1 661 ? 32.591 -0.523 -30.987 1.00 79.19 661 ASP A O 1
ATOM 5235 N N . GLY A 1 662 ? 33.886 0.458 -32.518 1.00 83.88 662 GLY A N 1
ATOM 5236 C CA . GLY A 1 662 ? 32.891 0.318 -33.576 1.00 83.88 662 GLY A CA 1
ATOM 5237 C C . GLY A 1 662 ? 33.046 1.310 -34.715 1.00 83.88 662 GLY A C 1
ATOM 5238 O O . GLY A 1 662 ? 34.103 1.896 -34.928 1.00 83.88 662 GLY A O 1
ATOM 5239 N N . ARG A 1 663 ? 31.967 1.478 -35.480 1.00 87.56 663 ARG A N 1
ATOM 5240 C CA . ARG A 1 663 ? 31.911 2.424 -36.593 1.00 87.56 663 ARG A CA 1
ATOM 5241 C C . ARG A 1 663 ? 31.194 3.692 -36.170 1.00 87.56 663 ARG A C 1
ATOM 5243 O O . ARG A 1 663 ? 30.135 3.627 -35.549 1.00 87.56 663 ARG A O 1
ATOM 5250 N N . TYR A 1 664 ? 31.762 4.820 -36.556 1.00 90.31 664 TYR A N 1
ATOM 5251 C CA . TYR A 1 664 ? 31.290 6.143 -36.180 1.00 90.31 664 TYR A CA 1
ATOM 5252 C C . TYR A 1 664 ? 31.295 7.047 -37.405 1.00 90.31 664 TYR A C 1
ATOM 5254 O O . TYR A 1 664 ? 32.136 6.890 -38.290 1.00 90.31 664 TYR A O 1
ATOM 5262 N N . LEU A 1 665 ? 30.387 8.017 -37.448 1.00 90.25 665 LEU A N 1
ATOM 5263 C CA . LEU A 1 665 ? 30.569 9.173 -38.319 1.00 90.25 665 LEU A CA 1
ATOM 5264 C C . LEU A 1 665 ? 31.767 9.977 -37.815 1.00 90.25 665 LEU A C 1
ATOM 5266 O O . LEU A 1 665 ? 31.908 10.173 -36.604 1.00 90.25 665 LEU A O 1
ATOM 5270 N N . SER A 1 666 ? 32.619 10.420 -38.738 1.00 88.50 666 SER A N 1
ATOM 5271 C CA . SER A 1 666 ? 33.793 11.226 -38.409 1.00 88.50 666 SER A CA 1
ATOM 5272 C C . SER A 1 666 ? 33.407 12.591 -37.826 1.00 88.50 666 SER A C 1
ATOM 5274 O O . SER A 1 666 ? 32.318 13.116 -38.081 1.00 88.50 666 SER A O 1
ATOM 5276 N N . GLU A 1 667 ? 34.319 13.201 -37.064 1.00 85.56 667 GLU A N 1
ATOM 5277 C CA . GLU A 1 667 ? 34.109 14.540 -36.493 1.00 85.56 667 GLU A CA 1
ATOM 5278 C C . GLU A 1 667 ? 33.803 15.578 -37.582 1.00 85.56 667 GLU A C 1
ATOM 5280 O O . GLU A 1 667 ? 32.864 16.364 -37.460 1.00 85.56 667 GLU A O 1
ATOM 5285 N N . GLU A 1 668 ? 34.561 15.543 -38.681 1.00 84.94 668 GLU A N 1
ATOM 5286 C CA . GLU A 1 668 ? 34.377 16.438 -39.827 1.00 84.94 668 GLU A CA 1
ATOM 5287 C C . GLU A 1 668 ? 32.945 16.357 -40.373 1.00 84.94 668 GLU A C 1
ATOM 5289 O O . GLU A 1 668 ? 32.310 17.387 -40.605 1.00 84.94 668 GLU A O 1
ATOM 5294 N N . CYS A 1 669 ? 32.403 15.138 -40.474 1.00 86.06 669 CYS A N 1
ATOM 5295 C CA . CYS A 1 669 ? 31.033 14.881 -40.902 1.00 86.06 669 CYS A CA 1
ATOM 5296 C C . CYS A 1 669 ? 29.993 15.525 -39.988 1.00 86.06 669 CYS A C 1
ATOM 5298 O O . CYS A 1 669 ? 29.079 16.216 -40.449 1.00 86.06 669 CYS A O 1
ATOM 5300 N N . ILE A 1 670 ? 30.121 15.291 -38.687 1.00 84.81 670 ILE A N 1
ATOM 5301 C CA . ILE A 1 670 ? 29.168 15.765 -37.685 1.00 84.81 670 ILE A CA 1
ATOM 5302 C C . ILE A 1 670 ? 29.201 17.294 -37.608 1.00 84.81 670 ILE A C 1
ATOM 5304 O O . ILE A 1 670 ? 28.153 17.943 -37.676 1.00 84.81 670 ILE A O 1
ATOM 5308 N N . LEU A 1 671 ? 30.397 17.886 -37.557 1.00 83.25 671 LEU A N 1
ATOM 5309 C CA . LEU A 1 671 ? 30.570 19.338 -37.511 1.00 83.25 671 LEU A CA 1
ATOM 5310 C C . LEU A 1 671 ? 30.068 20.025 -38.783 1.00 83.25 671 LEU A C 1
ATOM 5312 O O . LEU A 1 671 ? 29.512 21.123 -38.706 1.00 83.25 671 LEU A O 1
ATOM 5316 N N . HIS A 1 672 ? 30.197 19.384 -39.946 1.00 85.38 672 HIS A N 1
ATOM 5317 C CA . HIS A 1 672 ? 29.651 19.908 -41.195 1.00 85.38 672 HIS A CA 1
ATOM 5318 C C . HIS A 1 672 ? 28.109 19.989 -41.174 1.00 85.38 672 HIS A C 1
ATOM 5320 O O . HIS A 1 672 ? 27.513 20.890 -41.776 1.00 85.38 672 HIS A O 1
ATOM 5326 N N . LEU A 1 673 ? 27.440 19.084 -40.454 1.00 83.44 673 LEU A N 1
ATOM 5327 C CA . LEU A 1 673 ? 25.976 19.037 -40.352 1.00 83.44 673 LEU A CA 1
ATOM 5328 C C . LEU A 1 673 ? 25.397 20.053 -39.355 1.00 83.44 673 LEU A C 1
ATOM 5330 O O . LEU A 1 673 ? 24.278 20.532 -39.566 1.00 83.44 673 LEU A O 1
ATOM 5334 N N . VAL A 1 674 ? 26.159 20.455 -38.332 1.00 83.56 674 VAL A N 1
ATOM 5335 C CA . VAL A 1 674 ? 25.757 21.450 -37.313 1.00 83.56 674 VAL A CA 1
ATOM 5336 C C . VAL A 1 674 ? 25.142 22.732 -37.915 1.00 83.56 674 VAL A C 1
ATOM 5338 O O . VAL A 1 674 ? 23.990 23.055 -37.588 1.00 83.56 674 VAL A O 1
ATOM 5341 N N . PRO A 1 675 ? 25.823 23.482 -38.815 1.00 79.50 675 PRO A N 1
ATOM 5342 C CA . PRO A 1 675 ? 25.274 24.726 -39.359 1.00 79.50 675 PRO A CA 1
ATOM 5343 C C . PRO A 1 675 ? 24.039 24.496 -40.242 1.00 79.50 675 PRO A C 1
ATOM 5345 O O . PRO A 1 675 ? 23.172 25.370 -40.334 1.00 79.50 675 PRO A O 1
ATOM 5348 N N . LYS A 1 676 ? 23.929 23.323 -40.875 1.00 82.81 676 LYS A N 1
ATOM 5349 C CA . LYS A 1 676 ? 22.818 22.969 -41.770 1.00 82.81 676 LYS A CA 1
ATOM 5350 C C . LYS A 1 676 ? 21.550 22.651 -40.975 1.00 82.81 676 LYS A C 1
ATOM 5352 O O . LYS A 1 676 ? 20.469 23.160 -41.290 1.00 82.81 676 LYS A O 1
ATOM 5357 N N . LEU A 1 677 ? 21.692 21.912 -39.878 1.00 82.69 677 LEU A N 1
ATOM 5358 C CA . LEU A 1 677 ? 20.596 21.607 -38.956 1.00 82.69 677 LEU A CA 1
ATOM 5359 C C . LEU A 1 677 ? 20.158 22.824 -38.124 1.00 82.69 677 LEU A C 1
ATOM 5361 O O . LEU A 1 677 ? 19.040 22.839 -37.615 1.00 82.69 677 LEU A O 1
ATOM 5365 N N . ARG A 1 678 ? 20.949 23.910 -38.118 1.00 77.06 678 ARG A N 1
ATOM 5366 C CA . ARG A 1 678 ? 20.698 25.148 -37.353 1.00 77.06 678 ARG A CA 1
ATOM 5367 C C . ARG A 1 678 ? 20.559 24.872 -35.859 1.00 77.06 678 ARG A C 1
ATOM 5369 O O . ARG A 1 678 ? 19.661 25.396 -35.198 1.00 77.06 678 ARG A O 1
ATOM 5376 N N . ILE A 1 679 ? 21.455 24.045 -35.341 1.00 77.06 679 ILE A N 1
ATOM 5377 C CA . ILE A 1 679 ? 21.548 23.791 -33.910 1.00 77.06 679 ILE A CA 1
ATOM 5378 C C . ILE A 1 679 ? 22.013 25.099 -33.268 1.00 77.06 679 ILE A C 1
ATOM 5380 O O . ILE A 1 679 ? 23.145 25.536 -33.445 1.00 77.06 679 ILE A O 1
ATOM 5384 N N . ASN A 1 680 ? 21.081 25.790 -32.611 1.00 60.88 680 ASN A N 1
ATOM 5385 C CA . ASN A 1 680 ? 21.314 27.110 -32.013 1.00 60.88 680 ASN A CA 1
ATOM 5386 C C . ASN A 1 680 ? 21.958 27.018 -30.619 1.00 60.88 680 ASN A C 1
ATOM 5388 O O . ASN A 1 680 ? 22.212 28.042 -29.986 1.00 60.88 680 ASN A O 1
ATOM 5392 N N . GLN A 1 681 ? 22.163 25.797 -30.128 1.00 63.25 681 GLN A N 1
ATOM 5393 C CA . GLN A 1 681 ? 22.741 25.482 -28.828 1.00 63.25 681 GLN A CA 1
ATOM 5394 C C . GLN A 1 681 ? 24.195 25.025 -29.003 1.00 63.25 681 GLN A C 1
ATOM 5396 O O . GLN A 1 681 ? 24.602 24.652 -30.102 1.00 63.25 681 GLN A O 1
ATOM 5401 N N . ARG A 1 682 ? 24.994 25.078 -27.931 1.00 66.94 682 ARG A N 1
ATOM 5402 C CA . ARG A 1 682 ? 26.331 24.467 -27.931 1.00 66.94 682 ARG A CA 1
ATOM 5403 C C . ARG A 1 682 ? 26.159 22.947 -27.961 1.00 66.94 682 ARG A C 1
ATOM 5405 O O . ARG A 1 682 ? 25.558 22.397 -27.043 1.00 66.94 682 ARG A O 1
ATOM 5412 N N . GLY A 1 683 ? 26.618 22.312 -29.034 1.00 74.88 683 GLY A N 1
ATOM 5413 C CA . GLY A 1 683 ? 26.551 20.867 -29.210 1.00 74.88 683 GLY A CA 1
ATOM 5414 C C . GLY A 1 683 ? 26.565 20.445 -30.676 1.00 74.88 683 GLY A C 1
ATOM 5415 O O . GLY A 1 683 ? 26.533 21.268 -31.597 1.00 74.88 683 GLY A O 1
ATOM 5416 N N . VAL A 1 684 ? 26.598 19.138 -30.871 1.00 85.81 684 VAL A N 1
ATOM 5417 C CA . VAL A 1 684 ? 26.667 18.435 -32.146 1.00 85.81 684 VAL A CA 1
ATOM 5418 C C . VAL A 1 684 ? 25.423 17.566 -32.350 1.00 85.81 684 VAL A C 1
ATOM 5420 O O . VAL A 1 684 ? 24.804 17.138 -31.377 1.00 85.81 684 VAL A O 1
ATOM 5423 N N . PRO A 1 685 ? 24.996 17.312 -33.597 1.00 86.25 685 PRO A N 1
ATOM 5424 C CA . PRO A 1 685 ? 23.781 16.549 -33.838 1.00 86.25 685 PRO A CA 1
ATOM 5425 C C . PRO A 1 685 ? 23.953 15.066 -33.509 1.00 86.25 685 PRO A C 1
ATOM 5427 O O . PRO A 1 685 ? 24.812 14.408 -34.094 1.00 86.25 685 PRO A O 1
ATOM 5430 N N . TRP A 1 686 ? 23.060 14.529 -32.677 1.00 89.50 686 TRP A N 1
ATOM 5431 C CA . TRP A 1 686 ? 22.773 13.096 -32.650 1.00 89.50 686 TRP A CA 1
ATOM 5432 C C . TRP A 1 686 ? 21.688 12.836 -33.682 1.00 89.50 686 TRP A C 1
ATOM 5434 O O . TRP A 1 686 ? 20.565 13.320 -33.532 1.00 89.50 686 TRP A O 1
ATOM 5444 N N . ILE A 1 687 ? 22.027 12.136 -34.761 1.00 89.81 687 ILE A N 1
ATOM 5445 C CA . ILE A 1 687 ? 21.144 12.041 -35.923 1.00 89.81 687 ILE A CA 1
ATOM 5446 C C . ILE A 1 687 ? 20.409 10.713 -35.929 1.00 89.81 687 ILE A C 1
ATOM 5448 O O . ILE A 1 687 ? 21.043 9.662 -35.980 1.00 89.81 687 ILE A O 1
ATOM 5452 N N . THR A 1 688 ? 19.083 10.773 -35.998 1.00 92.62 688 THR A N 1
ATOM 5453 C CA . THR A 1 688 ? 18.260 9.625 -36.383 1.00 92.62 688 THR A CA 1
ATOM 5454 C C . THR A 1 688 ? 17.951 9.715 -37.871 1.00 92.62 688 THR A C 1
ATOM 5456 O O . THR A 1 688 ? 17.254 10.625 -38.336 1.00 92.62 688 THR A O 1
ATOM 5459 N N . PHE A 1 689 ? 18.483 8.769 -38.642 1.00 91.25 689 PHE A N 1
ATOM 5460 C CA . PHE A 1 689 ? 18.264 8.685 -40.080 1.00 91.25 689 PHE A CA 1
ATOM 5461 C C . PHE A 1 689 ? 16.987 7.903 -40.389 1.00 91.25 689 PHE A C 1
ATOM 5463 O O . PHE A 1 689 ? 16.956 6.676 -40.296 1.00 91.25 689 PHE A O 1
ATOM 5470 N N . HIS A 1 690 ? 15.951 8.613 -40.834 1.00 91.31 690 HIS A N 1
ATOM 5471 C CA . HIS A 1 690 ? 14.706 8.024 -41.321 1.00 91.31 690 HIS A CA 1
ATOM 5472 C C . HIS A 1 690 ? 14.842 7.659 -42.801 1.00 91.31 690 HIS A C 1
ATOM 5474 O O . HIS A 1 690 ? 15.093 8.518 -43.653 1.00 91.31 690 HIS A O 1
ATOM 5480 N N . VAL A 1 691 ? 14.653 6.383 -43.133 1.00 84.19 691 VAL A N 1
ATOM 5481 C CA . VAL A 1 691 ? 14.806 5.867 -44.501 1.00 84.19 691 VAL A CA 1
ATOM 5482 C C . VAL A 1 691 ? 13.494 5.260 -44.992 1.00 84.19 691 VAL A C 1
ATOM 5484 O O . VAL A 1 691 ? 12.966 4.354 -44.343 1.00 84.19 691 VAL A O 1
ATOM 5487 N N . PRO A 1 692 ? 12.957 5.690 -46.151 1.00 77.31 692 PRO A N 1
ATOM 5488 C CA . PRO A 1 692 ? 11.763 5.064 -46.698 1.00 77.31 692 PRO A CA 1
ATOM 5489 C C . PRO A 1 692 ? 12.067 3.619 -47.103 1.00 77.31 692 PRO A C 1
ATOM 5491 O O . PRO A 1 692 ? 13.043 3.354 -47.812 1.00 77.31 692 PRO A O 1
ATOM 5494 N N . ILE A 1 693 ? 11.210 2.679 -46.700 1.00 74.25 693 ILE A N 1
ATOM 5495 C CA . ILE A 1 693 ? 11.397 1.244 -46.984 1.00 74.25 693 ILE A CA 1
ATOM 5496 C C . ILE A 1 693 ? 11.553 0.981 -48.489 1.00 74.25 693 ILE A C 1
ATOM 5498 O O . ILE A 1 693 ? 12.374 0.161 -48.907 1.00 74.25 693 ILE A O 1
ATOM 5502 N N . SER A 1 694 ? 10.834 1.725 -49.329 1.00 67.06 694 SER A N 1
ATOM 5503 C CA . SER A 1 694 ? 10.946 1.629 -50.784 1.00 67.06 694 SER A CA 1
ATOM 5504 C C . SER A 1 694 ? 12.353 1.939 -51.303 1.00 67.06 694 SER A C 1
ATOM 5506 O O . SER A 1 694 ? 12.781 1.306 -52.264 1.00 67.06 694 SER A O 1
ATOM 5508 N N . ALA A 1 695 ? 13.118 2.821 -50.654 1.00 64.31 695 ALA A N 1
ATOM 5509 C CA . ALA A 1 695 ? 14.496 3.123 -51.035 1.00 64.31 695 ALA A CA 1
ATOM 5510 C C . ALA A 1 695 ? 15.483 2.008 -50.659 1.00 64.31 695 ALA A C 1
ATOM 5512 O O . ALA A 1 695 ? 16.507 1.865 -51.327 1.00 64.31 695 ALA A O 1
ATOM 5513 N N . ILE A 1 696 ? 15.157 1.189 -49.654 1.00 64.19 696 ILE A N 1
ATOM 5514 C CA . ILE A 1 696 ? 15.911 -0.017 -49.266 1.00 64.19 696 ILE A CA 1
ATOM 5515 C C . ILE A 1 696 ? 15.583 -1.180 -50.218 1.00 64.19 696 ILE A C 1
ATOM 5517 O O . ILE A 1 696 ? 16.458 -1.970 -50.566 1.00 64.19 696 ILE A O 1
ATOM 5521 N N . ILE A 1 697 ? 14.329 -1.271 -50.680 1.00 59.34 697 ILE A N 1
ATOM 5522 C CA . ILE A 1 697 ? 13.848 -2.338 -51.576 1.00 59.34 697 ILE A CA 1
ATOM 5523 C C . ILE A 1 697 ? 14.195 -2.061 -53.052 1.00 59.34 697 ILE A C 1
ATOM 5525 O O . ILE A 1 697 ? 14.626 -2.967 -53.767 1.00 59.34 697 ILE A O 1
ATOM 5529 N N . ALA A 1 698 ? 14.032 -0.826 -53.543 1.00 53.28 698 ALA A N 1
ATOM 5530 C CA . ALA A 1 698 ? 14.274 -0.456 -54.946 1.00 53.28 698 ALA A CA 1
ATOM 5531 C C . ALA A 1 698 ? 15.748 -0.616 -55.354 1.00 53.28 698 ALA A C 1
ATOM 5533 O O . ALA A 1 698 ? 16.056 -1.007 -56.480 1.00 53.28 698 ALA A O 1
ATOM 5534 N N . SER A 1 699 ? 16.662 -0.404 -54.411 1.00 51.22 699 SER A N 1
ATOM 5535 C CA . SER A 1 699 ? 18.106 -0.619 -54.549 1.00 51.22 699 SER A CA 1
ATOM 5536 C C . SER A 1 699 ? 18.510 -2.110 -54.539 1.00 51.22 699 SER A C 1
ATOM 5538 O O . SER A 1 699 ? 19.687 -2.443 -54.690 1.00 51.22 699 SER A O 1
ATOM 5540 N N . GLN A 1 700 ? 17.544 -3.038 -54.457 1.00 49.44 700 GLN A N 1
ATOM 5541 C CA . GLN A 1 700 ? 17.770 -4.485 -54.559 1.00 49.44 700 GLN A CA 1
ATOM 5542 C C . GLN A 1 700 ? 17.322 -5.128 -55.890 1.00 49.44 700 GLN A C 1
ATOM 5544 O O . GLN A 1 700 ? 17.502 -6.335 -56.056 1.00 49.44 700 GLN A O 1
ATOM 5549 N N . SER A 1 701 ? 16.811 -4.384 -56.884 1.00 40.53 701 SER A N 1
ATOM 5550 C CA . SER A 1 701 ? 16.297 -4.997 -58.127 1.00 40.53 701 SER A 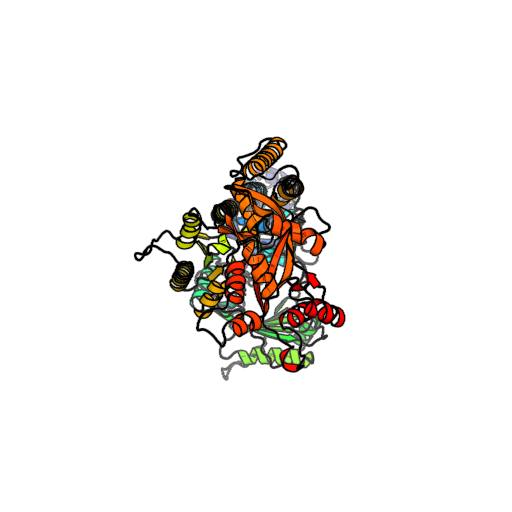CA 1
ATOM 5551 C C . SER A 1 701 ? 16.784 -4.332 -59.424 1.00 40.53 701 SER A C 1
ATOM 5553 O O . SER A 1 701 ? 16.343 -3.244 -59.779 1.00 40.53 701 SER A O 1
ATOM 5555 N N . ALA A 1 702 ? 17.674 -5.018 -60.169 1.00 44.75 702 ALA A N 1
ATOM 5556 C CA . ALA A 1 702 ? 17.331 -5.628 -61.476 1.00 44.75 702 ALA A CA 1
ATOM 5557 C C . ALA A 1 702 ? 18.520 -5.960 -62.416 1.00 44.75 702 ALA A C 1
ATOM 5559 O O . ALA A 1 702 ? 18.298 -6.675 -63.391 1.00 44.75 702 ALA A O 1
ATOM 5560 N N . ALA A 1 703 ? 19.766 -5.514 -62.190 1.00 45.88 703 ALA A N 1
ATOM 5561 C CA . ALA A 1 703 ? 20.819 -5.699 -63.215 1.00 45.88 703 ALA A CA 1
ATOM 5562 C C . ALA A 1 703 ? 21.973 -6.659 -62.865 1.00 45.88 703 ALA A C 1
ATOM 5564 O O . ALA A 1 703 ? 22.507 -7.306 -63.764 1.00 45.88 703 ALA A O 1
ATOM 5565 N N . ILE A 1 704 ? 22.386 -6.788 -61.602 1.00 45.16 704 ILE A N 1
ATOM 5566 C CA . ILE A 1 704 ? 23.516 -7.646 -61.202 1.00 45.16 704 ILE A CA 1
ATOM 5567 C C . ILE A 1 704 ? 23.182 -8.176 -59.806 1.00 45.16 704 ILE A C 1
ATOM 5569 O O . ILE A 1 704 ? 22.913 -7.372 -58.927 1.00 45.16 704 ILE A O 1
ATOM 5573 N N . GLY A 1 705 ? 23.116 -9.496 -59.608 1.00 41.38 705 GLY A N 1
ATOM 5574 C CA . GLY A 1 705 ? 22.571 -10.142 -58.400 1.00 41.38 705 GLY A CA 1
ATOM 5575 C C . GLY A 1 705 ? 23.362 -9.916 -57.101 1.00 41.38 705 GLY A C 1
ATOM 5576 O O . GLY A 1 705 ? 23.931 -10.858 -56.559 1.00 41.38 705 GLY A O 1
ATOM 5577 N N . GLY A 1 706 ? 23.376 -8.684 -56.596 1.00 49.41 706 GLY A N 1
ATOM 5578 C CA . GLY A 1 706 ? 23.921 -8.276 -55.306 1.00 49.41 706 GLY A CA 1
ATOM 5579 C C . GLY A 1 706 ? 23.316 -6.943 -54.854 1.00 49.41 706 GLY A C 1
ATOM 5580 O O . GLY A 1 706 ? 22.795 -6.189 -55.671 1.00 49.41 706 GLY A O 1
ATOM 5581 N N . ILE A 1 707 ? 23.388 -6.663 -53.549 1.00 52.66 707 ILE A N 1
ATOM 5582 C CA . ILE A 1 707 ? 22.926 -5.404 -52.937 1.00 52.66 707 ILE A CA 1
ATOM 5583 C C . ILE A 1 707 ? 23.650 -4.231 -53.620 1.00 52.66 707 ILE A C 1
ATOM 5585 O O . ILE A 1 707 ? 24.885 -4.288 -53.739 1.00 52.66 707 ILE A O 1
ATOM 5589 N N . SER A 1 708 ? 22.924 -3.201 -54.080 1.00 58.66 708 SER A N 1
ATOM 5590 C CA . SER A 1 708 ? 23.545 -2.022 -54.703 1.00 58.66 708 SER A CA 1
ATOM 5591 C C . SER A 1 708 ? 24.461 -1.282 -53.721 1.00 58.66 708 SER A C 1
ATOM 5593 O O . SER A 1 708 ? 24.406 -1.498 -52.509 1.00 58.66 708 SER A O 1
ATOM 5595 N N . THR A 1 709 ? 25.347 -0.432 -54.238 1.00 62.66 709 THR A N 1
ATOM 5596 C CA . THR A 1 709 ? 26.275 0.358 -53.415 1.00 62.66 709 THR A CA 1
ATOM 5597 C C . THR A 1 709 ? 25.509 1.228 -52.411 1.00 62.66 709 THR A C 1
ATOM 5599 O O . THR A 1 709 ? 25.837 1.239 -51.231 1.00 62.66 709 THR A O 1
ATOM 5602 N N . GLU A 1 710 ? 24.419 1.848 -52.849 1.00 66.62 710 GLU A N 1
ATOM 5603 C CA . GLU A 1 710 ? 23.531 2.711 -52.065 1.00 66.62 710 GLU A CA 1
ATOM 5604 C C . GLU A 1 710 ? 22.852 1.948 -50.921 1.00 66.62 710 GLU A C 1
ATOM 5606 O O . GLU A 1 710 ? 22.883 2.392 -49.776 1.00 66.62 710 GLU A O 1
ATOM 5611 N N . ALA A 1 711 ? 22.313 0.754 -51.191 1.00 65.06 711 ALA A N 1
ATOM 5612 C CA . ALA A 1 711 ? 21.723 -0.086 -50.149 1.00 65.06 711 ALA A CA 1
ATOM 5613 C C . ALA A 1 711 ? 22.759 -0.553 -49.116 1.00 65.06 711 ALA A C 1
ATOM 5615 O O . ALA A 1 711 ? 22.451 -0.633 -47.929 1.00 65.06 711 ALA A O 1
ATOM 5616 N N . ARG A 1 712 ? 24.004 -0.837 -49.531 1.00 67.19 712 ARG A N 1
ATOM 5617 C CA . ARG A 1 712 ? 25.075 -1.183 -48.579 1.00 67.19 712 ARG A CA 1
ATOM 5618 C C . ARG A 1 712 ? 25.410 -0.016 -47.663 1.00 67.19 712 ARG A C 1
ATOM 5620 O O . ARG A 1 712 ? 25.590 -0.250 -46.475 1.00 67.19 712 ARG A O 1
ATOM 5627 N N . HIS A 1 713 ? 25.480 1.201 -48.192 1.00 75.81 713 HIS A N 1
ATOM 5628 C CA . HIS A 1 713 ? 25.763 2.385 -47.385 1.00 75.81 713 HIS A CA 1
ATOM 5629 C C . HIS A 1 713 ? 24.603 2.733 -46.444 1.00 75.81 713 HIS A C 1
ATOM 5631 O O . HIS A 1 713 ? 24.847 2.985 -45.270 1.00 75.81 713 HIS A O 1
ATOM 5637 N N . LEU A 1 714 ? 23.346 2.603 -46.882 1.00 78.06 714 LEU A N 1
ATOM 5638 C CA . LEU A 1 714 ? 22.187 2.705 -45.982 1.00 78.06 714 LEU A CA 1
ATOM 5639 C C . LEU A 1 714 ? 22.246 1.667 -44.848 1.00 78.06 714 LEU A C 1
ATOM 5641 O O . LEU A 1 714 ? 21.996 2.002 -43.697 1.00 78.06 714 LEU A O 1
ATOM 5645 N N . HIS A 1 715 ? 22.648 0.427 -45.138 1.00 73.25 715 HIS A N 1
ATOM 5646 C CA . HIS A 1 715 ? 22.856 -0.586 -44.098 1.00 73.25 715 HIS A CA 1
ATOM 5647 C C . HIS A 1 715 ? 24.069 -0.315 -43.196 1.00 73.25 715 HIS A C 1
ATOM 5649 O O . HIS A 1 715 ? 24.065 -0.752 -42.049 1.00 73.25 715 HIS A O 1
ATOM 5655 N N . GLN A 1 716 ? 25.106 0.373 -43.683 1.00 78.19 716 GLN A N 1
ATOM 5656 C CA . GLN A 1 716 ? 26.244 0.781 -42.854 1.00 78.19 716 GLN A CA 1
ATOM 5657 C C . GLN A 1 716 ? 25.852 1.853 -41.839 1.00 78.19 716 GLN A C 1
ATOM 5659 O O . GLN A 1 716 ? 26.376 1.821 -40.730 1.00 78.19 716 GLN A O 1
ATOM 5664 N N . LEU A 1 717 ? 24.910 2.740 -42.177 1.00 80.75 717 LEU A N 1
ATOM 5665 C CA . LEU A 1 717 ? 24.385 3.725 -41.227 1.00 80.75 717 LEU A CA 1
ATOM 5666 C C . LEU A 1 717 ? 23.707 3.053 -40.025 1.00 80.75 717 LEU A C 1
ATOM 5668 O O . LEU A 1 717 ? 23.905 3.482 -38.899 1.00 80.75 717 LEU A O 1
ATOM 5672 N N . ASN A 1 718 ? 23.019 1.928 -40.238 1.00 81.25 718 ASN A N 1
ATOM 5673 C CA . ASN A 1 718 ? 22.439 1.119 -39.157 1.00 81.25 718 ASN A CA 1
ATOM 5674 C C . ASN A 1 718 ? 23.481 0.470 -38.217 1.00 81.25 718 ASN A C 1
ATOM 5676 O O . ASN A 1 718 ? 23.126 -0.156 -37.226 1.00 81.25 718 ASN A O 1
ATOM 5680 N N . GLN A 1 719 ? 24.773 0.533 -38.548 1.00 82.25 719 GLN A N 1
ATOM 5681 C CA . GLN A 1 719 ? 25.853 -0.033 -37.729 1.00 82.25 719 GLN A CA 1
ATOM 5682 C C . GLN A 1 719 ? 26.619 1.038 -36.946 1.00 82.25 719 GLN A C 1
ATOM 5684 O O . GLN A 1 719 ? 27.624 0.714 -36.309 1.00 82.25 719 GLN A O 1
ATOM 5689 N N . LEU A 1 720 ? 26.196 2.299 -37.041 1.00 87.38 720 LEU A N 1
ATOM 5690 C CA . LEU A 1 720 ? 26.852 3.410 -36.375 1.00 87.38 720 LEU A CA 1
ATOM 5691 C C . LEU A 1 720 ? 26.572 3.399 -34.876 1.00 87.38 720 LEU A C 1
ATOM 5693 O O . LEU A 1 720 ? 25.501 3.010 -34.425 1.00 87.38 720 LEU A O 1
ATOM 5697 N N . LYS A 1 721 ? 27.572 3.824 -34.107 1.00 85.69 721 LYS A N 1
ATOM 5698 C CA . LYS A 1 721 ? 27.478 3.973 -32.651 1.00 85.69 721 LYS A CA 1
ATOM 5699 C C . LYS A 1 721 ? 27.109 5.386 -32.205 1.00 85.69 721 LYS A C 1
ATOM 5701 O O . LYS A 1 721 ? 26.750 5.564 -31.052 1.00 85.69 721 LYS A O 1
ATOM 5706 N N . ASN A 1 722 ? 27.209 6.368 -33.099 1.00 87.88 722 ASN A N 1
ATOM 5707 C CA . ASN A 1 722 ? 26.935 7.780 -32.825 1.00 87.88 722 ASN A CA 1
ATOM 5708 C C . ASN A 1 722 ? 25.812 8.370 -33.697 1.00 87.88 722 ASN A C 1
ATOM 5710 O O . ASN A 1 722 ? 25.774 9.577 -33.936 1.00 87.88 722 ASN A O 1
ATOM 5714 N N . ALA A 1 723 ? 24.936 7.509 -34.214 1.00 89.00 723 ALA A N 1
ATOM 5715 C CA . ALA A 1 723 ? 23.728 7.874 -34.942 1.00 89.00 723 ALA A CA 1
ATOM 5716 C C . ALA A 1 723 ? 22.742 6.700 -34.927 1.00 89.00 723 ALA A C 1
ATOM 5718 O O . ALA A 1 723 ? 23.164 5.543 -34.895 1.00 89.00 723 ALA A O 1
ATOM 5719 N N . ASP A 1 724 ? 21.450 7.003 -35.031 1.00 89.19 724 ASP A N 1
ATOM 5720 C CA . ASP A 1 724 ? 20.386 6.006 -35.123 1.00 89.19 724 ASP A CA 1
ATOM 5721 C C . ASP A 1 724 ? 19.876 5.835 -36.554 1.00 89.19 724 ASP A C 1
ATOM 5723 O O . ASP A 1 724 ? 20.033 6.696 -37.425 1.00 89.19 724 ASP A O 1
ATOM 5727 N N . TYR A 1 725 ? 19.207 4.709 -36.787 1.00 87.19 725 TYR A N 1
ATOM 5728 C CA . TYR A 1 725 ? 18.654 4.343 -38.082 1.00 87.19 725 TYR A CA 1
ATOM 5729 C C . TYR A 1 725 ? 17.242 3.778 -37.928 1.00 87.19 725 TYR A C 1
ATOM 5731 O O . TYR A 1 725 ? 17.042 2.757 -37.273 1.00 87.19 725 TYR A O 1
ATOM 5739 N N . GLU A 1 726 ? 16.267 4.407 -38.583 1.00 88.06 726 GLU A N 1
ATOM 5740 C CA . GLU A 1 726 ? 14.873 3.967 -38.574 1.00 88.06 726 GLU A CA 1
ATOM 5741 C C . GLU A 1 726 ? 14.353 3.794 -40.004 1.00 88.06 726 GLU A C 1
ATOM 5743 O O . GLU A 1 726 ? 14.507 4.660 -40.869 1.00 88.06 726 GLU A O 1
ATOM 5748 N N . THR A 1 727 ? 13.686 2.670 -40.265 1.00 80.81 727 THR A N 1
ATOM 5749 C CA . THR A 1 727 ? 13.002 2.435 -41.539 1.00 80.81 727 THR A CA 1
ATOM 5750 C C . THR A 1 727 ? 11.523 2.770 -41.420 1.00 80.81 727 THR A C 1
ATOM 5752 O O . THR A 1 727 ? 10.850 2.220 -40.553 1.00 80.81 727 THR A O 1
ATOM 5755 N N . ALA A 1 728 ? 10.998 3.597 -42.323 1.00 74.94 728 ALA A N 1
ATOM 5756 C CA . ALA A 1 728 ? 9.605 4.038 -42.284 1.00 74.94 728 ALA A CA 1
ATOM 5757 C C . ALA A 1 728 ? 8.836 3.683 -43.568 1.00 74.94 728 ALA A C 1
ATOM 5759 O O . ALA A 1 728 ? 9.344 3.830 -44.685 1.00 74.94 728 ALA A O 1
ATOM 5760 N N . GLU A 1 729 ? 7.592 3.225 -43.412 1.00 69.00 729 GLU A N 1
ATOM 5761 C CA . GLU A 1 729 ? 6.660 3.021 -44.526 1.00 69.00 729 GLU A CA 1
ATOM 5762 C C . GLU A 1 729 ? 5.983 4.335 -44.934 1.00 69.00 729 GLU A C 1
ATOM 5764 O O . GLU A 1 729 ? 5.661 5.177 -44.099 1.00 69.00 729 GLU A O 1
ATOM 5769 N N . LEU A 1 730 ? 5.763 4.505 -46.240 1.00 65.81 730 LEU A N 1
ATOM 5770 C CA . LEU A 1 730 ? 5.034 5.642 -46.801 1.00 65.81 730 LEU A CA 1
ATOM 5771 C C . LEU A 1 730 ? 3.543 5.319 -46.838 1.00 65.81 730 LEU A C 1
ATOM 5773 O O . LEU A 1 730 ? 3.103 4.483 -47.632 1.00 65.81 730 LEU A O 1
ATOM 5777 N N . SER A 1 731 ? 2.774 5.986 -45.982 1.00 58.06 731 SER A N 1
ATOM 5778 C CA . SER A 1 731 ? 1.381 5.612 -45.712 1.00 58.06 731 SER A CA 1
ATOM 5779 C C . SER A 1 731 ? 0.410 6.187 -46.750 1.00 58.06 731 SER A C 1
ATOM 5781 O O . SER A 1 731 ? -0.568 5.532 -47.108 1.00 58.06 731 SER A O 1
ATOM 5783 N N . GLU A 1 732 ? 0.663 7.398 -47.269 1.00 50.69 732 GLU A N 1
ATOM 5784 C CA . GLU A 1 732 ? -0.285 8.104 -48.150 1.00 50.69 732 GLU A CA 1
ATOM 5785 C C . GLU A 1 732 ? 0.187 8.263 -49.609 1.00 50.69 732 GLU A C 1
ATOM 5787 O O . GLU A 1 732 ? -0.651 8.359 -50.515 1.00 50.69 732 GLU A O 1
ATOM 5792 N N . ALA A 1 733 ? 1.493 8.249 -49.888 1.00 45.66 733 ALA A N 1
ATOM 5793 C CA . ALA A 1 733 ? 2.070 8.526 -51.214 1.00 45.66 733 ALA A CA 1
ATOM 5794 C C . ALA A 1 733 ? 1.564 7.635 -52.372 1.00 45.66 733 ALA A C 1
ATOM 5796 O O . ALA A 1 733 ? 1.307 8.130 -53.475 1.00 45.66 733 ALA A O 1
ATOM 5797 N N . ILE A 1 734 ? 1.349 6.336 -52.130 1.00 46.03 734 ILE A N 1
ATOM 5798 C CA . ILE A 1 734 ? 0.893 5.375 -53.158 1.00 46.03 734 ILE A CA 1
ATOM 5799 C C . ILE A 1 734 ? -0.484 5.774 -53.724 1.00 46.03 734 ILE A C 1
ATOM 5801 O O . ILE A 1 734 ? -0.795 5.506 -54.886 1.00 46.03 734 ILE A O 1
ATOM 5805 N N . SER A 1 735 ? -1.303 6.469 -52.929 1.00 43.44 735 SER A N 1
ATOM 5806 C CA . SER A 1 735 ? -2.666 6.854 -53.302 1.00 43.44 735 SER A CA 1
ATOM 5807 C C . SER A 1 735 ? -2.748 8.095 -54.203 1.00 43.44 735 SER A C 1
ATOM 5809 O O . SER A 1 735 ? -3.718 8.236 -54.949 1.00 43.44 735 SER A O 1
ATOM 5811 N N . ARG A 1 736 ? -1.740 8.982 -54.183 1.00 50.84 736 ARG A N 1
ATOM 5812 C CA . ARG A 1 736 ? -1.798 10.293 -54.865 1.00 50.84 736 ARG A CA 1
ATOM 5813 C C . ARG A 1 736 ? -1.087 10.340 -56.224 1.00 50.84 736 ARG A C 1
ATOM 5815 O O . ARG A 1 736 ? -1.214 11.339 -56.924 1.00 50.84 736 ARG A O 1
ATOM 5822 N N . GLN A 1 737 ? -0.402 9.263 -56.630 1.00 53.66 737 GLN A N 1
ATOM 5823 C CA . GLN A 1 737 ? 0.345 9.158 -57.904 1.00 53.66 737 GLN A CA 1
ATOM 5824 C C . GLN A 1 737 ? 1.316 10.327 -58.161 1.00 53.66 737 GLN A C 1
ATOM 5826 O O . GLN A 1 737 ? 1.599 10.678 -59.309 1.00 53.66 737 GLN A O 1
ATOM 5831 N N . GLU A 1 738 ? 1.830 10.948 -57.101 1.00 53.94 738 GLU A N 1
ATOM 5832 C CA . GLU A 1 738 ? 2.791 12.039 -57.222 1.00 53.94 738 GLU A CA 1
ATOM 5833 C C . GLU A 1 738 ? 4.134 11.468 -57.701 1.00 53.94 738 GLU A C 1
ATOM 5835 O O . GLU A 1 738 ? 4.716 10.597 -57.062 1.00 53.94 738 GLU A O 1
ATOM 5840 N N . THR A 1 739 ? 4.636 11.936 -58.847 1.00 57.59 739 THR A N 1
ATOM 5841 C CA . THR A 1 739 ? 5.953 11.550 -59.389 1.00 57.59 739 THR A CA 1
ATOM 5842 C C . THR A 1 739 ? 7.062 12.324 -58.682 1.00 57.59 739 THR A C 1
ATOM 5844 O O . THR A 1 739 ? 7.747 13.152 -59.282 1.00 57.59 739 THR A O 1
ATOM 5847 N N . VAL A 1 740 ? 7.171 12.109 -57.378 1.00 62.12 740 VAL A N 1
ATOM 5848 C CA . VAL A 1 740 ? 8.105 12.773 -56.469 1.00 62.12 740 VAL A CA 1
ATOM 5849 C C . VAL A 1 740 ? 8.887 11.684 -55.740 1.00 62.12 740 VAL A C 1
ATOM 5851 O O . VAL A 1 740 ? 8.360 10.605 -55.500 1.00 62.12 740 VAL A O 1
ATOM 5854 N N . HIS A 1 741 ? 10.158 11.937 -55.432 1.00 70.25 741 HIS A N 1
ATOM 5855 C CA . HIS A 1 741 ? 11.020 10.946 -54.792 1.00 70.25 741 HIS A CA 1
ATOM 5856 C C . HIS A 1 741 ? 10.502 10.565 -53.397 1.00 70.25 741 HIS A C 1
ATOM 5858 O O . HIS A 1 741 ? 10.154 11.439 -52.604 1.00 70.25 741 HIS A O 1
ATOM 5864 N N . ASP A 1 742 ? 10.522 9.275 -53.071 1.00 72.81 742 ASP A N 1
ATOM 5865 C CA . ASP A 1 742 ? 9.948 8.721 -51.838 1.00 72.81 742 ASP A CA 1
ATOM 5866 C C . ASP A 1 742 ? 10.515 9.362 -50.564 1.00 72.81 742 ASP A C 1
ATOM 5868 O O . ASP A 1 742 ? 9.768 9.677 -49.644 1.00 72.81 742 ASP A O 1
ATOM 5872 N N . SER A 1 743 ? 11.817 9.663 -50.530 1.00 78.38 743 SER A N 1
ATOM 5873 C CA . SER A 1 743 ? 12.418 10.409 -49.412 1.00 78.38 743 SER A CA 1
ATOM 5874 C C . SER A 1 743 ? 11.834 11.821 -49.245 1.00 78.38 743 SER A C 1
ATOM 5876 O O . SER A 1 743 ? 11.656 12.268 -48.120 1.00 78.38 743 SER A O 1
ATOM 5878 N N . VAL A 1 744 ? 11.481 12.521 -50.332 1.00 75.69 744 VAL A N 1
ATOM 5879 C CA . VAL A 1 744 ? 10.823 13.844 -50.255 1.00 75.69 744 VAL A CA 1
ATOM 5880 C C . VAL A 1 744 ? 9.403 13.697 -49.718 1.00 75.69 744 VAL A C 1
ATOM 5882 O O . VAL A 1 744 ? 8.950 14.521 -48.927 1.00 75.69 744 VAL A O 1
ATOM 5885 N N . LEU A 1 745 ? 8.700 12.639 -50.123 1.00 74.88 745 LEU A N 1
ATOM 5886 C CA . LEU A 1 745 ? 7.351 12.361 -49.641 1.00 74.88 745 LEU A CA 1
ATOM 5887 C C . LEU A 1 745 ? 7.357 11.997 -48.156 1.00 74.88 745 LEU A C 1
ATOM 5889 O O . LEU A 1 745 ? 6.535 12.529 -47.417 1.00 74.88 745 LEU A O 1
ATOM 5893 N N . LEU A 1 746 ? 8.318 11.186 -47.708 1.00 81.56 746 LEU A N 1
ATOM 5894 C CA . LEU A 1 746 ? 8.455 10.811 -46.300 1.00 81.56 746 LEU A CA 1
ATOM 5895 C C . LEU A 1 746 ? 8.824 12.025 -45.448 1.00 81.56 746 LEU A C 1
ATOM 5897 O O . LEU A 1 746 ? 8.231 12.241 -44.394 1.00 81.56 746 LEU A O 1
ATOM 5901 N N . ALA A 1 747 ? 9.759 12.844 -45.934 1.00 81.06 747 ALA A N 1
ATOM 5902 C CA . ALA A 1 747 ? 10.135 14.100 -45.296 1.00 81.06 747 ALA A CA 1
ATOM 5903 C C . ALA A 1 747 ? 8.928 15.034 -45.151 1.00 81.06 747 ALA A C 1
ATOM 5905 O O . ALA A 1 747 ? 8.731 15.624 -44.096 1.00 81.06 747 ALA A O 1
ATOM 5906 N N . ARG A 1 748 ? 8.059 15.108 -46.167 1.00 80.12 748 ARG A N 1
ATOM 5907 C CA . ARG A 1 748 ? 6.805 15.866 -46.088 1.00 80.12 748 ARG A CA 1
ATOM 5908 C C . ARG A 1 748 ? 5.818 15.260 -45.090 1.00 80.12 748 ARG A C 1
ATOM 5910 O O . ARG A 1 748 ? 5.284 15.992 -44.266 1.00 80.12 748 ARG A O 1
ATOM 5917 N N . GLU A 1 749 ? 5.562 13.953 -45.160 1.00 81.25 749 GLU A N 1
ATOM 5918 C CA . GLU A 1 749 ? 4.597 13.262 -44.288 1.00 81.25 749 GLU A CA 1
ATOM 5919 C C . GLU A 1 749 ? 4.988 13.391 -42.811 1.00 81.25 749 GLU A C 1
ATOM 5921 O O . GLU A 1 749 ? 4.158 13.775 -41.990 1.00 81.25 749 GLU A O 1
ATOM 5926 N N . LYS A 1 750 ? 6.264 13.156 -42.483 1.00 81.69 750 LYS A N 1
ATOM 5927 C CA . LYS A 1 750 ? 6.785 13.322 -41.118 1.00 81.69 750 LYS A CA 1
ATOM 5928 C C . LYS A 1 750 ? 7.136 14.779 -40.772 1.00 81.69 750 LYS A C 1
ATOM 5930 O O . LYS A 1 750 ? 7.489 15.059 -39.634 1.00 81.69 750 LYS A O 1
ATOM 5935 N N . SER A 1 751 ? 7.033 15.709 -41.726 1.00 85.38 751 SER A N 1
ATOM 5936 C CA . SER A 1 751 ? 7.461 17.114 -41.584 1.00 85.38 751 SER A CA 1
ATOM 5937 C C . SER A 1 751 ? 8.917 17.273 -41.112 1.00 85.38 751 SER A C 1
ATOM 5939 O O . SER A 1 751 ? 9.244 18.168 -40.334 1.00 85.38 751 SER A O 1
ATOM 5941 N N . LEU A 1 752 ? 9.802 16.402 -41.598 1.00 88.12 752 LEU A N 1
ATOM 5942 C CA . LEU A 1 752 ? 11.224 16.368 -41.265 1.00 88.12 752 LEU A CA 1
ATOM 5943 C C . LEU A 1 752 ? 12.076 16.987 -42.383 1.00 88.12 752 LEU A C 1
ATOM 5945 O O . LEU A 1 752 ? 11.680 16.962 -43.553 1.00 88.12 752 LEU A O 1
ATOM 5949 N N . PRO A 1 753 ? 13.264 17.531 -42.066 1.00 87.56 753 PRO A N 1
ATOM 5950 C CA . PRO A 1 753 ? 14.202 17.953 -43.092 1.00 87.56 753 PRO A CA 1
ATOM 5951 C C . PRO A 1 753 ? 14.720 16.750 -43.891 1.00 87.56 753 PRO A C 1
ATOM 5953 O O . PRO A 1 753 ? 14.916 15.659 -43.353 1.00 87.56 753 PRO A O 1
ATOM 5956 N N . LEU A 1 754 ? 14.977 16.972 -45.178 1.00 87.50 754 LEU A N 1
ATOM 5957 C CA . LEU A 1 754 ? 15.565 15.978 -46.069 1.00 87.50 754 LEU A CA 1
ATOM 5958 C C . LEU A 1 754 ? 17.049 16.282 -46.287 1.00 87.50 754 LEU A C 1
ATOM 5960 O O . LEU A 1 754 ? 17.389 17.362 -46.770 1.00 87.50 754 LEU A O 1
ATOM 5964 N N . LEU A 1 755 ? 17.911 15.317 -45.975 1.00 87.38 755 LEU A N 1
ATOM 5965 C CA . LEU A 1 755 ? 19.337 15.344 -46.275 1.00 87.38 755 LEU A CA 1
ATOM 5966 C C . LEU A 1 755 ? 19.595 14.704 -47.647 1.00 87.38 755 LEU A C 1
ATOM 5968 O O . LEU A 1 755 ? 19.303 13.520 -47.841 1.00 87.38 755 LEU A O 1
ATOM 5972 N N . CYS A 1 756 ? 20.136 15.474 -48.591 1.00 84.94 756 CYS A N 1
ATOM 5973 C CA . CYS A 1 756 ? 20.471 15.015 -49.944 1.00 84.94 756 CYS A CA 1
ATOM 5974 C C . CYS A 1 756 ? 21.918 15.359 -50.317 1.00 84.94 756 CYS A C 1
ATOM 5976 O O . CYS A 1 756 ? 22.494 16.264 -49.729 1.00 84.94 756 CYS A O 1
ATOM 5978 N N . ALA A 1 757 ? 22.515 14.651 -51.277 1.00 80.38 757 ALA A N 1
ATOM 5979 C CA . ALA A 1 757 ? 23.841 15.002 -51.794 1.00 80.38 757 ALA A CA 1
ATOM 5980 C C . ALA A 1 757 ? 23.713 16.010 -52.946 1.00 80.38 757 ALA A C 1
ATOM 5982 O O . ALA A 1 757 ? 22.674 16.073 -53.599 1.00 80.38 757 ALA A O 1
ATOM 5983 N N . ASP A 1 758 ? 24.785 16.727 -53.273 1.00 65.88 758 ASP A N 1
ATOM 5984 C CA . ASP A 1 758 ? 24.810 17.711 -54.372 1.00 65.88 758 ASP A CA 1
ATOM 5985 C C . ASP A 1 758 ? 24.482 17.131 -55.753 1.00 65.88 758 ASP A C 1
ATOM 5987 O O . ASP A 1 758 ? 23.995 17.815 -56.649 1.00 65.88 758 ASP A O 1
ATOM 5991 N N . ALA A 1 759 ? 24.686 15.826 -55.937 1.00 59.72 759 ALA A N 1
ATOM 5992 C CA . ALA A 1 759 ? 24.263 15.130 -57.149 1.00 59.72 759 ALA A CA 1
ATOM 5993 C C . ALA A 1 759 ? 22.727 15.127 -57.349 1.00 59.72 759 ALA A C 1
ATOM 5995 O O . ALA A 1 759 ? 22.254 14.758 -58.428 1.00 59.72 759 ALA A O 1
ATOM 5996 N N . ASP A 1 760 ? 21.958 15.551 -56.341 1.00 65.00 760 ASP A N 1
ATOM 5997 C CA . ASP A 1 760 ? 20.499 15.569 -56.318 1.00 65.00 760 ASP A CA 1
ATOM 5998 C C . ASP A 1 760 ? 19.883 16.966 -56.545 1.00 65.00 760 ASP A C 1
ATOM 6000 O O . ASP A 1 760 ? 18.758 17.199 -56.109 1.00 65.00 760 ASP A O 1
ATOM 6004 N N . ASP A 1 761 ? 20.539 17.880 -57.274 1.00 59.38 761 ASP A N 1
ATOM 6005 C CA . ASP A 1 761 ? 20.056 19.251 -57.587 1.00 59.38 761 ASP A CA 1
ATOM 6006 C C . ASP A 1 761 ? 18.552 19.353 -57.955 1.00 59.38 761 ASP A C 1
ATOM 6008 O O . ASP A 1 761 ? 17.861 20.343 -57.678 1.00 59.38 761 ASP A O 1
ATOM 6012 N N . TYR A 1 762 ? 18.008 18.321 -58.611 1.00 64.12 762 TYR A N 1
ATOM 6013 C CA . TYR A 1 762 ? 16.592 18.276 -58.980 1.00 64.12 762 TYR A CA 1
ATOM 6014 C C . TYR A 1 762 ? 15.659 18.134 -57.761 1.00 64.12 762 TYR A C 1
ATOM 6016 O O . TYR A 1 762 ? 14.552 18.678 -57.781 1.00 64.12 762 TYR A O 1
ATOM 6024 N N . LEU A 1 763 ? 16.093 17.456 -56.693 1.00 60.47 763 LEU A N 1
ATOM 6025 C CA . LEU A 1 763 ? 15.351 17.323 -55.438 1.00 60.47 763 LEU A CA 1
ATOM 6026 C C . LEU A 1 763 ? 15.264 18.657 -54.697 1.00 60.47 763 LEU A C 1
ATOM 6028 O O . LEU A 1 763 ? 14.197 18.949 -54.164 1.00 60.47 763 LEU A O 1
ATOM 6032 N N . THR A 1 764 ? 16.297 19.507 -54.756 1.00 57.44 764 THR A N 1
ATOM 6033 C CA . THR A 1 764 ? 16.267 20.893 -54.242 1.00 57.44 764 THR A CA 1
ATOM 6034 C C . THR A 1 764 ? 15.179 21.729 -54.903 1.00 57.44 764 THR A C 1
ATOM 6036 O O . THR A 1 764 ? 14.473 22.485 -54.237 1.00 57.44 764 THR A O 1
ATOM 6039 N N . THR A 1 765 ? 14.960 21.541 -56.203 1.00 57.62 765 THR A N 1
ATOM 6040 C CA . THR A 1 765 ? 13.880 22.239 -56.916 1.00 57.62 765 THR A CA 1
ATOM 6041 C C . THR A 1 765 ? 12.495 21.705 -56.526 1.00 57.62 765 THR A C 1
ATOM 6043 O O . THR A 1 765 ? 11.545 22.476 -56.390 1.00 57.62 765 THR A O 1
ATOM 6046 N N . ILE A 1 766 ? 12.357 20.387 -56.351 1.00 57.31 766 ILE A N 1
ATOM 6047 C CA . ILE A 1 766 ? 11.067 19.746 -56.052 1.00 57.31 766 ILE A CA 1
ATOM 6048 C C . ILE A 1 766 ? 10.646 19.971 -54.595 1.00 57.31 766 ILE A C 1
ATOM 6050 O O . ILE A 1 766 ? 9.478 20.241 -54.331 1.00 57.31 766 ILE A O 1
ATOM 6054 N N . SER A 1 767 ? 11.573 19.905 -53.647 1.00 57.78 767 SER A N 1
ATOM 6055 C CA . SER A 1 767 ? 11.288 20.107 -52.224 1.00 57.78 767 SER A CA 1
ATOM 6056 C C . SER A 1 767 ? 10.835 21.526 -51.899 1.00 57.78 767 SER A C 1
ATOM 6058 O O . SER A 1 767 ? 9.896 21.692 -51.125 1.00 57.78 767 SER A O 1
ATOM 6060 N N . GLN A 1 768 ? 11.414 22.540 -52.556 1.00 58.28 768 GLN A N 1
ATOM 6061 C CA . GLN A 1 768 ? 10.990 23.937 -52.434 1.00 58.28 768 GLN A CA 1
ATOM 6062 C C . GLN A 1 768 ? 9.536 24.143 -52.871 1.00 58.28 768 GLN A C 1
ATOM 6064 O O . GLN A 1 768 ? 8.841 24.991 -52.319 1.00 58.28 768 GLN A O 1
ATOM 6069 N N . LEU A 1 769 ? 9.053 23.363 -53.845 1.00 55.44 769 LEU A N 1
ATOM 6070 C CA . LEU A 1 769 ? 7.648 23.395 -54.260 1.00 55.44 769 LEU A CA 1
ATOM 6071 C C . LEU A 1 769 ? 6.719 22.689 -53.266 1.00 55.44 769 LEU A C 1
ATOM 6073 O O . LEU A 1 769 ? 5.525 22.978 -53.246 1.00 55.44 769 LEU A O 1
ATOM 6077 N N . LEU A 1 770 ? 7.255 21.760 -52.475 1.00 63.81 770 LEU A N 1
ATOM 6078 C CA . LEU A 1 770 ? 6.504 20.915 -51.545 1.00 63.81 770 LEU A CA 1
ATOM 6079 C C . LEU A 1 770 ? 6.683 21.321 -50.080 1.00 63.81 770 LEU A C 1
ATOM 6081 O O . LEU A 1 770 ? 6.248 20.586 -49.198 1.00 63.81 770 LEU A O 1
ATOM 6085 N N . ASP A 1 771 ? 7.300 22.479 -49.851 1.00 70.69 771 ASP A N 1
ATOM 6086 C CA . ASP A 1 771 ? 7.597 23.047 -48.535 1.00 70.69 771 ASP A CA 1
ATOM 6087 C C . ASP A 1 771 ? 8.394 22.099 -47.616 1.00 70.69 771 ASP A C 1
ATOM 6089 O O . ASP A 1 771 ? 8.256 22.106 -46.397 1.00 70.69 771 ASP A O 1
ATOM 6093 N N . VAL A 1 772 ? 9.253 21.262 -48.209 1.00 78.00 772 VAL A N 1
ATOM 6094 C CA . VAL A 1 772 ? 10.170 20.386 -47.468 1.00 78.00 772 VAL A CA 1
ATOM 6095 C C . VAL A 1 772 ? 11.517 21.084 -47.339 1.00 78.00 772 VAL A C 1
ATOM 6097 O O . VAL A 1 772 ? 12.137 21.463 -48.335 1.00 78.00 772 VAL A O 1
ATOM 6100 N N . LYS A 1 773 ? 12.007 21.230 -46.106 1.00 81.94 773 LYS A N 1
ATOM 6101 C CA . LYS A 1 773 ? 13.323 21.822 -45.850 1.00 81.94 773 LYS A CA 1
ATOM 6102 C C . LYS A 1 773 ? 14.423 20.869 -46.322 1.00 81.94 773 LYS A C 1
ATOM 6104 O O . LYS A 1 773 ? 14.574 19.789 -45.758 1.00 81.94 773 LYS A O 1
ATOM 6109 N N . ILE A 1 774 ? 15.217 21.292 -47.305 1.00 81.19 774 ILE A N 1
ATOM 6110 C CA . ILE A 1 774 ? 16.385 20.533 -47.762 1.00 81.19 774 ILE A CA 1
ATOM 6111 C C . ILE A 1 774 ? 17.668 20.992 -47.090 1.00 81.19 774 ILE A C 1
ATOM 6113 O O . ILE A 1 774 ? 17.927 22.187 -46.932 1.00 81.19 774 ILE A O 1
ATOM 6117 N N . LEU A 1 775 ? 18.457 19.992 -46.717 1.00 83.12 775 LEU A N 1
ATOM 6118 C CA . LEU A 1 775 ? 19.819 20.098 -46.246 1.00 83.12 775 LEU A CA 1
ATOM 6119 C C . LEU A 1 775 ? 20.690 19.372 -47.272 1.00 83.12 775 LEU A C 1
ATOM 6121 O O . LEU A 1 775 ? 20.652 18.152 -47.379 1.00 83.12 775 LEU A O 1
ATOM 6125 N N . GLU A 1 776 ? 21.443 20.120 -48.064 1.00 80.31 776 GLU A N 1
ATOM 6126 C CA . GLU A 1 776 ? 22.429 19.521 -48.967 1.00 80.31 776 GLU A CA 1
ATOM 6127 C C . GLU A 1 776 ? 23.621 19.041 -48.136 1.00 80.31 776 GLU A C 1
ATOM 6129 O O . GLU A 1 776 ? 23.983 19.699 -47.167 1.00 80.31 776 GLU A O 1
ATOM 6134 N N . PHE A 1 777 ? 24.231 17.911 -48.466 1.00 78.25 777 PHE A N 1
ATOM 6135 C CA . PHE A 1 777 ? 25.421 17.368 -47.821 1.00 78.25 777 PHE A CA 1
ATOM 6136 C C . PHE A 1 777 ? 26.523 17.209 -48.867 1.00 78.25 777 PHE A C 1
ATOM 6138 O O . PHE A 1 777 ? 26.451 16.338 -49.733 1.00 78.25 777 PHE A O 1
ATOM 6145 N N . GLU A 1 778 ? 27.533 18.067 -48.753 1.00 70.75 778 GLU A N 1
ATOM 6146 C CA . GLU A 1 778 ? 28.741 18.103 -49.575 1.00 70.75 778 GLU A CA 1
ATOM 6147 C C . GLU A 1 778 ? 29.899 18.265 -48.599 1.00 70.75 778 GLU A C 1
ATOM 6149 O O . GLU A 1 778 ? 29.890 19.224 -47.826 1.00 70.75 778 GLU A O 1
ATOM 6154 N N . MET A 1 779 ? 30.844 17.328 -48.588 1.00 66.38 779 MET A N 1
ATOM 6155 C CA . MET A 1 779 ? 32.056 17.433 -47.772 1.00 66.38 779 MET A CA 1
ATOM 6156 C C . MET A 1 779 ? 33.294 17.652 -48.619 1.00 66.38 779 MET A C 1
ATOM 6158 O O . MET A 1 779 ? 33.415 16.988 -49.676 1.00 66.38 779 MET A O 1
#

Organism: NCBI:txid671145

Mean predicted aligned error: 20.5 Å

Nearest PDB structures (foldseek):
  5nz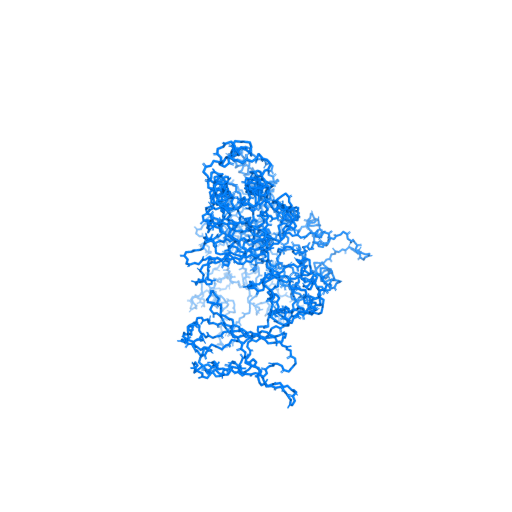b-assembly1_A  TM=5.280E-01  e=4.605E-01  Betula pendula
  1pqh-assembly1_A  TM=6.174E-01  e=1.973E+00  Escherichia coli
  1pqe-assembly1_A  TM=6.367E-01  e=3.452E+00  Escherichia coli
  5em0-assembly1_A  TM=2.888E-01  e=8.058E-01  Artemisia vulgaris
  2zud-assembly1_B  TM=2.925E-01  e=1.577E+00  Saccharolobus solfataricus

Secondary structure (DSSP, 8-state):
-----HHHHHHHHHHHH-TT--HHHHHHHHTS-HHHHHHHHHHTHHHHH-S--GGGS-EEEESSSTT-EEE-HHHHHHHT--TT-EEEEEEE-SS-EEEEEEEEEEGGG--HHHHHHHHHHHHHH-TT---TTTHHHHHHHHSSSS--TTSHHHHHHHHHHHHHHHHHHHHH-SEEEEHHHHHTTS-----TTS-EEETTEEE-HHHHHHHHHT---EEEEEEE--S-EE--SEEEEEESS---HHHHHHHHHHHHHH-EEETTS----SSS-EEEEEESSS--SEEE-TT-EEEEEEEEEEEEE-TT----HHHHHHHHHT---EE--SSTTSPPEEPPEEEEGGGTEEEEEETTEEEEEEEETTEEEEEEE--TT-HHHHHHHHHHHHHHTT-------------S---SEEEE-HHHHTT--STTS---THHHHTT-GGGTT-EEEE-HHHHHHHHHTTSTTSS-HHHHHHHHHHHHHHHHHHHTTSSEEEE-----TT------HHHHHHHHHHHHHHSTTEEEEES-HHHHHHHHHHT-EEEEHHHH--------HHHHHHHHHGGGBTTTB-BHHHHHHHHHHHHHHHHHHS---S--PPPPPHHHHHHHHHHTTSEEEEEETTEEEEEEEEEEEEEE-HHHHHHHHTTEEEETTEEEE-HHHHHHHHHHHT--SSSEEEEEEEEEHHHHHHTTSSSSSS--HHHHHHHHHTTBSSEEEEEE--SSHHHHT--S-HHHHHHHHTTPPEEEEGGGHHHHHHHHHTTPPEEEE--

Sequence (779 aa):
MDNLTDIQQSIVDYASTHNEAPPSEIADVVGCSPSYAGTIRSRYLPAILGDIDLYESNIIPSYSNPYSIFADKCILSNSSLEIGDLAEIVMENETDELTYAFPLQDIEELDSLTESHPLLIALERDSSIWIDGLNQRLEKFQSDDGYNIYDSGDFSDFVDEVLEFVESSLKNADLVIGWQIFRNLADNEYDHFNRINIPEGLVPPEYFEASYAGDYNRILDLKTYTGDISEPDEAYFTTHRPINNMDSKAIADMVKNRRYFDTNILHHFETEDIHGPIVRGIPSRVVDLKDTGIHINKHLIRTDSEDGLSVEYADIKQIVEDTDFYIQSESDDEDDVLLQPYYFPNTNSIAFSFGNVTVRIASVSDGIITSYPNINGYPHIAESIIEVVRERLEIASDPEFNTSKASDKSTDEWIWDTNALYHEIIDERGSCVLKSVFTNDTFFYSNIVIPWISLYEINKHKDRGGPSTTVQKKGIDNIDVFRKLAEIGLIQLEIDGKIGKNAGPVDEADIADMLILDEACERESAGIVSGDDRLRKLGEFAGIASMNIRDIADVTNTPDLDDAIKNEILPKIGDILSSETDLRGAINEEVEQQIQQKMPREKTDAPESASAYINRWLDDKEIIAFPDGDSLRYDHGVPNDLVITPTAAVELGKHIEEGPDGRYLSEECILHLVPKLRINQRGVPWITFHVPISAIIASQSAAIGGISTEARHLHQLNQLKNADYETAELSEAISRQETVHDSVLLAREKSLPLLCADADDYLTTISQLLDVKILEFEM

InterPro domains:
  IPR029060 PIN-like domain superfamily [SSF88723] (415-553)

pLDDT: mean 72.87, std 14.32, range [27.84, 93.0]